Protein AF-0000000075321799 (afdb_homodimer)

Secondary structure (DSSP, 8-state):
-HHHHHTT--EEEE---GGGHHHHHHHHH-TT-EEEE-SSHHHHHHHHHHHHHHHTS-EEEEE-STHHHHTTHHHHHHHHHTT--EEEEEEE--GGG--TTS--S-SSTT---HHHHHGGGSSEEEE---GGGHHHHHHHHHHHHHSSS---EEEEEEHHHHH----GGG-----PPP-PPPP--HHHHHHHHHHHHH-SSEEEEE-THHHHTT-HHHHHHHHHHH---EEE-GGGGGGS-TTSTTB----SSB--HHHHHHHHH-SEEEEES----HHHHTT-GGGSSTTSEEEEEES-HHHHHT--S--SEEEES-HHHHHHHHHHHHHHSPPPP-HHHHHHHHHHHHHS-SS-GGGG--TTSB-HHHHHHHHHHHSPTT-EE---SSSHHHHHHHHH--PPTT-EE---TTT--TT-HHHHHHHHHHHTTS--EEEEEETTGGGGGGGGHHHHHHHT--EEEEEEESSS-HHHHHHHHHHTS--SSSSGGGT-----HHHHHHHHT-EEEEE-SSTTHHHHHHHHHHSSS-EEEEEEB-TT----SB---EE-TTS-EE---TTSPBSPPPHHHHHHHHGGGT--/-HHHHHTT--EEEE---GGGHHHHHHHHH-TT-EEEE-SSHHHHHHHHHHHHHHHTS-EEEEE-STHHHHTTHHHHHHHHHTT--EEEEEEE--GGG--TTS--S-SSTT---HHHHHGGGSSEEEE---GGGHHHHHHHHHHHHHSSS---EEEEEEHHHHH----GGG-----PPP-PPPP--HHHHHHHHHHHHH-SSEEEEE-THHHHTT-HHHHHHHHHHH---EEE-GGGGGGS-TTSTTB----SSB--HHHHHHHHH-SEEEEES----HHHHTT-GGGSSTT-EEEEEES-HHHHHT--S--SEEEES-HHHHHHHHHHHHHHSPPPP-HHHHHHHHHHHHHS-SS-GGGG--TTSB-HHHHHHHHHHHSPTT-EE----SSHHHHHHHHH--PPTT-EE---TTT--TT-HHHHHHHHHHHTTS--EEEEEETTGGGGGGGGHHHHHHHT--EEEEEEESSS-HHHHHHHHHHTS--SSSSGGGT-----HHHHHHHHT-EEEEE-SSTTHHHHHHHHHHSSS-EEEEEEB-TT----SB--PEE-TTS-EE---TTSPBSPPPHHHHHHHHGGGT--

Nearest PDB structures (foldseek):
  1upc-assembly1_C  TM=8.150E-01  e=7.920E-36  Streptomyces clavuligerus
  2q5q-assembly1_A  TM=8.159E-01  e=5.453E-30  Azospirillum brasilense
  2q5o-assembly1_A  TM=8.125E-01  e=1.160E-28  Azospirillum brasilense
  2q5q-assembly1_B  TM=8.112E-01  e=3.897E-28  Azospirillum brasilense
  2q5o-assembly1_B  TM=7.919E-01  e=2.602E-28  Azospirillum brasilense

Organism: Pseudomonas syringae (NCBI:txid317)

pLDDT: mean 95.61, std 4.95, range [52.5, 98.94]

Sequence (1176 aa):
MNRLAELGIKQVFFLPGGGAMHLNDALGRHPDLEPILCLHEQACGVAAESAGKLSGGPSACMTTCGPGATNAVTATLGAWLDSTPVFFISGQVKTADLKAGTGLRMLGVQEADIVSIVSSITKRAVTLTDPEAVAEVFDELEYAAFNGRRGPVWLDVPLDVQAAQIDPQTLRRAKLPAPLSAPDVSEAVTRTLELLKTAKRPGIIAGSGIRMAGAIDAFNTLVETAGVPVMPTWLAMDVIEDEHPLYGGRPGSIAPRWANFTLQNCDLLIVLGSRLDMALTAYNHAHFAPHAKKVVVDIDAAEIAKLQMPIEIAVVADVKPFIEALVAGIAANPLPKYSAWLAQIADWRQRYPLLQPEHADDSQGVSMYHFSDRVSELLNEGDVIAPGSSGFASELFLLNLRLKKGQRCFHNRGTGSMGFGIPSAVGACLASGRKQTICVEGDGGLQMNVQEFATLAANNLPIKCFVINNQGYASIRTSQNAHFKLLVGADSTSGLQLPDLEKLAAAYGVDFARIDSHQGLDEKLQDVLQRSGPVICEVVVQIEEARVPRVMTRINEQGKPETGALEDLYPFLSRDEFHMQMSVSERDMNRLAELGIKQVFFLPGGGAMHLNDALGRHPDLEPILCLHEQACGVAAESAGKLSGGPSACMTTCGPGATNAVTATLGAWLDSTPVFFISGQVKTADLKAGTGLRMLGVQEADIVSIVSSITKRAVTLTDPEAVAEVFDELEYAAFNGRRGPVWLDVPLDVQAAQIDPQTLRRAKLPAPLSAPDVSEAVTRTLELLKTAKRPGIIAGSGIRMAGAIDAFNTLVETAGVPVMPTWLAMDVIEDEHPLYGGRPGSIAPRWANFTLQNCDLLIVLGSRLDMALTAYNHAHFAPHAKKVVVDIDAAEIAKLQMPIEIAVVADVKPFIEALVAGIAANPLPKYSAWLAQIADWRQRYPLLQPEHADDSQGVSMYHFSDRVSELLNEGDVIAPGSSGFASELFLLNLRLKKGQRCFHNRGTGSMGFGIPSAVGACLASGRKQTICVEGDGGLQMNVQEFATLAANNLPIKCFVINNQGYASIRTSQNAHFKLLVGADSTSGLQLPDLEKLAAAYGVDFARIDSHQGLDEKLQDVLQRSGPVICEVVVQIEEARVPRVMTRINEQGKPETGALEDLYPFLSRDEFHMQMSVSERD

Solvent-accessible surface area (backbone atoms only — not comparable to full-atom values): 57884 Å² total; per-residue (Å²): 105,68,66,51,38,73,69,67,28,46,55,36,22,26,37,71,37,78,34,18,46,54,55,44,51,50,43,64,66,38,88,66,39,42,76,41,55,41,64,41,39,34,41,12,25,32,12,17,38,28,23,10,62,68,70,40,39,57,24,24,24,39,27,9,26,21,38,39,41,39,40,21,44,38,26,39,42,35,20,34,56,64,38,32,30,28,42,37,35,27,17,22,42,36,72,90,31,52,35,82,90,60,74,46,84,56,59,23,81,23,48,54,72,56,44,69,38,44,44,89,42,31,63,42,52,42,71,50,81,52,64,61,38,51,52,18,53,48,48,50,41,54,48,38,18,62,48,76,66,31,11,15,23,38,44,30,34,17,40,57,39,58,67,50,86,79,59,84,89,72,44,44,69,56,89,67,78,73,80,72,75,75,70,85,48,63,67,62,41,53,52,50,52,56,50,57,59,72,43,69,31,50,32,30,39,36,18,45,38,33,45,58,54,70,19,54,68,47,45,53,51,31,46,70,68,53,60,47,30,36,26,31,37,76,61,19,44,44,80,55,28,61,81,44,87,44,49,37,42,43,50,25,30,64,25,46,62,35,15,16,45,47,51,46,41,16,43,27,36,36,37,39,22,51,71,71,50,47,59,50,39,56,79,33,49,66,66,50,34,67,59,28,50,26,35,41,28,26,55,47,59,43,51,59,67,66,53,59,50,86,64,74,41,79,41,69,30,65,42,37,66,50,42,46,50,43,40,53,50,36,73,76,51,70,58,64,83,42,61,71,42,52,48,51,50,52,48,34,45,68,74,44,53,76,80,49,80,72,40,72,54,34,91,64,18,26,30,51,52,44,52,21,41,53,51,35,68,70,54,58,66,52,34,36,36,23,44,18,16,53,48,55,50,30,52,44,32,58,70,43,48,49,50,45,60,70,23,44,39,43,62,60,72,44,34,39,35,61,29,39,11,63,28,23,28,54,18,32,19,56,64,62,73,56,41,56,20,37,21,34,25,27,56,48,30,40,43,55,44,49,54,43,48,21,39,37,40,60,65,50,37,38,35,40,32,38,31,33,38,38,69,38,37,47,55,51,40,53,49,27,52,74,75,64,70,51,72,57,48,24,22,66,91,30,62,36,52,78,58,44,62,64,42,38,29,53,15,33,64,33,45,68,49,77,43,61,43,65,78,62,39,69,59,54,49,50,53,61,70,67,47,78,34,31,34,43,29,40,33,35,30,34,57,78,70,78,83,69,36,18,51,39,70,41,67,44,98,82,66,50,80,35,82,49,39,63,72,53,32,30,82,70,66,57,68,69,59,46,49,60,66,58,38,64,50,66,73,106,106,69,66,51,39,72,69,65,27,48,55,36,22,26,36,71,34,77,33,18,49,55,56,44,51,51,43,65,64,38,88,66,40,43,74,41,55,40,65,40,38,35,43,13,26,31,12,17,38,28,22,11,63,71,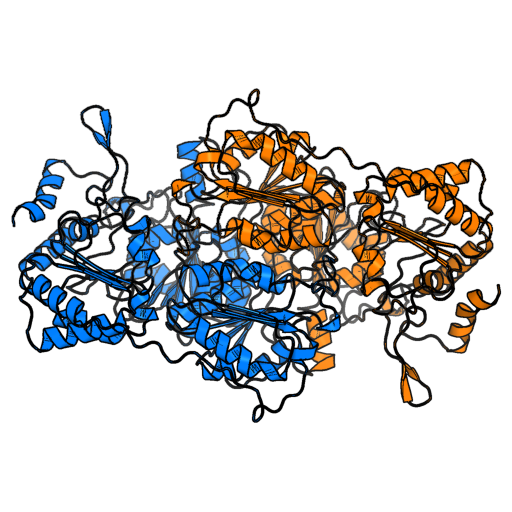69,41,41,58,23,24,24,39,27,9,26,22,37,37,40,38,41,22,44,39,25,39,43,34,20,34,55,63,39,30,28,26,41,36,36,27,18,22,44,35,72,91,31,52,34,82,89,60,75,46,85,55,57,23,81,23,47,53,71,55,44,69,38,42,43,90,41,32,63,41,53,43,72,50,81,52,62,60,39,50,52,18,53,47,47,48,40,55,48,38,20,61,49,75,66,32,10,14,24,37,44,31,34,16,40,58,38,57,67,51,87,78,58,85,89,72,46,43,70,56,88,70,77,72,80,72,74,74,68,85,49,61,68,61,42,54,53,48,52,53,50,57,59,70,43,68,31,50,35,31,39,36,18,47,39,34,44,60,53,70,18,54,68,48,45,53,50,30,47,69,67,52,62,47,30,38,26,30,37,75,59,20,43,44,80,56,28,59,82,44,88,45,49,36,43,44,48,25,31,65,25,45,62,36,14,18,45,49,50,46,41,16,43,27,38,37,36,38,21,52,71,70,51,46,59,51,39,57,78,32,48,67,66,50,34,67,59,29,49,26,35,41,28,27,53,47,59,43,52,59,67,67,53,60,48,84,63,73,41,78,41,70,30,66,42,37,68,50,42,46,49,42,41,54,50,35,73,76,50,71,58,64,84,43,60,72,43,51,50,51,51,52,50,34,46,70,73,44,53,74,81,49,78,72,41,73,54,34,91,64,18,26,30,52,52,44,51,21,41,52,51,35,67,69,55,57,66,52,34,36,37,24,42,19,17,55,49,54,46,28,51,44,32,57,69,42,46,48,47,45,60,71,23,44,40,42,62,60,73,44,35,39,36,61,30,39,13,64,29,21,27,52,18,32,19,56,65,62,72,58,40,55,19,37,21,34,24,27,54,48,31,41,43,54,43,50,54,43,47,21,40,35,40,61,64,51,37,39,34,42,32,38,31,35,37,38,70,37,38,48,54,48,40,53,50,27,54,73,75,64,70,50,73,55,46,22,22,66,92,28,60,37,51,78,58,43,61,65,41,37,30,55,14,34,63,35,45,68,48,77,42,62,43,65,77,61,38,68,61,54,50,51,53,60,71,68,46,79,34,31,34,42,30,41,32,37,30,35,56,79,69,79,83,67,35,18,51,40,70,40,66,44,99,82,66,48,81,35,82,49,39,63,73,52,31,30,82,71,65,57,67,68,58,47,50,58,66,58,38,64,50,65,72,107

Structure (mmCIF, N/CA/C/O backbone):
data_AF-0000000075321799-model_v1
#
loop_
_entity.id
_entity.type
_entity.pdbx_description
1 polymer 'Thiamine pyrophosphate-binding protein'
#
loop_
_atom_site.group_PDB
_atom_site.id
_atom_site.type_symbol
_atom_site.label_atom_id
_atom_site.label_alt_id
_atom_site.label_comp_id
_atom_site.label_asym_id
_atom_site.label_entity_id
_atom_site.label_seq_id
_atom_site.pdbx_PDB_ins_code
_atom_site.Cartn_x
_atom_site.Cartn_y
_atom_site.Cartn_z
_atom_site.occupancy
_atom_site.B_iso_or_equiv
_atom_site.auth_seq_id
_atom_site.auth_comp_id
_atom_site.auth_asym_id
_atom_site.auth_atom_id
_atom_site.pdbx_PDB_model_num
ATOM 1 N N . MET A 1 1 ? -24.109 -1.245 -6.691 1 97.75 1 MET A N 1
ATOM 2 C CA . MET A 1 1 ? -24.141 -2.453 -5.871 1 97.75 1 MET A CA 1
ATOM 3 C C . MET A 1 1 ? -25.031 -3.516 -6.5 1 97.75 1 MET A C 1
ATOM 5 O O . MET A 1 1 ? -24.672 -4.695 -6.535 1 97.75 1 MET A O 1
ATOM 9 N N . ASN A 1 2 ? -26.156 -3.104 -7 1 97.44 2 ASN A N 1
ATOM 10 C CA . ASN A 1 2 ? -27.031 -4.043 -7.695 1 97.44 2 ASN A CA 1
ATOM 11 C C . ASN A 1 2 ? -26.312 -4.73 -8.852 1 97.44 2 ASN A C 1
ATOM 13 O O . ASN A 1 2 ? -26.438 -5.941 -9.039 1 97.44 2 ASN A O 1
ATOM 17 N N . ARG A 1 3 ? -25.609 -3.953 -9.594 1 97.44 3 ARG A N 1
ATOM 18 C CA . ARG A 1 3 ? -24.906 -4.5 -10.75 1 97.44 3 ARG A CA 1
ATOM 19 C C . ARG A 1 3 ? -23.828 -5.492 -10.32 1 97.44 3 ARG A C 1
ATOM 21 O O . ARG A 1 3 ? -23.609 -6.504 -10.992 1 97.44 3 ARG A O 1
ATOM 28 N N . LEU A 1 4 ? -23.062 -5.227 -9.258 1 98.56 4 LEU A N 1
ATOM 29 C CA . LEU A 1 4 ? -22.094 -6.176 -8.734 1 98.56 4 LEU A CA 1
ATOM 30 C C . LEU A 1 4 ? -22.766 -7.492 -8.352 1 98.56 4 LEU A C 1
ATOM 32 O O . LEU A 1 4 ? -22.25 -8.57 -8.68 1 98.56 4 LEU A O 1
ATOM 36 N N . ALA A 1 5 ? -23.891 -7.359 -7.652 1 98.44 5 ALA A N 1
ATOM 37 C CA . ALA A 1 5 ? -24.641 -8.555 -7.25 1 98.44 5 ALA A CA 1
ATOM 38 C C . ALA A 1 5 ? -25.109 -9.344 -8.469 1 98.44 5 ALA A C 1
ATOM 40 O O . ALA A 1 5 ? -25.062 -10.57 -8.469 1 98.44 5 ALA A O 1
ATOM 41 N N . GLU A 1 6 ? -25.562 -8.656 -9.492 1 97.75 6 GLU A N 1
ATOM 42 C CA . GLU A 1 6 ? -26.062 -9.289 -10.711 1 97.75 6 GLU A CA 1
ATOM 43 C C . GLU A 1 6 ? -24.938 -10.047 -11.43 1 97.75 6 GLU A C 1
ATOM 45 O O . GLU A 1 6 ? -25.203 -11.008 -12.148 1 97.75 6 GLU A O 1
ATOM 50 N N . LEU A 1 7 ? -23.688 -9.656 -11.234 1 97.75 7 LEU A N 1
ATOM 51 C CA . LEU A 1 7 ? -22.547 -10.336 -11.828 1 97.75 7 LEU A CA 1
ATOM 52 C C . LEU A 1 7 ? -22.234 -11.625 -11.078 1 97.75 7 LEU A C 1
ATOM 54 O O . LEU A 1 7 ? -21.344 -12.383 -11.477 1 97.75 7 LEU A O 1
ATOM 58 N N . GLY A 1 8 ? -22.891 -11.844 -9.969 1 97.19 8 GLY A N 1
ATOM 59 C CA . GLY A 1 8 ? -22.672 -13.047 -9.18 1 97.19 8 GLY A CA 1
ATOM 60 C C . GLY A 1 8 ? -21.703 -12.844 -8.031 1 97.19 8 GLY A C 1
ATOM 61 O O . GLY A 1 8 ? -21.344 -13.797 -7.34 1 97.19 8 GLY A O 1
ATOM 62 N N . ILE A 1 9 ? -21.297 -11.641 -7.836 1 98.25 9 ILE A N 1
ATOM 63 C CA . ILE A 1 9 ? -20.422 -11.328 -6.711 1 98.25 9 ILE A CA 1
ATOM 64 C C . ILE A 1 9 ? -21.219 -11.422 -5.402 1 98.25 9 ILE A C 1
ATOM 66 O O . ILE A 1 9 ? -22.344 -10.93 -5.312 1 98.25 9 ILE A O 1
ATOM 70 N N . LYS A 1 10 ? -20.594 -12.016 -4.414 1 97.81 10 LYS A N 1
ATOM 71 C CA . LYS A 1 10 ? -21.297 -12.211 -3.146 1 97.81 10 LYS A CA 1
ATOM 72 C C . LYS A 1 10 ? -20.641 -11.391 -2.035 1 97.81 10 LYS A C 1
ATOM 74 O O . LYS A 1 10 ? -21.328 -10.938 -1.113 1 97.81 10 LYS A O 1
ATOM 79 N N . GLN A 1 11 ? -19.375 -11.305 -2.102 1 98.5 11 GLN A N 1
ATOM 80 C CA . GLN A 1 11 ? -18.641 -10.539 -1.097 1 98.5 11 GLN A CA 1
ATOM 81 C C . GLN A 1 11 ? -18 -9.305 -1.709 1 98.5 11 GLN A C 1
ATOM 83 O O . GLN A 1 11 ? -17.484 -9.352 -2.826 1 98.5 11 GLN A O 1
ATOM 88 N N . VAL A 1 12 ? -18.078 -8.234 -1.018 1 98.88 12 VAL A N 1
ATOM 89 C CA . VAL A 1 12 ? -17.297 -7.039 -1.335 1 98.88 12 VAL A CA 1
ATOM 90 C C . VAL A 1 12 ? -16.328 -6.738 -0.197 1 98.88 12 VAL A C 1
ATOM 92 O O . VAL A 1 12 ? -16.734 -6.547 0.948 1 98.88 12 VAL A O 1
ATOM 95 N N . PHE A 1 13 ? -15.086 -6.82 -0.457 1 98.94 13 PHE A N 1
ATOM 96 C CA . PHE A 1 13 ? -14.039 -6.52 0.518 1 98.94 13 PHE A CA 1
ATOM 97 C C . PHE A 1 13 ? -13.773 -5.02 0.58 1 98.94 13 PHE A C 1
ATOM 99 O O . PHE A 1 13 ? -13.523 -4.387 -0.447 1 98.94 13 PHE A O 1
ATOM 106 N N . PHE A 1 14 ? -13.828 -4.438 1.803 1 98.81 14 PHE A N 1
ATOM 107 C CA . PHE A 1 14 ? -13.789 -2.98 1.825 1 98.81 14 PHE A CA 1
ATOM 108 C C . PHE A 1 14 ? -13.195 -2.475 3.133 1 98.81 14 PHE A C 1
ATOM 110 O O . PHE A 1 14 ? -13.039 -3.238 4.086 1 98.81 14 PHE A O 1
ATOM 117 N N . LEU A 1 15 ? -12.75 -1.306 3.184 1 98.5 15 LEU A N 1
ATOM 118 C CA . LEU A 1 15 ? -12.461 -0.445 4.328 1 98.5 15 LEU A CA 1
ATOM 119 C C . LEU A 1 15 ? -13.211 0.88 4.207 1 98.5 15 LEU A C 1
ATOM 121 O O . LEU A 1 15 ? -13.062 1.593 3.213 1 98.5 15 LEU A O 1
ATOM 125 N N . PRO A 1 16 ? -14.016 1.197 5.191 1 97.88 16 PRO A N 1
ATOM 126 C CA . PRO A 1 16 ? -14.891 2.365 5.039 1 97.88 16 PRO A CA 1
ATOM 127 C C . PRO A 1 16 ? -14.117 3.684 5.102 1 97.88 16 PRO A C 1
ATOM 129 O O . PRO A 1 16 ? -13 3.729 5.617 1 97.88 16 PRO A O 1
ATOM 132 N N . GLY A 1 17 ? -14.656 4.668 4.582 1 96.19 17 GLY A N 1
ATOM 133 C CA . GLY A 1 17 ? -14.086 6.008 4.629 1 96.19 17 GLY A CA 1
ATOM 134 C C . GLY A 1 17 ? -15.078 7.086 4.227 1 96.19 17 GLY A C 1
ATOM 135 O O . GLY A 1 17 ? -16.094 6.797 3.604 1 96.19 17 GLY A O 1
ATOM 136 N N . GLY A 1 18 ? -14.742 8.305 4.605 1 94.62 18 GLY A N 1
ATOM 137 C CA . GLY A 1 18 ? -15.633 9.43 4.367 1 94.62 18 GLY A CA 1
ATOM 138 C C . GLY A 1 18 ? -15.875 9.695 2.893 1 94.62 18 GLY A C 1
ATOM 139 O O . GLY A 1 18 ? -16.984 10.078 2.496 1 94.62 18 GLY A O 1
ATOM 140 N N . GLY A 1 19 ? -14.852 9.477 2.076 1 96.5 19 GLY A N 1
ATOM 141 C CA . GLY A 1 19 ? -14.977 9.727 0.649 1 96.5 19 GLY A CA 1
ATOM 142 C C . GLY A 1 19 ? -15.875 8.727 -0.057 1 96.5 19 GLY A C 1
ATOM 143 O O . GLY A 1 19 ? -16.266 8.938 -1.205 1 96.5 19 GLY A O 1
ATOM 144 N N . ALA A 1 20 ? -16.234 7.68 0.679 1 98.31 20 ALA A N 1
ATOM 145 C CA . ALA A 1 20 ? -17.078 6.625 0.117 1 98.31 20 ALA A CA 1
ATOM 146 C C . ALA A 1 20 ? -18.328 6.41 0.967 1 98.31 20 ALA A C 1
ATOM 148 O O . ALA A 1 20 ? -18.891 5.309 0.989 1 98.31 20 ALA A O 1
ATOM 149 N N . MET A 1 21 ? -18.766 7.402 1.714 1 98.06 21 MET A N 1
ATOM 150 C CA . MET A 1 21 ? -19.781 7.207 2.758 1 98.06 21 MET A CA 1
ATOM 151 C C . MET A 1 21 ? -21.078 6.66 2.17 1 98.06 21 MET A C 1
ATOM 153 O O . MET A 1 21 ? -21.688 5.762 2.742 1 98.06 21 MET A O 1
ATOM 157 N N . HIS A 1 22 ? -21.531 7.137 0.975 1 98.44 22 HIS A N 1
ATOM 158 C CA . HIS A 1 22 ? -22.766 6.633 0.381 1 98.44 22 HIS A CA 1
ATOM 159 C C . HIS A 1 22 ? -22.578 5.227 -0.176 1 98.44 22 HIS A C 1
ATOM 161 O O . HIS A 1 22 ? -23.5 4.41 -0.157 1 98.44 22 HIS A O 1
ATOM 167 N N . LEU A 1 23 ? -21.391 4.949 -0.73 1 98.69 23 LEU A N 1
ATOM 168 C CA . LEU A 1 23 ? -21.062 3.611 -1.207 1 98.69 23 LEU A CA 1
ATOM 169 C C . LEU A 1 23 ? -21.062 2.607 -0.059 1 98.69 23 LEU A C 1
ATOM 171 O O . LEU A 1 23 ? -21.594 1.504 -0.196 1 98.69 23 LEU A O 1
ATOM 175 N N . ASN A 1 24 ? -20.438 3.02 1.073 1 98.69 24 ASN A N 1
ATOM 176 C CA . ASN A 1 24 ? -20.438 2.162 2.254 1 98.69 24 ASN A CA 1
ATOM 177 C C . ASN A 1 24 ? -21.859 1.826 2.703 1 98.69 24 ASN A C 1
ATOM 179 O O . ASN A 1 24 ? -22.172 0.669 2.994 1 98.69 24 ASN A O 1
ATOM 183 N N . ASP A 1 25 ? -22.656 2.861 2.756 1 98.56 25 ASP A N 1
ATOM 184 C CA . ASP A 1 25 ? -24.031 2.672 3.191 1 98.56 25 ASP A CA 1
ATOM 185 C C . ASP A 1 25 ? -24.781 1.735 2.246 1 98.56 25 ASP A C 1
ATOM 187 O O . ASP A 1 25 ? -25.5 0.838 2.693 1 98.56 25 ASP A O 1
ATOM 191 N N . ALA A 1 26 ? -24.594 1.988 0.92 1 98.38 26 ALA A N 1
ATOM 192 C CA . ALA A 1 26 ? -25.234 1.153 -0.089 1 98.38 26 ALA A CA 1
ATOM 193 C C . ALA A 1 26 ? -24.812 -0.305 0.05 1 98.38 26 ALA A C 1
ATOM 195 O O . ALA A 1 26 ? -25.641 -1.213 -0.065 1 98.38 26 ALA A O 1
ATOM 196 N N . LEU A 1 27 ? -23.578 -0.561 0.271 1 98.62 27 LEU A N 1
ATOM 197 C CA . LEU A 1 27 ? -23.062 -1.912 0.454 1 98.62 27 LEU A CA 1
ATOM 198 C C . LEU A 1 27 ? -23.672 -2.568 1.685 1 98.62 27 LEU A C 1
ATOM 200 O O . LEU A 1 27 ? -24.094 -3.725 1.629 1 98.62 27 LEU A O 1
ATOM 204 N N . GLY A 1 28 ? -23.719 -1.838 2.795 1 98.25 28 GLY A N 1
ATOM 205 C CA . GLY A 1 28 ? -24.25 -2.369 4.039 1 98.25 28 GLY A CA 1
ATOM 206 C C . GLY A 1 28 ? -25.719 -2.73 3.953 1 98.25 28 GLY A C 1
ATOM 207 O O . GLY A 1 28 ? -26.188 -3.617 4.668 1 98.25 28 GLY A O 1
ATOM 208 N N . ARG A 1 29 ? -26.438 -2.057 3.055 1 98.06 29 ARG A N 1
ATOM 209 C CA . ARG A 1 29 ? -27.875 -2.236 2.967 1 98.06 29 ARG A CA 1
ATOM 210 C C . ARG A 1 29 ? -28.234 -3.305 1.938 1 98.06 29 ARG A C 1
ATOM 212 O O . ARG A 1 29 ? -29.359 -3.822 1.934 1 98.06 29 ARG A O 1
ATOM 219 N N . HIS A 1 30 ? -27.344 -3.576 1.076 1 98.25 30 HIS A N 1
ATOM 220 C CA . HIS A 1 30 ? -27.688 -4.465 -0.029 1 98.25 30 HIS A CA 1
ATOM 221 C C . HIS A 1 30 ? -27.938 -5.887 0.462 1 98.25 30 HIS A C 1
ATOM 223 O O . HIS A 1 30 ? -27.094 -6.461 1.159 1 98.25 30 HIS A O 1
ATOM 229 N N . PRO A 1 31 ? -28.969 -6.504 0.059 1 97.88 31 PRO A N 1
ATOM 230 C CA . PRO A 1 31 ? -29.344 -7.801 0.628 1 97.88 31 PRO A CA 1
ATOM 231 C C . PRO A 1 31 ? -28.484 -8.945 0.089 1 97.88 31 PRO A C 1
ATOM 233 O O . PRO A 1 31 ? -28.328 -9.977 0.754 1 97.88 31 PRO A O 1
ATOM 236 N N . ASP A 1 32 ? -27.938 -8.805 -1.098 1 98.06 32 ASP A N 1
ATOM 237 C CA . ASP A 1 32 ? -27.266 -9.93 -1.747 1 98.06 32 ASP A CA 1
ATOM 238 C C . ASP A 1 32 ? -25.75 -9.805 -1.654 1 98.06 32 ASP A C 1
ATOM 240 O O . ASP A 1 32 ? -25.016 -10.641 -2.184 1 98.06 32 ASP A O 1
ATOM 244 N N . LEU A 1 33 ? -25.266 -8.734 -1.109 1 98.56 33 LEU A N 1
ATOM 245 C CA . LEU A 1 33 ? -23.828 -8.523 -0.959 1 98.56 33 LEU A CA 1
ATOM 246 C C . LEU A 1 33 ? -23.422 -8.547 0.512 1 98.56 33 LEU A C 1
ATOM 248 O O . LEU A 1 33 ? -24.094 -7.953 1.355 1 98.56 33 LEU A O 1
ATOM 252 N N . GLU A 1 34 ? -22.422 -9.281 0.814 1 98.44 34 GLU A N 1
ATOM 253 C CA . GLU A 1 34 ? -21.844 -9.328 2.154 1 98.44 34 GLU A CA 1
ATOM 254 C C . GLU A 1 34 ? -20.625 -8.422 2.262 1 98.44 34 GLU A C 1
ATOM 256 O O . GLU A 1 34 ? -19.625 -8.641 1.568 1 98.44 34 GLU A O 1
ATOM 261 N N . PRO A 1 35 ? -20.719 -7.391 3.109 1 98.62 35 PRO A N 1
ATOM 262 C CA . PRO A 1 35 ? -19.516 -6.57 3.324 1 98.62 35 PRO A CA 1
ATOM 263 C C . PRO A 1 35 ? -18.469 -7.273 4.18 1 98.62 35 PRO A C 1
ATOM 265 O O . PRO A 1 35 ? -18.781 -7.738 5.281 1 98.62 35 PRO A O 1
ATOM 268 N N . ILE A 1 36 ? -17.25 -7.414 3.709 1 98.81 36 ILE A N 1
ATOM 269 C CA . ILE A 1 36 ? -16.141 -7.992 4.461 1 98.81 36 ILE A CA 1
ATOM 270 C C . ILE A 1 36 ? -15.117 -6.91 4.781 1 98.81 36 ILE A C 1
ATOM 272 O O . ILE A 1 36 ? -14.391 -6.449 3.895 1 98.81 36 ILE A O 1
ATOM 276 N N . LEU A 1 37 ? -15.07 -6.566 6.016 1 98.69 37 LEU A N 1
ATOM 277 C CA . LEU A 1 37 ? -14.164 -5.508 6.457 1 98.69 37 LEU A CA 1
ATOM 278 C C . LEU A 1 37 ? -12.742 -6.039 6.613 1 98.69 37 LEU A C 1
ATOM 280 O O . LEU A 1 37 ? -12.523 -7.051 7.281 1 98.69 37 LEU A O 1
ATOM 284 N N . CYS A 1 38 ? -11.812 -5.445 5.93 1 98.5 38 CYS A N 1
ATOM 285 C CA . CYS A 1 38 ? -10.391 -5.621 6.188 1 98.5 38 CYS A CA 1
ATOM 286 C C . CYS A 1 38 ? -9.805 -4.398 6.879 1 98.5 38 CYS A C 1
ATOM 288 O O . CYS A 1 38 ? -10.477 -3.367 6.996 1 98.5 38 CYS A O 1
ATOM 290 N N . LEU A 1 39 ? -8.602 -4.5 7.336 1 98.38 39 LEU A N 1
ATOM 291 C CA . LEU A 1 39 ? -8.016 -3.404 8.102 1 98.38 39 LEU A CA 1
ATOM 292 C C . LEU A 1 39 ? -6.953 -2.678 7.285 1 98.38 39 LEU A C 1
ATOM 294 O O . LEU A 1 39 ? -6.32 -1.741 7.781 1 98.38 39 LEU A O 1
ATOM 298 N N . HIS A 1 40 ? -6.766 -3.045 6.074 1 98.5 40 HIS A N 1
ATOM 299 C CA . HIS A 1 40 ? -5.949 -2.354 5.082 1 98.5 40 HIS A CA 1
ATOM 300 C C . HIS A 1 40 ? -6.516 -2.535 3.68 1 98.5 40 HIS A C 1
ATOM 302 O O . HIS A 1 40 ? -6.91 -3.643 3.303 1 98.5 40 HIS A O 1
ATOM 308 N N . GLU A 1 41 ? -6.535 -1.54 2.865 1 98.62 41 GLU A N 1
ATOM 309 C CA . GLU A 1 41 ? -7.129 -1.617 1.534 1 98.62 41 GLU A CA 1
ATOM 310 C C . GLU A 1 41 ? -6.328 -2.545 0.625 1 98.62 41 GLU A C 1
ATOM 312 O O . GLU A 1 41 ? -6.887 -3.164 -0.284 1 98.62 41 GLU A O 1
ATOM 317 N N . GLN A 1 42 ? -4.957 -2.684 0.811 1 98.19 42 GLN A N 1
ATOM 318 C CA . GLN A 1 42 ? -4.191 -3.693 0.085 1 98.19 42 GLN A CA 1
ATOM 319 C C . GLN A 1 42 ? -4.77 -5.086 0.305 1 98.19 42 GLN A C 1
ATOM 321 O O . GLN A 1 42 ? -4.891 -5.871 -0.638 1 98.19 42 GLN A O 1
ATOM 326 N N . ALA A 1 43 ? -5.125 -5.406 1.602 1 98.5 43 ALA A N 1
ATOM 327 C CA . ALA A 1 43 ? -5.727 -6.695 1.935 1 98.5 43 ALA A CA 1
ATOM 328 C C . ALA A 1 43 ? -7.082 -6.859 1.257 1 98.5 43 ALA A C 1
ATOM 330 O O . ALA A 1 43 ? -7.434 -7.957 0.812 1 98.5 43 ALA A O 1
ATOM 331 N N . CYS A 1 44 ? -7.848 -5.75 1.138 1 98.81 44 CYS A N 1
ATOM 332 C CA . CYS A 1 44 ? -9.125 -5.797 0.434 1 98.81 44 CYS A CA 1
ATOM 333 C C . CYS A 1 44 ? -8.938 -6.246 -1.01 1 98.81 44 CYS A C 1
ATOM 335 O O . CYS A 1 44 ? -9.641 -7.141 -1.481 1 98.81 44 CYS A O 1
ATOM 337 N N . GLY A 1 45 ? -7.992 -5.586 -1.663 1 98.62 45 GLY A N 1
ATOM 338 C CA . GLY A 1 45 ? -7.742 -5.906 -3.059 1 98.62 45 GLY A CA 1
ATOM 339 C C . GLY A 1 45 ? -7.242 -7.324 -3.264 1 98.62 45 GLY A C 1
ATOM 340 O O . GLY A 1 45 ? -7.676 -8.016 -4.188 1 98.62 45 GLY A O 1
ATOM 341 N N . VAL A 1 46 ? -6.332 -7.797 -2.402 1 98 46 VAL A N 1
ATOM 342 C CA . VAL A 1 46 ? -5.773 -9.141 -2.506 1 98 46 VAL A CA 1
ATOM 343 C C . VAL A 1 46 ? -6.867 -10.172 -2.264 1 98 46 VAL A C 1
ATOM 345 O O . VAL A 1 46 ? -6.941 -11.188 -2.965 1 98 46 VAL A O 1
ATOM 348 N N . ALA A 1 47 ? -7.715 -9.898 -1.25 1 98.62 47 ALA A N 1
ATOM 349 C CA . ALA A 1 47 ? -8.828 -10.805 -0.985 1 98.62 47 ALA A CA 1
ATOM 350 C C . ALA A 1 47 ? -9.758 -10.898 -2.193 1 98.62 47 ALA A C 1
ATOM 352 O O . ALA A 1 47 ? -10.188 -11.992 -2.57 1 98.62 47 ALA A O 1
ATOM 353 N N . ALA A 1 48 ? -10.031 -9.781 -2.801 1 98.75 48 ALA A N 1
ATOM 354 C CA . ALA A 1 48 ? -10.875 -9.766 -3.99 1 98.75 48 ALA A CA 1
ATOM 355 C C . ALA A 1 48 ? -10.234 -10.555 -5.129 1 98.75 48 ALA A C 1
ATOM 357 O O . ALA A 1 48 ? -10.906 -11.336 -5.805 1 98.75 48 ALA A O 1
ATOM 358 N N . GLU A 1 49 ? -8.961 -10.328 -5.352 1 97 49 GLU A N 1
ATOM 359 C CA . GLU A 1 49 ? -8.242 -11.07 -6.387 1 97 49 GLU A CA 1
ATOM 360 C C . GLU A 1 49 ? -8.367 -12.578 -6.164 1 97 49 GLU A C 1
ATOM 362 O O . GLU A 1 49 ? -8.648 -13.328 -7.102 1 97 49 GLU A O 1
ATOM 367 N N . SER A 1 50 ? -8.148 -12.969 -4.93 1 97.06 50 SER A N 1
ATOM 368 C CA . SER A 1 50 ? -8.172 -14.391 -4.602 1 97.06 50 SER A CA 1
ATOM 369 C C . SER A 1 50 ? -9.578 -14.969 -4.738 1 97.06 50 SER A C 1
ATOM 371 O O . SER A 1 50 ? -9.75 -16.109 -5.164 1 97.06 50 SER A O 1
ATOM 373 N N . ALA A 1 51 ? -10.57 -14.195 -4.348 1 97.81 51 ALA A N 1
ATOM 374 C CA . ALA A 1 51 ? -11.953 -14.625 -4.555 1 97.81 51 ALA A CA 1
ATOM 375 C C . ALA A 1 51 ? -12.242 -14.852 -6.039 1 97.81 51 ALA A C 1
ATOM 377 O O . ALA A 1 51 ? -12.875 -15.852 -6.406 1 97.81 51 ALA A O 1
ATOM 378 N N . GLY A 1 52 ? -11.781 -13.945 -6.836 1 96.38 52 GLY A N 1
ATOM 379 C CA . GLY A 1 52 ? -11.93 -14.094 -8.273 1 96.38 52 GLY A CA 1
ATOM 380 C C . GLY A 1 52 ? -11.211 -15.305 -8.836 1 96.38 52 GLY A C 1
ATOM 381 O O . GLY A 1 52 ? -11.758 -16.031 -9.672 1 96.38 52 GLY A O 1
ATOM 382 N N . LYS A 1 53 ? -10.008 -15.578 -8.406 1 94.94 53 LYS A N 1
ATOM 383 C CA . LYS A 1 53 ? -9.234 -16.719 -8.867 1 94.94 53 LYS A CA 1
ATOM 384 C C . LYS A 1 53 ? -9.914 -18.031 -8.492 1 94.94 53 LYS A C 1
ATOM 386 O O . LYS A 1 53 ? -9.898 -19 -9.266 1 94.94 53 LYS A O 1
ATOM 391 N N . LEU A 1 54 ? -10.43 -18.016 -7.242 1 95.06 54 LEU A N 1
ATOM 392 C CA . LEU A 1 54 ? -11.094 -19.234 -6.789 1 95.06 54 LEU A CA 1
ATOM 393 C C . LEU A 1 54 ? -12.289 -19.562 -7.68 1 95.06 54 LEU A C 1
ATOM 395 O O . LEU A 1 54 ? -12.445 -20.703 -8.125 1 95.06 54 LEU A O 1
ATOM 399 N N . SER A 1 55 ? -13.055 -18.531 -8.016 1 90.69 55 SER A N 1
ATOM 400 C CA . SER A 1 55 ? -14.312 -18.75 -8.734 1 90.69 55 SER A CA 1
ATOM 401 C C . SER A 1 55 ? -14.094 -18.75 -10.242 1 90.69 55 SER A C 1
ATOM 403 O O . SER A 1 55 ? -14.914 -19.297 -10.992 1 90.69 55 SER A O 1
ATOM 405 N N . GLY A 1 56 ? -13.023 -18.156 -10.68 1 89.81 56 GLY A N 1
ATOM 406 C CA . GLY A 1 56 ? -12.844 -17.891 -12.102 1 89.81 56 GLY A CA 1
ATOM 407 C C . GLY A 1 56 ? -13.719 -16.766 -12.617 1 89.81 56 GLY A C 1
ATOM 408 O O . GLY A 1 56 ? -13.969 -16.656 -13.82 1 89.81 56 GLY A O 1
ATOM 409 N N . GLY A 1 57 ? -14.273 -16.016 -11.75 1 93.75 57 GLY A N 1
ATOM 410 C CA . GLY A 1 57 ? -15.203 -14.961 -12.109 1 93.75 57 GLY A CA 1
ATOM 411 C C . GLY A 1 57 ? -14.844 -13.617 -11.5 1 93.75 57 GLY A C 1
ATOM 412 O O . GLY A 1 57 ? -13.719 -13.422 -11.039 1 93.75 57 GLY A O 1
ATOM 413 N N . PRO A 1 58 ? -15.805 -12.734 -11.594 1 97.81 58 PRO A N 1
ATOM 414 C CA . PRO A 1 58 ? -15.562 -11.375 -11.102 1 97.81 58 PRO A CA 1
ATOM 415 C C . PRO A 1 58 ? -15.57 -11.289 -9.578 1 97.81 58 PRO A C 1
ATOM 417 O O . PRO A 1 58 ? -16.156 -12.148 -8.906 1 97.81 58 PRO A O 1
ATOM 420 N N . SER A 1 59 ? -14.914 -10.406 -9.023 1 98.69 59 SER A N 1
ATOM 421 C CA . SER A 1 59 ? -14.891 -10.031 -7.613 1 98.69 59 SER A CA 1
ATOM 422 C C . SER A 1 59 ? -14.82 -8.516 -7.441 1 98.69 59 SER A C 1
ATOM 424 O O . SER A 1 59 ? -14.766 -7.777 -8.43 1 98.69 59 SER A O 1
ATOM 426 N N . ALA A 1 60 ? -14.906 -8.023 -6.176 1 98.88 60 ALA A N 1
ATOM 427 C CA . ALA A 1 60 ? -14.984 -6.574 -6.004 1 98.88 60 ALA A CA 1
ATOM 428 C C . ALA A 1 60 ? -14.25 -6.129 -4.746 1 98.88 60 ALA A C 1
ATOM 430 O O . ALA A 1 60 ? -14.234 -6.844 -3.742 1 98.88 60 ALA A O 1
ATOM 431 N N . CYS A 1 61 ? -13.641 -5.012 -4.855 1 98.88 61 CYS A N 1
ATOM 432 C CA . CYS A 1 61 ? -12.953 -4.285 -3.795 1 98.88 61 CYS A CA 1
ATOM 433 C C . CYS A 1 61 ? -13.414 -2.834 -3.742 1 98.88 61 CYS A C 1
ATOM 435 O O . CYS A 1 61 ? -13.523 -2.176 -4.777 1 98.88 61 CYS A O 1
ATOM 437 N N . MET A 1 62 ? -13.742 -2.361 -2.557 1 98.88 62 MET A N 1
ATOM 438 C CA . MET A 1 62 ? -14.227 -0.991 -2.42 1 98.88 62 MET A CA 1
ATOM 439 C C . MET A 1 62 ? -13.391 -0.214 -1.412 1 98.88 62 MET A C 1
ATOM 441 O O . MET A 1 62 ? -13.102 -0.711 -0.322 1 98.88 62 MET A O 1
ATOM 445 N N . THR A 1 63 ? -12.969 0.951 -1.786 1 98.56 63 THR A N 1
ATOM 446 C CA . THR A 1 63 ? -12.141 1.797 -0.933 1 98.56 63 THR A CA 1
ATOM 447 C C . THR A 1 63 ? -12.68 3.225 -0.9 1 98.56 63 THR A C 1
ATOM 449 O O . THR A 1 63 ? -13.5 3.605 -1.742 1 98.56 63 THR A O 1
ATOM 452 N N . THR A 1 64 ? -12.266 4.008 0.103 1 97.69 64 THR A N 1
ATOM 453 C CA . THR A 1 64 ? -12.484 5.449 0.093 1 97.69 64 THR A CA 1
ATOM 454 C C . THR A 1 64 ? -11.516 6.137 -0.865 1 97.69 64 THR A C 1
ATOM 456 O O . THR A 1 64 ? -10.844 5.477 -1.655 1 97.69 64 THR A O 1
ATOM 459 N N . CYS A 1 65 ? -11.516 7.465 -0.921 1 96.44 65 CYS A N 1
ATOM 460 C CA . CYS A 1 65 ? -10.695 8.242 -1.847 1 96.44 65 CYS A CA 1
ATOM 461 C C . CYS A 1 65 ? -9.273 8.398 -1.316 1 96.44 65 CYS A C 1
ATOM 463 O O . CYS A 1 65 ? -8.984 8.008 -0.183 1 96.44 65 CYS A O 1
ATOM 465 N N . GLY A 1 66 ? -8.406 8.945 -2.174 1 96.62 66 GLY A N 1
ATOM 466 C CA . GLY A 1 66 ? -7.066 9.32 -1.761 1 96.62 66 GLY A CA 1
ATOM 467 C C . GLY A 1 66 ? -6.215 8.141 -1.342 1 96.62 66 GLY A C 1
ATOM 468 O O . GLY A 1 66 ? -5.977 7.23 -2.135 1 96.62 66 GLY A O 1
ATOM 469 N N . PRO A 1 67 ? -5.805 8.164 -0.043 1 96.5 67 PRO A N 1
ATOM 470 C CA . PRO A 1 67 ? -4.93 7.09 0.428 1 96.5 67 PRO A CA 1
ATOM 471 C C . PRO A 1 67 ? -5.605 5.719 0.394 1 96.5 67 PRO A C 1
ATOM 473 O O . PRO A 1 67 ? -4.941 4.707 0.163 1 96.5 67 PRO A O 1
ATOM 476 N N . GLY A 1 68 ? -6.918 5.684 0.658 1 97.62 68 GLY A N 1
ATOM 477 C CA . GLY A 1 68 ? -7.605 4.406 0.548 1 97.62 68 GLY A CA 1
ATOM 478 C C . GLY A 1 68 ? -7.473 3.775 -0.824 1 97.62 68 GLY A C 1
ATOM 479 O O . GLY A 1 68 ? -7.184 2.582 -0.938 1 97.62 68 GLY A O 1
ATOM 480 N N . ALA A 1 69 ? -7.684 4.59 -1.836 1 98.62 69 ALA A N 1
ATOM 481 C CA . ALA A 1 69 ? -7.582 4.098 -3.207 1 98.62 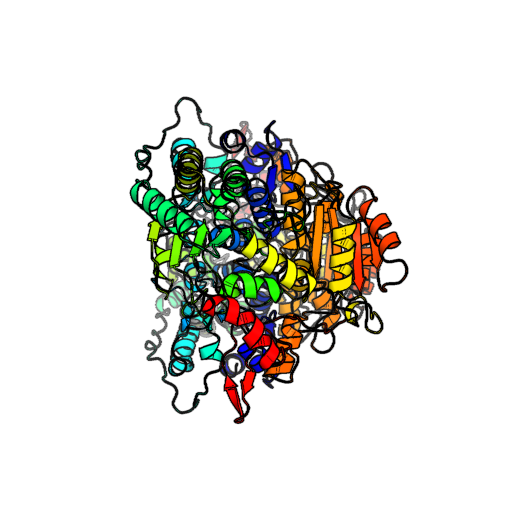69 ALA A CA 1
ATOM 482 C C . ALA A 1 69 ? -6.148 3.705 -3.545 1 98.62 69 ALA A C 1
ATOM 484 O O . ALA A 1 69 ? -5.906 2.629 -4.098 1 98.62 69 ALA A O 1
ATOM 485 N N . THR A 1 70 ? -5.203 4.531 -3.205 1 98.62 70 THR A N 1
ATOM 486 C CA . THR A 1 70 ? -3.822 4.285 -3.6 1 98.62 70 THR A CA 1
ATOM 487 C C . THR A 1 70 ? -3.252 3.086 -2.848 1 98.62 70 THR A C 1
ATOM 489 O O . THR A 1 70 ? -2.33 2.426 -3.328 1 98.62 70 THR A O 1
ATOM 492 N N . ASN A 1 71 ? -3.771 2.762 -1.685 1 98.5 71 ASN A N 1
ATOM 493 C CA . ASN A 1 71 ? -3.348 1.58 -0.941 1 98.5 71 ASN A CA 1
ATOM 494 C C . ASN A 1 71 ? -3.715 0.294 -1.676 1 98.5 71 ASN A C 1
ATOM 496 O O . ASN A 1 71 ? -3.193 -0.776 -1.361 1 98.5 71 ASN A O 1
ATOM 500 N N . ALA A 1 72 ? -4.605 0.378 -2.635 1 98.62 72 ALA A N 1
ATOM 501 C CA . ALA A 1 72 ? -5.051 -0.813 -3.354 1 98.62 72 ALA A CA 1
ATOM 502 C C . ALA A 1 72 ? -4.262 -1.003 -4.645 1 98.62 72 ALA A C 1
ATOM 504 O O . ALA A 1 72 ? -4.508 -1.947 -5.398 1 98.62 72 ALA A O 1
ATOM 505 N N . VAL A 1 73 ? -3.273 -0.19 -4.926 1 98.81 73 VAL A N 1
ATOM 506 C CA . VAL A 1 73 ? -2.574 -0.173 -6.207 1 98.81 73 VAL A CA 1
ATOM 507 C C . VAL A 1 73 ? -1.803 -1.478 -6.391 1 98.81 73 VAL A C 1
ATOM 509 O O . VAL A 1 73 ? -1.774 -2.039 -7.488 1 98.81 73 VAL A O 1
ATOM 512 N N . THR A 1 74 ? -1.153 -1.985 -5.34 1 98.44 74 THR A N 1
ATOM 513 C CA . THR A 1 74 ? -0.404 -3.232 -5.441 1 98.44 74 THR A CA 1
ATOM 514 C C . THR A 1 74 ? -1.33 -4.395 -5.793 1 98.44 74 THR A C 1
ATOM 516 O O . THR A 1 74 ? -0.991 -5.234 -6.629 1 98.44 74 THR A O 1
ATOM 519 N N . ALA A 1 75 ? -2.502 -4.43 -5.145 1 97.94 75 ALA A N 1
ATOM 520 C CA . ALA A 1 75 ? -3.477 -5.473 -5.453 1 97.94 75 ALA A CA 1
ATOM 521 C C . ALA A 1 75 ? -3.994 -5.332 -6.883 1 97.94 75 ALA A C 1
ATOM 523 O O . ALA A 1 75 ? -4.266 -6.332 -7.551 1 97.94 75 ALA A O 1
ATOM 524 N N . THR A 1 76 ? -4.164 -4.074 -7.34 1 98.69 76 THR A N 1
ATOM 525 C CA . THR A 1 76 ? -4.578 -3.842 -8.719 1 98.69 76 THR A CA 1
ATOM 526 C C . THR A 1 76 ? -3.547 -4.398 -9.695 1 98.69 76 THR A C 1
ATOM 528 O O . THR A 1 76 ? -3.902 -5.047 -10.68 1 98.69 76 THR A O 1
ATOM 531 N N . LEU A 1 77 ? -2.279 -4.16 -9.383 1 98.38 77 LEU A N 1
ATOM 532 C CA . LEU A 1 77 ? -1.208 -4.723 -10.195 1 98.38 77 LEU A CA 1
ATOM 533 C C . LEU A 1 77 ? -1.29 -6.246 -10.234 1 98.38 77 LEU A C 1
ATOM 535 O O . LEU A 1 77 ? -1.114 -6.855 -11.289 1 98.38 77 LEU A O 1
ATOM 539 N N . GLY A 1 78 ? -1.516 -6.867 -9.102 1 96.31 78 GLY A N 1
ATOM 540 C CA . GLY A 1 78 ? -1.649 -8.312 -9.055 1 96.31 78 GLY A CA 1
ATOM 541 C C . GLY A 1 78 ? -2.762 -8.844 -9.945 1 96.31 78 GLY A C 1
ATOM 542 O O . GLY A 1 78 ? -2.557 -9.781 -10.711 1 96.31 78 GLY A O 1
ATOM 543 N N . ALA A 1 79 ? -3.924 -8.211 -9.836 1 97.19 79 ALA A N 1
ATOM 544 C CA . ALA A 1 79 ? -5.066 -8.602 -10.656 1 97.19 79 ALA A CA 1
ATOM 545 C C . ALA A 1 79 ? -4.762 -8.422 -12.141 1 97.19 79 ALA A C 1
ATOM 547 O O . ALA A 1 79 ? -5.199 -9.219 -12.977 1 97.19 79 ALA A O 1
ATOM 548 N N . TRP A 1 80 ? -4.031 -7.355 -12.469 1 97.31 80 TRP A N 1
ATOM 549 C CA . TRP A 1 80 ? -3.652 -7.055 -13.852 1 97.31 80 TRP A CA 1
ATOM 550 C C . TRP A 1 80 ? -2.709 -8.125 -14.398 1 97.31 80 TRP A C 1
ATOM 552 O O . TRP A 1 80 ? -2.939 -8.672 -15.477 1 97.31 80 TRP A O 1
ATOM 562 N N . LEU A 1 81 ? -1.713 -8.484 -13.633 1 95.69 81 LEU A N 1
ATOM 563 C CA . LEU A 1 81 ? -0.679 -9.398 -14.094 1 95.69 81 LEU A CA 1
ATOM 564 C C . LEU A 1 81 ? -1.229 -10.82 -14.227 1 95.69 81 LEU A C 1
ATOM 566 O O . LEU A 1 81 ? -0.812 -11.57 -15.109 1 95.69 81 LEU A O 1
ATOM 570 N N . ASP A 1 82 ? -2.197 -11.172 -13.414 1 94 82 ASP A N 1
ATOM 571 C CA . ASP A 1 82 ? -2.74 -12.523 -13.461 1 94 82 ASP A CA 1
ATOM 572 C C . ASP A 1 82 ? -4.094 -12.547 -14.164 1 94 82 ASP A C 1
ATOM 574 O O . ASP A 1 82 ? -4.809 -13.555 -14.117 1 94 82 ASP A O 1
ATOM 578 N N . SER A 1 83 ? -4.496 -11.453 -14.773 1 95.25 83 SER A N 1
ATOM 579 C CA . SER A 1 83 ? -5.668 -11.367 -15.633 1 95.25 83 SER A CA 1
ATOM 580 C C . SER A 1 83 ? -6.945 -11.703 -14.867 1 95.25 83 SER A C 1
ATOM 582 O O . SER A 1 83 ? -7.777 -12.469 -15.352 1 95.25 83 SER A O 1
ATOM 584 N N . THR A 1 84 ? -7.09 -11.203 -13.648 1 96.12 84 THR A N 1
ATOM 585 C CA . THR A 1 84 ? -8.273 -11.438 -12.82 1 96.12 84 THR A CA 1
ATOM 586 C C . THR A 1 84 ? -9.227 -10.25 -12.898 1 96.12 84 THR A C 1
ATOM 588 O O . THR A 1 84 ? -8.82 -9.102 -12.672 1 96.12 84 THR A O 1
ATOM 591 N N . PRO A 1 85 ? -10.453 -10.461 -13.234 1 98.12 85 PRO A N 1
ATOM 592 C CA . PRO A 1 85 ? -11.406 -9.359 -13.383 1 98.12 85 PRO A CA 1
ATOM 593 C C . PRO A 1 85 ? -11.93 -8.852 -12.039 1 98.12 85 PRO A C 1
ATOM 595 O O . PRO A 1 85 ? -13.078 -9.117 -11.68 1 98.12 85 PRO A O 1
ATOM 598 N N . VAL A 1 86 ? -11.273 -8.07 -11.406 1 98.81 86 VAL A N 1
ATOM 599 C CA . VAL A 1 86 ? -11.672 -7.441 -10.156 1 98.81 86 VAL A CA 1
ATOM 600 C C . VAL A 1 86 ? -12.25 -6.055 -10.43 1 98.81 86 VAL A C 1
ATOM 602 O O . VAL A 1 86 ? -11.656 -5.262 -11.164 1 98.81 86 VAL A O 1
ATOM 605 N N . PHE A 1 87 ? -13.406 -5.793 -9.898 1 98.94 87 PHE A N 1
ATOM 606 C CA . PHE A 1 87 ? -14 -4.465 -9.945 1 98.94 87 PHE A CA 1
ATOM 607 C C . PHE A 1 87 ? -13.578 -3.639 -8.742 1 98.94 87 PHE A C 1
ATOM 609 O O . PHE A 1 87 ? -14.094 -3.834 -7.637 1 98.94 87 PHE A O 1
ATOM 616 N N . PHE A 1 88 ? -12.648 -2.75 -8.969 1 98.94 88 PHE A N 1
ATOM 617 C CA . PHE A 1 88 ? -12.273 -1.784 -7.945 1 98.94 88 PHE A CA 1
ATOM 618 C C . PHE A 1 88 ? -13.203 -0.575 -7.973 1 98.94 88 PHE A C 1
ATOM 620 O O . PHE A 1 88 ? -13.367 0.063 -9.016 1 98.94 88 PHE A O 1
ATOM 627 N N . ILE A 1 89 ? -13.773 -0.285 -6.82 1 98.94 89 ILE A N 1
ATOM 628 C CA . ILE A 1 89 ? -14.656 0.867 -6.664 1 98.94 89 ILE A CA 1
ATOM 629 C C . ILE A 1 89 ? -14.117 1.79 -5.578 1 98.94 89 ILE A C 1
ATOM 631 O O . ILE A 1 89 ? -13.883 1.358 -4.445 1 98.94 89 ILE A O 1
ATOM 635 N N . SER A 1 90 ? -13.875 3.014 -5.906 1 98.81 90 SER A N 1
ATOM 636 C CA . SER A 1 90 ? -13.383 3.957 -4.906 1 98.81 90 SER A CA 1
ATOM 637 C C . SER A 1 90 ? -14.297 5.172 -4.793 1 98.81 90 SER A C 1
ATOM 639 O O . SER A 1 90 ? -15.047 5.477 -5.723 1 98.81 90 SER A O 1
ATOM 641 N N . GLY A 1 91 ? -14.266 5.812 -3.613 1 98.56 91 GLY A N 1
ATOM 642 C CA . GLY A 1 91 ? -14.82 7.148 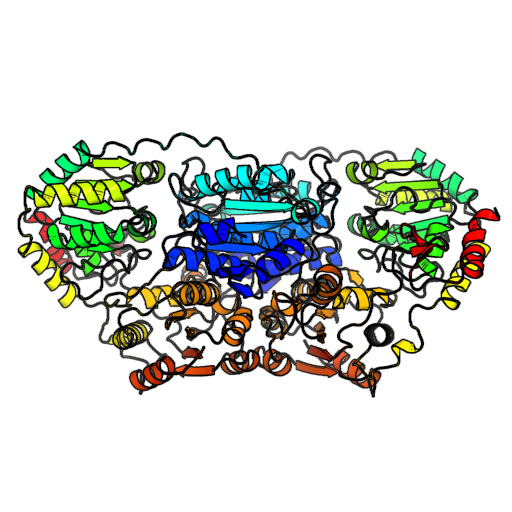-3.484 1 98.56 91 GLY A CA 1
ATOM 643 C C . GLY A 1 91 ? -13.922 8.227 -4.055 1 98.56 91 GLY A C 1
ATOM 644 O O . GLY A 1 91 ? -12.805 7.941 -4.496 1 98.56 91 GLY A O 1
ATOM 645 N N . GLN A 1 92 ? -14.414 9.414 -4.066 1 98.12 92 GLN A N 1
ATOM 646 C CA . GLN A 1 92 ? -13.711 10.602 -4.523 1 98.12 92 GLN A CA 1
ATOM 647 C C . GLN A 1 92 ? -14.32 11.867 -3.934 1 98.12 92 GLN A C 1
ATOM 649 O O . GLN A 1 92 ? -15.445 11.844 -3.416 1 98.12 92 GLN A O 1
ATOM 654 N N . VAL A 1 93 ? -13.586 12.938 -3.916 1 96.44 93 VAL A N 1
ATOM 655 C CA . VAL A 1 93 ? -14.125 14.227 -3.48 1 96.44 93 VAL A CA 1
ATOM 656 C C . VAL A 1 93 ? -15.258 14.656 -4.41 1 96.44 93 VAL A C 1
ATOM 658 O O . VAL A 1 93 ? -15.398 14.125 -5.512 1 96.44 93 VAL A O 1
ATOM 661 N N . LYS A 1 94 ? -16.047 15.609 -3.961 1 96.38 94 LYS A N 1
ATOM 662 C CA . LYS A 1 94 ? -17.125 16.141 -4.793 1 96.38 94 LYS A CA 1
ATOM 663 C C . LYS A 1 94 ? -16.594 16.641 -6.133 1 96.38 94 LYS A C 1
ATOM 665 O O . LYS A 1 94 ? -15.453 17.109 -6.219 1 96.38 94 LYS A O 1
ATOM 670 N N . THR A 1 95 ? -17.438 16.562 -7.121 1 96.62 95 THR A N 1
ATOM 671 C CA . THR A 1 95 ? -17.047 16.984 -8.461 1 96.62 95 THR A CA 1
ATOM 672 C C . THR A 1 95 ? -16.531 18.422 -8.461 1 96.62 95 THR A C 1
ATOM 674 O O . THR A 1 95 ? -15.578 18.734 -9.172 1 96.62 95 THR A O 1
ATOM 677 N N . ALA A 1 96 ? -17.094 19.297 -7.637 1 93.44 96 ALA A N 1
ATOM 678 C CA . ALA A 1 96 ? -16.719 20.703 -7.562 1 93.44 96 ALA A CA 1
ATOM 679 C C . ALA A 1 96 ? -15.344 20.859 -6.914 1 93.44 96 ALA A C 1
ATOM 681 O O . ALA A 1 96 ? -14.695 21.906 -7.066 1 93.44 96 ALA A O 1
ATOM 682 N N . ASP A 1 97 ? -14.875 19.828 -6.227 1 93.69 97 ASP A N 1
ATOM 683 C CA . ASP A 1 97 ? -13.625 19.906 -5.48 1 93.69 97 ASP A CA 1
ATOM 684 C C . ASP A 1 97 ? -12.508 19.156 -6.211 1 93.69 97 ASP A C 1
ATOM 686 O O . ASP A 1 97 ? -11.398 19.031 -5.695 1 93.69 97 ASP A O 1
ATOM 690 N N . LEU A 1 98 ? -12.773 18.641 -7.363 1 95.12 98 LEU A N 1
ATOM 691 C CA . LEU A 1 98 ? -11.742 18 -8.156 1 95.12 98 LEU A CA 1
ATOM 692 C C . LEU A 1 98 ? -10.742 19.031 -8.695 1 95.12 98 LEU A C 1
ATOM 694 O O . LEU A 1 98 ? -11.141 20.109 -9.125 1 95.12 98 LEU A O 1
ATOM 698 N N . LYS A 1 99 ? -9.469 18.734 -8.648 1 92.12 99 LYS A N 1
ATOM 699 C CA . LYS A 1 99 ? -8.453 19.625 -9.195 1 92.12 99 LYS A CA 1
ATOM 700 C C . LYS A 1 99 ? -8.602 19.781 -10.703 1 92.12 99 LYS A C 1
ATOM 702 O O . LYS A 1 99 ? -8.297 20.844 -11.258 1 92.12 99 LYS A O 1
ATOM 707 N N . ALA A 1 100 ? -9.031 18.625 -11.352 1 84.31 100 ALA A N 1
ATOM 708 C CA . ALA A 1 100 ? -9.266 18.641 -12.797 1 84.31 100 ALA A CA 1
ATOM 709 C C . ALA A 1 100 ? -8.07 19.234 -13.539 1 84.31 100 ALA A C 1
ATOM 711 O O . ALA A 1 100 ? -6.93 18.828 -13.305 1 84.31 100 ALA A O 1
ATOM 712 N N . GLY A 1 101 ? -8.117 20.125 -14.383 1 85.38 101 GLY A N 1
ATOM 713 C CA . GLY A 1 101 ? -7.062 20.703 -15.195 1 85.38 101 GLY A CA 1
ATOM 714 C C . GLY A 1 101 ? -6.578 22.047 -14.672 1 85.38 101 GLY A C 1
ATOM 715 O O . GLY A 1 101 ? -6.07 22.875 -15.438 1 85.38 101 GLY A O 1
ATOM 716 N N . THR A 1 102 ? -6.664 22.266 -13.305 1 89.69 102 THR A N 1
ATOM 717 C CA . THR A 1 102 ? -6.355 23.578 -12.727 1 89.69 102 THR A CA 1
ATOM 718 C C . THR A 1 102 ? -4.852 23.719 -12.5 1 89.69 102 THR A C 1
ATOM 720 O O . THR A 1 102 ? -4.363 24.828 -12.25 1 89.69 102 THR A O 1
ATOM 723 N N . GLY A 1 103 ? -4.125 22.609 -12.57 1 91.94 103 GLY A N 1
ATOM 724 C CA . GLY A 1 103 ? -2.701 22.641 -12.281 1 91.94 103 GLY A CA 1
ATOM 725 C C . GLY A 1 103 ? -2.385 22.453 -10.812 1 91.94 103 GLY A C 1
ATOM 726 O O . GLY A 1 103 ? -1.218 22.328 -10.43 1 91.94 103 GLY A O 1
ATOM 727 N N . LEU A 1 104 ? -3.426 22.375 -9.969 1 94.19 104 LEU A N 1
ATOM 728 C CA . LEU A 1 104 ? -3.242 22.141 -8.539 1 94.19 104 LEU A CA 1
ATOM 729 C C . LEU A 1 104 ? -2.818 20.703 -8.273 1 94.19 104 LEU A C 1
ATOM 731 O O . LEU A 1 104 ? -3.135 19.812 -9.062 1 94.19 104 LEU A O 1
ATOM 735 N N . ARG A 1 105 ? -2.098 20.516 -7.27 1 91.81 105 ARG A N 1
ATOM 736 C CA . ARG A 1 105 ? -1.808 19.156 -6.824 1 91.81 105 ARG A CA 1
ATOM 737 C C . ARG A 1 105 ? -3.047 18.5 -6.223 1 91.81 105 ARG A C 1
ATOM 739 O O . ARG A 1 105 ? -3.203 17.281 -6.285 1 91.81 105 ARG A O 1
ATOM 746 N N . MET A 1 106 ? -3.859 19.281 -5.633 1 92.69 106 MET A N 1
ATOM 747 C CA . MET A 1 106 ? -5.141 18.875 -5.066 1 92.69 106 MET A CA 1
ATOM 748 C C . MET A 1 106 ? -6.027 20.078 -4.785 1 92.69 106 MET A C 1
ATOM 750 O O . MET A 1 106 ? -5.523 21.172 -4.539 1 92.69 106 MET A O 1
ATOM 754 N N . LEU A 1 107 ? -7.281 19.875 -4.879 1 93.06 107 LEU A N 1
ATOM 755 C CA . LEU A 1 107 ? -8.242 20.875 -4.422 1 93.06 107 LEU A CA 1
ATOM 756 C C . LEU A 1 107 ? -9.039 20.359 -3.229 1 93.06 107 LEU A C 1
ATOM 758 O O . LEU A 1 107 ? -9.07 21 -2.176 1 93.06 107 LEU A O 1
ATOM 762 N N . GLY A 1 108 ? -9.602 19.156 -3.463 1 91.19 108 GLY A N 1
ATOM 763 C CA . GLY A 1 108 ? -10.352 18.547 -2.377 1 91.19 108 GLY A CA 1
ATOM 764 C C . GLY A 1 108 ? -9.469 17.797 -1.395 1 91.19 108 GLY A C 1
ATOM 765 O O . GLY A 1 108 ? -8.414 17.281 -1.77 1 91.19 108 GLY A O 1
ATOM 766 N N . VAL A 1 109 ? -9.953 17.703 -0.158 1 86.06 109 VAL A N 1
ATOM 767 C CA . VAL A 1 109 ? -9.219 17 0.887 1 86.06 109 VAL A CA 1
ATOM 768 C C . VAL A 1 109 ? -9.086 15.523 0.518 1 86.06 109 VAL A C 1
ATOM 770 O O . VAL A 1 109 ? -10.07 14.883 0.128 1 86.06 109 VAL A O 1
ATOM 773 N N . GLN A 1 110 ? -7.895 14.914 0.567 1 89.5 110 GLN A N 1
ATOM 774 C CA . GLN A 1 110 ? -7.578 13.516 0.297 1 89.5 110 GLN A CA 1
ATOM 775 C C . GLN A 1 110 ? -7.836 13.172 -1.166 1 89.5 110 GLN A C 1
ATOM 777 O O . GLN A 1 110 ? -8.055 12 -1.501 1 89.5 110 GLN A O 1
ATOM 782 N N . GLU A 1 111 ? -7.895 14.234 -2.014 1 94.25 111 GLU A N 1
ATOM 783 C CA . GLU A 1 111 ? -8.07 13.984 -3.441 1 94.25 111 GLU A CA 1
ATOM 784 C C . GLU A 1 111 ? -6.863 13.258 -4.027 1 94.25 111 GLU A C 1
ATOM 786 O O . GLU A 1 111 ? -5.719 13.578 -3.689 1 94.25 111 GLU A O 1
ATOM 791 N N . ALA A 1 112 ? -7.09 12.25 -4.785 1 96.31 112 ALA A N 1
ATOM 792 C CA . ALA A 1 112 ? -6.09 11.586 -5.625 1 96.31 112 ALA A CA 1
ATOM 793 C C . ALA A 1 112 ? -6.66 11.266 -7.004 1 96.31 112 ALA A C 1
ATOM 795 O O . ALA A 1 112 ? -7.77 10.734 -7.117 1 96.31 112 ALA A O 1
ATOM 796 N N . ASP A 1 113 ? -5.945 11.656 -8.031 1 97.25 113 ASP A N 1
ATOM 797 C CA . ASP A 1 113 ? -6.316 11.242 -9.383 1 97.25 113 ASP A CA 1
ATOM 798 C C . ASP A 1 113 ? -5.977 9.766 -9.609 1 97.25 113 ASP A C 1
ATOM 800 O O . ASP A 1 113 ? -5.043 9.445 -10.352 1 97.25 113 ASP A O 1
ATOM 804 N N . ILE A 1 114 ? -6.828 8.922 -9.055 1 98.56 114 ILE A N 1
ATOM 805 C CA . ILE A 1 114 ? -6.539 7.496 -9.023 1 98.56 114 ILE A CA 1
ATOM 806 C C . ILE A 1 114 ? -6.559 6.934 -10.445 1 98.56 114 ILE A C 1
ATOM 808 O O . ILE A 1 114 ? -5.809 6.008 -10.758 1 98.56 114 ILE A O 1
ATOM 812 N N . VAL A 1 115 ? -7.359 7.477 -11.32 1 98.38 115 VAL A N 1
ATOM 813 C CA . VAL A 1 115 ? -7.484 6.984 -12.688 1 98.38 115 VAL A CA 1
ATOM 814 C C . VAL A 1 115 ? -6.141 7.094 -13.398 1 98.38 115 VAL A C 1
ATOM 816 O O . VAL A 1 115 ? -5.676 6.133 -14.016 1 98.38 115 VAL A O 1
ATOM 819 N N . SER A 1 116 ? -5.508 8.258 -13.273 1 97.81 116 SER A N 1
ATOM 820 C CA . SER A 1 116 ? -4.191 8.438 -13.875 1 97.81 116 SER A CA 1
ATOM 821 C C . SER A 1 116 ? -3.182 7.449 -13.305 1 97.81 116 SER A C 1
ATOM 823 O O . SER A 1 116 ? -2.309 6.961 -14.023 1 97.81 116 SER A O 1
ATOM 825 N N . ILE A 1 117 ? -3.287 7.129 -12.07 1 98.62 117 ILE A N 1
ATOM 826 C CA . ILE A 1 117 ? -2.326 6.285 -11.367 1 98.62 117 ILE A CA 1
ATOM 827 C C . ILE A 1 117 ? -2.49 4.832 -11.812 1 98.62 117 ILE A C 1
ATOM 829 O O . ILE A 1 117 ? -1.502 4.121 -12.008 1 98.62 117 ILE A O 1
ATOM 833 N N . VAL A 1 118 ? -3.746 4.391 -12.078 1 98.75 118 VAL A N 1
ATOM 834 C CA . VAL A 1 118 ? -3.955 2.957 -12.242 1 98.75 118 VAL A CA 1
ATOM 835 C C . VAL A 1 118 ? -4.223 2.637 -13.711 1 98.75 118 VAL A C 1
ATOM 837 O O . VAL A 1 118 ? -4.438 1.478 -14.07 1 98.75 118 VAL A O 1
ATOM 840 N N . SER A 1 119 ? -4.188 3.605 -14.594 1 98.31 119 SER A N 1
ATOM 841 C CA . SER A 1 119 ? -4.598 3.406 -15.977 1 98.31 119 SER A CA 1
ATOM 842 C C . SER A 1 119 ? -3.723 2.367 -16.672 1 98.31 119 SER A C 1
ATOM 844 O O . SER A 1 119 ? -4.199 1.612 -17.516 1 98.31 119 SER A O 1
ATOM 846 N N . SER A 1 120 ? -2.467 2.27 -16.359 1 97.25 120 SER A N 1
ATOM 847 C CA . SER A 1 120 ? -1.543 1.361 -17.031 1 97.25 120 SER A CA 1
ATOM 848 C C . SER A 1 120 ? -1.684 -0.062 -16.5 1 97.25 120 SER A C 1
ATOM 850 O O . SER A 1 120 ? -1.129 -1.001 -17.078 1 97.25 120 SER A O 1
ATOM 852 N N . ILE A 1 121 ? -2.469 -0.268 -15.469 1 98.25 121 ILE A N 1
ATOM 853 C CA . ILE A 1 121 ? -2.576 -1.598 -14.875 1 98.25 121 ILE A CA 1
ATOM 854 C C . ILE A 1 121 ? -4.047 -1.97 -14.711 1 98.25 121 ILE A C 1
ATOM 856 O O . ILE A 1 1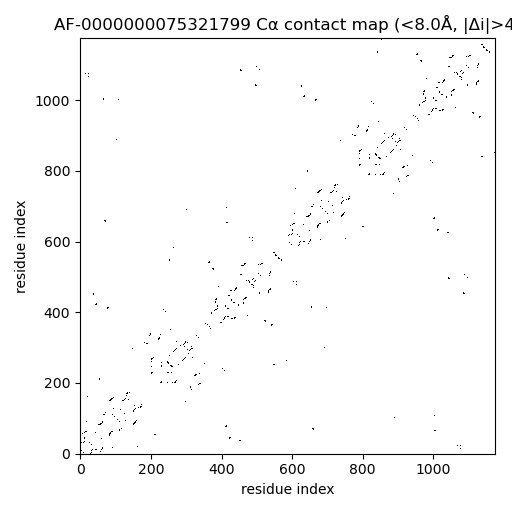21 ? -4.406 -2.719 -13.797 1 98.25 121 ILE A O 1
ATOM 860 N N . THR A 1 122 ? -4.938 -1.376 -15.422 1 98.62 122 THR A N 1
ATOM 861 C CA . THR A 1 122 ? -6.352 -1.728 -15.531 1 98.62 122 THR A CA 1
ATOM 862 C C . THR A 1 122 ? -6.77 -1.835 -17 1 98.62 122 THR A C 1
ATOM 864 O O . THR A 1 122 ? -6.129 -1.253 -17.875 1 98.62 122 THR A O 1
ATOM 867 N N . LYS A 1 123 ? -7.844 -2.66 -17.219 1 98.19 123 LYS A N 1
ATOM 868 C CA . LYS A 1 123 ? -8.461 -2.688 -18.547 1 98.19 123 LYS A CA 1
ATOM 869 C C . LYS A 1 123 ? -9.133 -1.357 -18.875 1 98.19 123 LYS A C 1
ATOM 871 O O . LYS A 1 123 ? -9.18 -0.946 -20.031 1 98.19 123 LYS A O 1
ATOM 876 N N . ARG A 1 124 ? -9.641 -0.755 -17.859 1 98.5 124 ARG A N 1
ATOM 877 C CA . ARG A 1 124 ? -10.305 0.542 -17.938 1 98.5 124 ARG A CA 1
ATOM 878 C C . ARG A 1 124 ? -10.469 1.16 -16.562 1 98.5 124 ARG A C 1
ATOM 880 O O . ARG A 1 124 ? -10.75 0.454 -15.586 1 98.5 124 ARG A O 1
ATOM 887 N N . ALA A 1 125 ? -10.227 2.402 -16.406 1 98.81 125 ALA A N 1
ATOM 888 C CA . ALA A 1 125 ? -10.438 3.188 -15.195 1 98.81 125 ALA A CA 1
ATOM 889 C C . ALA A 1 125 ? -11.148 4.5 -15.508 1 98.81 125 ALA A C 1
ATOM 891 O O . ALA A 1 125 ? -10.797 5.195 -16.469 1 98.81 125 ALA A O 1
ATOM 892 N N . VAL A 1 126 ? -12.188 4.82 -14.695 1 98.62 126 VAL A N 1
ATOM 893 C CA . VAL A 1 126 ? -13 5.984 -15.023 1 98.62 126 VAL A CA 1
ATOM 894 C C . VAL A 1 126 ? -13.461 6.672 -13.742 1 98.62 126 VAL A C 1
ATOM 896 O O . VAL A 1 126 ? -13.852 6.004 -12.781 1 98.62 126 VAL A O 1
ATOM 899 N N . THR A 1 127 ? -13.352 7.969 -13.719 1 98.56 127 THR A N 1
ATOM 900 C CA . THR A 1 127 ? -14.062 8.758 -12.719 1 98.56 127 THR A CA 1
ATOM 901 C C . THR A 1 127 ? -15.461 9.125 -13.211 1 98.56 127 THR A C 1
ATOM 903 O O . THR A 1 127 ? -15.602 9.812 -14.219 1 98.56 127 THR A O 1
ATOM 906 N N . LEU A 1 128 ? -16.469 8.711 -12.516 1 98.5 128 LEU A N 1
ATOM 907 C CA . LEU A 1 128 ? -17.859 8.953 -12.898 1 98.5 128 LEU A CA 1
ATOM 908 C C . LEU A 1 128 ? -18.312 10.336 -12.438 1 98.5 128 LEU A C 1
ATOM 910 O O . LEU A 1 128 ? -18.562 10.555 -11.242 1 98.5 128 LEU A O 1
ATOM 914 N N . THR A 1 129 ? -18.5 11.273 -13.344 1 97.25 129 THR A N 1
ATOM 915 C CA . THR A 1 129 ? -18.844 12.625 -12.938 1 97.25 129 THR A CA 1
ATOM 916 C C . THR A 1 129 ? -20.312 12.914 -13.242 1 97.25 129 THR A C 1
ATOM 918 O O . THR A 1 129 ? -20.891 13.891 -12.734 1 97.25 129 THR A O 1
ATOM 921 N N . ASP A 1 130 ? -21.016 12.148 -14.086 1 97.75 130 ASP A N 1
ATOM 922 C CA . ASP A 1 130 ? -22.438 12.25 -14.414 1 97.75 130 ASP A CA 1
ATOM 923 C C . ASP A 1 130 ? -23.219 11.07 -13.844 1 97.75 130 ASP A C 1
ATOM 925 O O . ASP A 1 130 ? -23.094 9.945 -14.32 1 97.75 130 ASP A O 1
ATOM 929 N N . PRO A 1 131 ? -24.078 11.336 -12.828 1 97.69 131 PRO A N 1
ATOM 930 C CA . PRO A 1 131 ? -24.828 10.242 -12.211 1 97.69 131 PRO A CA 1
ATOM 931 C C . PRO A 1 131 ? -25.672 9.461 -13.219 1 97.69 131 PRO A C 1
ATOM 933 O O . PRO A 1 131 ? -25.859 8.25 -13.078 1 97.69 131 PRO A O 1
ATOM 936 N N . GLU A 1 132 ? -26.125 10.094 -14.281 1 97.31 132 GLU A N 1
ATOM 937 C CA . GLU A 1 132 ? -26.984 9.445 -15.266 1 97.31 132 GLU A CA 1
ATOM 938 C C . GLU A 1 132 ? -26.188 8.516 -16.172 1 97.31 132 GLU A C 1
ATOM 940 O O . GLU A 1 132 ? -26.766 7.695 -16.891 1 97.31 132 GLU A O 1
ATOM 945 N N . ALA A 1 133 ? -24.891 8.555 -16.062 1 98.12 133 ALA A N 1
ATOM 946 C CA . ALA A 1 133 ? -24.031 7.723 -16.891 1 98.12 133 ALA A CA 1
ATOM 947 C C . ALA A 1 133 ? -23.609 6.453 -16.156 1 98.12 133 ALA A C 1
ATOM 949 O O . ALA A 1 133 ? -22.875 5.629 -16.703 1 98.12 133 ALA A O 1
ATOM 950 N N . VAL A 1 134 ? -24.047 6.23 -14.969 1 98.19 134 VAL A N 1
ATOM 951 C CA . VAL A 1 134 ? -23.547 5.152 -14.117 1 98.19 134 VAL A CA 1
ATOM 952 C C . VAL A 1 134 ? -23.734 3.811 -14.82 1 98.19 134 VAL A C 1
ATOM 954 O O . VAL A 1 134 ? -22.844 2.961 -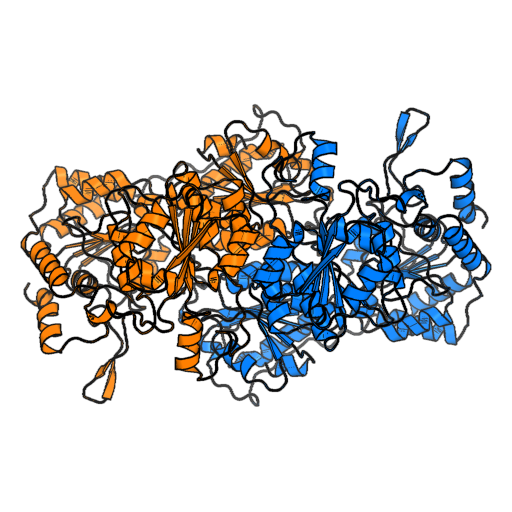14.805 1 98.19 134 VAL A O 1
ATOM 957 N N . ALA A 1 135 ? -24.938 3.564 -15.414 1 98.06 135 ALA A N 1
ATOM 958 C CA . ALA A 1 135 ? -25.172 2.303 -16.109 1 98.06 135 ALA A CA 1
ATOM 959 C C . ALA A 1 135 ? -24.312 2.197 -17.359 1 98.06 135 ALA A C 1
ATOM 961 O O . ALA A 1 135 ? -23.781 1.127 -17.672 1 98.06 135 ALA A O 1
ATOM 962 N N . GLU A 1 136 ? -24.203 3.301 -18.094 1 98.25 136 GLU A N 1
ATOM 963 C CA . GLU A 1 136 ? -23.391 3.369 -19.297 1 98.25 136 GLU A CA 1
ATOM 964 C C . GLU A 1 136 ? -21.938 3.027 -18.984 1 98.25 136 GLU A C 1
ATOM 966 O O . GLU A 1 136 ? -21.328 2.18 -19.656 1 98.25 136 GLU A O 1
ATOM 971 N N . VAL A 1 137 ? -21.406 3.654 -17.984 1 98.44 137 VAL A N 1
ATOM 972 C CA . VAL A 1 137 ? -20 3.467 -17.594 1 98.44 137 VAL A CA 1
ATOM 973 C C . VAL A 1 137 ? -19.812 2.047 -17.062 1 98.44 137 VAL A C 1
ATOM 975 O O . VAL A 1 137 ? -18.812 1.397 -17.391 1 98.44 137 VAL A O 1
ATOM 978 N N . PHE A 1 138 ? -20.703 1.562 -16.281 1 98.44 138 PHE A N 1
ATOM 979 C CA . PHE A 1 138 ? -20.562 0.217 -15.742 1 98.44 138 PHE A CA 1
ATOM 980 C C . PHE A 1 138 ? -20.625 -0.824 -16.859 1 98.44 138 PHE A C 1
ATOM 982 O O . PHE A 1 138 ? -19.906 -1.83 -16.812 1 98.44 138 PHE A O 1
ATOM 989 N N . ASP A 1 139 ? -21.562 -0.62 -17.859 1 98 139 ASP A N 1
ATOM 990 C CA . ASP A 1 139 ? -21.594 -1.491 -19.031 1 98 139 ASP A CA 1
ATOM 991 C C . ASP A 1 139 ? -20.203 -1.583 -19.672 1 98 139 ASP A C 1
ATOM 993 O O . ASP A 1 139 ? -19.75 -2.674 -20.031 1 98 139 ASP A O 1
ATOM 997 N N . GLU A 1 140 ? -19.562 -0.471 -19.812 1 98.19 140 GLU A N 1
ATOM 998 C CA . GLU A 1 140 ? -18.25 -0.403 -20.438 1 98.19 140 GLU A CA 1
ATOM 999 C C . GLU A 1 140 ? -17.203 -1.112 -19.578 1 98.19 140 GLU A C 1
ATOM 1001 O O . GLU A 1 140 ? -16.328 -1.803 -20.109 1 98.19 140 GLU A O 1
ATOM 1006 N N . LEU A 1 141 ? -17.25 -0.892 -18.297 1 98.56 141 LEU A N 1
ATOM 1007 C CA . LEU A 1 141 ? -16.312 -1.541 -17.391 1 98.56 141 LEU A CA 1
ATOM 1008 C C . LEU A 1 141 ? -16.484 -3.057 -17.422 1 98.56 141 LEU A C 1
ATOM 1010 O O . LEU A 1 141 ? -15.5 -3.797 -17.438 1 98.56 141 LEU A O 1
ATOM 1014 N N . GLU A 1 142 ? -17.734 -3.473 -17.359 1 97.88 142 GLU A N 1
ATOM 1015 C CA . GLU A 1 142 ? -18.016 -4.902 -17.453 1 97.88 142 GLU A CA 1
ATOM 1016 C C . GLU A 1 142 ? -17.484 -5.504 -18.734 1 97.88 142 GLU A C 1
ATOM 1018 O O . GLU A 1 142 ? -16.828 -6.551 -18.719 1 97.88 142 GLU A O 1
ATOM 1023 N N . TYR A 1 143 ? -17.75 -4.848 -19.812 1 96.75 143 TYR A N 1
ATOM 1024 C CA . TYR A 1 143 ? -17.234 -5.301 -21.109 1 96.75 143 TYR A CA 1
ATOM 1025 C C . TYR A 1 143 ? -15.719 -5.391 -21.094 1 96.75 143 TYR A C 1
ATOM 1027 O O . TYR A 1 143 ? -15.141 -6.398 -21.516 1 96.75 143 TYR A O 1
ATOM 1035 N N . ALA A 1 144 ? -15.078 -4.359 -20.625 1 97.38 144 ALA A N 1
ATOM 1036 C CA . ALA A 1 144 ? -13.617 -4.312 -20.578 1 97.38 144 ALA A CA 1
ATOM 1037 C C . ALA A 1 144 ? -13.055 -5.438 -19.719 1 97.38 144 ALA A C 1
ATOM 1039 O O . ALA A 1 144 ? -12.078 -6.086 -20.094 1 97.38 144 ALA A O 1
ATOM 1040 N N . ALA A 1 145 ? -13.656 -5.684 -18.594 1 97.81 145 ALA A N 1
ATOM 1041 C CA . ALA A 1 145 ? -13.164 -6.66 -17.641 1 97.81 145 ALA A CA 1
ATOM 1042 C C . ALA A 1 145 ? -13.164 -8.07 -18.234 1 97.81 145 ALA A C 1
ATOM 1044 O O . ALA A 1 145 ? -12.297 -8.883 -17.906 1 97.81 145 ALA A O 1
ATOM 1045 N N . PHE A 1 146 ? -14.094 -8.352 -19.141 1 94.69 146 PHE A N 1
ATOM 1046 C CA . PHE A 1 146 ? -14.336 -9.742 -19.516 1 94.69 146 PHE A CA 1
ATOM 1047 C C . PHE A 1 146 ? -13.906 -9.992 -20.953 1 94.69 146 PHE A C 1
ATOM 1049 O O . PHE A 1 146 ? -13.727 -11.141 -21.375 1 94.69 146 PHE A O 1
ATOM 1056 N N . ASN A 1 147 ? -13.797 -8.938 -21.766 1 93.06 147 ASN A N 1
ATOM 1057 C CA . ASN A 1 147 ? -13.477 -9.125 -23.172 1 93.06 147 ASN A CA 1
ATOM 1058 C C . ASN A 1 147 ? -11.977 -9.188 -23.406 1 93.06 147 ASN A C 1
ATOM 1060 O O . ASN A 1 147 ? -11.219 -8.398 -22.828 1 93.06 147 ASN A O 1
ATOM 1064 N N . GLY A 1 148 ? -11.547 -10.141 -24.297 1 91.81 148 GLY A N 1
ATOM 1065 C CA . GLY A 1 148 ? -10.117 -10.391 -24.438 1 91.81 148 GLY A CA 1
ATOM 1066 C C . GLY A 1 148 ? -9.484 -10.953 -23.188 1 91.81 148 GLY A C 1
ATOM 1067 O O . GLY A 1 148 ? -10.109 -11.727 -22.453 1 91.81 148 GLY A O 1
ATOM 1068 N N . ARG A 1 149 ? -8.234 -10.672 -23.078 1 93.31 149 ARG A N 1
ATOM 1069 C CA . ARG A 1 149 ? -7.617 -11.031 -21.797 1 93.31 149 ARG A CA 1
ATOM 1070 C C . ARG A 1 149 ? -8.32 -10.328 -20.641 1 93.31 149 ARG A C 1
ATOM 1072 O O . ARG A 1 149 ? -8.422 -9.102 -20.625 1 93.31 149 ARG A O 1
ATOM 1079 N N . ARG A 1 150 ? -8.836 -11.062 -19.781 1 95.88 150 ARG A N 1
ATOM 1080 C CA . ARG A 1 150 ? -9.555 -10.477 -18.656 1 95.88 150 ARG A CA 1
ATOM 1081 C C . ARG A 1 150 ? -8.617 -9.656 -17.781 1 95.88 150 ARG A C 1
ATOM 1083 O O . ARG A 1 150 ? -7.398 -9.75 -17.891 1 95.88 150 ARG A O 1
ATOM 1090 N N . GLY A 1 151 ? -9.188 -8.781 -16.953 1 97.31 151 GLY A N 1
ATOM 1091 C CA . GLY A 1 151 ? -8.375 -7.961 -16.062 1 97.31 151 GLY A CA 1
ATOM 1092 C C . GLY A 1 151 ? -9.203 -7.035 -15.188 1 97.31 151 GLY A C 1
ATOM 1093 O O . GLY A 1 151 ? -10.43 -7.016 -15.281 1 97.31 151 GLY A O 1
ATOM 1094 N N . PRO A 1 152 ? -8.555 -6.332 -14.359 1 98.75 152 PRO A N 1
ATOM 1095 C CA . PRO A 1 152 ? -9.25 -5.441 -13.43 1 98.75 152 PRO A CA 1
ATOM 1096 C C . PRO A 1 152 ? -9.75 -4.16 -14.094 1 98.75 152 PRO A C 1
ATOM 1098 O O . PRO A 1 152 ? -9.18 -3.727 -15.102 1 98.75 152 PRO A O 1
ATOM 1101 N N . VAL A 1 153 ? -10.781 -3.609 -13.539 1 98.94 153 VAL A N 1
ATOM 1102 C CA . VAL A 1 153 ? -11.32 -2.307 -13.922 1 98.94 153 VAL A CA 1
ATOM 1103 C C . VAL A 1 153 ? -11.508 -1.44 -12.68 1 98.94 153 VAL A C 1
ATOM 1105 O O . VAL A 1 153 ? -11.516 -1.949 -11.555 1 98.94 153 VAL A O 1
ATOM 1108 N N . TRP A 1 154 ? -11.617 -0.101 -12.938 1 98.94 154 TRP A N 1
ATOM 1109 C CA . TRP A 1 154 ? -11.711 0.82 -11.805 1 98.94 154 TRP A CA 1
ATOM 1110 C C . TRP A 1 154 ? -12.82 1.842 -12.031 1 98.94 154 TRP A C 1
ATOM 1112 O O . TRP A 1 154 ? -12.875 2.488 -13.078 1 98.94 154 TRP A O 1
ATOM 1122 N N . LEU A 1 155 ? -13.719 1.901 -11.094 1 98.94 155 LEU A N 1
ATOM 1123 C CA . LEU A 1 155 ? -14.758 2.928 -11.062 1 98.94 155 LEU A CA 1
ATOM 1124 C C . LEU A 1 155 ? -14.562 3.869 -9.883 1 98.94 155 LEU A C 1
ATOM 1126 O O . LEU A 1 155 ? -14.695 3.457 -8.727 1 98.94 155 LEU A O 1
ATOM 1130 N N . ASP A 1 156 ? -14.227 5.094 -10.164 1 98.81 156 ASP A N 1
ATOM 1131 C CA . ASP A 1 156 ? -14.023 6.156 -9.188 1 98.81 156 ASP A CA 1
ATOM 1132 C C . ASP A 1 156 ? -15.234 7.086 -9.125 1 98.81 156 ASP A C 1
ATOM 1134 O O . ASP A 1 156 ? -15.617 7.676 -10.141 1 98.81 156 ASP A O 1
ATOM 1138 N N . VAL A 1 157 ? -15.844 7.246 -7.887 1 98.81 157 VAL A N 1
ATOM 1139 C CA . VAL A 1 157 ? -17.156 7.879 -7.84 1 98.81 157 VAL A CA 1
ATOM 1140 C C . VAL A 1 157 ? -17.125 9.055 -6.863 1 98.81 157 VAL A C 1
ATOM 1142 O O . VAL A 1 157 ? -17.125 8.859 -5.648 1 98.81 157 VAL A O 1
ATOM 1145 N N . PRO A 1 158 ? -17.234 10.312 -7.293 1 98.62 158 PRO A N 1
ATOM 1146 C CA . PRO A 1 158 ? -17.297 11.492 -6.426 1 98.62 158 PRO A CA 1
ATOM 1147 C C . PRO A 1 158 ? -18.5 11.453 -5.473 1 98.62 158 PRO A C 1
ATOM 1149 O O . PRO A 1 158 ? -19.547 10.906 -5.812 1 98.62 158 PRO A O 1
ATOM 1152 N N . LEU A 1 159 ? -18.344 12.141 -4.387 1 98.12 159 LEU A N 1
ATOM 1153 C CA . LEU A 1 159 ? -19.297 12.094 -3.279 1 98.12 159 LEU A CA 1
ATOM 1154 C C . LEU A 1 159 ? -20.688 12.562 -3.732 1 98.12 159 LEU A C 1
ATOM 1156 O O . LEU A 1 159 ? -21.688 11.961 -3.359 1 98.12 159 LEU A O 1
ATOM 1160 N N . ASP A 1 160 ? -20.75 13.609 -4.496 1 97.88 160 ASP A N 1
ATOM 1161 C CA . ASP A 1 160 ? -22.016 14.156 -4.941 1 97.88 160 ASP A CA 1
ATOM 1162 C C . ASP A 1 160 ? -22.703 13.219 -5.941 1 97.88 160 ASP A C 1
ATOM 1164 O O . ASP A 1 160 ? -23.922 13.164 -6.008 1 97.88 160 ASP A O 1
ATOM 1168 N N . VAL A 1 161 ? -21.891 12.477 -6.688 1 98.56 161 VAL A N 1
ATOM 1169 C CA . VAL A 1 161 ? -22.438 11.492 -7.625 1 98.56 161 VAL A CA 1
ATOM 1170 C C . VAL A 1 161 ? -22.953 10.281 -6.859 1 98.56 161 VAL A C 1
ATOM 1172 O O . VAL A 1 161 ? -24 9.727 -7.195 1 98.56 161 VAL A O 1
ATOM 1175 N N . GLN A 1 162 ? -22.281 9.828 -5.824 1 98.38 162 GLN A N 1
ATOM 1176 C CA . GLN A 1 162 ? -22.734 8.75 -4.957 1 98.38 162 GLN A CA 1
ATOM 1177 C C . GLN A 1 162 ? -24.141 9.047 -4.41 1 98.38 162 GLN A C 1
ATOM 1179 O O . GLN A 1 1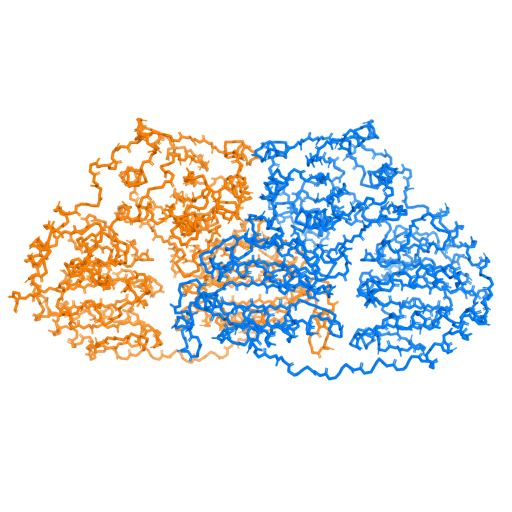62 ? -24.969 8.148 -4.328 1 98.38 162 GLN A O 1
ATOM 1184 N N . ALA A 1 163 ? -24.344 10.336 -4.004 1 97.88 163 ALA A N 1
ATOM 1185 C CA . ALA A 1 163 ? -25.531 10.758 -3.271 1 97.88 163 ALA A CA 1
ATOM 1186 C C . ALA A 1 163 ? -26.688 11.047 -4.223 1 97.88 163 ALA A C 1
ATOM 1188 O O . ALA A 1 163 ? -27.844 11.148 -3.799 1 97.88 163 ALA A O 1
ATOM 1189 N N . ALA A 1 164 ? -26.406 11.141 -5.5 1 97.81 164 ALA A N 1
ATOM 1190 C CA . ALA A 1 164 ? -27.406 11.578 -6.473 1 97.81 164 ALA A CA 1
ATOM 1191 C C . ALA A 1 164 ? -28.547 10.57 -6.586 1 97.81 164 ALA A C 1
ATOM 1193 O O . ALA A 1 164 ? -28.328 9.359 -6.539 1 97.81 164 ALA A O 1
ATOM 1194 N N . GLN A 1 165 ? -29.703 11.133 -6.688 1 96.56 165 GLN A N 1
ATOM 1195 C CA . GLN A 1 165 ? -30.859 10.297 -6.984 1 96.56 165 GLN A CA 1
ATOM 1196 C C . GLN A 1 165 ? -30.984 10.039 -8.484 1 96.56 165 GLN A C 1
ATOM 1198 O O . GLN A 1 165 ? -30.812 10.953 -9.289 1 96.56 165 GLN A O 1
ATOM 1203 N N . ILE A 1 166 ? -31.125 8.805 -8.797 1 96.19 166 ILE A N 1
ATOM 1204 C CA . ILE A 1 166 ? -31.297 8.438 -10.203 1 96.19 166 ILE A CA 1
ATOM 1205 C C . ILE A 1 166 ? -32.5 7.504 -10.359 1 96.19 166 ILE A C 1
ATOM 1207 O O . ILE A 1 166 ? -32.969 6.938 -9.383 1 96.19 166 ILE A O 1
ATOM 1211 N N . ASP A 1 167 ? -33.094 7.438 -11.531 1 96.44 167 ASP A N 1
ATOM 1212 C CA . ASP A 1 167 ? -34.125 6.449 -11.922 1 96.44 167 ASP A CA 1
ATOM 1213 C C . ASP A 1 167 ? -33.469 5.32 -12.734 1 96.44 167 ASP A C 1
ATOM 1215 O O . ASP A 1 167 ? -33.125 5.512 -13.898 1 96.44 167 ASP A O 1
ATOM 1219 N N . PRO A 1 168 ? -33.312 4.141 -12.102 1 94.19 168 PRO A N 1
ATOM 1220 C CA . PRO A 1 168 ? -32.625 3.033 -12.781 1 94.19 168 PRO A CA 1
ATOM 1221 C C . PRO A 1 168 ? -33.25 2.709 -14.141 1 94.19 168 PRO A C 1
ATOM 1223 O O . PRO A 1 168 ? -32.562 2.195 -15.031 1 94.19 168 PRO A O 1
ATOM 1226 N N . GLN A 1 169 ? -34.5 3.049 -14.359 1 94.88 169 GLN A N 1
ATOM 1227 C CA . GLN A 1 169 ? -35.219 2.682 -15.578 1 94.88 169 GLN A CA 1
ATOM 1228 C C . GLN A 1 169 ? -34.844 3.605 -16.734 1 94.88 169 GLN A C 1
ATOM 1230 O O . GLN A 1 169 ? -35.062 3.268 -17.906 1 94.88 169 GLN A O 1
ATOM 1235 N N . THR A 1 170 ? -34.281 4.73 -16.422 1 96.19 170 THR A N 1
ATOM 1236 C CA . THR A 1 170 ? -34.062 5.719 -17.469 1 96.19 170 THR A CA 1
ATOM 1237 C C . THR A 1 170 ? -32.562 5.957 -17.672 1 96.19 170 THR A C 1
ATOM 1239 O O . THR A 1 170 ? -32.156 6.883 -18.391 1 96.19 170 THR A O 1
ATOM 1242 N N . LEU A 1 171 ? -31.75 5.117 -17.047 1 97 171 LEU A N 1
ATOM 1243 C CA . LEU A 1 171 ? -30.312 5.312 -17.141 1 97 171 LEU A CA 1
ATOM 1244 C C . LEU A 1 171 ? -29.828 5.039 -18.562 1 97 171 LEU A C 1
ATOM 1246 O O . LEU A 1 171 ? -30.297 4.117 -19.219 1 97 171 LEU A O 1
ATOM 1250 N N . ARG A 1 172 ? -28.828 5.875 -19.016 1 96.62 172 ARG A N 1
ATOM 1251 C CA . ARG A 1 172 ? -28.156 5.641 -20.297 1 96.62 172 ARG A CA 1
ATOM 1252 C C . ARG A 1 172 ? -27.422 4.305 -20.281 1 96.62 172 ARG A C 1
ATOM 1254 O O . ARG A 1 172 ? -26.922 3.869 -19.25 1 96.62 172 ARG A O 1
ATOM 1261 N N . ARG A 1 173 ? -27.406 3.668 -21.391 1 96.75 173 ARG A N 1
ATOM 1262 C CA . ARG A 1 173 ? -26.688 2.41 -21.578 1 96.75 173 ARG A CA 1
ATOM 1263 C C . ARG A 1 173 ? -25.594 2.559 -22.625 1 96.75 173 ARG A C 1
ATOM 1265 O O . ARG A 1 173 ? -25.719 3.371 -23.547 1 96.75 173 ARG A O 1
ATOM 1272 N N . ALA A 1 174 ? -24.516 1.792 -22.453 1 96.25 174 ALA A N 1
ATOM 1273 C CA . ALA A 1 174 ? -23.406 1.861 -23.406 1 96.25 174 ALA A CA 1
ATOM 1274 C C . ALA A 1 174 ? -23.75 1.136 -24.703 1 96.25 174 ALA A C 1
ATOM 1276 O O . ALA A 1 174 ? -24.469 0.135 -24.688 1 96.25 174 ALA A O 1
ATOM 1277 N N . LYS A 1 175 ? -23.234 1.807 -25.812 1 93.88 175 LYS A N 1
ATOM 1278 C CA . LYS A 1 175 ? -23.188 1.063 -27.062 1 93.88 175 LYS A CA 1
ATOM 1279 C C . LYS A 1 175 ? -21.938 0.205 -27.141 1 93.88 175 LYS A C 1
ATOM 1281 O O . LYS A 1 175 ? -20.859 0.705 -27.469 1 93.88 175 LYS A O 1
ATOM 1286 N N . LEU A 1 176 ? -22.031 -1.042 -26.812 1 91.88 176 LEU A N 1
ATOM 1287 C CA . LEU A 1 176 ? -20.891 -1.941 -26.766 1 91.88 176 LEU A CA 1
ATOM 1288 C C . LEU A 1 176 ? -20.594 -2.535 -28.141 1 91.88 176 LEU A C 1
ATOM 1290 O O . LEU A 1 176 ? -21.516 -2.721 -28.938 1 91.88 176 LEU A O 1
ATOM 1294 N N . PRO A 1 177 ? -19.328 -2.727 -28.406 1 86.75 177 PRO A N 1
ATOM 1295 C CA . PRO A 1 177 ? -19.016 -3.393 -29.672 1 86.75 177 PRO A CA 1
ATOM 1296 C C . PRO A 1 177 ? -19.719 -4.746 -29.828 1 86.75 177 PRO A C 1
ATOM 1298 O O . PRO A 1 177 ? -20 -5.402 -28.812 1 86.75 177 PRO A O 1
ATOM 1301 N N . ALA A 1 178 ? -20.078 -4.973 -31.047 1 78.44 178 ALA A N 1
ATOM 1302 C CA . ALA A 1 178 ? -20.609 -6.305 -31.312 1 78.44 178 ALA A CA 1
ATOM 1303 C C . ALA A 1 178 ? -19.609 -7.391 -30.922 1 78.44 178 ALA A C 1
ATOM 1305 O O . ALA A 1 178 ? -18.406 -7.203 -31.047 1 78.44 178 ALA A O 1
ATOM 1306 N N . PRO A 1 179 ? -20.188 -8.359 -30.141 1 73.31 179 PRO A N 1
ATOM 1307 C CA . PRO A 1 179 ? -19.25 -9.445 -29.797 1 73.31 179 PRO A CA 1
ATOM 1308 C C . PRO A 1 179 ? -18.391 -9.875 -30.969 1 73.31 179 PRO A C 1
ATOM 1310 O O . PRO A 1 179 ? -18.875 -9.992 -32.094 1 73.31 179 PRO A O 1
ATOM 1313 N N . LEU A 1 180 ? -17.141 -9.711 -30.75 1 66.94 180 LEU A N 1
ATOM 1314 C CA . LEU A 1 180 ? -16.25 -10.188 -31.797 1 66.94 180 LEU A CA 1
ATOM 1315 C C . LEU A 1 180 ? -16.453 -11.672 -32.062 1 66.94 180 LEU A C 1
ATOM 1317 O O . LEU A 1 180 ? -16.672 -12.445 -31.109 1 66.94 180 LEU A O 1
ATOM 1321 N N . SER A 1 181 ? -16.688 -11.977 -33.312 1 68.5 181 SER A N 1
ATOM 1322 C CA . SER A 1 181 ? -16.75 -13.391 -33.656 1 68.5 181 SER A CA 1
ATOM 1323 C C . SER A 1 181 ? -15.516 -14.141 -33.156 1 68.5 181 SER A C 1
ATOM 1325 O O . SER A 1 181 ? -14.398 -13.641 -33.312 1 68.5 181 SER A O 1
ATOM 1327 N N . ALA A 1 182 ? -15.82 -15.211 -32.406 1 77.69 182 ALA A N 1
ATOM 1328 C CA . ALA A 1 182 ? -14.695 -16.047 -32 1 77.69 182 ALA A CA 1
ATOM 1329 C C . ALA A 1 182 ? -13.852 -16.453 -33.219 1 77.69 182 ALA A C 1
ATOM 1331 O O . ALA A 1 182 ? -14.398 -16.734 -34.281 1 77.69 182 ALA A O 1
ATOM 1332 N N . PRO A 1 183 ? -12.586 -16.281 -33.125 1 86.94 183 PRO A N 1
ATOM 1333 C CA . PRO A 1 183 ? -11.742 -16.734 -34.25 1 86.94 183 PRO A CA 1
ATOM 1334 C C . PRO A 1 183 ? -12.023 -18.172 -34.656 1 86.94 183 PRO A C 1
ATOM 1336 O O . PRO A 1 183 ? -12.383 -19 -33.781 1 86.94 183 PRO A O 1
ATOM 1339 N N . ASP A 1 184 ? -11.984 -18.375 -35.906 1 92 184 ASP A N 1
ATOM 1340 C CA . ASP A 1 184 ? -12.133 -19.75 -36.406 1 92 184 ASP A CA 1
ATOM 1341 C C . ASP A 1 184 ? -10.906 -20.578 -36.094 1 92 184 ASP A C 1
ATOM 1343 O O . ASP A 1 184 ? -9.812 -20.312 -36.594 1 92 184 ASP A O 1
ATOM 1347 N N . VAL A 1 185 ? -11.109 -21.594 -35.25 1 96.56 185 VAL A N 1
ATOM 1348 C CA . VAL A 1 185 ? -9.984 -22.422 -34.812 1 96.56 185 VAL A CA 1
ATOM 1349 C C . VAL A 1 185 ? -10.023 -23.766 -35.531 1 96.56 185 VAL A C 1
ATOM 1351 O O . VAL A 1 185 ? -9.227 -24.656 -35.219 1 96.56 185 VAL A O 1
ATOM 1354 N N . SER A 1 186 ? -10.891 -23.969 -36.531 1 96.69 186 SER A N 1
ATOM 1355 C CA . SER A 1 186 ? -11.148 -25.266 -37.156 1 96.69 186 SER A CA 1
ATOM 1356 C C . SER A 1 186 ? -9.883 -25.844 -37.781 1 96.69 186 SER A C 1
ATOM 1358 O O . SER A 1 186 ? -9.57 -27.016 -37.625 1 96.69 186 SER A O 1
ATOM 1360 N N . GLU A 1 187 ? -9.219 -25.031 -38.531 1 97.75 187 GLU A N 1
ATOM 1361 C CA . GLU A 1 187 ? -8 -25.5 -39.188 1 97.75 187 GLU A CA 1
ATOM 1362 C C . GLU A 1 187 ? -6.941 -25.891 -38.188 1 97.75 187 GLU A C 1
ATOM 1364 O O . GLU A 1 187 ? -6.289 -26.938 -38.344 1 97.75 187 GLU A O 1
ATOM 1369 N N . ALA A 1 188 ? -6.746 -25.047 -37.219 1 98.38 188 ALA A N 1
ATOM 1370 C CA . ALA A 1 188 ? -5.77 -25.328 -36.156 1 98.38 188 ALA A CA 1
ATOM 1371 C C . ALA A 1 188 ? -6.117 -26.625 -35.438 1 98.38 188 ALA A C 1
ATOM 1373 O O . ALA A 1 188 ? -5.227 -27.422 -35.094 1 98.38 188 ALA A O 1
ATOM 1374 N N . VAL A 1 189 ? -7.391 -26.844 -35.219 1 98.44 189 VAL A N 1
ATOM 1375 C CA . VAL A 1 189 ? -7.859 -28.047 -34.531 1 98.44 189 VAL A CA 1
ATOM 1376 C C . VAL A 1 189 ? -7.586 -29.281 -35.406 1 98.44 189 VAL A C 1
ATOM 1378 O O . VAL A 1 189 ? -7.078 -30.281 -34.906 1 98.44 189 VAL A O 1
ATOM 1381 N N . THR A 1 190 ? -7.895 -29.188 -36.656 1 98.31 190 THR A N 1
ATOM 1382 C CA . THR A 1 190 ? -7.668 -30.312 -37.562 1 98.31 190 THR A CA 1
ATOM 1383 C C . THR A 1 190 ? -6.188 -30.688 -37.625 1 98.31 190 THR A C 1
ATOM 1385 O O . THR A 1 190 ? -5.836 -31.859 -37.5 1 98.31 190 THR A O 1
ATOM 1388 N N . ARG A 1 191 ? -5.41 -29.719 -37.719 1 98.62 191 ARG A N 1
ATOM 1389 C CA . ARG A 1 191 ? -3.969 -29.953 -37.75 1 98.62 191 ARG A CA 1
ATOM 1390 C C . ARG A 1 191 ? -3.465 -30.531 -36.438 1 98.62 191 ARG A C 1
ATOM 1392 O O . ARG A 1 191 ? -2.596 -31.406 -36.438 1 98.62 191 ARG A O 1
ATOM 1399 N N . THR A 1 192 ? -3.971 -30.047 -35.375 1 98.75 192 THR A N 1
ATOM 1400 C CA . THR A 1 192 ? -3.576 -30.547 -34.062 1 98.75 192 THR A CA 1
ATOM 1401 C C . THR A 1 192 ? -3.969 -32 -33.906 1 98.75 192 THR A C 1
ATOM 1403 O O . THR A 1 192 ? -3.197 -32.812 -33.375 1 98.75 192 THR A O 1
ATOM 1406 N N . LEU A 1 193 ? -5.156 -32.344 -34.406 1 98.5 193 LEU A N 1
ATOM 1407 C CA . LEU A 1 193 ? -5.617 -33.719 -34.344 1 98.5 193 LEU A CA 1
ATOM 1408 C C . LEU A 1 193 ? -4.715 -34.625 -35.156 1 98.5 193 LEU A C 1
ATOM 1410 O O . LEU A 1 193 ? -4.422 -35.75 -34.75 1 98.5 193 LEU A O 1
ATOM 1414 N N . GLU A 1 194 ? -4.27 -34.156 -36.25 1 98.44 194 GLU A N 1
ATOM 1415 C CA . GLU A 1 194 ? -3.34 -34.938 -37.094 1 98.44 194 GLU A CA 1
ATOM 1416 C C . GLU A 1 194 ? -2.018 -35.156 -36.344 1 98.44 194 GLU A C 1
ATOM 1418 O O . GLU A 1 194 ? -1.47 -36.25 -36.406 1 98.44 194 GLU A O 1
ATOM 1423 N N . LEU A 1 195 ? -1.586 -34.156 -35.719 1 98.5 195 LEU A N 1
ATOM 1424 C CA . LEU A 1 195 ? -0.349 -34.281 -34.969 1 98.5 195 LEU A CA 1
ATOM 1425 C C . LEU A 1 195 ? -0.512 -35.281 -33.812 1 98.5 195 LEU A C 1
ATOM 1427 O O . LEU A 1 195 ? 0.394 -36.062 -33.531 1 98.5 195 LEU A O 1
ATOM 1431 N N . LEU A 1 196 ? -1.621 -35.219 -33.156 1 98.44 196 LEU A N 1
ATOM 1432 C CA . LEU A 1 196 ? -1.891 -36.125 -32.031 1 98.44 196 LEU A CA 1
ATOM 1433 C C . LEU A 1 196 ? -1.938 -37.594 -32.5 1 98.44 196 LEU A C 1
ATOM 1435 O O . LEU A 1 196 ? -1.515 -38.469 -31.781 1 98.44 196 LEU A O 1
ATOM 1439 N N . LYS A 1 197 ? -2.369 -37.781 -33.688 1 97.62 197 LYS A N 1
ATOM 1440 C CA . LYS A 1 197 ? -2.5 -39.156 -34.219 1 97.62 197 LYS A CA 1
ATOM 1441 C C . LYS A 1 197 ? -1.133 -39.75 -34.5 1 97.62 197 LYS A C 1
ATOM 1443 O O . LYS A 1 197 ? -0.964 -40.969 -34.406 1 97.62 197 LYS A O 1
ATOM 1448 N N . THR A 1 198 ? -0.211 -38.969 -34.781 1 96.62 198 THR A N 1
ATOM 1449 C CA . THR A 1 198 ? 1.092 -39.469 -35.188 1 96.62 198 THR A CA 1
ATOM 1450 C C . THR A 1 198 ? 2.105 -39.344 -34.062 1 96.62 198 THR A C 1
ATOM 1452 O O . THR A 1 198 ? 3.176 -39.969 -34.125 1 96.62 198 THR A O 1
ATOM 1455 N N . ALA A 1 199 ? 1.749 -38.656 -33.031 1 97.44 199 ALA A N 1
ATOM 1456 C CA . ALA A 1 199 ? 2.664 -38.438 -31.922 1 97.44 199 ALA A CA 1
ATOM 1457 C C . ALA A 1 199 ? 2.869 -39.719 -31.125 1 97.44 199 ALA A C 1
ATOM 1459 O O . ALA A 1 199 ? 1.948 -40.531 -30.984 1 97.44 199 ALA A O 1
ATOM 1460 N N . LYS A 1 200 ? 4.047 -39.906 -30.531 1 97.19 200 LYS A N 1
ATOM 1461 C CA . LYS A 1 200 ? 4.359 -41.031 -29.641 1 97.19 200 LYS A CA 1
ATOM 1462 C C . LYS A 1 200 ? 4.43 -40.562 -28.188 1 97.19 200 LYS A C 1
ATOM 1464 O O . LYS A 1 200 ? 4.172 -41.344 -27.281 1 97.19 200 LYS A O 1
ATOM 1469 N N . ARG A 1 201 ? 4.809 -39.344 -28 1 98.19 201 ARG A N 1
ATOM 1470 C CA . ARG A 1 201 ? 5.027 -38.812 -26.656 1 98.19 201 ARG A CA 1
ATOM 1471 C C . ARG A 1 201 ? 4.398 -37.438 -26.531 1 98.19 201 ARG A C 1
ATOM 1473 O O . ARG A 1 201 ? 5.102 -36.438 -26.281 1 98.19 201 ARG A O 1
ATOM 1480 N N . PRO A 1 202 ? 3.092 -37.281 -26.656 1 98.5 202 PRO A N 1
ATOM 1481 C CA . PRO A 1 202 ? 2.441 -36 -26.547 1 98.5 202 PRO A CA 1
ATOM 1482 C C . PRO A 1 202 ? 2.336 -35.5 -25.109 1 98.5 202 PRO A C 1
ATOM 1484 O O . PRO A 1 202 ? 2.445 -36.281 -24.172 1 98.5 202 PRO A O 1
ATOM 1487 N N . GLY A 1 203 ? 2.215 -34.25 -24.875 1 98.56 203 GLY A N 1
ATOM 1488 C CA . GLY A 1 203 ? 1.985 -33.594 -23.594 1 98.56 203 GLY A CA 1
ATOM 1489 C C . GLY A 1 203 ? 1.177 -32.312 -23.703 1 98.56 203 GLY A C 1
ATOM 1490 O O . GLY A 1 203 ? 1.193 -31.656 -24.734 1 98.56 203 GLY A O 1
ATOM 1491 N N . ILE A 1 204 ? 0.46 -31.953 -22.656 1 98.81 204 ILE A N 1
ATOM 1492 C CA . ILE A 1 204 ? -0.311 -30.719 -22.562 1 98.81 204 ILE A CA 1
ATOM 1493 C C . ILE A 1 204 ? 0.203 -29.875 -21.391 1 98.81 204 ILE A C 1
ATOM 1495 O O . ILE A 1 204 ? 0.282 -30.359 -20.266 1 98.81 204 ILE A O 1
ATOM 1499 N N . ILE A 1 205 ? 0.62 -28.672 -21.625 1 98.69 205 ILE A N 1
ATOM 1500 C CA . ILE A 1 205 ? 0.768 -27.672 -20.562 1 98.69 205 ILE A CA 1
ATOM 1501 C C . ILE A 1 205 ? -0.568 -26.984 -20.328 1 98.69 205 ILE A C 1
ATOM 1503 O O . ILE A 1 205 ? -1.124 -26.359 -21.234 1 98.69 205 ILE A O 1
ATOM 1507 N N . ALA A 1 206 ? -1.086 -27.109 -19.156 1 98.56 206 ALA A N 1
ATOM 1508 C CA . ALA A 1 206 ? -2.363 -26.516 -18.797 1 98.56 206 ALA A CA 1
ATOM 1509 C C . ALA A 1 206 ? -2.152 -25.234 -17.984 1 98.56 206 ALA A C 1
ATOM 1511 O O . ALA A 1 206 ? -1.546 -25.266 -16.906 1 98.56 206 ALA A O 1
ATOM 1512 N N . GLY A 1 207 ? -2.66 -24.109 -18.516 1 97.12 207 GLY A N 1
ATOM 1513 C CA . GLY A 1 207 ? -2.508 -22.828 -17.844 1 97.12 207 GLY A CA 1
ATOM 1514 C C . GLY A 1 207 ? -3.781 -22.359 -17.172 1 97.12 207 GLY A C 1
ATOM 1515 O O . GLY A 1 207 ? -4.828 -23 -17.281 1 97.12 207 GLY A O 1
ATOM 1516 N N . SER A 1 208 ? -3.645 -21.219 -16.469 1 94.69 208 SER A N 1
ATOM 1517 C CA . SER A 1 208 ? -4.758 -20.656 -15.719 1 94.69 208 SER A CA 1
ATOM 1518 C C . SER A 1 208 ? -5.832 -20.109 -16.641 1 94.69 208 SER A C 1
ATOM 1520 O O . SER A 1 208 ? -6.973 -19.906 -16.219 1 94.69 208 SER A O 1
ATOM 1522 N N . GLY A 1 209 ? -5.441 -19.922 -17.891 1 95.69 209 GLY A N 1
ATOM 1523 C CA . GLY A 1 209 ? -6.418 -19.469 -18.875 1 95.69 209 GLY A CA 1
ATOM 1524 C C . GLY A 1 209 ? -7.586 -20.422 -19.047 1 95.69 209 GLY A C 1
ATOM 1525 O O . GLY A 1 209 ? -8.672 -20 -19.453 1 95.69 209 GLY A O 1
ATOM 1526 N N . ILE A 1 210 ? -7.359 -21.688 -18.766 1 97.31 210 ILE A N 1
ATOM 1527 C CA . ILE A 1 210 ? -8.406 -22.688 -18.922 1 97.31 210 ILE A CA 1
ATOM 1528 C C . ILE A 1 210 ? -9.57 -22.375 -17.984 1 97.31 210 ILE A C 1
ATOM 1530 O O . ILE A 1 210 ? -10.727 -22.359 -18.406 1 97.31 210 ILE A O 1
ATOM 1534 N N . ARG A 1 211 ? -9.211 -22.078 -16.766 1 95.12 211 ARG A N 1
ATOM 1535 C CA . ARG A 1 211 ? -10.258 -21.734 -15.805 1 95.12 211 ARG A CA 1
ATOM 1536 C C . ARG A 1 211 ? -10.859 -20.375 -16.109 1 95.12 211 ARG A C 1
ATOM 1538 O O . ARG A 1 211 ? -12.07 -20.172 -15.984 1 95.12 211 ARG A O 1
ATOM 1545 N N . MET A 1 212 ? -10.047 -19.438 -16.422 1 93.12 212 MET A N 1
ATOM 1546 C CA . MET A 1 212 ? -10.516 -18.078 -16.703 1 93.12 212 MET A CA 1
ATOM 1547 C C . MET A 1 212 ? -11.477 -18.062 -17.875 1 93.12 212 MET A C 1
ATOM 1549 O O . MET A 1 212 ? -12.398 -17.25 -17.938 1 93.12 212 MET A O 1
ATOM 1553 N N . ALA A 1 213 ? -11.305 -19.016 -18.75 1 94.62 213 ALA A N 1
ATOM 1554 C CA . ALA A 1 213 ? -12.148 -19.125 -19.938 1 94.62 213 ALA A CA 1
ATOM 1555 C C . ALA A 1 213 ? -13.422 -19.906 -19.625 1 94.62 213 ALA A C 1
ATOM 1557 O O . ALA A 1 213 ? -14.297 -20.047 -20.484 1 94.62 213 ALA A O 1
ATOM 1558 N N . GLY A 1 214 ? -13.586 -20.375 -18.375 1 94.44 214 GLY A N 1
ATOM 1559 C CA . GLY A 1 214 ? -14.719 -21.234 -18.047 1 94.44 214 GLY A CA 1
ATOM 1560 C C . GLY A 1 214 ? -14.672 -22.578 -18.75 1 94.44 214 GLY A C 1
ATOM 1561 O O . GLY A 1 214 ? -15.711 -23.125 -19.125 1 94.44 214 GLY A O 1
ATOM 1562 N N . ALA A 1 215 ? -13.484 -23.109 -18.953 1 96.94 215 ALA A N 1
ATOM 1563 C CA . ALA A 1 215 ? -13.328 -24.281 -19.812 1 96.94 215 ALA A CA 1
ATOM 1564 C C . ALA A 1 215 ? -12.961 -25.516 -19 1 96.94 215 ALA A C 1
ATOM 1566 O O . ALA A 1 215 ? -12.547 -26.531 -19.562 1 96.94 215 ALA A O 1
ATOM 1567 N N . ILE A 1 216 ? -13.133 -25.5 -17.672 1 96.94 216 ILE A N 1
ATOM 1568 C CA . ILE A 1 216 ? -12.672 -26.594 -16.812 1 96.94 216 ILE A CA 1
ATOM 1569 C C . ILE A 1 216 ? -13.383 -27.891 -17.203 1 96.94 216 ILE A C 1
ATOM 1571 O O . ILE A 1 216 ? -12.75 -28.938 -17.328 1 96.94 216 ILE A O 1
ATOM 1575 N N . ASP A 1 217 ? -14.688 -27.859 -17.406 1 97.5 217 ASP A N 1
ATOM 1576 C CA . ASP A 1 217 ? -15.445 -29.047 -17.766 1 97.5 217 ASP A CA 1
ATOM 1577 C C . ASP A 1 217 ? -14.984 -29.609 -19.109 1 97.5 217 ASP A C 1
ATOM 1579 O O . ASP A 1 217 ? -14.773 -30.812 -19.25 1 97.5 217 ASP A O 1
ATOM 1583 N N . ALA A 1 218 ? -14.883 -28.734 -20.062 1 98.31 218 ALA A N 1
ATOM 1584 C CA . ALA A 1 218 ? -14.414 -29.156 -21.375 1 98.31 218 ALA A CA 1
ATOM 1585 C C . ALA A 1 218 ? -13 -29.734 -21.297 1 98.31 218 ALA A C 1
ATOM 1587 O O . ALA A 1 218 ? -12.68 -30.703 -21.984 1 98.31 218 ALA A O 1
ATOM 1588 N N . PHE A 1 219 ? -12.188 -29.172 -20.516 1 98.44 219 PHE A N 1
ATOM 1589 C CA . PHE A 1 219 ? -10.812 -29.641 -20.344 1 98.44 219 PHE A CA 1
ATOM 1590 C C . PHE A 1 219 ? -10.781 -31.016 -19.719 1 98.44 219 PHE A C 1
ATOM 1592 O O . PHE A 1 219 ? -10.008 -31.875 -20.125 1 98.44 219 PHE A O 1
ATOM 1599 N N . ASN A 1 220 ? -11.617 -31.172 -18.656 1 98 220 ASN A N 1
ATOM 1600 C CA . ASN A 1 220 ? -11.711 -32.5 -18.047 1 98 220 ASN A CA 1
ATOM 1601 C C . ASN A 1 220 ? -12.102 -33.562 -19.062 1 98 220 ASN A C 1
ATOM 1603 O O . ASN A 1 220 ? -11.555 -34.656 -19.047 1 98 220 ASN A O 1
ATOM 1607 N N . THR A 1 221 ? -13 -33.219 -19.922 1 98.31 221 THR A N 1
ATOM 1608 C CA . THR A 1 221 ? -13.406 -34.156 -20.969 1 98.31 221 THR A CA 1
ATOM 1609 C C . THR A 1 221 ? -12.242 -34.406 -21.922 1 98.31 221 THR A C 1
ATOM 1611 O O . THR A 1 221 ? -12.031 -35.562 -22.344 1 98.31 221 THR A O 1
ATOM 1614 N N . LEU A 1 222 ? -11.523 -33.375 -22.25 1 98.5 222 LEU A N 1
ATOM 1615 C CA . LEU A 1 222 ? -10.352 -33.5 -23.109 1 98.5 222 LEU A CA 1
ATOM 1616 C C . LEU A 1 222 ? -9.344 -34.469 -22.5 1 98.5 222 LEU A C 1
ATOM 1618 O O . LEU A 1 222 ? -8.828 -35.344 -23.172 1 98.5 222 LEU A O 1
ATOM 1622 N N . VAL A 1 223 ? -9.016 -34.281 -21.25 1 97.19 223 VAL A N 1
ATOM 1623 C CA . VAL A 1 223 ? -8.047 -35.094 -20.547 1 97.19 223 VAL A CA 1
ATOM 1624 C C . VAL A 1 223 ? -8.469 -36.562 -20.594 1 97.19 223 VAL A C 1
ATOM 1626 O O . VAL A 1 223 ? -7.668 -37.438 -20.938 1 97.19 223 VAL A O 1
ATOM 1629 N N . GLU A 1 224 ? -9.656 -36.781 -20.359 1 94.56 224 GLU A N 1
ATOM 1630 C CA . GLU A 1 224 ? -10.172 -38.156 -20.281 1 94.56 224 GLU A CA 1
ATOM 1631 C C . GLU A 1 224 ? -10.188 -38.812 -21.656 1 94.56 224 GLU A C 1
ATOM 1633 O O . GLU A 1 224 ? -9.938 -40.031 -21.781 1 94.56 224 GLU A O 1
ATOM 1638 N N . THR A 1 225 ? -10.477 -38.094 -22.703 1 96.88 225 THR A N 1
ATOM 1639 C CA . THR A 1 225 ? -10.688 -38.688 -24.031 1 96.88 225 THR A CA 1
ATOM 1640 C C . THR A 1 225 ? -9.375 -38.719 -24.812 1 96.88 225 THR A C 1
ATOM 1642 O O . THR A 1 225 ? -9.164 -39.625 -25.625 1 96.88 225 THR A O 1
ATOM 1645 N N . ALA A 1 226 ? -8.523 -37.812 -24.578 1 97.56 226 ALA A N 1
ATOM 1646 C CA . ALA A 1 226 ? -7.289 -37.719 -25.359 1 97.56 226 ALA A CA 1
ATOM 1647 C C . ALA A 1 226 ? -6.238 -38.688 -24.812 1 97.56 226 ALA A C 1
ATOM 1649 O O . ALA A 1 226 ? -5.402 -39.188 -25.562 1 97.56 226 ALA A O 1
ATOM 1650 N N . GLY A 1 227 ? -6.242 -38.844 -23.469 1 97.06 227 GLY A N 1
ATOM 1651 C CA . GLY A 1 227 ? -5.25 -39.719 -22.844 1 97.06 227 GLY A CA 1
ATOM 1652 C C . GLY A 1 227 ? -3.846 -39.125 -22.891 1 97.06 227 GLY A C 1
ATOM 1653 O O . GLY A 1 227 ? -2.863 -39.875 -22.828 1 97.06 227 GLY A O 1
ATOM 1654 N N . VAL A 1 228 ? -3.701 -37.875 -23.094 1 98.38 228 VAL A N 1
ATOM 1655 C CA . VAL A 1 228 ? -2.428 -37.188 -23.188 1 98.38 228 VAL A CA 1
ATOM 1656 C C . VAL A 1 228 ? -2.004 -36.688 -21.797 1 98.38 228 VAL A C 1
ATOM 1658 O O . VAL A 1 228 ? -2.818 -36.156 -21.047 1 98.38 228 VAL A O 1
ATOM 1661 N N . PRO A 1 229 ? -0.704 -36.906 -21.359 1 98.5 229 PRO A N 1
ATOM 1662 C CA . PRO A 1 229 ? -0.245 -36.406 -20.062 1 98.5 229 PRO A CA 1
ATOM 1663 C C . PRO A 1 229 ? -0.427 -34.906 -19.938 1 98.5 229 PRO A C 1
ATOM 1665 O O . PRO A 1 229 ? -0.195 -34.156 -20.891 1 98.5 229 PRO A O 1
ATOM 1668 N N . VAL A 1 230 ? -0.816 -34.469 -18.719 1 98.75 230 VAL A N 1
ATOM 1669 C CA . VAL A 1 230 ? -1.085 -33.062 -18.422 1 98.75 230 VAL A CA 1
ATOM 1670 C C . VAL A 1 230 ? -0.029 -32.531 -17.469 1 98.75 230 VAL A C 1
ATOM 1672 O O . VAL A 1 230 ? 0.214 -33.125 -16.406 1 98.75 230 VAL A O 1
ATOM 1675 N N . MET A 1 231 ? 0.61 -31.469 -17.828 1 98.69 231 MET A N 1
ATOM 1676 C CA . MET A 1 231 ? 1.572 -30.734 -17.016 1 98.69 231 MET A CA 1
ATOM 1677 C C . MET A 1 231 ? 1.045 -29.344 -16.672 1 98.69 231 MET A C 1
ATOM 1679 O O . MET A 1 231 ? 1.284 -28.391 -17.422 1 98.69 231 MET A O 1
ATOM 1683 N N . PRO A 1 232 ? 0.414 -29.172 -15.516 1 97.81 232 PRO A N 1
ATOM 1684 C CA . PRO A 1 232 ? -0.159 -27.875 -15.172 1 97.81 232 PRO A CA 1
ATOM 1685 C C . PRO A 1 232 ? 0.898 -26.859 -14.734 1 97.81 232 PRO A C 1
ATOM 1687 O O . PRO A 1 232 ? 1.931 -27.234 -14.18 1 97.81 232 PRO A O 1
ATOM 1690 N N . THR A 1 233 ? 0.654 -25.578 -15.047 1 95.69 233 THR A N 1
ATOM 1691 C CA . THR A 1 233 ? 1.462 -24.516 -14.453 1 95.69 233 THR A CA 1
ATOM 1692 C C . THR A 1 233 ? 1.173 -24.391 -12.969 1 95.69 233 THR A C 1
ATOM 1694 O O . THR A 1 233 ? 0.215 -24.969 -12.461 1 95.69 233 THR A O 1
ATOM 1697 N N . TRP A 1 234 ? 1.945 -23.594 -12.266 1 90.94 234 TRP A N 1
ATOM 1698 C CA . TRP A 1 234 ? 1.739 -23.391 -10.836 1 90.94 234 TRP A CA 1
ATOM 1699 C C . TRP A 1 234 ? 0.406 -22.703 -10.57 1 90.94 234 TRP A C 1
ATOM 1701 O O . TRP A 1 234 ? -0.248 -22.969 -9.555 1 90.94 234 TRP A O 1
ATOM 1711 N N . LEU A 1 235 ? -0.024 -21.828 -11.469 1 91.56 235 LEU A N 1
ATOM 1712 C CA . LEU A 1 235 ? -1.269 -21.094 -11.266 1 91.56 235 LEU A CA 1
ATOM 1713 C C . LEU A 1 235 ? -2.475 -21.969 -11.617 1 91.56 235 LEU A C 1
ATOM 1715 O O . LEU A 1 235 ? -3.609 -21.609 -11.289 1 91.56 235 LEU A O 1
ATOM 1719 N N . ALA A 1 236 ? -2.225 -23.125 -12.25 1 94.88 236 ALA A N 1
ATOM 1720 C CA . ALA A 1 236 ? -3.295 -24.031 -12.648 1 94.88 236 ALA A CA 1
ATOM 1721 C C . ALA A 1 236 ? -3.061 -25.438 -12.086 1 94.88 236 ALA A C 1
ATOM 1723 O O . ALA A 1 236 ? -3.547 -26.422 -12.641 1 94.88 236 ALA A O 1
ATOM 1724 N N . MET A 1 237 ? -2.324 -25.469 -11 1 95.19 237 MET A N 1
ATOM 1725 C CA . MET A 1 237 ? -1.879 -26.766 -10.508 1 95.19 237 MET A CA 1
ATOM 1726 C C . MET A 1 237 ? -3.066 -27.625 -10.078 1 95.19 237 MET A C 1
ATOM 1728 O O . MET A 1 237 ? -2.959 -28.844 -10 1 95.19 237 MET A O 1
ATOM 1732 N N . ASP A 1 238 ? -4.23 -26.938 -9.891 1 95.94 238 ASP A N 1
ATOM 1733 C CA . ASP A 1 238 ? -5.379 -27.656 -9.336 1 95.94 238 ASP A CA 1
ATOM 1734 C C . ASP A 1 238 ? -6.281 -28.203 -10.438 1 95.94 238 ASP A C 1
ATOM 1736 O O . ASP A 1 238 ? -7.363 -28.719 -10.164 1 95.94 238 ASP A O 1
ATOM 1740 N N . VAL A 1 239 ? -5.863 -28.156 -11.758 1 96.69 239 VAL A N 1
ATOM 1741 C CA . VAL A 1 239 ? -6.711 -28.625 -12.844 1 96.69 239 VAL A CA 1
ATOM 1742 C C . VAL A 1 239 ? -6.648 -30.156 -12.938 1 96.69 239 VAL A C 1
ATOM 1744 O O . VAL A 1 239 ? -7.477 -30.781 -13.594 1 96.69 239 VAL A O 1
ATOM 1747 N N . ILE A 1 240 ? -5.633 -30.75 -12.32 1 97.62 240 ILE A N 1
ATOM 1748 C CA . ILE A 1 240 ? -5.48 -32.188 -12.297 1 97.62 240 ILE A CA 1
ATOM 1749 C C . ILE A 1 240 ? -4.836 -32.625 -10.984 1 97.62 240 ILE A C 1
ATOM 1751 O O . ILE A 1 240 ? -3.91 -31.984 -10.492 1 97.62 240 ILE A O 1
ATOM 1755 N N . GLU A 1 241 ? -5.348 -33.656 -10.312 1 97.56 241 GLU A N 1
ATOM 1756 C CA . GLU A 1 241 ? -4.793 -34.125 -9.047 1 97.56 241 GLU A CA 1
ATOM 1757 C C . GLU A 1 241 ? -3.527 -34.969 -9.273 1 97.56 241 GLU A C 1
ATOM 1759 O O . GLU A 1 241 ? -3.334 -35.531 -10.352 1 97.56 241 GLU A O 1
ATOM 1764 N N . ASP A 1 242 ? -2.736 -35.062 -8.273 1 96.75 242 ASP A N 1
ATOM 1765 C CA . ASP A 1 242 ? -1.402 -35.656 -8.367 1 96.75 242 ASP A CA 1
ATOM 1766 C C . ASP A 1 242 ? -1.479 -37.156 -8.648 1 96.75 242 ASP A C 1
ATOM 1768 O O . ASP A 1 242 ? -0.607 -37.719 -9.32 1 96.75 242 ASP A O 1
ATOM 1772 N N . GLU A 1 243 ? -2.5 -37.781 -8.203 1 96.12 243 GLU A N 1
ATOM 1773 C CA . GLU A 1 243 ? -2.586 -39.25 -8.344 1 96.12 243 GLU A CA 1
ATOM 1774 C C . GLU A 1 243 ? -3.254 -39.625 -9.656 1 96.12 243 GLU A C 1
ATOM 1776 O O . GLU A 1 243 ? -3.354 -40.812 -9.984 1 96.12 243 GLU A O 1
ATOM 1781 N N . HIS A 1 244 ? -3.74 -38.688 -10.406 1 97.31 244 HIS A N 1
ATOM 1782 C CA . HIS A 1 244 ? -4.324 -39 -11.711 1 97.31 244 HIS A CA 1
ATOM 1783 C C . HIS A 1 244 ? -3.309 -39.688 -12.617 1 97.31 244 HIS A C 1
ATOM 1785 O O . HIS A 1 244 ? -2.145 -39.281 -12.672 1 97.31 244 HIS A O 1
ATOM 1791 N N . PRO A 1 245 ? -3.717 -40.625 -13.344 1 96.69 245 PRO A N 1
ATOM 1792 C CA . PRO A 1 245 ? -2.777 -41.375 -14.195 1 96.69 245 PRO A CA 1
ATOM 1793 C C . PRO A 1 245 ? -2.164 -40.5 -15.289 1 96.69 245 PRO A C 1
ATOM 1795 O O . PRO A 1 245 ? -1.074 -40.812 -15.781 1 96.69 245 PRO A O 1
ATOM 1798 N N . LEU A 1 246 ? -2.82 -39.469 -15.664 1 98.25 246 LEU A N 1
ATOM 1799 C CA . LEU A 1 246 ? -2.348 -38.625 -16.75 1 98.25 246 LEU A CA 1
ATOM 1800 C C . LEU A 1 246 ? -1.578 -37.438 -16.203 1 98.25 246 LEU A C 1
ATOM 1802 O O . LEU A 1 246 ? -1.167 -36.562 -16.969 1 98.25 246 LEU A O 1
ATOM 1806 N N . TYR A 1 247 ? -1.37 -37.406 -14.945 1 98.19 247 TYR A N 1
ATOM 1807 C CA . TYR A 1 247 ? -0.59 -36.312 -14.359 1 98.19 247 TYR A CA 1
ATOM 1808 C C . TYR A 1 247 ? 0.875 -36.438 -14.766 1 98.19 247 TYR A C 1
ATOM 1810 O O . TYR A 1 247 ? 1.567 -37.375 -14.383 1 98.19 247 TYR A O 1
ATOM 1818 N N . GLY A 1 248 ? 1.364 -35.406 -15.531 1 97.94 248 GLY A N 1
ATOM 1819 C CA . GLY A 1 248 ? 2.721 -35.406 -16.047 1 97.94 248 GLY A CA 1
ATOM 1820 C C . GLY A 1 248 ? 3.686 -34.562 -15.234 1 97.94 248 GLY A C 1
ATOM 1821 O O . GLY A 1 248 ? 4.828 -34.344 -15.641 1 97.94 248 GLY A O 1
ATOM 1822 N N . GLY A 1 249 ? 3.246 -34.062 -14.055 1 97.56 249 GLY A N 1
ATOM 1823 C CA . GLY A 1 249 ? 4.098 -33.25 -13.195 1 97.56 249 GLY A CA 1
ATOM 1824 C C . GLY A 1 249 ? 4.039 -31.781 -13.523 1 97.56 249 GLY A C 1
ATOM 1825 O O . GLY A 1 249 ? 3.389 -31.375 -14.492 1 97.56 249 GLY A O 1
ATOM 1826 N N . ARG A 1 250 ? 4.711 -30.938 -12.727 1 97 250 ARG A N 1
ATOM 1827 C CA . ARG A 1 250 ? 4.824 -29.484 -12.922 1 97 250 ARG A CA 1
ATOM 1828 C C . ARG A 1 250 ? 6.254 -29.094 -13.273 1 97 250 ARG A C 1
ATOM 1830 O O . ARG A 1 250 ? 7.086 -28.891 -12.391 1 97 250 ARG A O 1
ATOM 1837 N N . PRO A 1 251 ? 6.496 -28.906 -14.539 1 97.56 251 PRO A N 1
ATOM 1838 C CA . PRO A 1 251 ? 7.867 -28.578 -14.945 1 97.56 251 PRO A CA 1
ATOM 1839 C C . PRO A 1 251 ? 8.234 -27.125 -14.633 1 97.56 251 PRO A C 1
ATOM 1841 O O . PRO A 1 251 ? 7.363 -26.312 -14.32 1 97.56 251 PRO A O 1
ATOM 1844 N N . GLY A 1 252 ? 9.516 -26.844 -14.672 1 95.88 252 GLY A N 1
ATOM 1845 C CA . GLY A 1 252 ? 9.992 -25.5 -14.453 1 95.88 252 GLY A CA 1
ATOM 1846 C C . GLY A 1 252 ? 11.438 -25.438 -13.969 1 95.88 252 GLY A C 1
ATOM 1847 O O . GLY A 1 252 ? 12.133 -26.453 -13.984 1 95.88 252 GLY A O 1
ATOM 1848 N N . SER A 1 253 ? 11.852 -24.25 -13.586 1 94.94 253 SER A N 1
ATOM 1849 C CA . SER A 1 253 ? 13.219 -24.031 -13.125 1 94.94 253 SER A CA 1
ATOM 1850 C C . SER A 1 253 ? 13.445 -24.672 -11.758 1 94.94 253 SER A C 1
ATOM 1852 O O . SER A 1 253 ? 14.578 -25 -11.406 1 94.94 253 SER A O 1
ATOM 1854 N N . ILE A 1 254 ? 12.469 -24.719 -10.961 1 94.69 254 ILE A N 1
ATOM 1855 C CA . ILE A 1 254 ? 12.383 -25.516 -9.734 1 94.69 254 ILE A CA 1
ATOM 1856 C C . ILE A 1 254 ? 11.234 -26.516 -9.852 1 94.69 254 ILE A C 1
ATOM 1858 O O . ILE A 1 254 ? 10.07 -26.125 -9.945 1 94.69 254 ILE A O 1
ATOM 1862 N N . ALA A 1 255 ? 11.609 -27.766 -9.945 1 96.69 255 ALA A N 1
ATOM 1863 C CA . ALA A 1 255 ? 10.594 -28.766 -10.281 1 96.69 255 ALA A CA 1
ATOM 1864 C C . ALA A 1 255 ? 11.086 -30.172 -9.969 1 96.69 255 ALA A C 1
ATOM 1866 O O . ALA A 1 255 ? 12.289 -30.406 -9.844 1 96.69 255 ALA A O 1
ATOM 1867 N N . PRO A 1 256 ? 10.109 -31.094 -9.812 1 96.38 256 PRO A N 1
ATOM 1868 C CA . PRO A 1 256 ? 10.547 -32.5 -9.836 1 96.38 256 PRO A CA 1
ATOM 1869 C C . PRO A 1 256 ? 11.266 -32.875 -11.125 1 96.38 256 PRO A C 1
ATOM 1871 O O . PRO A 1 256 ? 10.82 -32.5 -12.219 1 96.38 256 PRO A O 1
ATOM 1874 N N . ARG A 1 257 ? 12.281 -33.625 -10.984 1 97 257 ARG A N 1
ATOM 1875 C CA . ARG A 1 257 ? 13.109 -34 -12.117 1 97 257 ARG A CA 1
ATOM 1876 C C . ARG A 1 257 ? 12.273 -34.688 -13.195 1 97 257 ARG A C 1
ATOM 1878 O O . ARG A 1 257 ? 12.43 -34.438 -14.383 1 97 257 ARG A O 1
ATOM 1885 N N . TRP A 1 258 ? 11.461 -35.594 -12.75 1 97.44 258 TRP A N 1
ATOM 1886 C CA . TRP A 1 258 ? 10.695 -36.406 -13.672 1 97.44 258 TRP A CA 1
ATOM 1887 C C . TRP A 1 258 ? 9.727 -35.562 -14.484 1 97.44 258 TRP A C 1
ATOM 1889 O O . TRP A 1 258 ? 9.406 -35.906 -15.625 1 97.44 258 TRP A O 1
ATOM 1899 N N . ALA A 1 259 ? 9.188 -34.5 -13.914 1 98.19 259 ALA A N 1
ATOM 1900 C CA . ALA A 1 259 ? 8.312 -33.594 -14.656 1 98.19 259 ALA A CA 1
ATOM 1901 C C . ALA A 1 259 ? 9.055 -32.938 -15.82 1 98.19 259 ALA A C 1
ATOM 1903 O O . ALA A 1 259 ? 8.508 -32.781 -16.906 1 98.19 259 ALA A O 1
ATOM 1904 N N . ASN A 1 260 ? 10.281 -32.531 -15.531 1 98.19 260 ASN A N 1
ATOM 1905 C CA . ASN A 1 260 ? 11.078 -31.922 -16.594 1 98.19 260 ASN A CA 1
ATOM 1906 C C . ASN A 1 260 ? 11.477 -32.969 -17.641 1 98.19 260 ASN A C 1
ATOM 1908 O O . ASN A 1 260 ? 11.594 -32.656 -18.828 1 98.19 260 ASN A O 1
ATOM 1912 N N . PHE A 1 261 ? 11.711 -34.219 -17.25 1 98.19 261 PHE A N 1
ATOM 1913 C CA . PHE A 1 261 ? 11.945 -35.281 -18.234 1 98.19 261 PHE A CA 1
ATOM 1914 C C . PHE A 1 261 ? 10.734 -35.438 -19.141 1 98.19 261 PHE A C 1
ATOM 1916 O O . PHE A 1 261 ? 10.891 -35.594 -20.359 1 98.19 261 PHE A O 1
ATOM 1923 N N . THR A 1 262 ? 9.57 -35.375 -18.562 1 98.31 262 THR A N 1
ATOM 1924 C CA . THR A 1 262 ? 8.344 -35.469 -19.344 1 98.31 262 THR A CA 1
ATOM 1925 C C . THR A 1 262 ? 8.281 -34.375 -20.391 1 98.31 262 THR A C 1
ATOM 1927 O O . THR A 1 262 ? 8.062 -34.625 -21.562 1 98.31 262 THR A O 1
ATOM 1930 N N . LEU A 1 263 ? 8.516 -33.156 -19.984 1 98.44 263 LEU A N 1
ATOM 1931 C CA . LEU A 1 263 ? 8.438 -31.984 -20.859 1 98.44 263 LEU A CA 1
ATOM 1932 C C . LEU A 1 263 ? 9.508 -32.062 -21.953 1 98.44 263 LEU A C 1
ATOM 1934 O O . LEU A 1 263 ? 9.211 -31.859 -23.125 1 98.44 263 LEU A O 1
ATOM 1938 N N . GLN A 1 264 ? 10.695 -32.375 -21.562 1 97.69 264 GLN A N 1
ATOM 1939 C CA . GLN A 1 264 ? 11.844 -32.219 -22.453 1 97.69 264 GLN A CA 1
ATOM 1940 C C . GLN A 1 264 ? 11.945 -33.406 -23.422 1 97.69 264 GLN A C 1
ATOM 1942 O O . GLN A 1 264 ? 12.656 -33.312 -24.438 1 97.69 264 GLN A O 1
ATOM 1947 N N . ASN A 1 265 ? 11.242 -34.5 -23.172 1 97.69 265 ASN A N 1
ATOM 1948 C CA . ASN A 1 265 ? 11.289 -35.656 -24.062 1 97.69 265 ASN A CA 1
ATOM 1949 C C . ASN A 1 265 ? 10.047 -35.719 -24.938 1 97.69 265 ASN A C 1
ATOM 1951 O O . ASN A 1 265 ? 9.961 -36.594 -25.828 1 97.69 265 ASN A O 1
ATOM 1955 N N . CYS A 1 266 ? 9.078 -34.938 -24.781 1 97.38 266 CYS A N 1
ATOM 1956 C CA . CYS A 1 266 ? 7.855 -35.031 -25.578 1 97.38 266 CYS A CA 1
ATOM 1957 C C . CYS A 1 266 ? 8.125 -34.719 -27.047 1 97.38 266 CYS A C 1
ATOM 1959 O O . CYS A 1 266 ? 9.07 -34 -27.359 1 97.38 266 CYS A O 1
ATOM 1961 N N . ASP A 1 267 ? 7.273 -35.25 -27.953 1 98.19 267 ASP A N 1
ATOM 1962 C CA . ASP A 1 267 ? 7.43 -35 -29.391 1 98.19 267 ASP A CA 1
ATOM 1963 C C . ASP A 1 267 ? 6.309 -34.125 -29.922 1 98.19 267 ASP A C 1
ATOM 1965 O O . ASP A 1 267 ? 6.371 -33.625 -31.047 1 98.19 267 ASP A O 1
ATOM 1969 N N . LEU A 1 268 ? 5.32 -33.875 -29.156 1 98.56 268 LEU A N 1
ATOM 1970 C CA . LEU A 1 268 ? 4.25 -32.906 -29.391 1 98.56 268 LEU A CA 1
ATOM 1971 C C . LEU A 1 268 ? 3.852 -32.219 -28.094 1 98.56 268 LEU A C 1
ATOM 1973 O O . LEU A 1 268 ? 3.604 -32.875 -27.078 1 98.56 268 LEU A O 1
ATOM 1977 N N . LEU A 1 269 ? 3.904 -30.922 -28.047 1 98.75 269 LEU A N 1
ATOM 1978 C CA . LEU A 1 269 ? 3.504 -30.141 -26.875 1 98.75 269 LEU A CA 1
ATOM 1979 C C . LEU A 1 269 ? 2.355 -29.203 -27.219 1 98.75 269 LEU A C 1
ATOM 1981 O O . LEU A 1 269 ? 2.471 -28.375 -28.125 1 98.75 269 LEU A O 1
ATOM 1985 N N . ILE A 1 270 ? 1.241 -29.312 -26.562 1 98.88 270 ILE A N 1
ATOM 1986 C CA . ILE A 1 270 ? 0.094 -28.438 -26.703 1 98.88 270 ILE A CA 1
ATOM 1987 C C . ILE A 1 270 ? -0.01 -27.531 -25.469 1 98.88 270 ILE A C 1
ATOM 1989 O O . ILE A 1 270 ? -0.204 -28.016 -24.359 1 98.88 270 ILE A O 1
ATOM 1993 N N . VAL A 1 271 ? 0.172 -26.25 -25.625 1 98.81 271 VAL A N 1
ATOM 1994 C CA . VAL A 1 271 ? 0.097 -25.266 -24.562 1 98.81 271 VAL A CA 1
ATOM 1995 C C . VAL A 1 271 ? -1.27 -24.578 -24.578 1 98.81 271 VAL A C 1
ATOM 1997 O O . VAL A 1 271 ? -1.629 -23.922 -25.562 1 98.81 271 VAL A O 1
ATOM 2000 N N . LEU A 1 272 ? -2.016 -24.766 -23.5 1 98.69 272 LEU A N 1
ATOM 2001 C CA . LEU A 1 272 ? -3.369 -24.234 -23.438 1 98.69 272 LEU A CA 1
ATOM 2002 C C . LEU A 1 272 ? -3.469 -23.156 -22.359 1 98.69 272 LEU A C 1
ATOM 2004 O O . LEU A 1 272 ? -3.521 -23.469 -21.156 1 98.69 272 LEU A O 1
ATOM 2008 N N . GLY A 1 273 ? -3.57 -21.891 -22.766 1 97.62 273 GLY A N 1
ATOM 2009 C CA . GLY A 1 273 ? -3.871 -20.781 -21.859 1 97.62 273 GLY A CA 1
ATOM 2010 C C . GLY A 1 273 ? -2.758 -20.5 -20.859 1 97.62 273 GLY A C 1
ATOM 2011 O O . GLY A 1 273 ? -3.02 -20.219 -19.703 1 97.62 273 GLY A O 1
ATOM 2012 N N . SER A 1 274 ? -1.51 -20.656 -21.25 1 96.62 274 SER A N 1
ATOM 2013 C CA . SER A 1 274 ? -0.347 -20.375 -20.406 1 96.62 274 SER A CA 1
ATOM 2014 C C . SER A 1 274 ? 0.588 -19.375 -21.078 1 96.62 274 SER A C 1
ATOM 2016 O O . SER A 1 274 ? 0.888 -19.484 -22.266 1 96.62 274 SER A O 1
ATOM 2018 N N . ARG A 1 275 ? 1.062 -18.438 -20.281 1 92.81 275 ARG A N 1
ATOM 2019 C CA . ARG A 1 275 ? 1.974 -17.453 -2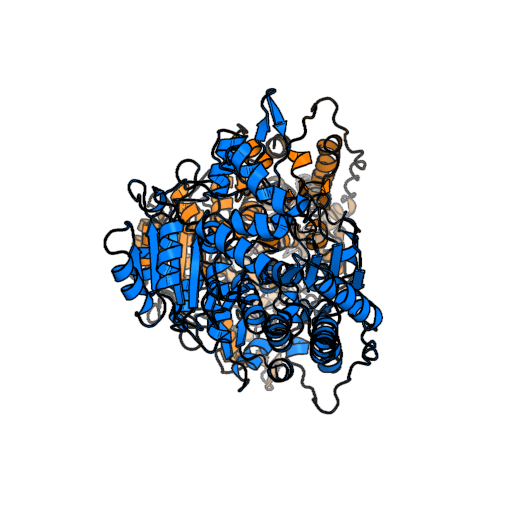0.844 1 92.81 275 ARG A CA 1
ATOM 2020 C C . ARG A 1 275 ? 3.393 -18 -20.938 1 92.81 275 ARG A C 1
ATOM 2022 O O . ARG A 1 275 ? 4.25 -17.406 -21.594 1 92.81 275 ARG A O 1
ATOM 2029 N N . LEU A 1 276 ? 3.662 -19.234 -20.391 1 94.88 276 LEU A N 1
ATOM 2030 C CA . LEU A 1 276 ? 5.004 -19.797 -20.375 1 94.88 276 LEU A CA 1
ATOM 2031 C C . LEU A 1 276 ? 6.012 -18.797 -19.812 1 94.88 276 LEU A C 1
ATOM 2033 O O . LEU A 1 276 ? 6.938 -18.391 -20.516 1 94.88 276 LEU A O 1
ATOM 2037 N N . ASP A 1 277 ? 5.84 -18.5 -18.531 1 89.75 277 ASP A N 1
ATOM 2038 C CA . ASP A 1 277 ? 6.664 -17.469 -17.906 1 89.75 277 ASP A CA 1
ATOM 2039 C C . ASP A 1 277 ? 8.102 -17.953 -17.734 1 89.75 277 ASP A C 1
ATOM 2041 O O . ASP A 1 277 ? 8.414 -19.109 -18.016 1 89.75 277 ASP A O 1
ATOM 2045 N N . MET A 1 278 ? 8.914 -17.141 -17.25 1 88 278 MET A N 1
ATOM 2046 C CA . MET A 1 278 ? 10.352 -17.391 -17.172 1 88 278 MET A CA 1
ATOM 2047 C C . MET A 1 278 ? 10.656 -18.484 -16.156 1 88 278 MET A C 1
ATOM 2049 O O . MET A 1 278 ? 11.609 -19.25 -16.344 1 88 278 MET A O 1
ATOM 2053 N N . ALA A 1 279 ? 9.867 -18.578 -15.18 1 87.56 279 ALA A N 1
ATOM 2054 C CA . ALA A 1 279 ? 10.062 -19.641 -14.203 1 87.56 279 ALA A CA 1
ATOM 2055 C C . ALA A 1 279 ? 9.844 -21.016 -14.836 1 87.56 279 ALA A C 1
ATOM 2057 O O . ALA A 1 279 ? 10.508 -21.984 -14.469 1 87.56 279 ALA A O 1
ATOM 2058 N N . LEU A 1 280 ? 8.906 -21.062 -15.742 1 92.88 280 LEU A N 1
ATOM 2059 C CA . LEU A 1 280 ? 8.586 -22.312 -16.422 1 92.88 280 LEU A CA 1
ATOM 2060 C C . LEU A 1 280 ? 9.617 -22.625 -17.5 1 92.88 280 LEU A C 1
ATOM 2062 O O . LEU A 1 280 ? 10.031 -23.781 -17.641 1 92.88 280 LEU A O 1
ATOM 2066 N N . THR A 1 281 ? 10.117 -21.641 -18.219 1 93.44 281 THR A N 1
ATOM 2067 C CA . THR A 1 281 ? 11.008 -21.859 -19.344 1 93.44 281 THR A CA 1
ATOM 2068 C C . THR A 1 281 ? 12.469 -21.797 -18.906 1 93.44 281 THR A C 1
ATOM 2070 O O . THR A 1 281 ? 13.367 -22.078 -19.703 1 93.44 281 THR A O 1
ATOM 2073 N N . ALA A 1 282 ? 12.711 -21.344 -17.672 1 90.38 282 ALA A N 1
ATOM 2074 C CA . ALA A 1 282 ? 14.062 -21.125 -17.156 1 90.38 282 ALA A CA 1
ATOM 2075 C C . ALA A 1 282 ? 14.82 -20.109 -18 1 90.38 282 ALA A C 1
ATOM 2077 O O . ALA A 1 282 ? 16 -20.281 -18.281 1 90.38 282 ALA A O 1
ATOM 2078 N N . TYR A 1 283 ? 14.117 -19.109 -18.469 1 85.19 283 TYR A N 1
ATOM 2079 C CA . TYR A 1 283 ? 14.68 -18 -19.25 1 85.19 283 TYR A CA 1
ATOM 2080 C C . TYR A 1 283 ? 15.305 -18.5 -20.531 1 85.19 283 TYR A C 1
ATOM 2082 O O . TYR A 1 283 ? 16.281 -17.922 -21.031 1 85.19 283 TYR A O 1
ATOM 2090 N N . ASN A 1 284 ? 14.82 -19.656 -21.031 1 90.5 284 ASN A N 1
ATOM 2091 C CA . ASN A 1 284 ? 15.398 -20.266 -22.219 1 90.5 284 ASN A CA 1
ATOM 2092 C C . ASN A 1 284 ? 14.32 -20.859 -23.125 1 90.5 284 ASN A C 1
ATOM 2094 O O . ASN A 1 284 ? 14.172 -22.078 -23.203 1 90.5 284 ASN A O 1
ATOM 2098 N N . HIS A 1 285 ? 13.727 -19.984 -23.906 1 90.44 285 HIS A N 1
ATOM 2099 C CA . HIS A 1 285 ? 12.68 -20.422 -24.812 1 90.44 285 HIS A CA 1
ATOM 2100 C C . HIS A 1 285 ? 13.219 -21.391 -25.859 1 90.44 285 HIS A C 1
ATOM 2102 O O . HIS A 1 285 ? 12.539 -22.359 -26.234 1 90.44 285 HIS A O 1
ATOM 2108 N N . ALA A 1 286 ? 14.406 -21.188 -26.25 1 91.06 286 ALA A N 1
ATOM 2109 C CA . ALA A 1 286 ? 15 -21.922 -27.359 1 91.06 286 ALA A CA 1
ATOM 2110 C C . ALA A 1 286 ? 15.133 -23.406 -27.016 1 91.06 286 ALA A C 1
ATOM 2112 O O . ALA A 1 286 ? 15.062 -24.266 -27.891 1 91.06 286 ALA A O 1
ATOM 2113 N N . HIS A 1 287 ? 15.258 -23.672 -25.781 1 92.88 287 HIS A N 1
ATOM 2114 C CA . HIS A 1 287 ? 15.477 -25.062 -25.375 1 92.88 287 HIS A CA 1
ATOM 2115 C C . HIS A 1 287 ? 14.266 -25.609 -24.625 1 92.88 287 HIS A C 1
ATOM 2117 O O . HIS A 1 287 ? 14.367 -26.625 -23.938 1 92.88 287 HIS A O 1
ATOM 2123 N N . PHE A 1 288 ? 13.195 -24.922 -24.766 1 96.44 288 PHE A N 1
ATOM 2124 C CA . PHE A 1 288 ? 11.953 -25.375 -24.141 1 96.44 288 PHE A CA 1
ATOM 2125 C C . PHE A 1 288 ? 11.289 -26.453 -24.984 1 96.44 288 PHE A C 1
ATOM 2127 O O . PHE A 1 288 ? 10.836 -26.188 -26.109 1 96.44 288 PHE A O 1
ATOM 2134 N N . ALA A 1 289 ? 11.227 -27.703 -24.469 1 96.88 289 ALA A N 1
ATOM 2135 C CA . ALA A 1 289 ? 10.703 -28.859 -25.188 1 96.88 289 ALA A CA 1
ATOM 2136 C C . ALA A 1 289 ? 11.312 -28.953 -26.578 1 96.88 289 ALA A C 1
ATOM 2138 O O . ALA A 1 289 ? 10.594 -28.922 -27.594 1 96.88 289 ALA A O 1
ATOM 2139 N N . PRO A 1 290 ? 12.602 -29.203 -26.656 1 94.75 290 PRO A N 1
ATOM 2140 C CA . PRO A 1 290 ? 13.336 -29.031 -27.906 1 94.75 290 PRO A CA 1
ATOM 2141 C C . PRO A 1 290 ? 12.953 -30.078 -28.969 1 94.75 290 PRO A C 1
ATOM 2143 O O . PRO A 1 290 ? 13.164 -29.844 -30.156 1 94.75 290 PRO A O 1
ATOM 2146 N N . HIS A 1 291 ? 12.336 -31.172 -28.625 1 95.31 291 HIS A N 1
ATOM 2147 C CA . HIS A 1 291 ? 12.039 -32.219 -29.578 1 95.31 291 HIS A CA 1
ATOM 2148 C C . HIS A 1 291 ? 10.578 -32.188 -30 1 95.31 291 HIS A C 1
ATOM 2150 O O . HIS A 1 291 ? 10.141 -33 -30.828 1 95.31 291 HIS A O 1
ATOM 2156 N N . ALA A 1 292 ? 9.859 -31.266 -29.516 1 97.62 292 ALA A N 1
ATOM 2157 C CA . ALA A 1 292 ? 8.414 -31.297 -29.719 1 97.62 292 ALA A CA 1
ATOM 2158 C C . ALA A 1 292 ? 8 -30.312 -30.828 1 97.62 292 ALA A C 1
ATOM 2160 O O . ALA A 1 292 ? 8.555 -29.219 -30.938 1 97.62 292 ALA A O 1
ATOM 2161 N N . LYS A 1 293 ? 7.098 -30.734 -31.672 1 98.19 293 LYS A N 1
ATOM 2162 C CA . LYS A 1 293 ? 6.242 -29.766 -32.344 1 98.19 293 LYS A CA 1
ATOM 2163 C C . LYS A 1 293 ? 5.309 -29.078 -31.344 1 98.19 293 LYS A C 1
ATOM 2165 O O . LYS A 1 293 ? 4.77 -29.719 -30.453 1 98.19 293 LYS A O 1
ATOM 2170 N N . LYS A 1 294 ? 5.145 -27.781 -31.469 1 98.5 294 LYS A N 1
ATOM 2171 C CA . LYS A 1 294 ? 4.422 -27.062 -30.422 1 98.5 294 LYS A CA 1
ATOM 2172 C C . LYS A 1 294 ? 3.156 -26.422 -30.984 1 98.5 294 LYS A C 1
ATOM 2174 O O . LYS A 1 294 ? 3.188 -25.797 -32.062 1 98.5 294 LYS A O 1
ATOM 2179 N N . VAL A 1 295 ? 2.041 -26.609 -30.328 1 98.81 295 VAL A N 1
ATOM 2180 C CA . VAL A 1 295 ? 0.771 -25.922 -30.531 1 98.81 295 VAL A CA 1
ATOM 2181 C C . VAL A 1 295 ? 0.515 -24.984 -29.344 1 98.81 295 VAL A C 1
ATOM 2183 O O . VAL A 1 295 ? 0.45 -25.422 -28.203 1 98.81 295 VAL A O 1
ATOM 2186 N N . VAL A 1 296 ? 0.412 -23.672 -29.625 1 98.75 296 VAL A N 1
ATOM 2187 C CA . VAL A 1 296 ? 0.245 -22.703 -28.547 1 98.75 296 VAL A CA 1
ATOM 2188 C C . VAL A 1 296 ? -1.063 -21.938 -28.734 1 98.75 296 VAL A C 1
ATOM 2190 O O . VAL A 1 296 ? -1.281 -21.312 -29.781 1 98.75 296 VAL A O 1
ATOM 2193 N N . VAL A 1 297 ? -1.935 -22.031 -27.766 1 98.56 297 VAL A N 1
ATOM 2194 C CA . VAL A 1 297 ? -3.211 -21.328 -27.781 1 98.56 297 VAL A CA 1
ATOM 2195 C C . VAL A 1 297 ? -3.24 -20.297 -26.641 1 98.56 297 VAL A C 1
ATOM 2197 O O . VAL A 1 297 ? -3.205 -20.672 -25.469 1 98.56 297 VAL A O 1
ATOM 2200 N N . ASP A 1 298 ? -3.299 -19.094 -26.953 1 97.62 298 ASP A N 1
ATOM 2201 C CA . ASP A 1 298 ? -3.373 -18.016 -25.984 1 97.62 298 ASP A CA 1
ATOM 2202 C C . ASP A 1 298 ? -4.227 -16.859 -26.516 1 97.62 298 ASP A C 1
ATOM 2204 O O . ASP A 1 298 ? -4.184 -16.547 -27.703 1 97.62 298 ASP A O 1
ATOM 2208 N N . ILE A 1 299 ? -4.949 -16.297 -25.656 1 96.31 299 ILE A N 1
ATOM 2209 C CA . ILE A 1 299 ? -5.863 -15.234 -26.047 1 96.31 299 ILE A CA 1
ATOM 2210 C C . ILE A 1 299 ? -5.074 -13.961 -26.344 1 96.31 299 ILE A C 1
ATOM 2212 O O . ILE A 1 299 ? -5.562 -13.078 -27.047 1 96.31 299 ILE A O 1
ATOM 2216 N N . ASP A 1 300 ? -3.889 -13.805 -25.812 1 95.75 300 ASP A N 1
ATOM 2217 C CA . ASP A 1 300 ? -3.031 -12.633 -25.953 1 95.75 300 ASP A CA 1
ATOM 2218 C C . ASP A 1 300 ? -1.952 -12.867 -27.016 1 95.75 300 ASP A C 1
ATOM 2220 O O . ASP A 1 300 ? -1.008 -13.625 -26.781 1 95.75 300 ASP A O 1
ATOM 2224 N N . ALA A 1 301 ? -2.021 -12.133 -28.078 1 96.19 301 ALA A N 1
ATOM 2225 C CA . ALA A 1 301 ? -1.086 -12.297 -29.188 1 96.19 301 ALA A CA 1
ATOM 2226 C C . ALA A 1 301 ? 0.342 -11.984 -28.766 1 96.19 301 ALA A C 1
ATOM 2228 O O . ALA A 1 301 ? 1.295 -12.594 -29.25 1 96.19 301 ALA A O 1
ATOM 2229 N N . ALA A 1 302 ? 0.473 -11.062 -27.828 1 96.19 302 ALA A N 1
ATOM 2230 C CA . ALA A 1 302 ? 1.799 -10.656 -27.375 1 96.19 302 ALA A CA 1
ATOM 2231 C C . ALA A 1 302 ? 2.494 -11.805 -26.641 1 96.19 302 ALA A C 1
ATOM 2233 O O . ALA A 1 302 ? 3.717 -11.945 -26.703 1 96.19 302 ALA A O 1
ATOM 2234 N N . GLU A 1 303 ? 1.738 -12.609 -25.984 1 96.44 303 GLU A N 1
ATOM 2235 C CA . GLU A 1 303 ? 2.301 -13.742 -25.25 1 96.44 303 GLU A CA 1
ATOM 2236 C C . GLU A 1 303 ? 2.846 -14.805 -26.188 1 96.44 303 GLU A C 1
ATOM 2238 O O . GLU A 1 303 ? 3.822 -15.484 -25.875 1 96.44 303 GLU A O 1
ATOM 2243 N N . ILE A 1 304 ? 2.225 -14.984 -27.297 1 97 304 ILE A N 1
ATOM 2244 C CA . ILE A 1 304 ? 2.723 -15.914 -28.312 1 97 304 ILE A CA 1
ATOM 2245 C C . ILE A 1 304 ? 3.941 -15.32 -29.016 1 97 304 ILE A C 1
ATOM 2247 O O . ILE A 1 304 ? 4.938 -16.016 -29.234 1 97 304 ILE A O 1
ATOM 2251 N N . ALA A 1 305 ? 3.863 -14.016 -29.297 1 95.88 305 ALA A N 1
ATOM 2252 C CA . ALA A 1 305 ? 4.922 -13.328 -30.031 1 95.88 305 ALA A CA 1
ATOM 2253 C C . ALA A 1 305 ? 6.227 -13.32 -29.234 1 95.88 305 ALA A C 1
ATOM 2255 O O . ALA A 1 305 ? 7.312 -13.328 -29.812 1 95.88 305 ALA A O 1
ATOM 2256 N N . LYS A 1 306 ? 6.133 -13.367 -27.984 1 95.06 306 LYS A N 1
ATOM 2257 C CA . LYS A 1 306 ? 7.305 -13.289 -27.125 1 95.06 306 LYS A CA 1
ATOM 2258 C C . LYS A 1 306 ? 8.125 -14.57 -27.188 1 95.06 306 LYS A C 1
ATOM 2260 O O . LYS A 1 306 ? 9.312 -14.57 -26.844 1 95.06 306 LYS A O 1
ATOM 2265 N N . LEU A 1 307 ? 7.512 -15.633 -27.594 1 95.25 307 LEU A N 1
ATOM 2266 C CA . LEU A 1 307 ? 8.156 -16.938 -27.547 1 95.25 307 LEU A CA 1
ATOM 2267 C C . LEU A 1 307 ? 9.219 -17.062 -28.625 1 95.25 307 LEU A C 1
ATOM 2269 O O . LEU A 1 307 ? 8.922 -16.922 -29.812 1 95.25 307 LEU A O 1
ATOM 2273 N N . GLN A 1 308 ? 10.453 -17.234 -28.219 1 93.19 308 GLN A N 1
ATOM 2274 C CA . GLN A 1 308 ? 11.586 -17.375 -29.109 1 93.19 308 GLN A CA 1
ATOM 2275 C C . GLN A 1 308 ? 11.867 -18.844 -29.406 1 93.19 308 GLN A C 1
ATOM 2277 O O . GLN A 1 308 ? 12.969 -19.344 -29.156 1 93.19 308 GLN A O 1
ATOM 2282 N N . MET A 1 309 ? 10.938 -19.547 -29.906 1 95.38 309 MET A N 1
ATOM 2283 C CA . MET A 1 309 ? 11.023 -20.953 -30.266 1 95.38 309 MET A CA 1
ATOM 2284 C C . MET A 1 309 ? 10.117 -21.266 -31.453 1 95.38 309 MET A C 1
ATOM 2286 O O . MET A 1 309 ? 9.164 -20.531 -31.734 1 95.38 309 MET A O 1
ATOM 2290 N N . PRO A 1 310 ? 10.445 -22.281 -32.219 1 95.81 310 PRO A N 1
ATOM 2291 C CA . PRO A 1 310 ? 9.539 -22.672 -33.312 1 95.81 310 PRO A CA 1
ATOM 2292 C C . PRO A 1 310 ? 8.172 -23.125 -32.812 1 95.81 310 PRO A C 1
ATOM 2294 O O . PRO A 1 310 ? 8.094 -23.922 -31.859 1 95.81 310 PRO A O 1
ATOM 2297 N N . ILE A 1 311 ? 7.141 -22.609 -33.375 1 98.06 311 ILE A N 1
ATOM 2298 C CA . ILE A 1 311 ? 5.762 -22.984 -33.094 1 98.06 311 ILE A CA 1
ATOM 2299 C C . ILE A 1 311 ? 5.094 -23.547 -34.344 1 98.06 311 ILE A C 1
ATOM 2301 O O . ILE A 1 311 ? 5.02 -22.875 -35.375 1 98.06 311 ILE A O 1
ATOM 2305 N N . GLU A 1 312 ? 4.648 -24.75 -34.219 1 98.44 312 GLU A N 1
ATOM 2306 C CA . GLU A 1 312 ? 4.016 -25.422 -35.375 1 98.44 312 GLU A CA 1
ATOM 2307 C C . GLU A 1 312 ? 2.639 -24.828 -35.656 1 98.44 312 GLU A C 1
ATOM 2309 O O . GLU A 1 312 ? 2.275 -24.625 -36.812 1 98.44 312 GLU A O 1
ATOM 2314 N N . ILE A 1 313 ? 1.831 -24.656 -34.656 1 98.62 313 ILE A N 1
ATOM 2315 C CA . ILE A 1 313 ? 0.493 -24.078 -34.75 1 98.62 313 ILE A CA 1
ATOM 2316 C C . ILE A 1 313 ? 0.314 -23.016 -33.656 1 98.62 313 ILE A C 1
ATOM 2318 O O . ILE A 1 313 ? 0.389 -23.312 -32.469 1 98.62 313 ILE A O 1
ATOM 2322 N N . ALA A 1 314 ? 0.169 -21.766 -34.031 1 98.12 314 ALA A N 1
ATOM 2323 C CA . ALA A 1 314 ? -0.147 -20.656 -33.125 1 98.12 314 ALA A CA 1
ATOM 2324 C C . ALA A 1 314 ? -1.61 -20.25 -33.25 1 98.12 314 ALA A C 1
ATOM 2326 O O . ALA A 1 314 ? -2.098 -20 -34.375 1 98.12 314 ALA A O 1
ATOM 2327 N N . VAL A 1 315 ? -2.312 -20.234 -32.188 1 98.12 315 VAL A N 1
ATOM 2328 C CA . VAL A 1 315 ? -3.729 -19.891 -32.188 1 98.12 315 VAL A CA 1
ATOM 2329 C C . VAL A 1 315 ? -3.965 -18.719 -31.219 1 98.12 315 VAL A C 1
ATOM 2331 O O . VAL A 1 315 ? -3.873 -18.891 -30 1 98.12 315 VAL A O 1
ATOM 2334 N N . VAL A 1 316 ? -4.227 -17.516 -31.719 1 96.56 316 VAL A N 1
ATOM 2335 C CA . VAL A 1 316 ? -4.621 -16.375 -30.875 1 96.56 316 VAL A CA 1
ATOM 2336 C C . VAL A 1 316 ? -6.129 -16.406 -30.656 1 96.56 316 VAL A C 1
ATOM 2338 O O . VAL A 1 316 ? -6.895 -15.867 -31.453 1 96.56 316 VAL A O 1
ATOM 2341 N N . ALA A 1 317 ? -6.574 -16.984 -29.547 1 96.12 317 ALA A N 1
ATOM 2342 C CA . ALA A 1 317 ? -7.996 -17.141 -29.234 1 96.12 317 ALA A CA 1
ATOM 2343 C C . ALA A 1 317 ? -8.195 -17.547 -27.781 1 96.12 317 ALA A C 1
ATOM 2345 O O . ALA A 1 317 ? -7.246 -17.906 -27.094 1 96.12 317 ALA A O 1
ATOM 2346 N N . ASP A 1 318 ? -9.383 -17.375 -27.375 1 95.56 318 ASP A N 1
ATOM 2347 C CA . ASP A 1 318 ? -9.773 -18.031 -26.125 1 95.56 318 ASP A CA 1
ATOM 2348 C C . ASP A 1 318 ? -9.594 -19.531 -26.203 1 95.56 318 ASP A C 1
ATOM 2350 O O . ASP A 1 318 ? -9.875 -20.141 -27.25 1 95.56 318 ASP A O 1
ATOM 2354 N N . VAL A 1 319 ? -9.18 -20.172 -25.156 1 97.25 319 VAL A N 1
ATOM 2355 C CA . VAL A 1 319 ? -8.805 -21.578 -25.203 1 97.25 319 VAL A CA 1
ATOM 2356 C C . VAL A 1 319 ? -10.055 -22.453 -25.234 1 97.25 319 VAL A C 1
ATOM 2358 O O . VAL A 1 319 ? -10.016 -23.594 -25.688 1 97.25 319 VAL A O 1
ATOM 2361 N N . LYS A 1 320 ? -11.203 -21.953 -24.719 1 96.75 320 LYS A N 1
ATOM 2362 C CA . LYS A 1 320 ? -12.398 -22.781 -24.547 1 96.75 320 LYS A CA 1
ATOM 2363 C C . LYS A 1 320 ? -12.898 -23.312 -25.891 1 96.75 320 LYS A C 1
ATOM 2365 O O . LYS A 1 320 ? -13.062 -24.531 -26.047 1 96.75 320 LYS A O 1
ATOM 2370 N N . PRO A 1 321 ? -13.094 -22.438 -26.922 1 96.81 321 PRO A N 1
ATOM 2371 C CA . PRO A 1 321 ? -13.555 -22.984 -28.203 1 96.81 321 PRO A CA 1
ATOM 2372 C C . PRO A 1 321 ? -12.578 -24 -28.781 1 96.81 321 PRO A C 1
ATOM 2374 O O . PRO A 1 321 ? -13 -24.969 -29.438 1 96.81 321 PRO A O 1
ATOM 2377 N N . PHE A 1 322 ? -11.328 -23.766 -28.625 1 98.25 322 PHE A N 1
ATOM 2378 C CA . PHE A 1 322 ? -10.32 -24.688 -29.141 1 98.25 322 PHE A CA 1
ATOM 2379 C C . PHE A 1 322 ? -10.422 -26.031 -28.453 1 98.25 322 PHE A C 1
ATOM 2381 O O . PHE A 1 322 ? -10.414 -27.078 -29.109 1 98.25 322 PHE A O 1
ATOM 2388 N N . ILE A 1 323 ? -10.523 -26.047 -27.094 1 98.62 323 ILE A N 1
ATOM 2389 C CA . ILE A 1 323 ? -10.625 -27.266 -26.312 1 98.62 323 ILE A CA 1
ATOM 2390 C C . ILE A 1 323 ? -11.891 -28.031 -26.703 1 98.62 323 ILE A C 1
ATOM 2392 O O . ILE A 1 323 ? -11.852 -29.25 -26.906 1 98.62 323 ILE A O 1
ATOM 2396 N N . GLU A 1 324 ? -12.961 -27.328 -26.812 1 98.19 324 GLU A N 1
ATOM 2397 C CA . GLU A 1 324 ? -14.234 -27.938 -27.156 1 98.19 324 GLU A CA 1
ATOM 2398 C C . GLU A 1 324 ? -14.18 -28.594 -28.547 1 98.19 324 GLU A C 1
ATOM 2400 O O . GLU A 1 324 ? -14.688 -29.688 -28.734 1 98.19 324 GLU A O 1
ATOM 2405 N N . ALA A 1 325 ? -13.555 -27.891 -29.453 1 98.12 325 ALA A N 1
ATOM 2406 C CA . ALA A 1 325 ? -13.414 -28.422 -30.812 1 98.12 325 ALA A CA 1
ATOM 2407 C C . ALA A 1 325 ? -12.516 -29.656 -30.828 1 98.12 325 ALA A C 1
ATOM 2409 O O . ALA A 1 325 ? -12.758 -30.594 -31.578 1 98.12 325 ALA A O 1
ATOM 2410 N N . LEU A 1 326 ? -11.461 -29.656 -30.094 1 98.25 326 LEU A N 1
ATOM 2411 C CA . LEU A 1 326 ? -10.594 -30.828 -29.984 1 98.25 326 LEU A CA 1
ATOM 2412 C C . LEU A 1 326 ? -11.367 -32.031 -29.469 1 98.25 326 LEU A C 1
ATOM 2414 O O . LEU A 1 326 ? -11.203 -33.156 -29.969 1 98.25 326 LEU A O 1
ATOM 2418 N N . VAL A 1 327 ? -12.156 -31.812 -28.391 1 98.38 327 VAL A N 1
ATOM 2419 C CA . VAL A 1 327 ? -12.953 -32.875 -27.781 1 98.38 327 VAL A CA 1
ATOM 2420 C C . VAL A 1 327 ? -13.883 -33.469 -28.828 1 98.38 327 VAL A C 1
ATOM 2422 O O . VAL A 1 327 ? -13.992 -34.719 -28.953 1 98.38 327 VAL A O 1
ATOM 2425 N N . ALA A 1 328 ? -14.508 -32.594 -29.594 1 98.06 328 ALA A N 1
ATOM 2426 C CA . ALA A 1 328 ? -15.422 -33.062 -30.641 1 98.06 328 ALA A CA 1
ATOM 2427 C C . ALA A 1 328 ? -14.672 -33.875 -31.703 1 98.06 328 ALA A C 1
ATOM 2429 O O . ALA A 1 328 ? -15.172 -34.875 -32.188 1 98.06 328 ALA A O 1
ATOM 2430 N N . GLY A 1 329 ? -13.57 -33.406 -32.094 1 98.12 329 GLY A N 1
ATOM 2431 C CA . GLY A 1 329 ? -12.758 -34.094 -33.094 1 98.12 329 GLY A CA 1
ATOM 2432 C C . GLY A 1 329 ? -12.297 -35.469 -32.625 1 98.12 329 GLY A C 1
ATOM 2433 O O . GLY A 1 329 ? -12.281 -36.406 -33.406 1 98.12 329 GLY A O 1
ATOM 2434 N N . ILE A 1 330 ? -11.898 -35.562 -31.406 1 98.12 330 ILE A N 1
ATOM 2435 C CA . ILE A 1 330 ? -11.438 -36.812 -30.844 1 98.12 330 ILE A CA 1
ATOM 2436 C C . ILE A 1 330 ? -12.602 -37.812 -30.766 1 98.12 330 ILE A C 1
ATOM 2438 O O . ILE A 1 330 ? -12.422 -39 -30.984 1 98.12 330 ILE A O 1
ATOM 2442 N N . ALA A 1 331 ? -13.75 -37.281 -30.375 1 97.25 331 ALA A N 1
ATOM 2443 C CA . ALA A 1 331 ? -14.938 -38.125 -30.328 1 97.25 331 ALA A CA 1
ATOM 2444 C C . ALA A 1 331 ? -15.242 -38.719 -31.703 1 97.25 331 ALA A C 1
ATOM 2446 O O . ALA A 1 331 ? -15.68 -39.875 -31.797 1 97.25 331 ALA A O 1
ATOM 2447 N N . ALA A 1 332 ? -14.992 -37.969 -32.719 1 97.31 332 ALA A N 1
ATOM 2448 C CA . ALA A 1 332 ? -15.258 -38.406 -34.062 1 97.31 332 ALA A CA 1
ATOM 2449 C C . ALA A 1 332 ? -14.195 -39.406 -34.531 1 97.31 332 ALA A C 1
ATOM 2451 O O . ALA A 1 332 ? -14.5 -40.344 -35.25 1 97.31 332 ALA A O 1
ATOM 2452 N N . ASN A 1 333 ? -12.992 -39.156 -34.219 1 96.44 333 ASN A N 1
ATOM 2453 C CA . ASN A 1 333 ? -11.852 -40 -34.562 1 96.44 333 ASN A CA 1
ATOM 2454 C C . ASN A 1 333 ? -10.922 -40.219 -33.375 1 96.44 333 ASN A C 1
ATOM 2456 O O . ASN A 1 333 ? -9.938 -39.5 -33.219 1 96.44 333 ASN A O 1
ATOM 2460 N N . PRO A 1 334 ? -11.141 -41.25 -32.656 1 95.81 334 PRO A N 1
ATOM 2461 C CA . PRO A 1 334 ? -10.375 -41.5 -31.438 1 95.81 334 PRO A CA 1
ATOM 2462 C C . PRO A 1 334 ? -8.867 -41.531 -31.688 1 95.81 334 PRO A C 1
ATOM 2464 O O . PRO A 1 334 ? -8.422 -41.969 -32.75 1 95.81 334 PRO A O 1
ATOM 2467 N N . LEU A 1 335 ? -8.172 -41.125 -30.719 1 97.19 335 LEU A N 1
ATOM 2468 C CA . LEU A 1 335 ? -6.715 -41.094 -30.781 1 97.19 335 LEU A CA 1
ATOM 2469 C C . LEU A 1 335 ? -6.117 -42.438 -30.406 1 97.19 335 LEU A C 1
ATOM 2471 O O . LEU A 1 335 ? -6.785 -43.281 -29.797 1 97.19 335 LEU A O 1
ATOM 2475 N N . PRO A 1 336 ? -4.871 -42.656 -30.812 1 95.81 336 PRO A N 1
ATOM 2476 C CA . PRO A 1 336 ? -4.188 -43.844 -30.312 1 95.81 336 PRO A CA 1
ATOM 2477 C C . PRO A 1 336 ? -3.924 -43.812 -28.812 1 95.81 336 PRO A C 1
ATOM 2479 O O . PRO A 1 336 ? -3.979 -42.719 -28.203 1 95.81 336 PRO A O 1
ATOM 2482 N N . LYS A 1 337 ? -3.635 -45 -28.297 1 96 337 LYS A N 1
ATOM 2483 C CA . LYS A 1 337 ? -3.223 -45.062 -26.906 1 96 337 LYS A CA 1
ATOM 2484 C C . LYS A 1 337 ? -1.744 -44.719 -26.75 1 96 337 LYS A C 1
ATOM 2486 O O . LYS A 1 337 ? -0.925 -45.062 -27.594 1 96 337 LYS A O 1
ATOM 2491 N N . TYR A 1 338 ? -1.498 -44 -25.734 1 97.44 338 TYR A N 1
ATOM 2492 C CA . TYR A 1 338 ? -0.117 -43.594 -25.484 1 97.44 338 TYR A CA 1
ATOM 2493 C C . TYR A 1 338 ? 0.472 -44.375 -24.312 1 97.44 338 TYR A C 1
ATOM 2495 O O . TYR A 1 338 ? 1.22 -43.812 -23.5 1 97.44 338 TYR A O 1
ATOM 2503 N N . SER A 1 339 ? 0.21 -45.562 -24.188 1 96.94 339 SER A N 1
ATOM 2504 C CA . SER A 1 339 ? 0.49 -46.406 -23.016 1 96.94 339 SER A CA 1
ATOM 2505 C C . SER A 1 339 ? 1.986 -46.469 -22.719 1 96.94 339 SER A C 1
ATOM 2507 O O . SER A 1 339 ? 2.4 -46.406 -21.562 1 96.94 339 SER A O 1
ATOM 2509 N N . ALA A 1 340 ? 2.799 -46.656 -23.75 1 96.75 340 ALA A N 1
ATOM 2510 C CA . ALA A 1 340 ? 4.242 -46.719 -23.547 1 96.75 340 ALA A CA 1
ATOM 2511 C C . ALA A 1 340 ? 4.781 -45.406 -22.953 1 96.75 340 ALA A C 1
ATOM 2513 O O . ALA A 1 340 ? 5.672 -45.438 -22.094 1 96.75 340 ALA A O 1
ATOM 2514 N N . TRP A 1 341 ? 4.289 -44.406 -23.453 1 97.5 341 TRP A N 1
ATOM 2515 C CA . TRP A 1 341 ? 4.691 -43.062 -22.969 1 97.5 341 TRP A CA 1
ATOM 2516 C C . TRP A 1 341 ? 4.262 -42.875 -21.531 1 97.5 341 TRP A C 1
ATOM 2518 O O . TRP A 1 341 ? 5.059 -42.438 -20.688 1 97.5 341 TRP A O 1
ATOM 2528 N N . LEU A 1 342 ? 3.061 -43.219 -21.156 1 97.88 342 LEU A N 1
ATOM 2529 C CA . LEU A 1 342 ? 2.539 -43.094 -19.797 1 97.88 342 LEU A CA 1
ATOM 2530 C C . LEU A 1 342 ? 3.328 -43.969 -18.828 1 97.88 342 LEU A C 1
ATOM 2532 O O . LEU A 1 342 ? 3.58 -43.594 -17.688 1 97.88 342 LEU A O 1
ATOM 2536 N N . ALA A 1 343 ? 3.682 -45.094 -19.312 1 97.75 343 ALA A N 1
ATOM 2537 C CA . ALA A 1 343 ? 4.48 -46 -18.5 1 97.75 343 ALA A CA 1
ATOM 2538 C C . ALA A 1 343 ? 5.855 -45.406 -18.203 1 97.75 343 ALA A C 1
ATOM 2540 O O . ALA A 1 343 ? 6.379 -45.562 -17.094 1 97.75 343 ALA A O 1
ATOM 2541 N N . GLN A 1 344 ? 6.441 -44.812 -19.203 1 97.56 344 GLN A N 1
ATOM 2542 C CA . GLN A 1 344 ? 7.738 -44.188 -19.031 1 97.56 344 GLN A CA 1
ATOM 2543 C C . GLN A 1 344 ? 7.66 -43.062 -17.984 1 97.56 344 GLN A C 1
ATOM 2545 O O . GLN A 1 344 ? 8.539 -42.938 -17.125 1 97.56 344 GLN A O 1
ATOM 2550 N N . ILE A 1 345 ? 6.648 -42.25 -18.062 1 98.12 345 ILE A N 1
ATOM 2551 C CA . ILE A 1 345 ? 6.453 -41.188 -17.109 1 98.12 345 ILE A CA 1
ATOM 2552 C C . ILE A 1 345 ? 6.266 -41.75 -15.703 1 98.12 345 ILE A C 1
ATOM 2554 O O . ILE A 1 345 ? 6.84 -41.219 -14.734 1 98.12 345 ILE A O 1
ATOM 2558 N N . ALA A 1 346 ? 5.488 -42.75 -15.578 1 97.69 346 ALA A N 1
ATOM 2559 C CA . ALA A 1 346 ? 5.277 -43.375 -14.289 1 97.69 346 ALA A CA 1
ATOM 2560 C C . ALA A 1 346 ? 6.594 -43.938 -13.719 1 97.69 346 ALA A C 1
ATOM 2562 O O . ALA A 1 346 ? 6.828 -43.844 -12.516 1 97.69 346 ALA A O 1
ATOM 2563 N N . ASP A 1 347 ? 7.379 -44.5 -14.586 1 97.5 347 ASP A N 1
ATOM 2564 C CA . ASP A 1 347 ? 8.68 -45 -14.18 1 97.5 347 ASP A CA 1
ATOM 2565 C C . ASP A 1 347 ? 9.57 -43.875 -13.641 1 97.5 347 ASP A C 1
ATOM 2567 O O . ASP A 1 347 ? 10.219 -44.031 -12.609 1 97.5 347 ASP A O 1
ATOM 2571 N N . TRP A 1 348 ? 9.617 -42.781 -14.336 1 98 348 TRP A N 1
ATOM 2572 C CA . TRP A 1 348 ? 10.398 -41.656 -13.883 1 98 348 TRP A CA 1
ATOM 2573 C C . TRP A 1 348 ? 9.906 -41.156 -12.523 1 98 348 TRP A C 1
ATOM 2575 O O . TRP A 1 348 ? 10.711 -40.812 -11.648 1 98 348 TRP A O 1
ATOM 2585 N N . ARG A 1 349 ? 8.641 -41.062 -12.398 1 97 349 ARG A N 1
ATOM 2586 C CA . ARG A 1 349 ? 8.047 -40.625 -11.148 1 97 349 ARG A CA 1
ATOM 2587 C C . ARG A 1 349 ? 8.477 -41.5 -9.984 1 97 349 ARG A C 1
ATOM 2589 O O . ARG A 1 349 ? 8.766 -41 -8.891 1 97 349 ARG A O 1
ATOM 2596 N N . GLN A 1 350 ? 8.469 -42.75 -10.156 1 96.38 350 GLN A N 1
ATOM 2597 C CA . GLN A 1 350 ? 8.875 -43.688 -9.133 1 96.38 350 GLN A CA 1
ATOM 2598 C C . GLN A 1 350 ? 10.375 -43.594 -8.859 1 96.38 350 GLN A C 1
ATOM 2600 O O . GLN A 1 350 ? 10.805 -43.656 -7.703 1 96.38 350 GLN A O 1
ATOM 2605 N N . ARG A 1 351 ? 11.148 -43.438 -9.883 1 96.56 351 ARG A N 1
ATOM 2606 C CA . ARG A 1 351 ? 12.602 -43.438 -9.789 1 96.56 351 ARG A CA 1
ATOM 2607 C C . ARG A 1 351 ? 13.125 -42.156 -9.133 1 96.56 351 ARG A C 1
ATOM 2609 O O . ARG A 1 351 ? 14.117 -42.219 -8.406 1 96.56 351 ARG A O 1
ATOM 2616 N N . TYR A 1 352 ? 12.469 -41.094 -9.43 1 96.62 352 TYR A N 1
ATOM 2617 C CA . TYR A 1 352 ? 12.984 -39.812 -8.977 1 96.62 352 TYR A CA 1
ATOM 2618 C C . TYR A 1 352 ? 11.953 -39.094 -8.109 1 96.62 352 TYR A C 1
ATOM 2620 O O . TYR A 1 352 ? 11.531 -37.969 -8.438 1 96.62 352 TYR A O 1
ATOM 2628 N N . PRO A 1 353 ? 11.664 -39.625 -6.961 1 94.31 353 PRO A N 1
ATOM 2629 C CA . PRO A 1 353 ? 10.719 -38.938 -6.086 1 94.31 353 PRO A CA 1
ATOM 2630 C C . PRO A 1 353 ? 11.273 -37.625 -5.539 1 94.31 353 PRO A C 1
ATOM 2632 O O . PRO A 1 353 ? 12.484 -37.5 -5.328 1 94.31 353 PRO A O 1
ATOM 2635 N N . LEU A 1 354 ? 10.383 -36.688 -5.41 1 94.06 354 LEU A N 1
ATOM 2636 C CA . LEU A 1 354 ? 10.805 -35.406 -4.852 1 94.06 354 LEU A CA 1
ATOM 2637 C C . LEU A 1 354 ? 11.188 -35.531 -3.385 1 94.06 354 LEU A C 1
ATOM 2639 O O . LEU A 1 354 ? 12.18 -34.969 -2.939 1 94.06 354 LEU A O 1
ATOM 2643 N N . LEU A 1 355 ? 10.352 -36.188 -2.582 1 93.38 355 LEU A N 1
ATOM 2644 C CA . LEU A 1 355 ? 10.648 -36.438 -1.176 1 93.38 355 LEU A CA 1
ATOM 2645 C C . LEU A 1 355 ? 11.789 -37.438 -1.03 1 93.38 355 LEU A C 1
ATOM 2647 O O . LEU A 1 355 ? 11.664 -38.594 -1.47 1 93.38 355 LEU A O 1
ATOM 2651 N N . GLN A 1 356 ? 12.883 -37 -0.525 1 93.19 356 GLN A N 1
ATOM 2652 C CA . GLN A 1 356 ? 14.062 -37.844 -0.325 1 93.19 356 GLN A CA 1
ATOM 2653 C C . GLN A 1 356 ? 14.211 -38.25 1.141 1 93.19 356 GLN A C 1
ATOM 2655 O O . GLN A 1 356 ? 13.664 -37.594 2.027 1 93.19 356 GLN A O 1
ATOM 2660 N N . PRO A 1 357 ? 14.953 -39.281 1.408 1 92.25 357 PRO A N 1
ATOM 2661 C CA . PRO A 1 357 ? 15.133 -39.75 2.789 1 92.25 357 PRO A CA 1
ATOM 2662 C C . PRO A 1 357 ? 15.75 -38.688 3.686 1 92.25 357 PRO A C 1
ATOM 2664 O O . PRO A 1 357 ? 15.445 -38.625 4.879 1 92.25 357 PRO A O 1
ATOM 2667 N N . GLU A 1 358 ? 16.547 -37.844 3.084 1 92 358 GLU A N 1
ATOM 2668 C CA . GLU A 1 358 ? 17.234 -36.812 3.861 1 92 358 GLU A CA 1
ATOM 2669 C C . GLU A 1 358 ? 16.234 -35.812 4.445 1 92 358 GLU A C 1
ATOM 2671 O O . GLU A 1 358 ? 16.516 -35.156 5.457 1 92 358 GLU A O 1
ATOM 2676 N N . HIS A 1 359 ? 15.125 -35.688 3.867 1 94.44 359 HIS A N 1
ATOM 2677 C CA . HIS A 1 359 ? 14.125 -34.719 4.32 1 94.44 359 HIS A CA 1
ATOM 2678 C C . HIS A 1 359 ? 13.461 -35.188 5.613 1 94.44 359 HIS A C 1
ATOM 2680 O O . HIS A 1 359 ? 12.75 -34.438 6.262 1 94.44 359 HIS A O 1
ATOM 2686 N N . ALA A 1 360 ? 13.719 -36.375 6.043 1 93.38 360 ALA A N 1
ATOM 2687 C CA . ALA A 1 360 ? 13.188 -36.906 7.305 1 93.38 360 ALA A CA 1
ATOM 2688 C C . ALA A 1 360 ? 14.008 -36.375 8.492 1 93.38 360 ALA A C 1
ATOM 2690 O O . ALA A 1 360 ? 13.562 -36.469 9.633 1 93.38 360 ALA A O 1
ATOM 2691 N N . ASP A 1 361 ? 15.18 -35.844 8.211 1 93.44 361 ASP A N 1
ATOM 2692 C CA . ASP A 1 361 ? 16.031 -35.281 9.25 1 93.44 361 ASP A CA 1
ATOM 2693 C C . ASP A 1 361 ? 15.5 -33.938 9.734 1 93.44 361 ASP A C 1
ATOM 2695 O O . ASP A 1 361 ? 15.391 -33 8.953 1 93.44 361 ASP A O 1
ATOM 2699 N N . ASP A 1 362 ? 15.18 -33.812 10.938 1 94.5 362 ASP A N 1
ATOM 2700 C CA . ASP A 1 362 ? 14.664 -32.562 11.492 1 94.5 362 ASP A CA 1
ATOM 2701 C C . ASP A 1 362 ? 15.625 -31.984 12.516 1 94.5 362 ASP A C 1
ATOM 2703 O O . ASP A 1 362 ? 15.219 -31.25 13.414 1 94.5 362 ASP A O 1
ATOM 2707 N N . SER A 1 363 ? 16.922 -32.406 12.516 1 94.31 363 SER A N 1
ATOM 2708 C CA . SER A 1 363 ? 17.938 -31.953 13.477 1 94.31 363 SER A CA 1
ATOM 2709 C C . SER A 1 363 ? 18.094 -30.438 13.43 1 94.31 363 SER A C 1
ATOM 2711 O O . SER A 1 363 ? 18.484 -29.812 14.43 1 94.31 363 SER A O 1
ATOM 2713 N N . GLN A 1 364 ? 17.812 -29.828 12.344 1 93.25 364 GLN A N 1
ATOM 2714 C CA . GLN A 1 364 ? 17.953 -28.375 12.195 1 93.25 364 GLN A CA 1
ATOM 2715 C C . GLN A 1 364 ? 16.594 -27.703 12.109 1 93.25 364 GLN A C 1
ATOM 2717 O O . GLN A 1 364 ? 16.5 -26.531 11.703 1 93.25 364 GLN A O 1
ATOM 2722 N N . GLY A 1 365 ? 15.508 -28.406 12.438 1 95.94 365 GLY A N 1
ATOM 2723 C CA . GLY A 1 365 ? 14.141 -27.938 12.297 1 95.94 365 GLY A CA 1
ATOM 2724 C C . GLY A 1 365 ? 13.305 -28.781 11.359 1 95.94 365 GLY A C 1
ATOM 2725 O O . GLY A 1 365 ? 13.828 -29.672 10.68 1 95.94 365 GLY A O 1
ATOM 2726 N N . VAL A 1 366 ? 12.086 -28.484 11.281 1 98 366 VAL A N 1
ATOM 2727 C CA . VAL A 1 366 ? 11.156 -29.234 10.438 1 98 366 VAL A CA 1
ATOM 2728 C C . VAL A 1 366 ? 11.523 -29.016 8.969 1 98 366 VAL A C 1
ATOM 2730 O O . VAL A 1 366 ? 11.727 -27.891 8.523 1 98 366 VAL A O 1
ATOM 2733 N N . SER A 1 367 ? 11.695 -30.094 8.203 1 97.88 367 SER A N 1
ATOM 2734 C CA . SER A 1 367 ? 11.891 -29.984 6.762 1 97.88 367 SER A CA 1
ATOM 2735 C C . SER A 1 367 ? 10.609 -29.547 6.059 1 97.88 367 SER A C 1
ATOM 2737 O O . SER A 1 367 ? 9.547 -30.125 6.273 1 97.88 367 SER A O 1
ATOM 2739 N N . MET A 1 368 ? 10.703 -28.578 5.25 1 96.81 368 MET A N 1
ATOM 2740 C CA . MET A 1 368 ? 9.547 -28.094 4.512 1 96.81 368 MET A CA 1
ATOM 2741 C C . MET A 1 368 ? 9.008 -29.172 3.574 1 96.81 368 MET A C 1
ATOM 2743 O O . MET A 1 368 ? 7.801 -29.25 3.342 1 96.81 368 MET A O 1
ATOM 2747 N N . TYR A 1 369 ? 9.906 -29.953 2.969 1 96.94 369 TYR A N 1
ATOM 2748 C CA . TYR A 1 369 ? 9.492 -31.047 2.088 1 96.94 369 TYR A CA 1
ATOM 2749 C C . TYR A 1 369 ? 8.656 -32.062 2.846 1 96.94 369 TYR A C 1
ATOM 2751 O O . TYR A 1 369 ? 7.578 -32.469 2.385 1 96.94 369 TYR A O 1
ATOM 2759 N N . HIS A 1 370 ? 9.164 -32.406 4.031 1 97.31 370 HIS A N 1
ATOM 2760 C CA . HIS A 1 370 ? 8.445 -33.344 4.875 1 97.31 370 HIS A CA 1
ATOM 2761 C C . HIS A 1 370 ? 7.113 -32.75 5.34 1 97.31 370 HIS A C 1
ATOM 2763 O O . HIS A 1 370 ? 6.09 -33.438 5.309 1 97.31 370 HIS A O 1
ATOM 2769 N N . PHE A 1 371 ? 7.109 -31.594 5.816 1 97.38 371 PHE A N 1
ATOM 2770 C CA . PHE A 1 371 ? 5.91 -30.891 6.266 1 97.38 371 PHE A CA 1
ATOM 2771 C C . PHE A 1 371 ? 4.852 -30.875 5.172 1 97.38 371 PHE A C 1
ATOM 2773 O O . PHE A 1 371 ? 3.699 -31.234 5.41 1 97.38 371 PHE A O 1
ATOM 2780 N N . SER A 1 372 ? 5.238 -30.406 3.92 1 97.12 372 SER A N 1
ATOM 2781 C CA . SER A 1 372 ? 4.32 -30.312 2.789 1 97.12 372 SER A CA 1
ATOM 2782 C C . SER A 1 372 ? 3.729 -31.688 2.453 1 97.12 372 SER A C 1
ATOM 2784 O O . SER A 1 372 ? 2.537 -31.797 2.15 1 97.12 372 SER A O 1
ATOM 2786 N N . ASP A 1 373 ? 4.566 -32.688 2.477 1 97.06 373 ASP A N 1
ATOM 2787 C CA . ASP A 1 373 ? 4.117 -34.031 2.191 1 97.06 373 ASP A CA 1
ATOM 2788 C C . ASP A 1 373 ? 3.049 -34.469 3.186 1 97.06 373 ASP A C 1
ATOM 2790 O O . ASP A 1 373 ? 2.018 -35.031 2.793 1 97.06 373 ASP A O 1
ATOM 2794 N N . ARG A 1 374 ? 3.273 -34.219 4.469 1 97.5 374 ARG A N 1
ATOM 2795 C CA . ARG A 1 374 ? 2.344 -34.656 5.508 1 97.5 374 ARG A CA 1
ATOM 2796 C C . ARG A 1 374 ? 1.045 -33.875 5.445 1 97.5 374 ARG A C 1
ATOM 2798 O O . ARG A 1 374 ? -0.041 -34.438 5.609 1 97.5 374 ARG A O 1
ATOM 2805 N N . VAL A 1 375 ? 1.147 -32.562 5.227 1 97.62 375 VAL A N 1
ATOM 2806 C CA . VAL A 1 375 ? -0.046 -31.75 5.059 1 97.62 375 VAL A CA 1
ATOM 2807 C C . VAL A 1 375 ? -0.875 -32.281 3.891 1 97.62 375 VAL A C 1
ATOM 2809 O O . VAL A 1 375 ? -2.098 -32.406 3.996 1 97.62 375 VAL A O 1
ATOM 2812 N N . SER A 1 376 ? -0.223 -32.594 2.721 1 97.12 376 SER A N 1
ATOM 2813 C CA . SER A 1 376 ? -0.903 -33.125 1.536 1 97.12 376 SER A CA 1
ATOM 2814 C C . SER A 1 376 ? -1.696 -34.375 1.859 1 97.12 376 SER A C 1
ATOM 2816 O O . SER A 1 376 ? -2.826 -34.531 1.395 1 97.12 376 SER A O 1
ATOM 2818 N N . GLU A 1 377 ? -1.054 -35.188 2.627 1 97.06 377 GLU A N 1
ATOM 2819 C CA . GLU A 1 377 ? -1.661 -36.469 2.971 1 97.06 377 GLU A CA 1
ATOM 2820 C C . GLU A 1 377 ? -2.906 -36.25 3.832 1 97.06 377 GLU A C 1
ATOM 2822 O O . GLU A 1 377 ? -3.887 -37 3.688 1 97.06 377 GLU A O 1
ATOM 2827 N N . LEU A 1 378 ? -2.869 -35.312 4.652 1 98 378 LEU A N 1
ATOM 2828 C CA . LEU A 1 378 ? -3.893 -35.188 5.684 1 98 378 LEU A CA 1
ATOM 2829 C C . LEU A 1 378 ? -5.047 -34.312 5.195 1 98 378 LEU A C 1
ATOM 2831 O O . LEU A 1 378 ? -6.145 -34.375 5.754 1 98 378 LEU A O 1
ATOM 2835 N N . LEU A 1 379 ? -4.859 -33.5 4.219 1 97.25 379 LEU A N 1
ATOM 2836 C CA . LEU A 1 379 ? -5.922 -32.656 3.689 1 97.25 379 LEU A CA 1
ATOM 2837 C C . LEU A 1 379 ? -6.965 -33.5 2.949 1 97.25 379 LEU A C 1
ATOM 2839 O O . LEU A 1 379 ? -6.672 -34.594 2.488 1 97.25 379 LEU A O 1
ATOM 2843 N N . ASN A 1 380 ? -8.109 -32.906 2.84 1 95.12 380 ASN A N 1
ATOM 2844 C CA . ASN A 1 380 ? -9.219 -33.625 2.215 1 95.12 380 ASN A CA 1
ATOM 2845 C C . ASN A 1 380 ? -9.445 -33.156 0.778 1 95.12 380 ASN A C 1
ATOM 2847 O O . ASN A 1 380 ? -8.984 -32.094 0.389 1 95.12 380 ASN A O 1
ATOM 2851 N N . GLU A 1 381 ? -10.109 -34.031 0.036 1 95.31 381 GLU A N 1
ATOM 2852 C CA . GLU A 1 381 ? -10.625 -33.594 -1.262 1 95.31 381 GLU A CA 1
ATOM 2853 C C . GLU A 1 381 ? -11.484 -32.344 -1.131 1 95.31 381 GLU A C 1
ATOM 2855 O O . GLU A 1 381 ? -12.227 -32.188 -0.155 1 95.31 381 GLU A O 1
ATOM 2860 N N . GLY A 1 382 ? -11.297 -31.453 -1.983 1 93.75 382 GLY A N 1
ATOM 2861 C CA . GLY A 1 382 ? -12.148 -30.266 -2.037 1 93.75 382 GLY A CA 1
ATOM 2862 C C . GLY A 1 382 ? -11.641 -29.125 -1.178 1 93.75 382 GLY A C 1
ATOM 2863 O O . GLY A 1 382 ? -12.133 -28 -1.277 1 93.75 382 GLY A O 1
ATOM 2864 N N . ASP A 1 383 ? -10.648 -29.359 -0.341 1 95.5 383 ASP A N 1
ATOM 2865 C CA . ASP A 1 383 ? -10.094 -28.297 0.479 1 95.5 383 ASP A CA 1
ATOM 2866 C C . ASP A 1 383 ? -9.516 -27.188 -0.39 1 95.5 383 ASP A C 1
ATOM 2868 O O . ASP A 1 383 ? -9.133 -27.422 -1.54 1 95.5 383 ASP A O 1
ATOM 2872 N N . VAL A 1 384 ? -9.57 -25.969 0.15 1 97.56 384 VAL A N 1
ATOM 2873 C CA . VAL A 1 384 ? -8.977 -24.812 -0.521 1 97.56 384 VAL A CA 1
ATOM 2874 C C . VAL A 1 384 ? -7.582 -24.547 0.039 1 97.56 384 VAL A C 1
ATOM 2876 O O . VAL A 1 384 ? -7.387 -24.531 1.258 1 97.56 384 VAL A O 1
ATOM 2879 N N . ILE A 1 385 ? -6.664 -24.516 -0.837 1 97 385 ILE A N 1
ATOM 2880 C CA . ILE A 1 385 ? -5.285 -24.203 -0.469 1 97 385 ILE A CA 1
ATOM 2881 C C . ILE A 1 385 ? -4.863 -22.875 -1.102 1 97 385 ILE A C 1
ATOM 2883 O O . ILE A 1 385 ? -4.707 -22.781 -2.322 1 97 385 ILE A O 1
ATOM 2887 N N . ALA A 1 386 ? -4.758 -21.844 -0.317 1 91.31 386 ALA A N 1
ATOM 2888 C CA . ALA A 1 386 ? -4.324 -20.516 -0.746 1 91.31 386 ALA A CA 1
ATOM 2889 C C . ALA A 1 386 ? -2.965 -20.172 -0.151 1 91.31 386 ALA A C 1
ATOM 2891 O O . ALA A 1 386 ? -2.883 -19.453 0.853 1 91.31 386 ALA A O 1
ATOM 2892 N N . PRO A 1 387 ? -2.043 -20.641 -0.858 1 80 387 PRO A N 1
ATOM 2893 C CA . PRO A 1 387 ? -0.742 -20.5 -0.203 1 80 387 PRO A CA 1
ATOM 2894 C C . PRO A 1 387 ? -0.29 -19.047 -0.118 1 80 387 PRO A C 1
ATOM 2896 O O . PRO A 1 387 ? -0.954 -18.156 -0.658 1 80 387 PRO A O 1
ATOM 2899 N N . GLY A 1 388 ? 0.753 -18.734 0.44 1 76.19 388 GLY A N 1
ATOM 2900 C CA . GLY A 1 388 ? 1.272 -17.484 0.966 1 76.19 388 GLY A CA 1
ATOM 2901 C C . GLY A 1 388 ? 2.037 -16.672 -0.064 1 76.19 388 GLY A C 1
ATOM 2902 O O . GLY A 1 388 ? 1.743 -16.75 -1.26 1 76.19 388 GLY A O 1
ATOM 2903 N N . SER A 1 389 ? 2.746 -15.805 0.332 1 77.19 389 SER A N 1
ATOM 2904 C CA . SER A 1 389 ? 3.516 -14.773 -0.354 1 77.19 389 SER A CA 1
ATOM 2905 C C . SER A 1 389 ? 4.742 -15.367 -1.041 1 77.19 389 SER A C 1
ATOM 2907 O O . SER A 1 389 ? 4.988 -16.562 -0.956 1 77.19 389 SER A O 1
ATOM 2909 N N . SER A 1 390 ? 5.402 -14.641 -1.782 1 78.25 390 SER A N 1
ATOM 2910 C CA . SER A 1 390 ? 6.688 -14.992 -2.375 1 78.25 390 SER A CA 1
ATOM 2911 C C . SER A 1 390 ? 7.699 -15.391 -1.307 1 78.25 390 SER A C 1
ATOM 2913 O O . SER A 1 390 ? 7.496 -15.125 -0.121 1 78.25 390 SER A O 1
ATOM 2915 N N . GLY A 1 391 ? 8.609 -16.234 -1.722 1 86 391 GLY A N 1
ATOM 2916 C CA . GLY A 1 391 ? 9.695 -16.625 -0.838 1 86 391 GLY A CA 1
ATOM 2917 C C . GLY A 1 391 ? 9.797 -18.125 -0.652 1 86 391 GLY A C 1
ATOM 2918 O O . GLY A 1 391 ? 9.016 -18.891 -1.225 1 86 391 GLY A O 1
ATOM 2919 N N . PHE A 1 392 ? 10.688 -18.484 0.189 1 89.12 392 PHE A N 1
ATOM 2920 C CA . PHE A 1 392 ? 11.023 -19.891 0.376 1 89.12 392 PHE A CA 1
ATOM 2921 C C . PHE A 1 392 ? 9.844 -20.656 0.966 1 89.12 392 PHE A C 1
ATOM 2923 O O . PHE A 1 392 ? 9.578 -21.781 0.576 1 89.12 392 PHE A O 1
ATOM 2930 N N . ALA A 1 393 ? 9.102 -19.969 1.783 1 91.19 393 ALA A N 1
ATOM 2931 C CA . ALA A 1 393 ? 8 -20.656 2.471 1 91.19 393 ALA A CA 1
ATOM 2932 C C . ALA A 1 393 ? 6.988 -21.203 1.473 1 91.19 393 ALA A C 1
ATOM 2934 O O . ALA A 1 393 ? 6.68 -22.391 1.488 1 91.19 393 ALA A O 1
ATOM 2935 N N . SER A 1 394 ? 6.57 -20.391 0.588 1 91.38 394 SER A N 1
ATOM 2936 C CA . SER A 1 394 ? 5.555 -20.797 -0.377 1 91.38 394 SER A CA 1
ATOM 2937 C C . SER A 1 394 ? 6.148 -21.688 -1.464 1 91.38 394 SER A C 1
ATOM 2939 O O . SER A 1 394 ? 5.508 -22.641 -1.908 1 91.38 394 SER A O 1
ATOM 2941 N N . GLU A 1 395 ? 7.344 -21.422 -1.895 1 92 395 GLU A N 1
ATOM 2942 C CA . GLU A 1 395 ? 7.957 -22.156 -2.998 1 92 395 GLU A CA 1
ATOM 2943 C C . GLU A 1 395 ? 8.234 -23.594 -2.609 1 92 395 GLU A C 1
ATOM 2945 O O . GLU A 1 395 ? 7.934 -24.516 -3.375 1 92 395 GLU A O 1
ATOM 2950 N N . LEU A 1 396 ? 8.773 -23.766 -1.409 1 94.5 396 LEU A N 1
ATOM 2951 C CA . LEU A 1 396 ? 9.086 -25.125 -0.964 1 94.5 396 LEU A CA 1
ATOM 2952 C C . LEU A 1 396 ? 7.805 -25.906 -0.68 1 94.5 396 LEU A C 1
ATOM 2954 O O . LEU A 1 396 ? 7.723 -27.094 -0.973 1 94.5 396 LEU A O 1
ATOM 2958 N N . PHE A 1 397 ? 6.832 -25.234 -0.082 1 96 397 PHE A N 1
ATOM 2959 C CA . PHE A 1 397 ? 5.551 -25.891 0.188 1 96 397 PHE A CA 1
ATOM 2960 C C . PHE A 1 397 ? 4.906 -26.375 -1.104 1 96 397 PHE A C 1
ATOM 2962 O O . PHE A 1 397 ? 4.488 -27.531 -1.199 1 96 397 PHE A O 1
ATOM 2969 N N . LEU A 1 398 ? 4.895 -25.484 -2.16 1 94.62 398 LEU A N 1
ATOM 2970 C CA . LEU A 1 398 ? 4.227 -25.781 -3.42 1 94.62 398 LEU A CA 1
ATOM 2971 C C . LEU A 1 398 ? 5 -26.844 -4.203 1 94.62 398 LEU A C 1
ATOM 2973 O O . LEU A 1 398 ? 4.402 -27.641 -4.926 1 94.62 398 LEU A O 1
ATOM 2977 N N . LEU A 1 399 ? 6.277 -26.828 -4.059 1 94.81 399 LEU A N 1
ATOM 2978 C CA . LEU A 1 399 ? 7.113 -27.781 -4.789 1 94.81 399 LEU A CA 1
ATOM 2979 C C . LEU A 1 399 ? 6.727 -29.219 -4.453 1 94.81 399 LEU A C 1
ATOM 2981 O O . LEU A 1 399 ? 6.602 -30.062 -5.348 1 94.81 399 LEU A O 1
ATOM 2985 N N . ASN A 1 400 ? 6.473 -29.453 -3.158 1 94.31 400 ASN A N 1
ATOM 2986 C CA . ASN A 1 400 ? 6.211 -30.828 -2.762 1 94.31 400 ASN A CA 1
ATOM 2987 C C . ASN A 1 400 ? 4.738 -31.047 -2.434 1 94.31 400 ASN A C 1
ATOM 2989 O O . ASN A 1 400 ? 4.359 -32.125 -1.943 1 94.31 400 ASN A O 1
ATOM 2993 N N . LEU A 1 401 ? 3.912 -30.109 -2.635 1 96.19 401 LEU A N 1
ATOM 2994 C CA . LEU A 1 401 ? 2.48 -30.234 -2.395 1 96.19 401 LEU A CA 1
ATOM 2995 C C . LEU A 1 401 ? 1.851 -31.219 -3.369 1 96.19 401 LEU A C 1
ATOM 2997 O O . LEU A 1 401 ? 2.105 -31.156 -4.574 1 96.19 401 LEU A O 1
ATOM 3001 N N . ARG A 1 402 ? 1.104 -32.188 -2.873 1 96.62 402 ARG A N 1
ATOM 3002 C CA . ARG A 1 402 ? 0.309 -33.094 -3.67 1 96.62 402 ARG A CA 1
ATOM 3003 C C . ARG A 1 402 ? -1.179 -32.781 -3.559 1 96.62 402 ARG A C 1
ATOM 3005 O O . ARG A 1 402 ? -1.724 -32.719 -2.455 1 96.62 402 ARG A O 1
ATOM 3012 N N . LEU A 1 403 ? -1.77 -32.562 -4.664 1 97.44 403 LEU A N 1
ATOM 3013 C CA . LEU A 1 403 ? -3.174 -32.156 -4.672 1 97.44 403 LEU A CA 1
ATOM 3014 C C . LEU A 1 403 ? -4.082 -33.375 -4.859 1 97.44 403 LEU A C 1
ATOM 3016 O O . LEU A 1 403 ? -3.754 -34.312 -5.617 1 97.44 403 LEU A O 1
ATOM 3020 N N . LYS A 1 404 ? -5.172 -33.375 -4.168 1 97.44 404 LYS A N 1
ATOM 3021 C CA . LYS A 1 404 ? -6.234 -34.344 -4.305 1 97.44 404 LYS A CA 1
ATOM 3022 C C . LYS A 1 404 ? -7.371 -33.812 -5.176 1 97.44 404 LYS A C 1
ATOM 3024 O O . LYS A 1 404 ? -7.391 -32.656 -5.523 1 97.44 404 LYS A O 1
ATOM 3029 N N . LYS A 1 405 ? -8.203 -34.75 -5.527 1 95.38 405 LYS A N 1
ATOM 3030 C CA . LYS A 1 405 ? -9.328 -34.406 -6.402 1 95.38 405 LYS A CA 1
ATOM 3031 C C . LYS A 1 405 ? -10.188 -33.281 -5.797 1 95.38 405 LYS A C 1
ATOM 3033 O O . LYS A 1 405 ? -10.516 -33.344 -4.609 1 95.38 405 LYS A O 1
ATOM 3038 N N . GLY A 1 406 ? -10.461 -32.312 -6.609 1 94.25 406 GLY A N 1
ATOM 3039 C CA . GLY A 1 406 ? -11.406 -31.297 -6.207 1 94.25 406 GLY A CA 1
ATOM 3040 C C . GLY A 1 406 ? -10.766 -30.188 -5.391 1 94.25 406 GLY A C 1
ATOM 3041 O O . GLY A 1 406 ? -11.391 -29.141 -5.152 1 94.25 406 GLY A O 1
ATOM 3042 N N . GLN A 1 407 ? -9.531 -30.344 -4.922 1 96.75 407 GLN A N 1
ATOM 3043 C CA . GLN A 1 407 ? -8.852 -29.281 -4.207 1 96.75 407 GLN A CA 1
ATOM 3044 C C . GLN A 1 407 ? -8.555 -28.109 -5.137 1 96.75 407 GLN A C 1
ATOM 3046 O O . GLN A 1 407 ? -8.328 -28.297 -6.336 1 96.75 407 GLN A O 1
ATOM 3051 N N . ARG A 1 408 ? -8.688 -26.906 -4.582 1 96.31 408 ARG A N 1
ATOM 3052 C CA . ARG A 1 408 ? -8.289 -25.688 -5.285 1 96.31 408 ARG A CA 1
ATOM 3053 C C . ARG A 1 408 ? -6.969 -25.156 -4.738 1 96.31 408 ARG A C 1
ATOM 3055 O O . ARG A 1 408 ? -6.75 -25.141 -3.527 1 96.31 408 ARG A O 1
ATOM 3062 N N . CYS A 1 409 ? -6.062 -24.812 -5.594 1 96.12 409 CYS A N 1
ATOM 3063 C CA . CYS A 1 409 ? -4.785 -24.219 -5.199 1 96.12 409 CYS A CA 1
ATOM 3064 C C . CYS A 1 409 ? -4.297 -23.219 -6.238 1 96.12 409 CYS A C 1
ATOM 3066 O O . CYS A 1 409 ? -4.211 -23.547 -7.426 1 96.12 409 CYS A O 1
ATOM 3068 N N . PHE A 1 410 ? -4.074 -22 -5.797 1 90.25 410 PHE A N 1
ATOM 3069 C CA . PHE A 1 410 ? -3.549 -20.938 -6.645 1 90.25 410 PHE A CA 1
ATOM 3070 C C . PHE A 1 410 ? -2.762 -19.922 -5.82 1 90.25 410 PHE A C 1
ATOM 3072 O O . PHE A 1 410 ? -2.809 -19.953 -4.59 1 90.25 410 PHE A O 1
ATOM 3079 N N . HIS A 1 411 ? -2.002 -19.156 -6.43 1 88.88 411 HIS A N 1
ATOM 3080 C CA . HIS A 1 411 ? -1.257 -18.078 -5.785 1 88.88 411 HIS A CA 1
ATOM 3081 C C . HIS A 1 411 ? -1.088 -16.891 -6.723 1 88.88 411 HIS A C 1
ATOM 3083 O O . HIS A 1 411 ? -1.797 -16.781 -7.727 1 88.88 411 HIS A O 1
ATOM 3089 N N . ASN A 1 412 ? -0.387 -15.906 -6.254 1 87.06 412 ASN A N 1
ATOM 3090 C CA . ASN A 1 412 ? -0.127 -14.719 -7.062 1 87.06 412 ASN A CA 1
ATOM 3091 C C . ASN A 1 412 ? 1.267 -14.758 -7.684 1 87.06 412 ASN A C 1
ATOM 3093 O O . ASN A 1 412 ? 2.217 -14.211 -7.121 1 87.06 412 ASN A O 1
ATOM 3097 N N . ARG A 1 413 ? 1.351 -15.242 -8.82 1 83.38 413 ARG A N 1
ATOM 3098 C CA . ARG A 1 413 ? 2.645 -15.5 -9.438 1 83.38 413 ARG A CA 1
ATOM 3099 C C . ARG A 1 413 ? 3.199 -14.242 -10.102 1 83.38 413 ARG A C 1
ATOM 3101 O O . ARG A 1 413 ? 4.41 -14.031 -10.117 1 83.38 413 ARG A O 1
ATOM 3108 N N . GLY A 1 414 ? 2.375 -13.516 -10.688 1 86 414 GLY A N 1
ATOM 3109 C CA . GLY A 1 414 ? 2.844 -12.352 -11.422 1 86 414 GLY A CA 1
ATOM 3110 C C . GLY A 1 414 ? 3.498 -11.312 -10.539 1 86 414 GLY A C 1
ATOM 3111 O O . GLY A 1 414 ? 4.668 -10.977 -10.727 1 86 414 GLY A O 1
ATOM 3112 N N . THR A 1 415 ? 2.793 -10.922 -9.578 1 90.38 415 THR A N 1
ATOM 3113 C CA . THR A 1 415 ? 3.301 -9.883 -8.688 1 90.38 415 THR A CA 1
ATOM 3114 C C . THR A 1 415 ? 4.207 -10.484 -7.617 1 90.38 415 THR A C 1
ATOM 3116 O O . THR A 1 415 ? 5.215 -9.883 -7.242 1 90.38 415 THR A O 1
ATOM 3119 N N . GLY A 1 416 ? 3.848 -11.711 -7.148 1 91.5 416 GLY A N 1
ATOM 3120 C CA . GLY A 1 416 ? 4.641 -12.336 -6.102 1 91.5 416 GLY A CA 1
ATOM 3121 C C . GLY A 1 416 ? 4.852 -11.445 -4.895 1 91.5 416 GLY A C 1
ATOM 3122 O O . GLY A 1 416 ? 5.969 -11.328 -4.383 1 91.5 416 GLY A O 1
ATOM 3123 N N . SER A 1 417 ? 3.857 -10.805 -4.441 1 91.94 417 SER A N 1
ATOM 3124 C CA . SER A 1 417 ? 3.951 -9.82 -3.369 1 91.94 417 SER A CA 1
ATOM 3125 C C . SER A 1 417 ? 4.008 -10.492 -2.002 1 91.94 417 SER A C 1
ATOM 3127 O O . SER A 1 417 ? 3.285 -11.461 -1.748 1 91.94 417 SER A O 1
ATOM 3129 N N . MET A 1 418 ? 4.918 -10.023 -1.13 1 93.69 418 MET A N 1
ATOM 3130 C CA . MET A 1 418 ? 4.766 -10.359 0.282 1 93.69 418 MET A CA 1
ATOM 3131 C C . MET A 1 418 ? 3.451 -9.82 0.834 1 93.69 418 MET A C 1
ATOM 3133 O O . MET A 1 418 ? 2.965 -8.781 0.385 1 93.69 418 MET A O 1
ATOM 3137 N N . GLY A 1 419 ? 2.914 -10.5 1.778 1 93.44 419 GLY A N 1
ATOM 3138 C CA . GLY A 1 419 ? 1.687 -10.031 2.406 1 93.44 419 GLY A CA 1
ATOM 3139 C C . GLY A 1 419 ? 0.435 -10.539 1.715 1 93.44 419 GLY A C 1
ATOM 3140 O O . GLY A 1 419 ? -0.682 -10.211 2.121 1 93.44 419 GLY A O 1
ATOM 3141 N N . PHE A 1 420 ? 0.569 -11.391 0.743 1 94.62 420 PHE A N 1
ATOM 3142 C CA . PHE A 1 420 ? -0.531 -11.953 -0.029 1 94.62 420 PHE A CA 1
ATOM 3143 C C . PHE A 1 420 ? -1.264 -13.016 0.773 1 94.62 420 PHE A C 1
ATOM 3145 O O . PHE A 1 420 ? -2.475 -13.195 0.619 1 94.62 420 PHE A O 1
ATOM 3152 N N . GLY A 1 421 ? -0.666 -13.75 1.653 1 95.62 421 GLY A N 1
ATOM 3153 C CA . GLY A 1 421 ? -1.121 -15 2.234 1 95.62 421 GLY A CA 1
ATOM 3154 C C . GLY A 1 421 ? -2.447 -14.875 2.961 1 95.62 421 GLY A C 1
ATOM 3155 O O . GLY A 1 421 ? -3.457 -15.43 2.521 1 95.62 421 GLY A O 1
ATOM 3156 N N . ILE A 1 422 ? -2.533 -14.062 3.977 1 97.19 422 ILE A N 1
ATOM 3157 C CA . ILE A 1 422 ? -3.701 -14.008 4.848 1 97.19 422 ILE A CA 1
ATOM 3158 C C . ILE A 1 422 ? -4.887 -13.414 4.09 1 97.19 422 ILE A C 1
ATOM 3160 O O . ILE A 1 422 ? -5.965 -14.016 4.043 1 97.19 422 ILE A O 1
ATOM 3164 N N . PRO A 1 423 ? -4.715 -12.281 3.391 1 98 423 PRO A N 1
ATOM 3165 C CA . PRO A 1 423 ? -5.859 -11.758 2.648 1 98 423 PRO A CA 1
ATOM 3166 C C . PRO A 1 423 ? -6.34 -12.703 1.552 1 98 423 PRO A C 1
ATOM 3168 O O . PRO A 1 423 ? -7.543 -12.812 1.306 1 98 423 PRO A O 1
ATOM 3171 N N . SER A 1 424 ? -5.379 -13.352 0.891 1 97.38 424 SER A N 1
ATOM 3172 C CA . SER A 1 424 ? -5.742 -14.336 -0.13 1 97.38 424 SER A CA 1
ATOM 3173 C C . SER A 1 424 ? -6.59 -15.453 0.456 1 97.38 424 SER A C 1
ATOM 3175 O O . SER A 1 424 ? -7.605 -15.844 -0.125 1 97.38 424 SER A O 1
ATOM 3177 N N . ALA A 1 425 ? -6.176 -15.992 1.604 1 98.06 425 ALA A N 1
ATOM 3178 C CA . ALA A 1 425 ? -6.926 -17.062 2.268 1 98.06 425 ALA A CA 1
ATOM 3179 C C . ALA A 1 425 ? -8.328 -16.594 2.646 1 98.06 425 ALA A C 1
ATOM 3181 O O . ALA A 1 425 ? -9.289 -17.344 2.535 1 98.06 425 ALA A O 1
ATOM 3182 N N . VAL A 1 426 ? -8.477 -15.328 3.078 1 98.56 426 VAL A N 1
ATOM 3183 C CA . VAL A 1 426 ? -9.773 -14.758 3.438 1 98.56 426 VAL A CA 1
ATOM 3184 C C . VAL A 1 426 ? -10.688 -14.75 2.215 1 98.56 426 VAL A C 1
ATOM 3186 O O . VAL A 1 426 ? -11.812 -15.25 2.268 1 98.56 426 VAL A O 1
ATOM 3189 N N . GLY A 1 427 ? -10.18 -14.195 1.112 1 98.38 427 GLY A N 1
ATOM 3190 C CA . GLY A 1 427 ? -10.969 -14.133 -0.107 1 98.38 427 GLY A CA 1
ATOM 3191 C C . GLY A 1 427 ? -11.367 -15.5 -0.624 1 98.38 427 GLY A C 1
ATOM 3192 O O . GLY A 1 427 ? -12.531 -15.719 -0.984 1 98.38 427 GLY A O 1
ATOM 3193 N N . ALA A 1 428 ? -10.414 -16.438 -0.63 1 98 428 ALA A N 1
ATOM 3194 C CA . ALA A 1 428 ? -10.656 -17.781 -1.132 1 98 428 ALA A CA 1
ATOM 3195 C C . ALA A 1 428 ? -11.664 -18.516 -0.251 1 98 428 ALA A C 1
ATOM 3197 O O . ALA A 1 428 ? -12.562 -19.188 -0.757 1 98 428 ALA A O 1
ATOM 3198 N N . CYS A 1 429 ? -11.5 -18.406 1.079 1 98.44 429 CYS A N 1
ATOM 3199 C CA . CYS A 1 429 ? -12.383 -19.062 2.031 1 98.44 429 CYS A CA 1
ATOM 3200 C C . CYS A 1 429 ? -13.828 -18.594 1.848 1 98.44 429 CYS A C 1
ATOM 3202 O O . CYS A 1 429 ? -14.742 -19.422 1.753 1 98.44 429 CYS A O 1
ATOM 3204 N N . LEU A 1 430 ? -13.984 -17.359 1.738 1 98.38 430 LEU A N 1
ATOM 3205 C CA . LEU A 1 430 ? -15.328 -16.797 1.623 1 98.38 430 LEU A CA 1
ATOM 3206 C C . LEU A 1 430 ? -15.953 -17.156 0.281 1 98.38 430 LEU A C 1
ATOM 3208 O O . LEU A 1 430 ? -17.125 -17.531 0.217 1 98.38 430 LEU A O 1
ATOM 3212 N N . ALA A 1 431 ? -15.172 -17.078 -0.79 1 97.56 431 ALA A N 1
ATOM 3213 C CA . ALA A 1 431 ? -15.672 -17.406 -2.123 1 97.56 431 ALA A CA 1
ATOM 3214 C C . ALA A 1 431 ? -16.031 -18.891 -2.227 1 97.56 431 ALA A C 1
ATOM 3216 O O . ALA A 1 431 ? -16.875 -19.266 -3.041 1 97.56 431 ALA A O 1
ATOM 3217 N N . SER A 1 432 ? -15.445 -19.766 -1.395 1 97.19 432 SER A N 1
ATOM 3218 C CA . SER A 1 432 ? -15.703 -21.188 -1.431 1 97.19 432 SER A CA 1
ATOM 3219 C C . SER A 1 432 ? -16.906 -21.562 -0.568 1 97.19 432 SER A C 1
ATOM 3221 O O . SER A 1 432 ? -17.234 -22.75 -0.428 1 97.19 432 SER A O 1
ATOM 3223 N N . GLY A 1 433 ? -17.562 -20.562 0.052 1 97.06 433 GLY A N 1
ATOM 3224 C CA . GLY A 1 433 ? -18.656 -20.812 0.975 1 97.06 433 GLY A CA 1
ATOM 3225 C C . GLY A 1 433 ? -18.188 -21.172 2.373 1 97.06 433 GLY A C 1
ATOM 3226 O O . GLY A 1 433 ? -18.797 -22 3.051 1 97.06 433 GLY A O 1
ATOM 3227 N N . ARG A 1 434 ? -16.938 -20.688 2.699 1 96.94 434 ARG A N 1
ATOM 3228 C CA . ARG A 1 434 ? -16.344 -20.844 4.027 1 96.94 434 ARG A CA 1
ATOM 3229 C C . ARG A 1 434 ? -15.898 -22.281 4.262 1 96.94 434 ARG A C 1
ATOM 3231 O O . ARG A 1 434 ? -16.125 -22.844 5.34 1 96.94 434 ARG A O 1
ATOM 3238 N N . LYS A 1 435 ? -15.344 -22.875 3.215 1 96.25 435 LYS A N 1
ATOM 3239 C CA . LYS A 1 435 ? -14.68 -24.156 3.363 1 96.25 435 LYS A CA 1
ATOM 3240 C C . LYS A 1 435 ? -13.336 -24 4.074 1 96.25 435 LYS A C 1
ATOM 3242 O O . LYS A 1 435 ? -12.742 -22.922 4.062 1 96.25 435 LYS A O 1
ATOM 3247 N N . GLN A 1 436 ? -12.938 -25.125 4.707 1 96.81 436 GLN A N 1
ATOM 3248 C CA . GLN A 1 436 ? -11.602 -25.094 5.293 1 96.81 436 GLN A CA 1
ATOM 3249 C C . GLN A 1 436 ? -10.555 -24.641 4.273 1 96.81 436 GLN A C 1
ATOM 3251 O O . GLN A 1 436 ? -10.516 -25.156 3.152 1 96.81 436 GLN A O 1
ATOM 3256 N N . THR A 1 437 ? -9.836 -23.688 4.633 1 97.94 437 THR A N 1
ATOM 3257 C CA . THR A 1 437 ? -8.828 -23.094 3.76 1 97.94 437 THR A CA 1
ATOM 3258 C C . THR A 1 437 ? -7.457 -23.094 4.43 1 97.94 437 THR A C 1
ATOM 3260 O O . THR A 1 437 ? -7.328 -22.719 5.598 1 97.94 437 THR A O 1
ATOM 3263 N N . ILE A 1 438 ? -6.449 -23.516 3.705 1 97.69 438 ILE A N 1
ATOM 3264 C CA . ILE A 1 438 ? -5.082 -23.625 4.199 1 97.69 438 ILE A CA 1
ATOM 3265 C C . ILE A 1 438 ? -4.254 -22.453 3.668 1 97.69 438 ILE A C 1
ATOM 3267 O O . ILE A 1 438 ? -4.227 -22.203 2.461 1 97.69 438 ILE A O 1
ATOM 3271 N N . CYS A 1 439 ? -3.678 -21.766 4.547 1 97.19 439 CYS A N 1
ATOM 3272 C CA . CYS A 1 439 ? -2.734 -20.703 4.219 1 97.19 439 CYS A CA 1
ATOM 3273 C C . CYS A 1 439 ? -1.329 -21.047 4.691 1 97.19 439 CYS A C 1
ATOM 3275 O O . CYS A 1 439 ? -1.146 -21.516 5.812 1 97.19 439 CYS A O 1
ATOM 3277 N N . VAL A 1 440 ? -0.325 -20.938 3.863 1 96.88 440 VAL A N 1
ATOM 3278 C CA . VAL A 1 440 ? 1.083 -21.094 4.215 1 96.88 440 VAL A CA 1
ATOM 3279 C C . VAL A 1 440 ? 1.827 -19.781 3.943 1 96.88 440 VAL A C 1
ATOM 3281 O O . VAL A 1 440 ? 1.931 -19.344 2.795 1 96.88 440 VAL A O 1
ATOM 3284 N N . GLU A 1 441 ? 2.283 -19.172 4.945 1 96.25 441 GLU A N 1
ATOM 3285 C CA . GLU A 1 441 ? 2.902 -17.859 4.84 1 96.25 441 GLU A CA 1
ATOM 3286 C C . GLU A 1 441 ? 4.219 -17.797 5.609 1 96.25 441 GLU A C 1
ATOM 3288 O O . GLU A 1 441 ? 4.375 -18.469 6.633 1 96.25 441 GLU A O 1
ATOM 3293 N N . GLY A 1 442 ? 5.207 -17.062 5.059 1 96.5 442 GLY A N 1
ATOM 3294 C CA . GLY A 1 442 ? 6.457 -16.875 5.773 1 96.5 442 GLY A CA 1
ATOM 3295 C C . GLY A 1 442 ? 6.328 -15.922 6.953 1 96.5 442 GLY A C 1
ATOM 3296 O O . GLY A 1 442 ? 5.492 -15.016 6.938 1 96.5 442 GLY A O 1
ATOM 3297 N N . ASP A 1 443 ? 7.277 -16.078 7.922 1 96.75 443 ASP A N 1
ATOM 3298 C CA . ASP A 1 443 ? 7.258 -15.234 9.102 1 96.75 443 ASP A CA 1
ATOM 3299 C C . ASP A 1 443 ? 7.488 -13.766 8.734 1 96.75 443 ASP A C 1
ATOM 3301 O O . ASP A 1 443 ? 6.871 -12.875 9.312 1 96.75 443 ASP A O 1
ATOM 3305 N N . GLY A 1 444 ? 8.336 -13.508 7.746 1 95.69 444 GLY A N 1
ATOM 3306 C CA . GLY A 1 444 ? 8.57 -12.148 7.281 1 95.69 444 GLY A CA 1
ATOM 3307 C C . GLY A 1 444 ? 7.414 -11.586 6.469 1 95.69 444 GLY A C 1
ATOM 3308 O O . GLY A 1 444 ? 6.957 -10.477 6.719 1 95.69 444 GLY A O 1
ATOM 3309 N N . GLY A 1 445 ? 6.934 -12.367 5.477 1 95.5 445 GLY A N 1
ATOM 3310 C CA . GLY A 1 445 ? 5.852 -11.938 4.605 1 95.5 445 GLY A CA 1
ATOM 3311 C C . GLY A 1 445 ? 4.555 -11.688 5.348 1 95.5 445 GLY A C 1
ATOM 3312 O O . GLY A 1 445 ? 3.777 -10.805 4.969 1 95.5 445 GLY A O 1
ATOM 3313 N N . LEU A 1 446 ? 4.359 -12.367 6.434 1 96.38 446 LEU A N 1
ATOM 3314 C CA . LEU A 1 446 ? 3.158 -12.273 7.258 1 96.38 446 LEU A CA 1
ATOM 3315 C C . LEU A 1 446 ? 2.959 -10.852 7.762 1 96.38 446 LEU A C 1
ATOM 3317 O O . LEU A 1 446 ? 1.823 -10.391 7.906 1 96.38 446 LEU A O 1
ATOM 3321 N N . GLN A 1 447 ? 4.039 -10.188 7.969 1 97.12 447 GLN A N 1
ATOM 3322 C CA . GLN A 1 447 ? 3.996 -8.891 8.641 1 97.12 447 GLN A CA 1
ATOM 3323 C C . GLN A 1 447 ? 3.35 -7.836 7.746 1 97.12 447 GLN A C 1
ATOM 3325 O O . GLN A 1 447 ? 2.809 -6.848 8.242 1 97.12 447 GLN A O 1
ATOM 3330 N N . MET A 1 448 ? 3.348 -8.023 6.438 1 96.81 448 MET A N 1
ATOM 3331 C CA . MET A 1 448 ? 2.824 -7.035 5.5 1 96.81 448 MET A CA 1
ATOM 3332 C C . MET A 1 448 ? 1.338 -6.793 5.734 1 96.81 448 MET A C 1
ATOM 3334 O O . MET A 1 448 ? 0.833 -5.699 5.465 1 96.81 448 MET A O 1
ATOM 3338 N N . ASN A 1 449 ? 0.607 -7.805 6.109 1 97.69 449 ASN A N 1
ATOM 3339 C CA . ASN A 1 449 ? -0.824 -7.711 6.379 1 97.69 449 ASN A CA 1
ATOM 3340 C C . ASN A 1 449 ? -1.201 -8.438 7.668 1 97.69 449 ASN A C 1
ATOM 3342 O O . ASN A 1 449 ? -2.244 -9.094 7.734 1 97.69 449 ASN A O 1
ATOM 3346 N N . VAL A 1 450 ? -0.406 -8.305 8.695 1 98.12 450 VAL A N 1
ATOM 3347 C CA . VAL A 1 450 ? -0.562 -9.031 9.953 1 98.12 450 VAL A CA 1
ATOM 3348 C C . VAL A 1 450 ? -1.863 -8.609 10.633 1 98.12 450 VAL A C 1
ATOM 3350 O O . VAL A 1 450 ? -2.498 -9.406 11.32 1 98.12 450 VAL A O 1
ATOM 3353 N N . GLN A 1 451 ? -2.332 -7.426 10.375 1 98.31 451 GLN A N 1
ATOM 3354 C CA . GLN A 1 451 ? -3.529 -6.891 11.016 1 98.31 451 GLN A CA 1
ATOM 3355 C C . GLN A 1 451 ? -4.77 -7.684 10.609 1 98.31 451 GLN A C 1
ATOM 3357 O O . GLN A 1 451 ? -5.809 -7.602 11.273 1 98.31 451 GLN A O 1
ATOM 3362 N N . GLU A 1 452 ? -4.691 -8.461 9.539 1 98.44 452 GLU A N 1
ATOM 3363 C CA . GLU A 1 452 ? -5.852 -9.195 9.055 1 98.44 452 GLU A CA 1
ATOM 3364 C C . GLU A 1 452 ? -6.117 -10.43 9.914 1 98.44 452 GLU A C 1
ATOM 3366 O O . GLU A 1 452 ? -7.109 -11.133 9.711 1 98.44 452 GLU A O 1
ATOM 3371 N N . PHE A 1 453 ? -5.211 -10.727 10.898 1 98.5 453 PHE A N 1
ATOM 3372 C CA . PHE A 1 453 ? -5.621 -11.648 11.945 1 98.5 453 PHE A CA 1
ATOM 3373 C C . PHE A 1 453 ? -6.945 -11.219 12.562 1 98.5 453 PHE A C 1
ATOM 3375 O O . PHE A 1 453 ? -7.758 -12.055 12.953 1 98.5 453 PHE A O 1
ATOM 3382 N N . ALA A 1 454 ? -7.141 -9.898 12.602 1 98.5 454 ALA A N 1
ATOM 3383 C CA . ALA A 1 454 ? -8.406 -9.352 13.094 1 98.5 454 ALA A CA 1
ATOM 3384 C C . ALA A 1 454 ? -9.57 -9.766 12.195 1 98.5 454 ALA A C 1
ATOM 3386 O O . ALA A 1 454 ? -10.664 -10.055 12.688 1 98.5 454 ALA A O 1
ATOM 3387 N N . THR A 1 455 ? -9.359 -9.742 10.867 1 98.38 455 THR A N 1
ATOM 3388 C CA . THR A 1 455 ? -10.398 -10.141 9.914 1 98.38 455 THR A CA 1
ATOM 3389 C C . THR A 1 455 ? -10.75 -11.617 10.102 1 98.38 455 THR A C 1
ATOM 3391 O O . THR A 1 455 ? -11.93 -11.984 10.047 1 98.38 455 THR A O 1
ATOM 3394 N N . LEU A 1 456 ? -9.695 -12.461 10.32 1 98.31 456 LEU A N 1
ATOM 3395 C CA . LEU A 1 456 ? -9.93 -13.875 10.594 1 98.31 456 LEU A CA 1
ATOM 3396 C C . LEU A 1 456 ? -10.82 -14.047 11.82 1 98.31 456 LEU A C 1
ATOM 3398 O O . LEU A 1 456 ? -11.805 -14.797 11.773 1 98.31 456 LEU A O 1
ATOM 3402 N N . ALA A 1 457 ? -10.453 -13.344 12.844 1 98 457 ALA A N 1
ATOM 3403 C CA . ALA A 1 457 ? -11.164 -13.461 14.117 1 98 457 ALA A CA 1
ATOM 3404 C C . ALA A 1 457 ? -12.594 -12.945 14.008 1 98 457 ALA A C 1
ATOM 3406 O O . ALA A 1 457 ? -13.531 -13.594 14.461 1 98 457 ALA A O 1
ATOM 3407 N N . ALA A 1 458 ? -12.773 -11.773 13.383 1 97.94 458 ALA A N 1
ATOM 3408 C CA . ALA A 1 458 ? -14.07 -11.102 13.281 1 97.94 458 ALA A CA 1
ATOM 3409 C C . ALA A 1 458 ? -15.078 -11.984 12.547 1 97.94 458 ALA A C 1
ATOM 3411 O O . ALA A 1 458 ? -16.266 -11.961 12.859 1 97.94 458 ALA A O 1
ATOM 3412 N N . ASN A 1 459 ? -14.578 -12.742 11.578 1 97.94 459 ASN A N 1
ATOM 3413 C CA . ASN A 1 459 ? -15.469 -13.547 10.75 1 97.94 459 ASN A CA 1
ATOM 3414 C C . ASN A 1 459 ? -15.406 -15.023 11.141 1 97.94 459 ASN A C 1
ATOM 3416 O O . ASN A 1 459 ? -16.094 -15.859 10.531 1 97.94 459 ASN A O 1
ATOM 3420 N N . ASN A 1 460 ? -14.609 -15.414 12.141 1 98 460 ASN A N 1
ATOM 3421 C CA . ASN A 1 460 ? -14.414 -16.781 12.602 1 98 460 ASN A CA 1
ATOM 3422 C C . ASN A 1 460 ? -14.211 -17.734 11.43 1 98 460 ASN A C 1
ATOM 3424 O O . ASN A 1 460 ? -14.914 -18.75 11.312 1 98 460 ASN A O 1
ATOM 3428 N N . LEU A 1 461 ? -13.336 -17.391 10.5 1 98.19 461 LEU A N 1
ATOM 3429 C CA . LEU A 1 461 ? -13.133 -18.141 9.273 1 98.19 461 LEU A CA 1
ATOM 3430 C C . LEU A 1 461 ? -12.312 -19.406 9.539 1 98.19 461 LEU A C 1
ATOM 3432 O O . LEU A 1 461 ? -11.32 -19.359 10.266 1 98.19 461 LEU A O 1
ATOM 3436 N N . PRO A 1 462 ? -12.68 -20.531 9 1 98.12 462 PRO A N 1
ATOM 3437 C CA . PRO A 1 462 ? -11.922 -21.766 9.188 1 98.12 462 PRO A CA 1
ATOM 3438 C C . PRO A 1 462 ? -10.641 -21.797 8.359 1 98.12 462 PRO A C 1
ATOM 3440 O O . PRO A 1 462 ? -10.438 -22.734 7.578 1 98.12 462 PRO A O 1
ATOM 3443 N N . ILE A 1 463 ? -9.828 -20.906 8.578 1 98.38 463 ILE A N 1
ATOM 3444 C CA . ILE A 1 463 ? -8.539 -20.781 7.91 1 98.38 463 ILE A CA 1
ATOM 3445 C C . ILE A 1 463 ? -7.426 -21.266 8.836 1 98.38 463 ILE A C 1
ATOM 3447 O O . ILE A 1 463 ? -7.312 -20.812 9.977 1 98.38 463 ILE A O 1
ATOM 3451 N N . LYS A 1 464 ? -6.691 -22.25 8.422 1 98.5 464 LYS A N 1
ATOM 3452 C CA . LYS A 1 464 ? -5.492 -22.734 9.102 1 98.5 464 LYS A CA 1
ATOM 3453 C C . LYS A 1 464 ? -4.234 -22.141 8.484 1 98.5 464 LYS A C 1
ATOM 3455 O O . LYS A 1 464 ? -3.836 -22.531 7.379 1 98.5 464 LYS A O 1
ATOM 3460 N N . CYS A 1 465 ? -3.695 -21.172 9.195 1 98.06 465 CYS A N 1
ATOM 3461 C CA . CYS A 1 465 ? -2.525 -20.469 8.672 1 98.06 465 CYS A CA 1
ATOM 3462 C C . CYS A 1 465 ? -1.24 -21.062 9.258 1 98.06 465 CYS A C 1
ATOM 3464 O O . CYS A 1 465 ? -0.898 -20.797 10.406 1 98.06 465 CYS A O 1
ATOM 3466 N N . PHE A 1 466 ? -0.547 -21.781 8.484 1 98.12 466 PHE A N 1
ATOM 3467 C CA . PHE A 1 466 ? 0.782 -22.266 8.852 1 98.12 466 PHE A CA 1
ATOM 3468 C C . PHE A 1 466 ? 1.837 -21.203 8.562 1 98.12 466 PHE A C 1
ATOM 3470 O O . PHE A 1 466 ? 2.133 -20.906 7.402 1 98.12 466 PHE A O 1
ATOM 3477 N N . VAL A 1 467 ? 2.355 -20.609 9.625 1 98.12 467 VAL A N 1
ATOM 3478 C CA . VAL A 1 467 ? 3.396 -19.594 9.5 1 98.12 467 VAL A CA 1
ATOM 3479 C C . VAL A 1 467 ? 4.77 -20.266 9.555 1 98.12 467 VAL A C 1
ATOM 3481 O O . VAL A 1 467 ? 5.195 -20.734 10.609 1 98.12 467 VAL A O 1
ATOM 3484 N N . ILE A 1 468 ? 5.434 -20.234 8.461 1 97.56 468 ILE A N 1
ATOM 3485 C CA . ILE A 1 468 ? 6.754 -20.844 8.336 1 97.56 468 ILE A CA 1
ATOM 3486 C C . ILE A 1 468 ? 7.809 -19.922 8.938 1 97.56 468 ILE A C 1
ATOM 3488 O O . ILE A 1 468 ? 8.102 -18.859 8.391 1 97.56 468 ILE A O 1
ATOM 3492 N N . ASN A 1 469 ? 8.352 -20.328 10.039 1 97.88 469 ASN A N 1
ATOM 3493 C CA . ASN A 1 469 ? 9.352 -19.547 10.758 1 97.88 469 ASN A CA 1
ATOM 3494 C C . ASN A 1 469 ? 10.773 -19.969 10.391 1 97.88 469 ASN A C 1
ATOM 3496 O O . ASN A 1 469 ? 11.336 -20.875 11.023 1 97.88 469 ASN A O 1
ATOM 3500 N N . ASN A 1 470 ? 11.305 -19.344 9.406 1 96.56 470 ASN A N 1
ATOM 3501 C CA . ASN A 1 470 ? 12.703 -19.562 9.039 1 96.56 470 ASN A CA 1
ATOM 3502 C C . ASN A 1 470 ? 13.57 -18.375 9.453 1 96.56 470 ASN A C 1
ATOM 3504 O O . ASN A 1 470 ? 14.641 -18.156 8.875 1 96.56 470 ASN A O 1
ATOM 3508 N N . GLN A 1 471 ? 13.062 -17.562 10.328 1 96.25 471 GLN A N 1
ATOM 3509 C CA . GLN A 1 471 ? 13.773 -16.516 11.055 1 96.25 471 GLN A CA 1
ATOM 3510 C C . GLN A 1 471 ? 14.172 -15.383 10.125 1 96.25 471 GLN A C 1
ATOM 3512 O O . GLN A 1 471 ? 15.336 -14.961 10.117 1 96.25 471 GLN A O 1
ATOM 3517 N N . GLY A 1 472 ? 13.32 -14.883 9.406 1 96.06 472 GLY A N 1
ATOM 3518 C CA . GLY A 1 472 ? 13.555 -13.703 8.586 1 96.06 472 GLY A CA 1
ATOM 3519 C C . GLY A 1 472 ? 13.227 -13.914 7.121 1 96.06 472 GLY A C 1
ATOM 3520 O O . GLY A 1 472 ? 12.266 -14.617 6.793 1 96.06 472 GLY A O 1
ATOM 3521 N N . TYR A 1 473 ? 13.883 -13.133 6.246 1 96.38 473 TYR A N 1
ATOM 3522 C CA . TYR A 1 473 ? 13.703 -13.227 4.801 1 96.38 473 TYR A CA 1
ATOM 3523 C C . TYR A 1 473 ? 14.703 -14.203 4.191 1 96.38 473 TYR A C 1
ATOM 3525 O O . TYR A 1 473 ? 15.742 -13.797 3.676 1 96.38 473 TYR A O 1
ATOM 3533 N N . ALA A 1 474 ? 14.297 -15.438 4.121 1 95.69 474 ALA A N 1
ATOM 3534 C CA . ALA A 1 474 ? 15.203 -16.531 3.752 1 95.69 474 ALA A CA 1
ATOM 3535 C C . ALA A 1 474 ? 15.719 -16.344 2.328 1 95.69 474 ALA A C 1
ATOM 3537 O O . ALA A 1 474 ? 16.906 -16.578 2.059 1 95.69 474 ALA A O 1
ATOM 3538 N N . SER A 1 475 ? 14.867 -16.016 1.418 1 94 475 SER A N 1
ATOM 3539 C CA . SER A 1 475 ? 15.289 -15.805 0.037 1 94 475 SER A CA 1
ATOM 3540 C C . SER A 1 475 ? 16.297 -14.672 -0.067 1 94 475 SER A C 1
ATOM 3542 O O . SER A 1 475 ? 17.266 -14.766 -0.828 1 94 475 SER A O 1
ATOM 3544 N N . ILE A 1 476 ? 16.109 -13.617 0.679 1 95.94 476 ILE A N 1
ATOM 3545 C CA . ILE A 1 476 ? 17 -12.461 0.68 1 95.94 476 ILE A CA 1
ATOM 3546 C C . ILE A 1 476 ? 18.328 -12.828 1.338 1 95.94 476 ILE A C 1
ATOM 3548 O O . ILE A 1 476 ? 19.391 -12.469 0.834 1 95.94 476 ILE A O 1
ATOM 3552 N N . ARG A 1 477 ? 18.203 -13.484 2.424 1 96.5 477 ARG A N 1
ATOM 3553 C CA . ARG A 1 477 ? 19.391 -13.922 3.131 1 96.5 477 ARG A CA 1
ATOM 3554 C C . ARG A 1 477 ? 20.281 -14.781 2.229 1 96.5 477 ARG A C 1
ATOM 3556 O O . ARG A 1 477 ? 21.484 -14.57 2.156 1 96.5 477 ARG A O 1
ATOM 3563 N N . THR A 1 478 ? 19.656 -15.727 1.542 1 94.38 478 THR A N 1
ATOM 3564 C CA . THR A 1 478 ? 20.375 -16.625 0.641 1 94.38 478 THR A CA 1
ATOM 3565 C C . THR A 1 478 ? 21.047 -15.828 -0.472 1 94.38 478 THR A C 1
ATOM 3567 O O . THR A 1 478 ? 22.234 -16.047 -0.768 1 94.38 478 THR A O 1
ATOM 3570 N N . SER A 1 479 ? 20.328 -14.93 -1.055 1 94.31 479 SER A N 1
ATOM 3571 C CA . SER A 1 479 ? 20.875 -14.125 -2.143 1 94.31 479 SER A CA 1
ATOM 3572 C C . SER A 1 479 ? 22 -13.227 -1.658 1 94.31 479 SER A C 1
ATOM 3574 O O . SER A 1 479 ? 23.047 -13.133 -2.311 1 94.31 479 SER A O 1
ATOM 3576 N N . GLN A 1 480 ? 21.844 -12.547 -0.526 1 96.94 480 GLN A N 1
ATOM 3577 C CA . GLN A 1 480 ? 22.859 -11.641 0.01 1 96.94 480 GLN A CA 1
ATOM 3578 C C . GLN A 1 480 ? 24.125 -12.391 0.399 1 96.94 480 GLN A C 1
ATOM 3580 O O . GLN A 1 480 ? 25.234 -11.914 0.158 1 96.94 480 GLN A O 1
ATOM 3585 N N . ASN A 1 481 ? 23.984 -13.555 0.966 1 95.81 481 ASN A N 1
ATOM 3586 C CA . ASN A 1 481 ? 25.141 -14.375 1.311 1 95.81 481 ASN A CA 1
ATOM 3587 C C . ASN A 1 481 ? 25.875 -14.859 0.064 1 95.81 481 ASN A C 1
ATOM 3589 O O . ASN A 1 481 ? 27.094 -14.898 0.039 1 95.81 481 ASN A O 1
ATOM 3593 N N . ALA A 1 482 ? 25.094 -15.242 -0.936 1 92.88 482 ALA A N 1
ATOM 3594 C CA . ALA A 1 482 ? 25.672 -15.797 -2.158 1 92.88 482 ALA A CA 1
ATOM 3595 C C . ALA A 1 482 ? 26.422 -14.734 -2.939 1 92.88 482 ALA A C 1
ATOM 3597 O O . ALA A 1 482 ? 27.484 -15.008 -3.5 1 92.88 482 ALA A O 1
ATOM 3598 N N . HIS A 1 483 ? 25.922 -13.508 -2.928 1 94.81 483 HIS A N 1
ATOM 3599 C CA . HIS A 1 483 ? 26.438 -12.523 -3.869 1 94.81 483 HIS A CA 1
ATOM 3600 C C . HIS A 1 483 ? 27.312 -11.492 -3.166 1 94.81 483 HIS A C 1
ATOM 3602 O O . HIS A 1 483 ? 28.234 -10.938 -3.775 1 94.81 483 HIS A O 1
ATOM 3608 N N . PHE A 1 484 ? 27.031 -11.211 -1.839 1 96.62 484 PHE A N 1
ATOM 3609 C CA . PHE A 1 484 ? 27.625 -9.992 -1.291 1 96.62 484 PHE A CA 1
ATOM 3610 C C . PHE A 1 484 ? 28.328 -10.281 0.027 1 96.62 484 PHE A C 1
ATOM 3612 O O . PHE A 1 484 ? 29.141 -9.477 0.491 1 96.62 484 PHE A O 1
ATOM 3619 N N . LYS A 1 485 ? 28.031 -11.359 0.729 1 96.88 485 LYS A N 1
ATOM 3620 C CA . LYS A 1 485 ? 28.609 -11.75 2.016 1 96.88 485 LYS A CA 1
ATOM 3621 C C . LYS A 1 485 ? 28.375 -10.672 3.068 1 96.88 485 LYS A C 1
ATOM 3623 O O . LYS A 1 485 ? 29.266 -10.367 3.861 1 96.88 485 LYS A O 1
ATOM 3628 N N . LEU A 1 486 ? 27.359 -9.945 2.947 1 97.5 486 LEU A N 1
ATOM 3629 C CA . LEU A 1 486 ? 26.844 -8.961 3.889 1 97.5 486 LEU A CA 1
ATOM 3630 C C . LEU A 1 486 ? 25.328 -9.031 3.977 1 97.5 486 LEU A C 1
ATOM 3632 O O . LEU A 1 486 ? 24.641 -9 2.953 1 97.5 486 LEU A O 1
ATOM 3636 N N . LEU A 1 487 ? 24.844 -9.227 5.18 1 97.94 487 LEU A N 1
ATOM 3637 C CA . LEU A 1 487 ? 23.406 -9.219 5.379 1 97.94 487 LEU A CA 1
ATOM 3638 C C . LEU A 1 487 ? 22.906 -7.805 5.676 1 97.94 487 LEU A C 1
ATOM 3640 O O . LEU A 1 487 ? 23.484 -7.105 6.512 1 97.94 487 LEU A O 1
ATOM 3644 N N . VAL A 1 488 ? 21.922 -7.379 4.945 1 98.31 488 VAL A N 1
ATOM 3645 C CA . VAL A 1 488 ? 21.281 -6.078 5.117 1 98.31 488 VAL A CA 1
ATOM 3646 C C . VAL A 1 488 ? 19.766 -6.262 5.23 1 98.31 488 VAL A C 1
ATOM 3648 O O . VAL A 1 488 ? 19.078 -6.402 4.219 1 98.31 488 VAL A O 1
ATOM 3651 N N . GLY A 1 489 ? 19.234 -6.289 6.453 1 98.19 489 GLY A N 1
ATOM 3652 C CA . GLY A 1 489 ? 17.812 -6.344 6.703 1 98.19 489 GLY A CA 1
ATOM 3653 C C . GLY A 1 489 ? 17.219 -7.723 6.469 1 98.19 489 GLY A C 1
ATOM 3654 O O . GLY A 1 489 ? 16.016 -7.852 6.195 1 98.19 489 GLY A O 1
ATOM 3655 N N . ALA A 1 490 ? 18.016 -8.781 6.504 1 97.62 490 ALA A N 1
ATOM 3656 C CA . ALA A 1 490 ? 17.531 -10.102 6.105 1 97.62 490 ALA A CA 1
ATOM 3657 C C . ALA A 1 490 ? 17.094 -10.914 7.316 1 97.62 490 ALA A C 1
ATOM 3659 O O . ALA A 1 490 ? 16.281 -11.828 7.203 1 97.62 490 ALA A O 1
ATOM 3660 N N . ASP A 1 491 ? 17.688 -10.625 8.492 1 97.31 491 ASP A N 1
ATOM 3661 C CA . ASP A 1 491 ? 17.375 -11.344 9.719 1 97.31 491 ASP A CA 1
ATOM 3662 C C . ASP A 1 491 ? 17.75 -10.516 10.945 1 97.31 491 ASP A C 1
ATOM 3664 O O . ASP A 1 491 ? 17.984 -9.312 10.844 1 97.31 491 ASP A O 1
ATOM 3668 N N . SER A 1 492 ? 17.734 -11.148 12.148 1 96.31 492 SER A N 1
ATOM 3669 C CA . SER A 1 492 ? 17.938 -10.414 13.391 1 96.31 492 SER A CA 1
ATOM 3670 C C . SER A 1 492 ? 19.344 -9.812 13.461 1 96.31 492 SER A C 1
ATOM 3672 O O . SER A 1 492 ? 19.547 -8.781 14.102 1 96.31 492 SER A O 1
ATOM 3674 N N . THR A 1 493 ? 20.281 -10.352 12.766 1 96.69 493 THR A N 1
ATOM 3675 C CA . THR A 1 493 ? 21.656 -9.867 12.805 1 96.69 493 THR A CA 1
ATOM 3676 C C . THR A 1 493 ? 21.812 -8.641 11.914 1 96.69 493 THR A C 1
ATOM 3678 O O . THR A 1 493 ? 22.828 -7.938 12 1 96.69 493 THR A O 1
ATOM 3681 N N . SER A 1 494 ? 20.859 -8.367 11.109 1 97.31 494 SER A N 1
ATOM 3682 C CA . SER A 1 494 ? 20.969 -7.262 10.164 1 97.31 494 SER A CA 1
ATOM 3683 C C . SER A 1 494 ? 19.781 -6.305 10.305 1 97.31 494 SER A C 1
ATOM 3685 O O . SER A 1 494 ? 19.359 -5.688 9.328 1 97.31 494 SER A O 1
ATOM 3687 N N . GLY A 1 495 ? 19.156 -6.289 11.5 1 95.69 495 GLY A N 1
ATOM 3688 C CA . GLY A 1 495 ? 18.234 -5.219 11.82 1 95.69 495 GLY A CA 1
ATOM 3689 C C . GLY A 1 495 ? 16.781 -5.668 11.836 1 95.69 495 GLY A C 1
ATOM 3690 O O . GLY A 1 495 ? 15.898 -4.918 12.258 1 95.69 495 GLY A O 1
ATOM 3691 N N . LEU A 1 496 ? 16.484 -6.902 11.453 1 97 496 LEU A N 1
ATOM 3692 C CA . LEU A 1 496 ? 15.117 -7.391 11.383 1 97 496 LEU A CA 1
ATOM 3693 C C . LEU A 1 496 ? 14.688 -7.996 12.711 1 97 496 LEU A C 1
ATOM 3695 O O . LEU A 1 496 ? 15.352 -8.891 13.234 1 97 496 LEU A O 1
ATOM 3699 N N . GLN A 1 497 ? 13.617 -7.484 13.258 1 96.62 497 GLN A N 1
ATOM 3700 C CA . GLN A 1 497 ? 12.977 -8.078 14.43 1 96.62 497 GLN A CA 1
ATOM 3701 C C . GLN A 1 497 ? 11.539 -8.477 14.117 1 96.62 497 GLN A C 1
ATOM 3703 O O . GLN A 1 497 ? 10.758 -7.672 13.609 1 96.62 497 GLN A O 1
ATOM 3708 N N . LEU A 1 498 ? 11.242 -9.688 14.367 1 97.69 498 LEU A N 1
ATOM 3709 C CA . LEU A 1 498 ? 9.891 -10.203 14.156 1 97.69 498 LEU A CA 1
ATOM 3710 C C . LEU A 1 498 ? 9.211 -10.492 15.492 1 97.69 498 LEU A C 1
ATOM 3712 O O . LEU A 1 498 ? 9.883 -10.75 16.484 1 97.69 498 LEU A O 1
ATOM 3716 N N . PRO A 1 499 ? 7.93 -10.422 15.516 1 98.12 499 PRO A N 1
ATOM 3717 C CA . PRO A 1 499 ? 7.199 -10.57 16.781 1 98.12 499 PRO A CA 1
ATOM 3718 C C . PRO A 1 499 ? 7.086 -12.031 17.219 1 98.12 499 PRO A C 1
ATOM 3720 O O . PRO A 1 499 ? 7.309 -12.945 16.422 1 98.12 499 PRO A O 1
ATOM 3723 N N . ASP A 1 500 ? 6.785 -12.18 18.531 1 98.38 500 ASP A N 1
ATOM 3724 C CA . ASP A 1 500 ? 6.359 -13.469 19.062 1 98.38 500 ASP A CA 1
ATOM 3725 C C . ASP A 1 500 ? 4.984 -13.859 18.516 1 98.38 500 ASP A C 1
ATOM 3727 O O . ASP A 1 500 ? 3.99 -13.18 18.781 1 98.38 500 ASP A O 1
ATOM 3731 N N . LEU A 1 501 ? 4.918 -14.961 17.828 1 98.38 501 LEU A N 1
ATOM 3732 C CA . LEU A 1 501 ? 3.705 -15.297 17.094 1 98.38 501 LEU A CA 1
ATOM 3733 C C . LEU A 1 501 ? 2.596 -15.734 18.047 1 98.38 501 LEU A C 1
ATOM 3735 O O . LEU A 1 501 ? 1.415 -15.5 17.781 1 98.38 501 LEU A O 1
ATOM 3739 N N . GLU A 1 502 ? 2.973 -16.422 19.094 1 98.69 502 GLU A N 1
ATOM 3740 C CA . GLU A 1 502 ? 1.973 -16.859 20.062 1 98.69 502 GLU A CA 1
ATOM 3741 C C . GLU A 1 502 ? 1.276 -15.664 20.703 1 98.69 502 GLU A C 1
ATOM 3743 O O . GLU A 1 502 ? 0.047 -15.617 20.781 1 98.69 502 GLU A O 1
ATOM 3748 N N . LYS A 1 503 ? 2.078 -14.703 21.188 1 98.69 503 LYS A N 1
ATOM 3749 C CA . LYS A 1 503 ? 1.526 -13.484 21.781 1 98.69 503 LYS A CA 1
ATOM 3750 C C . LYS A 1 503 ? 0.722 -12.688 20.766 1 98.69 503 LYS A C 1
ATOM 3752 O O . LYS A 1 503 ? -0.29 -12.078 21.109 1 98.69 503 LYS A O 1
ATOM 3757 N N . LEU A 1 504 ? 1.231 -12.68 19.578 1 98.62 504 LEU A N 1
ATOM 3758 C CA . LEU A 1 504 ? 0.55 -11.961 18.5 1 98.62 504 LEU A CA 1
ATOM 3759 C C . LEU A 1 504 ? -0.83 -12.555 18.234 1 98.62 504 LEU A C 1
ATOM 3761 O O . LEU A 1 504 ? -1.812 -11.82 18.109 1 98.62 504 LEU A O 1
ATOM 3765 N N . ALA A 1 505 ? -0.884 -13.883 18.047 1 98.69 505 ALA A N 1
ATOM 3766 C CA . ALA A 1 505 ? -2.164 -14.555 17.859 1 98.69 505 ALA A CA 1
ATOM 3767 C C . ALA A 1 505 ? -3.131 -14.242 19 1 98.69 505 ALA A C 1
ATOM 3769 O O . ALA A 1 505 ? -4.309 -13.953 18.75 1 98.69 505 ALA A O 1
ATOM 3770 N N . ALA A 1 506 ? -2.627 -14.266 20.188 1 98.62 506 ALA A N 1
ATOM 3771 C CA . ALA A 1 506 ? -3.445 -13.961 21.359 1 98.62 506 ALA A CA 1
ATOM 3772 C C . ALA A 1 506 ? -3.973 -12.531 21.312 1 98.62 506 ALA A C 1
ATOM 3774 O O . ALA A 1 506 ? -5.117 -12.273 21.688 1 98.62 506 ALA A O 1
ATOM 3775 N N . ALA A 1 507 ? -3.135 -11.625 20.875 1 98.69 507 ALA A N 1
ATOM 3776 C CA . ALA A 1 507 ? -3.527 -10.227 20.797 1 98.69 507 ALA A CA 1
ATOM 3777 C C . ALA A 1 507 ? -4.734 -10.047 19.875 1 98.69 507 ALA A C 1
ATOM 3779 O O . ALA A 1 507 ? -5.594 -9.203 20.125 1 98.69 507 ALA A O 1
ATOM 3780 N N . TYR A 1 508 ? -4.801 -10.82 18.875 1 98.44 508 TYR A N 1
ATOM 3781 C CA . TYR A 1 508 ? -5.867 -10.68 17.891 1 98.44 508 TYR A CA 1
ATOM 3782 C C . TYR A 1 508 ? -7.004 -11.648 18.172 1 98.44 508 TYR A C 1
ATOM 3784 O O . TYR A 1 508 ? -8.023 -11.648 17.484 1 98.44 508 TYR A O 1
ATOM 3792 N N . GLY A 1 509 ? -6.848 -12.516 19.078 1 97.75 509 GLY A N 1
ATOM 3793 C CA . GLY A 1 509 ? -7.91 -13.43 19.469 1 97.75 509 GLY A CA 1
ATOM 3794 C C . GLY A 1 509 ? -8.031 -14.625 18.547 1 97.75 509 GLY A C 1
ATOM 3795 O O . GLY A 1 509 ? -9.141 -15.086 18.266 1 97.75 509 GLY A O 1
ATOM 3796 N N . VAL A 1 510 ? -6.953 -15.094 18.031 1 98.31 510 VAL A N 1
ATOM 3797 C CA . VAL A 1 510 ? -6.926 -16.266 17.156 1 98.31 510 VAL A CA 1
ATOM 3798 C C . VAL A 1 510 ? -6.191 -17.406 17.859 1 98.31 510 VAL A C 1
ATOM 3800 O O . VAL A 1 510 ? -5.227 -17.172 18.594 1 98.31 510 VAL A O 1
ATOM 3803 N N . ASP A 1 511 ? -6.617 -18.656 17.625 1 98.44 511 ASP A N 1
ATOM 3804 C CA . ASP A 1 511 ? -5.969 -19.828 18.219 1 98.44 511 ASP A CA 1
ATOM 3805 C C . ASP A 1 511 ? -4.539 -19.969 17.703 1 98.44 511 ASP A C 1
ATOM 3807 O O . ASP A 1 511 ? -4.234 -19.562 16.578 1 98.44 511 ASP A O 1
ATOM 3811 N N . PHE A 1 512 ? -3.717 -20.578 18.578 1 98.69 512 PHE A N 1
ATOM 3812 C CA . PHE A 1 512 ? -2.305 -20.734 18.25 1 98.69 512 PHE A CA 1
ATOM 3813 C C . PHE A 1 512 ? -1.853 -22.172 18.469 1 98.69 512 PHE A C 1
ATOM 3815 O O . PHE A 1 512 ? -2.34 -22.859 19.359 1 98.69 512 PHE A O 1
ATOM 3822 N N . ALA A 1 513 ? -1.029 -22.688 17.609 1 98.69 513 ALA A N 1
ATOM 3823 C CA . ALA A 1 513 ? -0.325 -23.953 17.734 1 98.69 513 ALA A CA 1
ATOM 3824 C C . ALA A 1 513 ? 1.12 -23.828 17.266 1 98.69 513 ALA A C 1
ATOM 3826 O O . ALA A 1 513 ? 1.48 -22.859 16.594 1 98.69 513 ALA A O 1
ATOM 3827 N N . ARG A 1 514 ? 1.984 -24.781 17.703 1 98.06 514 ARG A N 1
ATOM 3828 C CA . ARG A 1 514 ? 3.389 -24.781 17.297 1 98.06 514 ARG A CA 1
ATOM 3829 C C . ARG A 1 514 ? 3.855 -26.172 16.922 1 98.06 514 ARG A C 1
ATOM 3831 O O . ARG A 1 514 ? 3.514 -27.156 17.578 1 98.06 514 ARG A O 1
ATOM 3838 N N . ILE A 1 515 ? 4.473 -26.25 15.797 1 98.56 515 ILE A N 1
ATOM 3839 C CA . ILE A 1 515 ? 5.176 -27.438 15.328 1 98.56 515 ILE A CA 1
ATOM 3840 C C . ILE A 1 515 ? 6.668 -27.125 15.203 1 98.56 515 ILE A C 1
ATOM 3842 O O . ILE A 1 515 ? 7.066 -26.25 14.43 1 98.56 515 ILE A O 1
ATOM 3846 N N . ASP A 1 516 ? 7.547 -27.844 15.93 1 97.69 516 ASP A N 1
ATOM 3847 C CA . ASP A 1 516 ? 8.961 -27.5 15.922 1 97.69 516 ASP A CA 1
ATOM 3848 C C . ASP A 1 516 ? 9.828 -28.734 15.664 1 97.69 516 ASP A C 1
ATOM 3850 O O . ASP A 1 516 ? 11.055 -28.656 15.727 1 97.69 516 ASP A O 1
ATOM 3854 N N . SER A 1 517 ? 9.172 -29.906 15.43 1 97.5 517 SER A N 1
ATOM 3855 C CA . SER A 1 517 ? 9.875 -31.141 15.109 1 97.5 517 SER A CA 1
ATOM 3856 C C . SER A 1 517 ? 8.969 -32.125 14.352 1 97.5 517 SER A C 1
ATOM 3858 O O . SER A 1 517 ? 7.766 -31.875 14.219 1 97.5 517 SER A O 1
ATOM 3860 N N . HIS A 1 518 ? 9.617 -33.156 13.852 1 97.62 518 HIS A N 1
ATOM 3861 C CA . HIS A 1 518 ? 8.859 -34.188 13.148 1 97.62 518 HIS A CA 1
ATOM 3862 C C . HIS A 1 518 ? 8.109 -35.094 14.125 1 97.62 518 HIS A C 1
ATOM 3864 O O . HIS A 1 518 ? 7.176 -35.812 13.727 1 97.62 518 HIS A O 1
ATOM 3870 N N . GLN A 1 519 ? 8.586 -35.094 15.328 1 97.06 519 GLN A N 1
ATOM 3871 C CA . GLN A 1 519 ? 7.945 -35.938 16.344 1 97.06 519 GLN A CA 1
ATOM 3872 C C . GLN A 1 519 ? 6.469 -35.594 16.484 1 97.06 519 GLN A C 1
ATOM 3874 O O . GLN A 1 519 ? 6.125 -34.438 16.812 1 97.06 519 GLN A O 1
ATOM 3879 N N . GLY A 1 520 ? 5.582 -36.594 16.203 1 97.12 520 GLY A N 1
ATOM 3880 C CA . GLY A 1 520 ? 4.152 -36.375 16.359 1 97.12 520 GLY A CA 1
ATOM 3881 C C . GLY A 1 520 ? 3.578 -35.406 15.328 1 97.12 520 GLY A C 1
ATOM 3882 O O . GLY A 1 520 ? 2.557 -34.781 15.57 1 97.12 520 GLY A O 1
ATOM 3883 N N . LEU A 1 521 ? 4.254 -35.219 14.281 1 97.81 521 LEU A N 1
ATOM 3884 C CA . LEU A 1 521 ? 3.875 -34.25 13.266 1 97.81 521 LEU A CA 1
ATOM 3885 C C . LEU A 1 521 ? 2.451 -34.5 12.781 1 97.81 521 LEU A C 1
ATOM 3887 O O . LEU A 1 521 ? 1.646 -33.562 12.703 1 97.81 521 LEU A O 1
ATOM 3891 N N . ASP A 1 522 ? 2.104 -35.75 12.453 1 98 522 ASP A N 1
ATOM 3892 C CA . ASP A 1 522 ? 0.766 -36.062 11.961 1 98 522 ASP A CA 1
ATOM 3893 C C . ASP A 1 522 ? -0.299 -35.688 12.992 1 98 522 ASP A C 1
ATOM 3895 O O . ASP A 1 522 ? -1.335 -35.125 12.641 1 98 522 ASP A O 1
ATOM 3899 N N . GLU A 1 523 ? -0.049 -36.031 14.211 1 98.25 523 GLU A N 1
ATOM 3900 C CA . GLU A 1 523 ? -0.996 -35.719 15.281 1 98.25 523 GLU A CA 1
ATOM 3901 C C . GLU A 1 523 ? -1.163 -34.219 15.469 1 98.25 523 GLU A C 1
ATOM 3903 O O . GLU A 1 523 ? -2.281 -33.719 15.641 1 98.25 523 GLU A O 1
ATOM 3908 N N . LYS A 1 524 ? -0.089 -33.531 15.5 1 98.25 524 LYS A N 1
ATOM 3909 C CA . LYS A 1 524 ? -0.124 -32.094 15.641 1 98.25 524 LYS A CA 1
ATOM 3910 C C . LYS A 1 524 ? -0.867 -31.438 14.469 1 98.25 524 LYS A C 1
ATOM 3912 O O . LYS A 1 524 ? -1.66 -30.516 14.672 1 98.25 524 LYS A O 1
ATOM 3917 N N . LEU A 1 525 ? -0.603 -31.875 13.312 1 98.62 525 LEU A N 1
ATOM 3918 C CA . LEU A 1 525 ? -1.278 -31.375 12.125 1 98.62 525 LEU A CA 1
ATOM 3919 C C . LEU A 1 525 ? -2.775 -31.641 12.188 1 98.62 525 LEU A C 1
ATOM 3921 O O . LEU A 1 525 ? -3.588 -30.766 11.883 1 98.62 525 LEU A O 1
ATOM 3925 N N . GLN A 1 526 ? -3.143 -32.844 12.484 1 98.31 526 GLN A N 1
ATOM 3926 C CA . GLN A 1 526 ? -4.551 -33.219 12.609 1 98.31 526 GLN A CA 1
ATOM 3927 C C . GLN A 1 526 ? -5.254 -32.344 13.641 1 98.31 526 GLN A C 1
ATOM 3929 O O . GLN A 1 526 ? -6.395 -31.906 13.438 1 98.31 526 GLN A O 1
ATOM 3934 N N . ASP A 1 527 ? -4.57 -32.125 14.719 1 98.44 527 ASP A N 1
ATOM 3935 C CA . ASP A 1 527 ? -5.121 -31.25 15.758 1 98.44 527 ASP A CA 1
ATOM 3936 C C . ASP A 1 527 ? -5.438 -29.875 15.203 1 98.44 527 ASP A C 1
ATOM 3938 O O . ASP A 1 527 ? -6.531 -29.344 15.414 1 98.44 527 ASP A O 1
ATOM 3942 N N . VAL A 1 528 ? -4.508 -29.266 14.5 1 98.62 528 VAL A N 1
ATOM 3943 C CA . VAL A 1 528 ? -4.676 -27.953 13.914 1 98.62 528 VAL A CA 1
ATOM 3944 C C . VAL A 1 528 ? -5.832 -27.969 12.922 1 98.62 528 VAL A C 1
ATOM 3946 O O . VAL A 1 528 ? -6.699 -27.094 12.945 1 98.62 528 VAL A O 1
ATOM 3949 N N . LEU A 1 529 ? -5.875 -28.953 12.062 1 98.19 529 LEU A N 1
ATOM 3950 C CA . LEU A 1 529 ? -6.848 -29.047 10.984 1 98.19 529 LEU A CA 1
ATOM 3951 C C . LEU A 1 529 ? -8.258 -29.266 11.523 1 98.19 529 LEU A C 1
ATOM 3953 O O . LEU A 1 529 ? -9.234 -28.859 10.898 1 98.19 529 LEU A O 1
ATOM 3957 N N . GLN A 1 530 ? -8.406 -29.828 12.695 1 97.38 530 GLN A N 1
ATOM 3958 C CA . GLN A 1 530 ? -9.711 -30.188 13.242 1 97.38 530 GLN A CA 1
ATOM 3959 C C . GLN A 1 530 ? -10.281 -29.062 14.086 1 97.38 530 GLN A C 1
ATOM 3961 O O . GLN A 1 530 ? -11.477 -29.062 14.406 1 97.38 530 GLN A O 1
ATOM 3966 N N . ARG A 1 531 ? -9.477 -28.141 14.406 1 97.06 531 ARG A N 1
ATOM 3967 C CA . ARG A 1 531 ? -9.961 -27.016 15.195 1 97.06 531 ARG A CA 1
ATOM 3968 C C . ARG A 1 531 ? -10.961 -26.172 14.406 1 97.06 531 ARG A C 1
ATOM 3970 O O . ARG A 1 531 ? -10.82 -26.016 13.188 1 97.06 531 ARG A O 1
ATOM 3977 N N . SER A 1 532 ? -11.922 -25.703 15.195 1 95.12 532 SER A N 1
ATOM 3978 C CA . SER A 1 532 ? -12.891 -24.812 14.562 1 95.12 532 SER A CA 1
ATOM 3979 C C . SER A 1 532 ? -12.344 -23.406 14.43 1 95.12 532 SER A C 1
ATOM 3981 O O . SER A 1 532 ? -11.492 -22.984 15.219 1 95.12 532 SER A O 1
ATOM 3983 N N . GLY A 1 533 ? -12.68 -22.672 13.453 1 97.12 533 GLY A N 1
ATOM 3984 C CA . GLY A 1 533 ? -12.273 -21.281 13.289 1 97.12 533 GLY A CA 1
ATOM 3985 C C . GLY A 1 533 ? -10.844 -21.125 12.812 1 97.12 533 GLY A C 1
ATOM 3986 O O . GLY A 1 533 ? -10.234 -22.094 12.344 1 97.12 533 GLY A O 1
ATOM 3987 N N . PRO A 1 534 ? -10.336 -19.922 12.93 1 98.5 534 PRO A N 1
ATOM 3988 C CA . PRO A 1 534 ? -8.969 -19.688 12.453 1 98.5 534 PRO A CA 1
ATOM 3989 C C . PRO A 1 534 ? -7.902 -20.156 13.438 1 98.5 534 PRO A C 1
ATOM 3991 O O . PRO A 1 534 ? -8.094 -20.047 14.648 1 98.5 534 PRO A O 1
ATOM 3994 N N . VAL A 1 535 ? -6.805 -20.625 12.938 1 98.69 535 VAL A N 1
ATOM 3995 C CA . VAL A 1 535 ? -5.652 -21.062 13.719 1 98.69 535 VAL A CA 1
ATOM 3996 C C . VAL A 1 535 ? -4.371 -20.516 13.086 1 98.69 535 VAL A C 1
ATOM 3998 O O . VAL A 1 535 ? -4.223 -20.531 11.859 1 98.69 535 VAL A O 1
ATOM 4001 N N . ILE A 1 536 ? -3.553 -19.938 13.914 1 98.69 536 ILE A N 1
ATOM 4002 C CA . ILE A 1 536 ? -2.178 -19.641 13.531 1 98.69 536 ILE A CA 1
ATOM 4003 C C . ILE A 1 536 ? -1.249 -20.734 14.055 1 98.69 536 ILE A C 1
ATOM 4005 O O . ILE A 1 536 ? -1.124 -20.938 15.266 1 98.69 536 ILE A O 1
ATOM 4009 N N . CYS A 1 537 ? -0.645 -21.453 13.188 1 98.81 537 CYS A N 1
ATOM 4010 C CA . CYS A 1 537 ? 0.281 -22.516 13.555 1 98.81 537 CYS A CA 1
ATOM 4011 C C . CYS A 1 537 ? 1.708 -22.156 13.156 1 98.81 537 CYS A C 1
ATOM 4013 O O . CYS A 1 537 ? 2.033 -22.109 11.969 1 98.81 537 CYS A O 1
ATOM 4015 N N . GLU A 1 538 ? 2.506 -21.906 14.125 1 98.69 538 GLU A N 1
ATOM 4016 C CA . GLU A 1 538 ? 3.92 -21.656 13.867 1 98.69 538 GLU A CA 1
ATOM 4017 C C . GLU A 1 538 ? 4.664 -22.953 13.562 1 98.69 538 GLU A C 1
ATOM 4019 O O . GLU A 1 538 ? 4.633 -23.891 14.359 1 98.69 538 GLU A O 1
ATOM 4024 N N . VAL A 1 539 ? 5.285 -23.016 12.43 1 98.56 539 VAL A N 1
ATOM 4025 C CA . VAL A 1 539 ? 6.129 -24.156 12.055 1 98.56 539 VAL A CA 1
ATOM 4026 C C . VAL A 1 539 ? 7.594 -23.719 12.047 1 98.56 539 VAL A C 1
ATOM 4028 O O . VAL A 1 539 ? 8.023 -22.969 11.18 1 98.56 539 VAL A O 1
ATOM 4031 N N . VAL A 1 540 ? 8.391 -24.219 13.008 1 98.38 540 VAL A N 1
ATOM 4032 C CA . VAL A 1 540 ? 9.812 -23.891 13.094 1 98.38 540 VAL A CA 1
ATOM 4033 C C . VAL A 1 540 ? 10.602 -24.797 12.141 1 98.38 540 VAL A C 1
ATOM 4035 O O . VAL A 1 540 ? 10.828 -25.969 12.43 1 98.38 540 VAL A O 1
ATOM 4038 N N . VAL A 1 541 ? 11.078 -24.203 11.055 1 97.94 541 VAL A N 1
ATOM 4039 C CA . VAL A 1 541 ? 11.672 -25.016 9.992 1 97.94 541 VAL A CA 1
ATOM 4040 C C . VAL A 1 541 ? 13.18 -24.812 9.969 1 97.94 541 VAL A C 1
ATOM 4042 O O . VAL A 1 541 ? 13.719 -24 10.719 1 97.94 541 VAL A O 1
ATOM 4045 N N . GLN A 1 542 ? 13.836 -25.656 9.102 1 95.56 542 GLN A N 1
ATOM 4046 C CA . GLN A 1 542 ? 15.242 -25.422 8.812 1 95.56 542 GLN A CA 1
ATOM 4047 C C . GLN A 1 542 ? 15.453 -24.047 8.203 1 95.56 542 GLN A C 1
ATOM 4049 O O . GLN A 1 542 ? 14.797 -23.688 7.223 1 95.56 542 GLN A O 1
ATOM 4054 N N . ILE A 1 543 ? 16.359 -23.359 8.711 1 93.06 543 ILE A N 1
ATOM 4055 C CA . ILE A 1 543 ? 16.562 -21.953 8.344 1 93.06 543 ILE A CA 1
ATOM 4056 C C . ILE A 1 543 ? 17.047 -21.859 6.898 1 93.06 543 ILE A C 1
ATOM 4058 O O . ILE A 1 543 ? 16.672 -20.938 6.172 1 93.06 543 ILE A O 1
ATOM 4062 N N . GLU A 1 544 ? 17.875 -22.75 6.457 1 89.31 544 GLU A N 1
ATOM 4063 C CA . GLU A 1 544 ? 18.5 -22.703 5.137 1 89.31 544 GLU A CA 1
ATOM 4064 C C . GLU A 1 544 ? 18.219 -23.984 4.344 1 89.31 544 GLU A C 1
ATOM 4066 O O . GLU A 1 544 ? 19.109 -24.531 3.697 1 89.31 544 GLU A O 1
ATOM 4071 N N . GLU A 1 545 ? 17 -24.359 4.273 1 92.31 545 GLU A N 1
ATOM 4072 C CA . GLU A 1 545 ? 16.719 -25.531 3.447 1 92.31 545 GLU A CA 1
ATOM 4073 C C . GLU A 1 545 ? 16.781 -25.172 1.962 1 92.31 545 GLU A C 1
ATOM 4075 O O . GLU A 1 545 ? 16.219 -24.172 1.527 1 92.31 545 GLU A O 1
ATOM 4080 N N . ALA A 1 546 ? 17.453 -25.938 1.162 1 90.06 546 ALA A N 1
ATOM 4081 C CA . ALA A 1 546 ? 17.703 -25.625 -0.244 1 90.06 546 ALA A CA 1
ATOM 4082 C C . ALA A 1 546 ? 16.469 -25.906 -1.096 1 90.06 546 ALA A C 1
ATOM 4084 O O . ALA A 1 546 ? 15.742 -26.875 -0.855 1 90.06 546 ALA A O 1
ATOM 4085 N N . ARG A 1 547 ? 16.297 -25.047 -2.068 1 91.81 547 ARG A N 1
ATOM 4086 C CA . ARG A 1 547 ? 15.297 -25.281 -3.107 1 91.81 547 ARG A CA 1
ATOM 4087 C C . ARG A 1 547 ? 15.836 -26.219 -4.188 1 91.81 547 ARG A C 1
ATOM 4089 O O . ARG A 1 547 ? 16.5 -25.766 -5.125 1 91.81 547 ARG A O 1
ATOM 4096 N N . VAL A 1 548 ? 15.547 -27.422 -4.113 1 93.69 548 VAL A N 1
ATOM 4097 C CA . VAL A 1 548 ? 16 -28.406 -5.086 1 93.69 548 VAL A CA 1
ATOM 4098 C C . VAL A 1 548 ? 14.883 -29.391 -5.398 1 93.69 548 VAL A C 1
ATOM 4100 O O . VAL A 1 548 ? 14.016 -29.641 -4.555 1 93.69 548 VAL A O 1
ATOM 4103 N N . PRO A 1 549 ? 14.805 -29.984 -6.617 1 95.75 549 PRO A N 1
ATOM 4104 C CA . PRO A 1 549 ? 15.75 -29.812 -7.73 1 95.75 549 PRO A CA 1
ATOM 4105 C C . PRO A 1 549 ? 15.547 -28.484 -8.461 1 95.75 549 PRO A C 1
ATOM 4107 O O . PRO A 1 549 ? 14.445 -27.938 -8.461 1 95.75 549 PRO A O 1
ATOM 4110 N N . ARG A 1 550 ? 16.609 -27.953 -9 1 95.12 550 ARG A N 1
ATOM 4111 C CA . ARG A 1 550 ? 16.5 -26.672 -9.68 1 95.12 550 ARG A CA 1
ATOM 4112 C C . ARG A 1 550 ? 17.516 -26.562 -10.812 1 95.12 550 ARG A C 1
ATOM 4114 O O . ARG A 1 550 ? 18.5 -27.297 -10.844 1 95.12 550 ARG A O 1
ATOM 4121 N N . VAL A 1 551 ? 17.234 -25.703 -11.734 1 95.19 551 VAL A N 1
ATOM 4122 C CA . VAL A 1 551 ? 18.188 -25.359 -12.781 1 95.19 551 VAL A CA 1
ATOM 4123 C C . VAL A 1 551 ? 19.391 -24.656 -12.164 1 95.19 551 VAL A C 1
ATOM 4125 O O . VAL A 1 551 ? 19.25 -23.781 -11.305 1 95.19 551 VAL A O 1
ATOM 4128 N N . MET A 1 552 ? 20.5 -25.047 -12.461 1 92.69 552 MET A N 1
ATOM 4129 C CA . MET A 1 552 ? 21.75 -24.484 -11.977 1 92.69 552 MET A CA 1
ATOM 4130 C C . MET A 1 552 ? 22.844 -24.609 -13.039 1 92.69 552 MET A C 1
ATOM 4132 O O . MET A 1 552 ? 22.859 -25.547 -13.828 1 92.69 552 MET A O 1
ATOM 4136 N N . THR A 1 553 ? 23.641 -23.609 -13.047 1 88.94 553 THR A N 1
ATOM 4137 C CA . THR A 1 553 ? 24.797 -23.672 -13.938 1 88.94 553 THR A CA 1
ATOM 4138 C C . THR A 1 553 ? 25.734 -24.812 -13.539 1 88.94 553 THR A C 1
ATOM 4140 O O . THR A 1 553 ? 26.031 -24.984 -12.352 1 88.94 553 THR A O 1
ATOM 4143 N N . ARG A 1 554 ? 26.016 -25.547 -14.469 1 86.81 554 ARG A N 1
ATOM 4144 C CA . ARG A 1 554 ? 26.938 -26.656 -14.242 1 86.81 554 ARG A CA 1
ATOM 4145 C C . ARG A 1 554 ? 28.344 -26.328 -14.75 1 86.81 554 ARG A C 1
ATOM 4147 O O . ARG A 1 554 ? 28.484 -25.688 -15.789 1 86.81 554 ARG A O 1
ATOM 4154 N N . ILE A 1 555 ? 29.375 -26.625 -14 1 84.69 555 ILE A N 1
ATOM 4155 C CA . ILE A 1 555 ? 30.75 -26.547 -14.477 1 84.69 555 ILE A CA 1
ATOM 4156 C C . ILE A 1 555 ? 31.125 -27.844 -15.164 1 84.69 555 ILE A C 1
ATOM 4158 O O . ILE A 1 555 ? 31.125 -28.906 -14.531 1 84.69 555 ILE A O 1
ATOM 4162 N N . ASN A 1 556 ? 31.391 -27.812 -16.406 1 81.56 556 ASN A N 1
ATOM 4163 C CA . ASN A 1 556 ? 31.688 -29.031 -17.141 1 81.56 556 ASN A CA 1
ATOM 4164 C C . ASN A 1 556 ? 33.094 -29.547 -16.828 1 81.56 556 ASN A C 1
ATOM 4166 O O . ASN A 1 556 ? 33.781 -29 -15.977 1 81.56 556 ASN A O 1
ATOM 4170 N N . GLU A 1 557 ? 33.438 -30.719 -17.484 1 79.56 557 GLU A N 1
ATOM 4171 C CA . GLU A 1 557 ? 34.688 -31.406 -17.234 1 79.56 557 GLU A CA 1
ATOM 4172 C C . GLU A 1 557 ? 35.906 -30.516 -17.547 1 79.56 557 GLU A C 1
ATOM 4174 O O . GLU A 1 557 ? 36.969 -30.703 -16.984 1 79.56 557 GLU A O 1
ATOM 4179 N N . GLN A 1 558 ? 35.625 -29.578 -18.328 1 84.75 558 GLN A N 1
ATOM 4180 C CA . GLN A 1 558 ? 36.688 -28.672 -18.75 1 84.75 558 GLN A CA 1
ATOM 4181 C C . GLN A 1 558 ? 36.75 -27.438 -17.859 1 84.75 558 GLN A C 1
ATOM 4183 O O . GLN A 1 558 ? 37.531 -26.516 -18.109 1 84.75 558 GLN A O 1
ATOM 4188 N N . GLY A 1 559 ? 35.906 -27.391 -16.969 1 79.25 559 GLY A N 1
ATOM 4189 C CA . GLY A 1 559 ? 35.906 -26.281 -16.016 1 79.25 559 GLY A CA 1
ATOM 4190 C C . GLY A 1 559 ? 35.094 -25.078 -16.516 1 79.25 559 GLY A C 1
ATOM 4191 O O . GLY A 1 559 ? 35.188 -24 -15.945 1 79.25 559 GLY A O 1
ATOM 4192 N N . LYS A 1 560 ? 34.562 -25.156 -17.688 1 78.94 560 LYS A N 1
ATOM 4193 C CA . LYS A 1 560 ? 33.781 -24.062 -18.266 1 78.94 560 LYS A CA 1
ATOM 4194 C C . LYS A 1 560 ? 32.312 -24.125 -17.828 1 78.94 560 LYS A C 1
ATOM 4196 O O . LYS A 1 560 ? 31.719 -25.188 -17.812 1 78.94 560 LYS A O 1
ATOM 4201 N N . PRO A 1 561 ? 31.641 -22.984 -17.406 1 83.19 561 PRO A N 1
ATOM 4202 C CA . PRO A 1 561 ? 30.234 -22.953 -17 1 83.19 561 PRO A CA 1
ATOM 4203 C C . PRO A 1 561 ? 29.281 -23.25 -18.156 1 83.19 561 PRO A C 1
ATOM 4205 O O . PRO A 1 561 ? 29.5 -22.781 -19.281 1 83.19 561 PRO A O 1
ATOM 4208 N N . GLU A 1 562 ? 28.375 -24.172 -17.844 1 81.88 562 GLU A N 1
ATOM 4209 C CA . GLU A 1 562 ? 27.297 -24.469 -18.781 1 81.88 562 GLU A CA 1
ATOM 4210 C C . GLU A 1 562 ? 25.953 -23.969 -18.25 1 81.88 562 GLU A C 1
ATOM 4212 O O . GLU A 1 562 ? 25.656 -24.125 -17.062 1 81.88 562 GLU A O 1
ATOM 4217 N N . THR A 1 563 ? 25.328 -23.359 -19.203 1 79.88 563 THR A N 1
ATOM 4218 C CA . THR A 1 563 ? 24.016 -22.828 -18.828 1 79.88 563 THR A CA 1
ATOM 4219 C C . THR A 1 563 ? 23.094 -23.938 -18.359 1 79.88 563 THR A C 1
ATOM 4221 O O . THR A 1 563 ? 23.062 -25.031 -18.938 1 79.88 563 THR A O 1
ATOM 4224 N N . GLY A 1 564 ? 22.453 -23.719 -17.344 1 85.06 564 GLY A N 1
ATOM 4225 C CA . GLY A 1 564 ? 21.5 -24.688 -16.797 1 85.06 564 GLY A CA 1
ATOM 4226 C C . GLY A 1 564 ? 20.375 -25.016 -17.766 1 85.06 564 GLY A C 1
ATOM 4227 O O . GLY A 1 564 ? 19.953 -24.156 -18.547 1 85.06 564 GLY A O 1
ATOM 4228 N N . ALA A 1 565 ? 19.922 -26.266 -17.734 1 90.5 565 ALA A N 1
ATOM 4229 C CA . ALA A 1 565 ? 18.844 -26.75 -18.594 1 90.5 565 ALA A CA 1
ATOM 4230 C C . ALA A 1 565 ? 17.734 -27.406 -17.766 1 90.5 565 ALA A C 1
ATOM 4232 O O . ALA A 1 565 ? 18 -27.953 -16.703 1 90.5 565 ALA A O 1
ATOM 4233 N N . LEU A 1 566 ? 16.531 -27.359 -18.312 1 95.62 566 LEU A N 1
ATOM 4234 C CA . LEU A 1 566 ? 15.359 -27.891 -17.625 1 95.62 566 LEU A CA 1
ATOM 4235 C C . LEU A 1 566 ? 15.516 -29.391 -17.391 1 95.62 566 LEU A C 1
ATOM 4237 O O . LEU A 1 566 ? 15.031 -29.922 -16.391 1 95.62 566 LEU A O 1
ATOM 4241 N N . GLU A 1 567 ? 16.188 -30.094 -18.312 1 94.81 567 GLU A N 1
ATOM 4242 C CA . GLU A 1 567 ? 16.312 -31.547 -18.219 1 94.81 567 GLU A CA 1
ATOM 4243 C C . GLU A 1 567 ? 17.453 -31.938 -17.266 1 94.81 567 GLU A C 1
ATOM 4245 O O . GLU A 1 567 ? 17.547 -33.094 -16.859 1 94.81 567 GLU A O 1
ATOM 4250 N N . ASP A 1 568 ? 18.266 -30.984 -16.922 1 94.81 568 ASP A N 1
ATOM 4251 C CA . ASP A 1 568 ? 19.453 -31.297 -16.125 1 94.81 568 ASP A CA 1
ATOM 4252 C C . ASP A 1 568 ? 19.438 -30.531 -14.805 1 94.81 568 ASP A C 1
ATOM 4254 O O . ASP A 1 568 ? 20.344 -29.734 -14.531 1 94.81 568 ASP A O 1
ATOM 4258 N N . LEU A 1 569 ? 18.578 -30.891 -13.945 1 96.44 569 LEU A N 1
ATOM 4259 C CA . LEU A 1 569 ? 18.375 -30.172 -12.688 1 96.44 569 LEU A CA 1
ATOM 4260 C C . LEU A 1 569 ? 19.438 -30.594 -11.656 1 96.44 569 LEU A C 1
ATOM 4262 O O . LEU A 1 569 ? 19.828 -31.75 -11.602 1 96.44 569 LEU A O 1
ATOM 4266 N N . TYR A 1 570 ? 19.844 -29.641 -10.945 1 95.31 570 TYR A N 1
ATOM 4267 C CA . TYR A 1 570 ? 20.656 -29.906 -9.766 1 95.31 570 TYR A CA 1
ATOM 4268 C C . TYR A 1 570 ? 19.797 -30.453 -8.625 1 95.31 570 TYR A C 1
ATOM 4270 O O . TYR A 1 570 ? 18.703 -29.969 -8.383 1 95.31 570 TYR A O 1
ATOM 4278 N N . PRO A 1 571 ? 20.359 -31.359 -7.723 1 94.5 571 PRO A N 1
ATOM 4279 C CA . PRO A 1 571 ? 21.641 -32.031 -7.895 1 94.5 571 PRO A CA 1
ATOM 4280 C C . PRO A 1 571 ? 21.703 -32.875 -9.18 1 94.5 571 PRO A C 1
ATOM 4282 O O . PRO A 1 571 ? 20.75 -33.562 -9.508 1 94.5 571 PRO A O 1
ATOM 4285 N N . PHE A 1 572 ? 22.828 -32.844 -9.781 1 95.31 572 PHE A N 1
ATOM 4286 C CA . PHE A 1 572 ? 22.969 -33.438 -11.109 1 95.31 572 PHE A CA 1
ATOM 4287 C C . PHE A 1 572 ? 23.047 -34.938 -11.039 1 95.31 572 PHE A C 1
ATOM 4289 O O . PHE A 1 572 ? 23.688 -35.5 -10.141 1 95.31 572 PHE A O 1
ATOM 4296 N N . LEU A 1 573 ? 22.406 -35.562 -12.008 1 95.06 573 LEU A N 1
ATOM 4297 C CA . LEU A 1 573 ? 22.578 -37 -12.195 1 95.06 573 LEU A CA 1
ATOM 4298 C C . LEU A 1 573 ? 23.922 -37.312 -12.844 1 95.06 573 LEU A C 1
ATOM 4300 O O . LEU A 1 573 ? 24.531 -36.438 -13.453 1 95.06 573 LEU A O 1
ATOM 4304 N N . SER A 1 574 ? 24.328 -38.625 -12.633 1 94.94 574 SER A N 1
ATOM 4305 C CA . SER A 1 574 ? 25.484 -39.031 -13.438 1 94.94 574 SER A CA 1
ATOM 4306 C C . SER A 1 574 ? 25.203 -38.875 -14.922 1 94.94 574 SER A C 1
ATOM 4308 O O . SER A 1 574 ? 24.062 -38.969 -15.375 1 94.94 574 SER A O 1
ATOM 4310 N N . ARG A 1 575 ? 26.219 -38.531 -15.625 1 92.75 575 ARG A N 1
ATOM 4311 C CA . ARG A 1 575 ? 26.047 -38.281 -17.047 1 92.75 575 ARG A CA 1
ATOM 4312 C C . ARG A 1 575 ? 25.453 -39.5 -17.766 1 92.75 575 ARG A C 1
ATOM 4314 O O . ARG A 1 575 ? 24.625 -39.344 -18.656 1 92.75 575 ARG A O 1
ATOM 4321 N N . ASP A 1 576 ? 25.875 -40.656 -17.359 1 94.69 576 ASP A N 1
ATOM 4322 C CA . ASP A 1 576 ? 25.328 -41.875 -17.953 1 94.69 576 ASP A CA 1
ATOM 4323 C C . ASP A 1 576 ? 23.828 -41.969 -17.703 1 94.69 576 ASP A C 1
ATOM 4325 O O . ASP A 1 576 ? 23.062 -42.25 -18.625 1 94.69 576 ASP A O 1
ATOM 4329 N N . GLU A 1 577 ? 23.469 -41.75 -16.516 1 95.5 577 GLU A N 1
ATOM 4330 C CA . GLU A 1 577 ? 22.047 -41.812 -16.172 1 95.5 577 GLU A CA 1
ATOM 4331 C C . GLU A 1 577 ? 21.25 -40.719 -16.875 1 95.5 577 GLU A C 1
ATOM 4333 O O . GLU A 1 577 ? 20.156 -40.969 -17.375 1 95.5 577 GLU A O 1
ATOM 4338 N N . PHE A 1 578 ? 21.781 -39.562 -16.875 1 94.81 578 PHE A N 1
ATOM 4339 C CA . PHE A 1 578 ? 21.125 -38.438 -17.547 1 94.81 578 PHE A CA 1
ATOM 4340 C C . PHE A 1 578 ? 20.891 -38.75 -19.016 1 94.81 578 PHE A C 1
ATOM 4342 O O . PHE A 1 578 ? 19.766 -38.594 -19.516 1 94.81 578 PHE A O 1
ATOM 4349 N N . HIS A 1 579 ? 21.859 -39.281 -19.703 1 93.94 579 HIS A N 1
ATOM 4350 C CA . HIS A 1 579 ? 21.734 -39.594 -21.125 1 93.94 579 HIS A CA 1
ATOM 4351 C C . HIS A 1 579 ? 20.75 -40.719 -21.375 1 93.94 579 HIS A C 1
ATOM 4353 O O . HIS A 1 579 ? 20.047 -40.719 -22.375 1 93.94 579 HIS A O 1
ATOM 4359 N N . MET A 1 580 ? 20.781 -41.562 -20.484 1 93.88 580 MET A N 1
ATOM 4360 C CA . MET A 1 580 ? 19.844 -42.656 -20.594 1 93.88 580 MET A CA 1
ATOM 4361 C C . MET A 1 580 ? 18.406 -42.156 -20.562 1 93.88 580 MET A C 1
ATOM 4363 O O . MET A 1 580 ? 17.562 -42.625 -21.328 1 93.88 580 MET A O 1
ATOM 4367 N N . GLN A 1 581 ? 18.156 -41.219 -19.719 1 93.62 581 GLN A N 1
ATOM 4368 C CA . GLN A 1 581 ? 16.797 -40.75 -19.562 1 93.62 581 GLN A CA 1
ATOM 4369 C C . GLN A 1 581 ? 16.422 -39.781 -20.703 1 93.62 581 GLN A C 1
ATOM 4371 O O . GLN A 1 581 ? 15.25 -39.656 -21.062 1 93.62 581 GLN A O 1
ATOM 4376 N N . MET A 1 582 ? 17.375 -39.125 -21.328 1 93.06 582 MET A N 1
ATOM 4377 C CA . MET A 1 582 ? 17.109 -38.188 -22.422 1 93.06 582 MET A CA 1
ATOM 4378 C C . MET A 1 582 ? 17.078 -38.938 -23.75 1 93.06 582 MET A C 1
ATOM 4380 O O . MET A 1 582 ? 16.609 -38.375 -24.766 1 93.06 582 MET A O 1
ATOM 4384 N N . SER A 1 583 ? 17.453 -40.125 -23.781 1 84.75 583 SER A N 1
ATOM 4385 C CA . SER A 1 583 ? 17.484 -40.906 -25.016 1 84.75 583 SER A CA 1
ATOM 4386 C C . SER A 1 583 ? 16.078 -41.312 -25.438 1 84.75 583 SER A C 1
ATOM 4388 O O . SER A 1 583 ? 15.875 -41.781 -26.562 1 84.75 583 SER A O 1
ATOM 4390 N N . VAL A 1 584 ? 15.219 -41.156 -24.656 1 82.44 584 VAL A N 1
ATOM 4391 C CA . VAL A 1 584 ? 13.844 -41.469 -24.984 1 82.44 584 VAL A CA 1
ATOM 4392 C C . VAL A 1 584 ? 13.391 -40.688 -26.203 1 82.44 584 VAL A C 1
ATOM 4394 O O . VAL A 1 584 ? 12.68 -41.219 -27.062 1 82.44 584 VAL A O 1
ATOM 4397 N N . SER A 1 585 ? 13.844 -39.531 -26.312 1 80.88 585 SER A N 1
ATOM 4398 C CA . SER A 1 585 ? 13.508 -38.688 -27.469 1 80.88 585 SER A CA 1
ATOM 4399 C C . SER A 1 585 ? 14.281 -39.125 -28.703 1 80.88 585 SER A C 1
ATOM 4401 O O . SER A 1 585 ? 13.883 -38.812 -29.828 1 80.88 585 SER A O 1
ATOM 4403 N N . GLU A 1 586 ? 15.43 -39.719 -28.516 1 70.06 586 GLU A N 1
ATOM 4404 C CA . GLU A 1 586 ? 16.25 -40.156 -29.656 1 70.06 586 GLU A CA 1
ATOM 4405 C C . GLU A 1 586 ? 15.75 -41.469 -30.234 1 70.06 586 GLU A C 1
ATOM 4407 O O . GLU A 1 586 ? 16.078 -41.812 -31.359 1 70.06 586 GLU A O 1
ATOM 4412 N N . ARG A 1 587 ? 15.047 -42.219 -29.484 1 62.75 587 ARG A N 1
ATOM 4413 C CA . ARG A 1 587 ? 14.594 -43.531 -29.891 1 62.75 587 ARG A CA 1
ATOM 4414 C C . ARG A 1 587 ? 13.453 -43.438 -30.906 1 62.75 587 ARG A C 1
ATOM 4416 O O . ARG A 1 587 ? 13.07 -44.438 -31.516 1 62.75 587 ARG A O 1
ATOM 4423 N N . ASP A 1 588 ? 12.93 -42.438 -31.172 1 52.59 588 ASP A N 1
ATOM 4424 C CA . ASP A 1 588 ? 11.898 -42.344 -32.188 1 52.59 588 ASP A CA 1
ATOM 4425 C C . ASP A 1 588 ? 12.516 -42.031 -33.562 1 52.59 588 ASP A C 1
ATOM 4427 O O . ASP A 1 588 ? 13.477 -41.281 -33.656 1 52.59 588 ASP A O 1
ATOM 4431 N N . MET B 1 1 ? 24.125 6.082 -3.879 1 97.75 1 MET B N 1
ATOM 4432 C CA . MET B 1 1 ? 24.188 6.227 -2.428 1 97.75 1 MET B CA 1
ATOM 4433 C C . MET B 1 1 ? 25.078 7.398 -2.033 1 97.75 1 MET B C 1
ATOM 4435 O O . MET B 1 1 ? 24.734 8.172 -1.139 1 97.75 1 MET B O 1
ATOM 4439 N N . ASN B 1 2 ? 26.203 7.539 -2.701 1 97.44 2 ASN B N 1
ATOM 4440 C CA . ASN B 1 2 ? 27.062 8.688 -2.441 1 97.44 2 ASN B CA 1
ATOM 4441 C C . ASN B 1 2 ? 26.328 10.008 -2.639 1 97.44 2 ASN B C 1
ATOM 4443 O O . ASN B 1 2 ? 26.469 10.922 -1.83 1 97.44 2 ASN B O 1
ATOM 4447 N N . ARG B 1 3 ? 25.594 10.078 -3.697 1 97.44 3 ARG B N 1
ATOM 4448 C CA . ARG B 1 3 ? 24.875 11.305 -4 1 97.44 3 ARG B CA 1
ATOM 4449 C C . ARG B 1 3 ? 23.828 11.602 -2.939 1 97.44 3 ARG B C 1
ATOM 4451 O O . ARG B 1 3 ? 23.594 12.758 -2.584 1 97.44 3 ARG B O 1
ATOM 4458 N N . LEU B 1 4 ? 23.078 10.602 -2.445 1 98.56 4 LEU B N 1
ATOM 4459 C CA . LEU B 1 4 ? 22.125 10.797 -1.361 1 98.56 4 LEU B CA 1
ATOM 4460 C C . LEU B 1 4 ? 22.812 11.352 -0.12 1 98.56 4 LEU B C 1
ATOM 4462 O O . LEU B 1 4 ? 22.312 12.281 0.514 1 98.56 4 LEU B O 1
ATOM 4466 N N . ALA B 1 5 ? 23.953 10.734 0.195 1 98.44 5 ALA B N 1
ATOM 4467 C CA . ALA B 1 5 ? 24.719 11.203 1.352 1 98.44 5 ALA B CA 1
ATOM 4468 C C . ALA B 1 5 ? 25.172 12.648 1.167 1 98.44 5 ALA B C 1
ATOM 4470 O O . ALA B 1 5 ? 25.141 13.438 2.113 1 98.44 5 ALA B O 1
ATOM 4471 N N . GLU B 1 6 ? 25.609 13 -0.017 1 97.75 6 GLU B N 1
ATOM 4472 C CA . GLU B 1 6 ? 26.078 14.352 -0.327 1 97.75 6 GLU B CA 1
ATOM 4473 C C . GLU B 1 6 ? 24.953 15.375 -0.175 1 97.75 6 GLU B C 1
ATOM 4475 O O . GLU B 1 6 ? 25.203 16.547 0.092 1 97.75 6 GLU B O 1
ATOM 4480 N N . LEU B 1 7 ? 23.703 14.961 -0.327 1 97.75 7 LEU B N 1
ATOM 4481 C CA . LEU B 1 7 ? 22.547 15.836 -0.155 1 97.75 7 LEU B CA 1
ATOM 4482 C C . LEU B 1 7 ? 22.266 16.078 1.323 1 97.75 7 LEU B C 1
ATOM 4484 O O . LEU B 1 7 ? 21.391 16.859 1.67 1 97.75 7 LEU B O 1
ATOM 4488 N N . GLY B 1 8 ? 22.969 15.375 2.189 1 97.19 8 GLY B N 1
ATOM 4489 C CA . GLY B 1 8 ? 22.781 15.539 3.623 1 97.19 8 GLY B CA 1
ATOM 4490 C C . GLY B 1 8 ? 21.828 14.508 4.223 1 97.19 8 GLY B C 1
ATOM 4491 O O . GLY B 1 8 ? 21.5 14.586 5.402 1 97.19 8 GLY B O 1
ATOM 4492 N N . ILE B 1 9 ? 21.406 13.586 3.436 1 98.25 9 ILE B N 1
ATOM 4493 C CA . ILE B 1 9 ? 20.562 12.508 3.932 1 98.25 9 ILE B CA 1
ATOM 4494 C C . ILE B 1 9 ? 21.375 11.578 4.824 1 98.25 9 ILE B C 1
ATOM 4496 O O . ILE B 1 9 ? 22.5 11.203 4.48 1 98.25 9 ILE B O 1
ATOM 4500 N N . LYS B 1 10 ? 20.781 11.195 5.926 1 97.88 10 LYS B N 1
ATOM 4501 C CA . LYS B 1 10 ? 21.516 10.344 6.867 1 97.88 10 LYS B CA 1
ATOM 4502 C C . LYS B 1 10 ? 20.875 8.961 6.965 1 97.88 10 LYS B C 1
ATOM 4504 O O . LYS B 1 10 ? 21.578 7.969 7.184 1 97.88 10 LYS B O 1
ATOM 4509 N N . GLN B 1 11 ? 19.609 8.945 6.879 1 98.5 11 GLN B N 1
ATOM 4510 C CA . GLN B 1 11 ? 18.891 7.676 6.949 1 98.5 11 GLN B CA 1
ATOM 4511 C C . GLN B 1 11 ? 18.219 7.348 5.621 1 98.5 11 GLN B C 1
ATOM 4513 O O . GLN B 1 11 ? 17.672 8.234 4.961 1 98.5 11 GLN B O 1
ATOM 4518 N N . VAL B 1 12 ? 18.297 6.133 5.242 1 98.88 12 VAL B N 1
ATOM 4519 C CA . VAL B 1 12 ? 17.5 5.609 4.137 1 98.88 12 VAL B CA 1
ATOM 4520 C C . VAL B 1 12 ? 16.562 4.531 4.652 1 98.88 12 VAL B C 1
ATOM 4522 O O . VAL B 1 12 ? 17 3.529 5.227 1 98.88 12 VAL B O 1
ATOM 4525 N N . PHE B 1 13 ? 15.312 4.77 4.574 1 98.94 13 PHE B N 1
ATOM 4526 C CA . PHE B 1 13 ? 14.289 3.816 4.984 1 98.94 13 PHE B CA 1
ATOM 4527 C C . PHE B 1 13 ? 14.016 2.807 3.877 1 98.94 13 PHE B C 1
ATOM 4529 O O . PHE B 1 13 ? 13.742 3.189 2.738 1 98.94 13 PHE B O 1
ATOM 4536 N N . PHE B 1 14 ? 14.086 1.494 4.211 1 98.81 14 PHE B N 1
ATOM 4537 C CA . PHE B 1 14 ? 14.039 0.545 3.105 1 98.81 14 PHE B CA 1
ATOM 4538 C C . PHE B 1 14 ? 13.461 -0.79 3.561 1 98.81 14 PHE B C 1
ATOM 4540 O O . PHE B 1 14 ? 13.328 -1.036 4.762 1 98.81 14 PHE B O 1
ATOM 4547 N N . LEU B 1 15 ? 13.008 -1.576 2.699 1 98.5 15 LEU B N 1
ATOM 4548 C CA . LEU B 1 15 ? 12.734 -3.008 2.775 1 98.5 15 LEU B CA 1
ATOM 4549 C C . LEU B 1 15 ? 13.469 -3.76 1.666 1 98.5 15 LEU B C 1
ATOM 4551 O O . LEU B 1 15 ? 13.297 -3.447 0.485 1 98.5 15 LEU B O 1
ATOM 4555 N N . PRO B 1 16 ? 14.297 -4.715 2.035 1 97.88 16 PRO B N 1
ATOM 4556 C CA . PRO B 1 16 ? 15.148 -5.336 1.021 1 97.88 16 PRO B CA 1
ATOM 4557 C C . PRO B 1 16 ? 14.375 -6.234 0.062 1 97.88 16 PRO B C 1
ATOM 4559 O O . PRO B 1 16 ? 13.266 -6.672 0.382 1 97.88 16 PRO B O 1
ATOM 4562 N N . GLY B 1 17 ? 14.883 -6.461 -1.041 1 96.12 17 GLY B N 1
ATOM 4563 C CA . GLY B 1 17 ? 14.305 -7.359 -2.029 1 96.12 17 GLY B CA 1
ATOM 4564 C C . GLY B 1 17 ? 15.273 -7.73 -3.137 1 96.12 17 GLY B C 1
ATOM 4565 O O . GLY B 1 17 ? 16.281 -7.059 -3.332 1 96.12 17 GLY B O 1
ATOM 4566 N N . GLY B 1 18 ? 14.93 -8.797 -3.824 1 94.62 18 GLY B N 1
ATOM 4567 C CA . GLY B 1 18 ? 15.805 -9.32 -4.863 1 94.62 18 GLY B CA 1
ATOM 4568 C C . GLY B 1 18 ? 16 -8.359 -6.016 1 94.62 18 GLY B C 1
ATOM 4569 O O . GLY B 1 18 ? 17.094 -8.289 -6.59 1 94.62 18 GLY B O 1
ATOM 4570 N N . GLY B 1 19 ? 14.969 -7.598 -6.34 1 96.5 19 GLY B N 1
ATOM 4571 C CA . GLY B 1 19 ? 15.062 -6.656 -7.445 1 96.5 19 GLY B CA 1
ATOM 4572 C C . GLY B 1 19 ? 15.953 -5.465 -7.141 1 96.5 19 GLY B C 1
ATOM 4573 O O . GLY B 1 19 ? 16.328 -4.719 -8.047 1 96.5 19 GLY B O 1
ATOM 4574 N N . ALA B 1 20 ? 16.344 -5.363 -5.879 1 98.25 20 ALA B N 1
ATOM 4575 C CA . ALA B 1 20 ? 17.188 -4.25 -5.445 1 98.25 20 ALA B CA 1
ATOM 4576 C C . ALA B 1 20 ? 18.453 -4.758 -4.766 1 98.25 20 ALA B C 1
ATOM 4578 O O . ALA B 1 20 ? 19.031 -4.07 -3.918 1 98.25 20 ALA B O 1
ATOM 4579 N N . MET B 1 21 ? 18.906 -5.969 -5.066 1 98.06 21 MET B N 1
ATOM 4580 C CA . MET B 1 21 ? 19.938 -6.641 -4.277 1 98.06 21 MET B CA 1
ATOM 4581 C C . MET B 1 21 ? 21.219 -5.824 -4.254 1 98.06 21 MET B C 1
ATOM 4583 O O . MET B 1 21 ? 21.859 -5.684 -3.209 1 98.06 21 MET B O 1
ATOM 4587 N N . HIS B 1 22 ? 21.656 -5.199 -5.391 1 98.44 22 HIS B N 1
ATOM 4588 C CA . HIS B 1 22 ? 22.875 -4.406 -5.402 1 98.44 22 HIS B CA 1
ATOM 4589 C C . HIS B 1 22 ? 22.688 -3.082 -4.672 1 98.44 22 HIS B C 1
ATOM 4591 O O . HIS B 1 22 ? 23.625 -2.564 -4.055 1 98.44 22 HIS B O 1
ATOM 4597 N N . LEU B 1 23 ? 21.5 -2.498 -4.789 1 98.69 23 LEU B N 1
ATOM 4598 C CA . LEU B 1 23 ? 21.172 -1.279 -4.059 1 98.69 23 LEU B CA 1
ATOM 4599 C C . LEU B 1 23 ? 21.203 -1.521 -2.553 1 98.69 23 LEU B C 1
ATOM 4601 O O . LEU B 1 23 ? 21.75 -0.704 -1.803 1 98.69 23 LEU B O 1
ATOM 4605 N N . ASN B 1 24 ? 20.609 -2.658 -2.141 1 98.69 24 ASN B N 1
ATOM 4606 C CA . ASN B 1 24 ? 20.641 -3.018 -0.727 1 98.69 24 ASN B CA 1
ATOM 4607 C C . ASN B 1 24 ? 22.078 -3.133 -0.212 1 98.69 24 ASN B C 1
ATOM 4609 O O . ASN B 1 24 ? 22.406 -2.613 0.857 1 98.69 24 ASN B O 1
ATOM 4613 N N . ASP B 1 25 ? 22.859 -3.822 -0.989 1 98.56 25 ASP B N 1
ATOM 4614 C CA . ASP B 1 25 ? 24.25 -4.02 -0.596 1 98.56 25 ASP B CA 1
ATOM 4615 C C . ASP B 1 25 ? 24.984 -2.686 -0.497 1 98.56 25 ASP B C 1
ATOM 4617 O O . ASP B 1 25 ? 25.734 -2.447 0.461 1 98.56 25 ASP B O 1
ATOM 4621 N N . ALA B 1 26 ? 24.766 -1.821 -1.531 1 98.38 26 ALA B N 1
ATOM 4622 C CA . ALA B 1 26 ? 25.391 -0.504 -1.55 1 98.38 26 ALA B CA 1
ATOM 4623 C C . ALA B 1 26 ? 24.984 0.316 -0.329 1 98.38 26 ALA B C 1
ATOM 4625 O O . ALA B 1 26 ? 25.812 0.994 0.277 1 98.38 26 ALA B O 1
ATOM 4626 N N . LEU B 1 27 ? 23.75 0.289 0.033 1 98.62 27 LEU B N 1
ATOM 4627 C CA . LEU B 1 27 ? 23.25 1.007 1.199 1 98.62 27 LEU B CA 1
ATOM 4628 C C . LEU B 1 27 ? 23.906 0.488 2.477 1 98.62 27 LEU B C 1
ATOM 4630 O O . LEU B 1 27 ? 24.328 1.275 3.322 1 98.62 27 LEU B O 1
ATOM 4634 N N . GLY B 1 28 ? 23.969 -0.833 2.629 1 98.25 28 GLY B N 1
ATOM 4635 C CA . GLY B 1 28 ? 24.531 -1.445 3.822 1 98.25 28 GLY B CA 1
ATOM 4636 C C . GLY B 1 28 ? 26 -1.133 4.012 1 98.25 28 GLY B C 1
ATOM 4637 O O . GLY B 1 28 ? 26.484 -1.109 5.145 1 98.25 28 GLY B O 1
ATOM 4638 N N . ARG B 1 29 ? 26.688 -0.865 2.902 1 98.06 29 ARG B N 1
ATOM 4639 C CA . ARG B 1 29 ? 28.125 -0.667 2.957 1 98.06 29 ARG B CA 1
ATOM 4640 C C . ARG B 1 29 ? 28.469 0.811 3.115 1 98.06 29 ARG B C 1
ATOM 4642 O O . ARG B 1 29 ? 29.594 1.155 3.492 1 98.06 29 ARG B O 1
ATOM 4649 N N . HIS B 1 30 ? 27.562 1.642 2.791 1 98.25 30 HIS B N 1
ATOM 4650 C CA . HIS B 1 30 ? 27.891 3.062 2.762 1 98.25 30 HIS B CA 1
ATOM 4651 C C . HIS B 1 30 ? 28.172 3.594 4.164 1 98.25 30 HIS B C 1
ATOM 4653 O O . HIS B 1 30 ? 27.344 3.418 5.07 1 98.25 30 HIS B O 1
ATOM 4659 N N . PRO B 1 31 ? 29.188 4.309 4.359 1 97.88 31 PRO B N 1
ATOM 4660 C CA . PRO B 1 31 ? 29.594 4.703 5.711 1 97.88 31 PRO B CA 1
ATOM 4661 C C . PRO B 1 31 ? 28.734 5.844 6.266 1 97.88 31 PRO B C 1
ATOM 4663 O O . PRO B 1 31 ? 28.609 5.988 7.484 1 97.88 31 PRO B O 1
ATOM 4666 N N . ASP B 1 32 ? 28.172 6.664 5.41 1 98.12 32 ASP B N 1
ATOM 4667 C CA . ASP B 1 32 ? 27.5 7.875 5.875 1 98.12 32 ASP B CA 1
ATOM 4668 C C . ASP B 1 32 ? 25.984 7.707 5.871 1 98.12 32 ASP B C 1
ATOM 4670 O O . ASP B 1 32 ? 25.25 8.648 6.195 1 98.12 32 ASP B O 1
ATOM 4674 N N . LEU B 1 33 ? 25.5 6.59 5.402 1 98.56 33 LEU B N 1
ATOM 4675 C CA . LEU B 1 33 ? 24.062 6.328 5.371 1 98.56 33 LEU B CA 1
ATOM 4676 C C . LEU B 1 33 ? 23.688 5.211 6.34 1 98.56 33 LEU B C 1
ATOM 4678 O O . LEU B 1 33 ? 24.375 4.188 6.406 1 98.56 33 LEU B O 1
ATOM 4682 N N . GLU B 1 34 ? 22.703 5.438 7.113 1 98.44 34 GLU B N 1
ATOM 4683 C CA . GLU B 1 34 ? 22.156 4.434 8.023 1 98.44 34 GLU B CA 1
ATOM 4684 C C . GLU B 1 34 ? 20.922 3.76 7.418 1 98.44 34 GLU B C 1
ATOM 4686 O O . GLU B 1 34 ? 19.922 4.418 7.16 1 98.44 34 GLU B O 1
ATOM 4691 N N . PRO B 1 35 ? 21.031 2.438 7.16 1 98.62 35 PRO B N 1
ATOM 4692 C CA . PRO B 1 35 ? 19.828 1.736 6.691 1 98.62 35 PRO B CA 1
ATOM 4693 C C . PRO B 1 35 ? 18.812 1.517 7.801 1 98.62 35 PRO B C 1
ATOM 4695 O O . PRO B 1 35 ? 19.141 0.962 8.852 1 98.62 35 PRO B O 1
ATOM 4698 N N . ILE B 1 36 ? 17.578 1.965 7.641 1 98.81 36 ILE B N 1
ATOM 4699 C CA . ILE B 1 36 ? 16.5 1.748 8.586 1 98.81 36 ILE B CA 1
ATOM 4700 C C . ILE B 1 36 ? 15.469 0.798 7.984 1 98.81 36 ILE B C 1
ATOM 4702 O O . ILE B 1 36 ? 14.711 1.181 7.082 1 98.81 36 ILE B O 1
ATOM 4706 N N . LEU B 1 37 ? 15.445 -0.373 8.508 1 98.69 37 LEU B N 1
ATOM 4707 C CA . LEU B 1 37 ? 14.539 -1.396 7.996 1 98.69 37 LEU B CA 1
ATOM 4708 C C . LEU B 1 37 ? 13.125 -1.193 8.539 1 98.69 37 LEU B C 1
ATOM 4710 O O . LEU B 1 37 ? 12.93 -1.056 9.742 1 98.69 37 LEU B O 1
ATOM 4714 N N . CYS B 1 38 ? 12.18 -1.058 7.664 1 98.5 38 CYS B N 1
ATOM 4715 C CA . CYS B 1 38 ? 10.758 -1.159 7.996 1 98.5 38 CYS B CA 1
ATOM 4716 C C . CYS B 1 38 ? 10.18 -2.48 7.508 1 98.5 38 CYS B C 1
ATOM 4718 O O . CYS B 1 38 ? 10.836 -3.223 6.777 1 98.5 38 CYS B O 1
ATOM 4720 N N . LEU B 1 39 ? 8.984 -2.775 7.902 1 98.38 39 LEU B N 1
ATOM 4721 C CA . LEU B 1 39 ? 8.406 -4.07 7.562 1 98.38 39 LEU B CA 1
ATOM 4722 C C . LEU B 1 39 ? 7.316 -3.92 6.504 1 98.38 39 LEU B C 1
ATOM 4724 O O . LEU B 1 39 ? 6.691 -4.906 6.105 1 98.38 39 LEU B O 1
ATOM 4728 N N . HIS B 1 40 ? 7.102 -2.76 6.023 1 98.5 40 HIS B N 1
ATOM 4729 C CA . HIS B 1 40 ? 6.258 -2.447 4.879 1 98.5 40 HIS B CA 1
ATOM 4730 C C . HIS B 1 40 ? 6.797 -1.246 4.105 1 98.5 40 HIS B C 1
ATOM 4732 O O . HIS B 1 40 ? 7.195 -0.246 4.707 1 98.5 40 HIS B O 1
ATOM 4738 N N . GLU B 1 41 ? 6.789 -1.26 2.82 1 98.62 41 GLU B N 1
ATOM 4739 C CA . GLU B 1 41 ? 7.359 -0.183 2.016 1 98.62 41 GLU B CA 1
ATOM 4740 C C . GLU B 1 41 ? 6.551 1.102 2.16 1 98.62 41 GLU B C 1
ATOM 4742 O O . GLU B 1 41 ? 7.094 2.201 2.043 1 98.62 41 GLU B O 1
ATOM 4747 N N . GLN B 1 42 ? 5.184 1.032 2.418 1 98.19 42 GLN B N 1
ATOM 4748 C CA . GLN B 1 42 ? 4.41 2.227 2.748 1 98.19 42 GLN B CA 1
ATOM 4749 C C . GLN B 1 42 ? 5.008 2.955 3.947 1 98.19 42 GLN B C 1
ATOM 4751 O O . GLN B 1 42 ? 5.117 4.184 3.943 1 98.19 42 GLN B O 1
ATOM 4756 N N . ALA B 1 43 ? 5.395 2.168 5.012 1 98.5 43 ALA B N 1
ATOM 4757 C CA . ALA B 1 43 ? 6.012 2.74 6.203 1 98.5 43 ALA B CA 1
ATOM 4758 C C . ALA B 1 43 ? 7.355 3.383 5.871 1 98.5 43 ALA B C 1
ATOM 4760 O O . ALA B 1 43 ? 7.703 4.43 6.422 1 98.5 43 ALA B O 1
ATOM 4761 N N . CYS B 1 44 ? 8.102 2.781 4.926 1 98.81 44 CYS B N 1
ATOM 4762 C CA . CYS B 1 44 ? 9.367 3.363 4.48 1 98.81 44 CYS B CA 1
ATOM 4763 C C . CYS B 1 44 ? 9.148 4.758 3.908 1 98.81 44 CYS B C 1
ATOM 4765 O O . CYS B 1 44 ? 9.859 5.699 4.277 1 98.81 44 CYS B O 1
ATOM 4767 N N . GLY B 1 45 ? 8.188 4.824 3.002 1 98.62 45 GLY B N 1
ATOM 4768 C CA . GLY B 1 45 ? 7.906 6.098 2.361 1 98.62 45 GLY B CA 1
ATOM 4769 C C . GLY B 1 45 ? 7.414 7.156 3.328 1 98.62 45 GLY B C 1
ATOM 4770 O O . GLY B 1 45 ? 7.836 8.312 3.258 1 98.62 45 GLY B O 1
ATOM 4771 N N . VAL B 1 46 ? 6.531 6.785 4.258 1 97.94 46 VAL B N 1
ATOM 4772 C CA . VAL B 1 46 ? 5.98 7.719 5.238 1 97.94 46 VAL B CA 1
ATOM 4773 C C . VAL B 1 46 ? 7.09 8.211 6.164 1 97.94 46 VAL B C 1
ATOM 4775 O O . VAL B 1 46 ? 7.152 9.391 6.496 1 97.94 46 VAL B O 1
ATOM 4778 N N . ALA B 1 47 ? 7.953 7.266 6.582 1 98.62 47 ALA B N 1
ATOM 4779 C CA . ALA B 1 47 ? 9.086 7.652 7.422 1 98.62 47 ALA B CA 1
ATOM 4780 C C . ALA B 1 47 ? 9.984 8.648 6.703 1 98.62 47 ALA B C 1
ATOM 4782 O O . ALA B 1 47 ? 10.422 9.648 7.297 1 98.62 47 ALA B O 1
ATOM 4783 N N . ALA B 1 48 ? 10.234 8.406 5.453 1 98.69 48 ALA B N 1
ATOM 4784 C CA . ALA B 1 48 ? 11.055 9.32 4.664 1 98.69 48 ALA B CA 1
ATOM 4785 C C . ALA B 1 48 ? 10.398 10.695 4.555 1 98.69 48 ALA B C 1
ATOM 4787 O O . ALA B 1 48 ? 11.062 11.727 4.707 1 98.69 48 ALA B O 1
ATOM 4788 N N . GLU B 1 49 ? 9.117 10.703 4.27 1 96.94 49 GLU B N 1
ATOM 4789 C CA . GLU B 1 49 ? 8.383 11.969 4.195 1 96.94 49 GLU B CA 1
ATOM 4790 C C . GLU B 1 49 ? 8.523 12.766 5.492 1 96.94 49 GLU B C 1
ATOM 4792 O O . GLU B 1 49 ? 8.789 13.969 5.461 1 96.94 49 GLU B O 1
ATOM 4797 N N . SER B 1 50 ? 8.328 12.062 6.586 1 96.94 50 SER B N 1
ATOM 4798 C CA . SER B 1 50 ? 8.367 12.719 7.891 1 96.94 50 SER B CA 1
ATOM 4799 C C . SER B 1 50 ? 9.781 13.203 8.211 1 96.94 50 SER B C 1
ATOM 4801 O O . SER B 1 50 ? 9.945 14.266 8.82 1 96.94 50 SER B O 1
ATOM 4803 N N . ALA B 1 51 ? 10.773 12.43 7.844 1 97.81 51 ALA B N 1
ATOM 4804 C CA . ALA B 1 51 ? 12.156 12.883 8.016 1 97.81 51 ALA B CA 1
ATOM 4805 C C . ALA B 1 51 ? 12.406 14.172 7.238 1 97.81 51 ALA B C 1
ATOM 4807 O O . ALA B 1 51 ? 13.039 15.094 7.758 1 97.81 51 ALA B O 1
ATOM 4808 N N . GLY B 1 52 ? 11.922 14.195 6.047 1 96.31 52 GLY B N 1
ATOM 4809 C CA . GLY B 1 52 ? 12.047 15.398 5.234 1 96.31 52 GLY B CA 1
ATOM 4810 C C . GLY B 1 52 ? 11.32 16.594 5.828 1 96.31 52 GLY B C 1
ATOM 4811 O O . GLY B 1 52 ? 11.859 17.703 5.832 1 96.31 52 GLY B O 1
ATOM 4812 N N . LYS B 1 53 ? 10.133 16.422 6.332 1 94.81 53 LYS B N 1
ATOM 4813 C CA . LYS B 1 53 ? 9.359 17.5 6.941 1 94.81 53 LYS B CA 1
ATOM 4814 C C . LYS B 1 53 ? 10.062 18.047 8.18 1 94.81 53 LYS B C 1
ATOM 4816 O O . LYS B 1 53 ? 10.039 19.266 8.422 1 94.81 53 LYS B O 1
ATOM 4821 N N . LEU B 1 54 ? 10.594 17.094 8.953 1 95 54 LEU B N 1
ATOM 4822 C CA . LEU B 1 54 ? 11.289 17.516 10.164 1 95 54 LEU B CA 1
ATOM 4823 C C . LEU B 1 54 ? 12.469 18.422 9.828 1 95 54 LEU B C 1
ATOM 4825 O O . LEU B 1 54 ? 12.625 19.5 10.422 1 95 54 LEU B O 1
ATOM 4829 N N . SER B 1 55 ? 13.219 18.031 8.805 1 90.94 55 SER B N 1
ATOM 4830 C CA . SER B 1 55 ? 14.461 18.734 8.5 1 90.94 55 SER B CA 1
ATOM 4831 C C . SER B 1 55 ? 14.227 19.891 7.543 1 90.94 55 SER B C 1
ATOM 4833 O O . SER B 1 55 ? 15.031 20.828 7.473 1 90.94 55 SER B O 1
ATOM 4835 N N . GLY B 1 56 ? 13.133 19.844 6.816 1 89.75 56 GLY B N 1
ATOM 4836 C CA . GLY B 1 56 ? 12.93 20.766 5.719 1 89.75 56 GLY B CA 1
ATOM 4837 C C . GLY B 1 56 ? 13.781 20.453 4.504 1 89.75 56 GLY B C 1
ATOM 4838 O O . GLY B 1 56 ? 14.023 21.328 3.664 1 89.75 56 GLY B O 1
ATOM 4839 N N . GLY B 1 57 ? 14.344 19.312 4.465 1 93.69 57 GLY B N 1
ATOM 4840 C CA . GLY B 1 57 ? 15.258 18.922 3.404 1 93.69 57 GLY B CA 1
ATOM 4841 C C . GLY B 1 57 ? 14.898 17.594 2.771 1 93.69 57 GLY B C 1
ATOM 4842 O O . GLY B 1 57 ? 13.789 17.094 2.957 1 93.69 57 GLY B O 1
ATOM 4843 N N . PRO B 1 58 ? 15.852 17.109 2 1 97.81 58 PRO B N 1
ATOM 4844 C CA . PRO B 1 58 ? 15.602 15.867 1.273 1 97.81 58 PRO B CA 1
ATOM 4845 C C . PRO B 1 58 ? 15.641 14.641 2.18 1 97.81 58 PRO B C 1
ATOM 4847 O O . PRO B 1 58 ? 16.25 14.68 3.248 1 97.81 58 PRO B O 1
ATOM 4850 N N . SER B 1 59 ? 14.992 13.648 1.868 1 98.69 59 SER B N 1
ATOM 4851 C CA . SER B 1 59 ? 14.992 12.32 2.482 1 98.69 59 SER B CA 1
ATOM 4852 C C . SER B 1 59 ? 14.914 11.227 1.426 1 98.69 59 SER B C 1
ATOM 4854 O O . SER B 1 59 ? 14.82 11.508 0.23 1 98.69 59 SER B O 1
ATOM 4856 N N . ALA B 1 60 ? 15.023 9.938 1.852 1 98.88 60 ALA B N 1
ATOM 4857 C CA . ALA B 1 60 ? 15.094 8.883 0.845 1 98.88 60 ALA B CA 1
ATOM 4858 C C . ALA B 1 60 ? 14.383 7.617 1.322 1 98.88 60 ALA B C 1
ATOM 4860 O O . ALA B 1 60 ? 14.398 7.301 2.514 1 98.88 60 ALA B O 1
ATOM 4861 N N . CYS B 1 61 ? 13.758 6.98 0.405 1 98.88 61 CYS B N 1
ATOM 4862 C CA . CYS B 1 61 ? 13.086 5.691 0.54 1 98.88 61 CYS B CA 1
ATOM 4863 C C . CYS B 1 61 ? 13.531 4.73 -0.554 1 98.88 61 CYS B C 1
ATOM 4865 O O . CYS B 1 61 ? 13.617 5.105 -1.724 1 98.88 61 CYS B O 1
ATOM 4867 N N . MET B 1 62 ? 13.891 3.518 -0.168 1 98.88 62 MET B N 1
ATOM 4868 C CA . MET B 1 62 ? 14.367 2.541 -1.144 1 98.88 62 MET B CA 1
ATOM 4869 C C . MET B 1 62 ? 13.539 1.26 -1.076 1 98.88 62 MET B C 1
ATOM 4871 O O . MET B 1 62 ? 13.281 0.737 0.01 1 98.88 62 MET B O 1
ATOM 4875 N N . THR B 1 63 ? 13.102 0.792 -2.205 1 98.56 63 THR B N 1
ATOM 4876 C CA . THR B 1 63 ? 12.281 -0.413 -2.289 1 98.56 63 THR B CA 1
ATOM 4877 C C . THR B 1 63 ? 12.805 -1.345 -3.381 1 98.56 63 THR B C 1
ATOM 4879 O O . THR B 1 63 ? 13.602 -0.934 -4.227 1 98.56 63 THR B O 1
ATOM 4882 N N . THR B 1 64 ? 12.406 -2.623 -3.324 1 97.75 64 THR B N 1
ATOM 4883 C CA . THR B 1 64 ? 12.602 -3.533 -4.449 1 97.75 64 THR B CA 1
ATOM 4884 C C . THR B 1 64 ? 11.609 -3.24 -5.566 1 97.75 64 THR B C 1
ATOM 4886 O O . THR B 1 64 ? 10.922 -2.215 -5.543 1 97.75 64 THR B O 1
ATOM 4889 N N . CYS B 1 65 ? 11.586 -4.043 -6.629 1 96.5 65 CYS B N 1
ATOM 4890 C CA . CYS B 1 65 ? 10.734 -3.83 -7.797 1 96.5 65 CYS B CA 1
ATOM 4891 C C . CYS B 1 65 ? 9.328 -4.348 -7.547 1 96.5 65 CYS B C 1
ATOM 4893 O O . CYS B 1 65 ? 9.062 -4.965 -6.512 1 96.5 65 CYS B O 1
ATOM 4895 N N . GLY B 1 66 ? 8.438 -4.05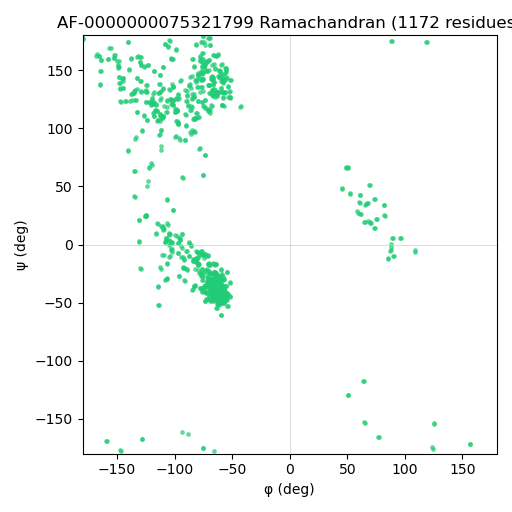5 -8.5 1 96.62 66 GLY B N 1
ATOM 4896 C CA . GLY B 1 66 ? 7.098 -4.629 -8.5 1 96.62 66 GLY B CA 1
ATOM 4897 C C . GLY B 1 66 ? 6.266 -4.211 -7.305 1 96.62 66 GLY B C 1
ATOM 4898 O O . GLY B 1 66 ? 6.023 -3.02 -7.094 1 96.62 66 GLY B O 1
ATOM 4899 N N . PRO B 1 67 ? 5.891 -5.227 -6.48 1 96.56 67 PRO B N 1
ATOM 4900 C CA . PRO B 1 67 ? 5.039 -4.918 -5.332 1 96.56 67 PRO B CA 1
ATOM 4901 C C . PRO B 1 67 ? 5.727 -4.012 -4.312 1 96.56 67 PRO B C 1
ATOM 4903 O O . PRO B 1 67 ? 5.066 -3.199 -3.662 1 96.56 67 PRO B O 1
ATOM 4906 N N . GLY B 1 68 ? 7.047 -4.172 -4.152 1 97.69 68 GLY B N 1
ATOM 4907 C CA . GLY B 1 68 ? 7.746 -3.268 -3.254 1 97.69 68 GLY B CA 1
ATOM 4908 C C . GLY B 1 68 ? 7.59 -1.809 -3.637 1 97.69 68 GLY B C 1
ATOM 4909 O O . GLY B 1 68 ? 7.312 -0.963 -2.785 1 97.69 68 GLY B O 1
ATOM 4910 N N . ALA B 1 69 ? 7.77 -1.547 -4.914 1 98.62 69 ALA B N 1
ATOM 4911 C CA . ALA B 1 69 ? 7.645 -0.178 -5.406 1 98.62 69 ALA B CA 1
ATOM 4912 C C . ALA B 1 69 ? 6.203 0.318 -5.289 1 98.62 69 ALA B C 1
ATOM 4914 O O . ALA B 1 69 ? 5.961 1.429 -4.812 1 98.62 69 ALA B O 1
ATOM 4915 N N . THR B 1 70 ? 5.258 -0.481 -5.691 1 98.62 70 THR B N 1
ATOM 4916 C CA . THR B 1 70 ? 3.869 -0.034 -5.723 1 98.62 70 THR B CA 1
ATOM 4917 C C . THR B 1 70 ? 3.328 0.147 -4.305 1 98.62 70 THR B C 1
ATOM 4919 O O . THR B 1 70 ? 2.4 0.928 -4.086 1 98.62 70 THR B O 1
ATOM 4922 N N . ASN B 1 71 ? 3.881 -0.532 -3.32 1 98.56 71 ASN B N 1
ATOM 4923 C CA . ASN B 1 71 ? 3.488 -0.35 -1.927 1 98.56 71 ASN B CA 1
ATOM 4924 C C . ASN B 1 71 ? 3.857 1.041 -1.418 1 98.56 71 ASN B C 1
ATOM 4926 O O . ASN B 1 71 ? 3.359 1.479 -0.379 1 98.56 71 ASN B O 1
ATOM 4930 N N . ALA B 1 72 ? 4.723 1.737 -2.119 1 98.62 72 ALA B N 1
ATOM 4931 C CA . ALA B 1 72 ? 5.164 3.057 -1.677 1 98.62 72 ALA B CA 1
ATOM 4932 C C . ALA B 1 72 ? 4.352 4.16 -2.342 1 98.62 72 ALA B C 1
ATOM 4934 O O . ALA B 1 72 ? 4.586 5.348 -2.1 1 98.62 72 ALA B O 1
ATOM 4935 N N . VAL B 1 73 ? 3.348 3.848 -3.129 1 98.81 73 VAL B N 1
ATOM 4936 C CA . VAL B 1 73 ? 2.621 4.812 -3.947 1 98.81 73 VAL B CA 1
ATOM 4937 C C . VAL B 1 73 ? 1.858 5.781 -3.049 1 98.81 73 VAL B C 1
ATOM 4939 O O . VAL B 1 73 ? 1.816 6.984 -3.318 1 98.81 73 VAL B O 1
ATOM 4942 N N . THR B 1 74 ? 1.246 5.289 -1.974 1 98.44 74 THR B N 1
ATOM 4943 C CA . THR B 1 74 ? 0.504 6.16 -1.067 1 98.44 74 THR B CA 1
ATOM 4944 C C . THR B 1 74 ? 1.433 7.184 -0.417 1 98.44 74 THR B C 1
ATOM 4946 O O . THR B 1 74 ? 1.08 8.359 -0.293 1 98.44 74 THR B O 1
ATOM 4949 N N . ALA B 1 75 ? 2.613 6.727 0.004 1 97.88 75 ALA B N 1
ATOM 4950 C CA . ALA B 1 75 ? 3.588 7.641 0.588 1 97.88 75 ALA B CA 1
ATOM 4951 C C . ALA B 1 75 ? 4.074 8.656 -0.443 1 97.88 75 ALA B C 1
ATOM 4953 O O . ALA B 1 75 ? 4.34 9.812 -0.108 1 97.88 75 ALA B O 1
ATOM 4954 N N . THR B 1 76 ? 4.219 8.211 -1.702 1 98.69 76 THR B N 1
ATOM 4955 C CA . THR B 1 76 ? 4.602 9.125 -2.771 1 98.69 76 THR B CA 1
ATOM 4956 C C . THR B 1 76 ? 3.551 10.219 -2.945 1 98.69 76 THR B C 1
ATOM 4958 O O . THR B 1 76 ? 3.893 11.398 -3.082 1 98.69 76 THR B O 1
ATOM 4961 N N . LEU B 1 77 ? 2.297 9.812 -2.9 1 98.38 77 LEU B N 1
ATOM 4962 C CA . LEU B 1 77 ? 1.211 10.781 -2.969 1 98.38 77 LEU B CA 1
ATOM 4963 C C . LEU B 1 77 ? 1.306 11.789 -1.821 1 98.38 77 LEU B C 1
ATOM 4965 O O . LEU B 1 77 ? 1.113 12.984 -2.023 1 98.38 77 LEU B O 1
ATOM 4969 N N . GLY B 1 78 ? 1.562 11.312 -0.625 1 96.19 78 GLY B N 1
ATOM 4970 C CA . GLY B 1 78 ? 1.712 12.203 0.516 1 96.19 78 GLY B CA 1
ATOM 4971 C C . GLY B 1 78 ? 2.811 13.234 0.33 1 96.19 78 GLY B C 1
ATOM 4972 O O . GLY B 1 78 ? 2.6 14.422 0.572 1 96.19 78 GLY B O 1
ATOM 4973 N N . ALA B 1 79 ? 3.967 12.766 -0.114 1 97.12 79 ALA B N 1
ATOM 4974 C CA . ALA B 1 79 ? 5.094 13.664 -0.36 1 97.12 79 ALA B CA 1
ATOM 4975 C C . ALA B 1 79 ? 4.754 14.68 -1.442 1 97.12 79 ALA B C 1
ATOM 4977 O O . ALA B 1 79 ? 5.176 15.836 -1.367 1 97.12 79 ALA B O 1
ATOM 4978 N N . TRP B 1 80 ? 4 14.25 -2.451 1 97.25 80 TRP B N 1
ATOM 4979 C CA . TRP B 1 80 ? 3.586 15.117 -3.549 1 97.25 80 TRP B CA 1
ATOM 4980 C C . TRP B 1 80 ? 2.641 16.203 -3.057 1 97.25 80 TRP B C 1
ATOM 4982 O O . TRP B 1 80 ? 2.85 17.391 -3.33 1 97.25 80 TRP B O 1
ATOM 4992 N N . LEU B 1 81 ? 1.674 15.836 -2.275 1 95.56 81 LEU B N 1
ATOM 4993 C CA . LEU B 1 81 ? 0.633 16.766 -1.845 1 95.56 81 LEU B CA 1
ATOM 4994 C C . LEU B 1 81 ? 1.187 17.781 -0.846 1 95.56 81 LEU B C 1
ATOM 4996 O O . LEU B 1 81 ? 0.75 18.938 -0.816 1 95.56 81 LEU B O 1
ATOM 5000 N N . ASP B 1 82 ? 2.188 17.391 -0.078 1 93.81 82 ASP B N 1
ATOM 5001 C CA . ASP B 1 82 ? 2.742 18.297 0.927 1 93.81 82 ASP B CA 1
ATOM 5002 C C . ASP B 1 82 ? 4.082 18.859 0.471 1 93.81 82 ASP B C 1
ATOM 5004 O O . ASP B 1 82 ? 4.809 19.469 1.266 1 93.81 82 ASP B O 1
ATOM 5008 N N . SER B 1 83 ? 4.449 18.641 -0.771 1 95.12 83 SER B N 1
ATOM 5009 C CA . SER B 1 83 ? 5.605 19.266 -1.408 1 95.12 83 SER B CA 1
ATOM 5010 C C . SER B 1 83 ? 6.898 18.906 -0.688 1 95.12 83 SER B C 1
ATOM 5012 O O . SER B 1 83 ? 7.73 19.766 -0.413 1 95.12 83 SER B O 1
ATOM 5014 N N . THR B 1 84 ? 7.074 17.641 -0.302 1 96.06 84 THR B N 1
ATOM 5015 C CA . THR B 1 84 ? 8.273 17.156 0.377 1 96.06 84 THR B CA 1
ATOM 5016 C C . THR B 1 84 ? 9.211 16.469 -0.608 1 96.06 84 THR B C 1
ATOM 5018 O O . THR B 1 84 ? 8.805 15.555 -1.328 1 96.06 84 THR B O 1
ATOM 5021 N N . PRO B 1 85 ? 10.438 16.875 -0.692 1 98.06 85 PRO B N 1
ATOM 5022 C CA . PRO B 1 85 ? 11.375 16.297 -1.651 1 98.06 85 PRO B CA 1
ATOM 5023 C C . PRO B 1 85 ? 11.922 14.945 -1.193 1 98.06 85 PRO B C 1
ATOM 5025 O O . PRO B 1 85 ? 13.078 14.852 -0.771 1 98.06 85 PRO B O 1
ATOM 5028 N N . VAL B 1 86 ? 11.273 13.953 -1.385 1 98.75 86 VAL B N 1
ATOM 5029 C CA . VAL B 1 86 ? 11.688 12.594 -1.075 1 98.75 86 VAL B CA 1
ATOM 5030 C C . VAL B 1 86 ? 12.25 11.93 -2.33 1 98.75 86 VAL B C 1
ATOM 5032 O O . VAL B 1 86 ? 11.633 11.977 -3.396 1 98.75 86 VAL B O 1
ATOM 5035 N N . PHE B 1 87 ? 13.414 11.359 -2.215 1 98.94 87 PHE B N 1
ATOM 5036 C CA . PHE B 1 87 ? 14.008 10.555 -3.275 1 98.94 87 PHE B CA 1
ATOM 5037 C C . PHE B 1 87 ? 13.602 9.094 -3.129 1 98.94 87 PHE B C 1
ATOM 5039 O O . PHE B 1 87 ? 14.133 8.375 -2.281 1 98.94 87 PHE B O 1
ATOM 5046 N N . PHE B 1 88 ? 12.648 8.688 -3.945 1 98.94 88 PHE B N 1
ATOM 5047 C CA . PHE B 1 88 ? 12.281 7.281 -4.023 1 98.94 88 PHE B CA 1
ATOM 5048 C C . PHE B 1 88 ? 13.195 6.539 -4.996 1 98.94 88 PHE B C 1
ATOM 5050 O O . PHE B 1 88 ? 13.32 6.93 -6.156 1 98.94 88 PHE B O 1
ATOM 5057 N N . ILE B 1 89 ? 13.797 5.473 -4.48 1 98.94 89 ILE B N 1
ATOM 5058 C CA . ILE B 1 89 ? 14.672 4.625 -5.289 1 98.94 89 ILE B CA 1
ATOM 5059 C C . ILE B 1 89 ? 14.141 3.193 -5.297 1 98.94 89 ILE B C 1
ATOM 5061 O O . ILE B 1 89 ? 13.945 2.596 -4.234 1 98.94 89 ILE B O 1
ATOM 5065 N N . SER B 1 90 ? 13.875 2.656 -6.445 1 98.81 90 SER B N 1
ATOM 5066 C CA . SER B 1 90 ? 13.398 1.281 -6.52 1 98.81 90 SER B CA 1
ATOM 5067 C C . SER B 1 90 ? 14.297 0.428 -7.406 1 98.81 90 SER B C 1
ATOM 5069 O O . SER B 1 90 ? 15.023 0.954 -8.258 1 98.81 90 SER B O 1
ATOM 5071 N N . GLY B 1 91 ? 14.297 -0.889 -7.133 1 98.62 91 GLY B N 1
ATOM 5072 C CA . GLY B 1 91 ? 14.844 -1.838 -8.094 1 98.62 91 GLY B CA 1
ATOM 5073 C C . GLY B 1 91 ? 13.922 -2.102 -9.266 1 98.62 91 GLY B C 1
ATOM 5074 O O . GLY B 1 91 ? 12.797 -1.595 -9.305 1 98.62 91 GLY B O 1
ATOM 5075 N N . GLN B 1 92 ? 14.406 -2.846 -10.203 1 98.19 92 GLN B N 1
ATOM 5076 C CA . GLN B 1 92 ? 13.68 -3.264 -11.391 1 98.19 92 GLN B CA 1
ATOM 5077 C C . GLN B 1 92 ? 14.289 -4.523 -12 1 98.19 92 GLN B C 1
ATOM 5079 O O . GLN B 1 92 ? 15.422 -4.891 -11.672 1 98.19 92 GLN B O 1
ATOM 5084 N N . VAL B 1 93 ? 13.547 -5.223 -12.789 1 96.5 93 VAL B N 1
ATOM 5085 C CA . VAL B 1 93 ? 14.07 -6.375 -13.516 1 96.5 93 VAL B CA 1
ATOM 5086 C C . VAL B 1 93 ? 15.18 -5.926 -14.469 1 96.5 93 VAL B C 1
ATOM 5088 O O . VAL B 1 93 ? 15.312 -4.734 -14.75 1 96.5 93 VAL B O 1
ATOM 5091 N N . LYS B 1 94 ? 15.961 -6.871 -14.93 1 96.5 94 LYS B N 1
ATOM 5092 C CA . LYS B 1 94 ? 17.016 -6.555 -15.883 1 96.5 94 LYS B CA 1
ATOM 5093 C C . LYS B 1 94 ? 16.453 -5.848 -17.109 1 96.5 94 LYS B C 1
ATOM 5095 O O . LYS B 1 94 ? 15.312 -6.098 -17.516 1 96.5 94 LYS B O 1
ATOM 5100 N N . THR B 1 95 ? 17.281 -5.035 -17.703 1 96.69 95 THR B N 1
ATOM 5101 C CA . THR B 1 95 ? 16.859 -4.27 -18.875 1 96.69 95 THR B CA 1
ATOM 5102 C C . THR B 1 95 ? 16.328 -5.191 -19.969 1 96.69 95 THR B C 1
ATOM 5104 O O . THR B 1 95 ? 15.367 -4.859 -20.656 1 96.69 95 THR B O 1
ATOM 5107 N N . ALA B 1 96 ? 16.906 -6.387 -20.125 1 93.5 96 ALA B N 1
ATOM 5108 C CA . ALA B 1 96 ? 16.516 -7.344 -21.156 1 93.5 96 ALA B CA 1
ATOM 5109 C C . ALA B 1 96 ? 15.156 -7.957 -20.844 1 93.5 96 ALA B C 1
ATOM 5111 O O . ALA B 1 96 ? 14.492 -8.508 -21.734 1 93.5 96 ALA B O 1
ATOM 5112 N N . ASP B 1 97 ? 14.719 -7.828 -19.594 1 93.81 97 ASP B N 1
ATOM 5113 C CA . ASP B 1 97 ? 13.477 -8.461 -19.156 1 93.81 97 ASP B CA 1
ATOM 5114 C C . ASP B 1 97 ? 12.352 -7.438 -19.031 1 93.81 97 ASP B C 1
ATOM 5116 O O . ASP B 1 97 ? 11.25 -7.766 -18.578 1 93.81 97 ASP B O 1
ATOM 5120 N N . LEU B 1 98 ? 12.602 -6.227 -19.375 1 95.25 98 LEU B N 1
ATOM 5121 C CA . LEU B 1 98 ? 11.555 -5.211 -19.359 1 95.25 98 LEU B CA 1
ATOM 5122 C C . LEU B 1 98 ? 10.539 -5.461 -20.469 1 95.25 98 LEU B C 1
ATOM 5124 O O . LEU B 1 98 ? 10.914 -5.809 -21.594 1 95.25 98 LEU B O 1
ATOM 5128 N N . LYS B 1 99 ? 9.266 -5.324 -20.188 1 92.06 99 LYS B N 1
ATOM 5129 C CA . LYS B 1 99 ? 8.227 -5.488 -21.203 1 92.06 99 LYS B CA 1
ATOM 5130 C C . LYS B 1 99 ? 8.344 -4.422 -22.281 1 92.06 99 LYS B C 1
ATOM 5132 O O . LYS B 1 99 ? 8.008 -4.668 -23.453 1 92.06 99 LYS B O 1
ATOM 5137 N N . ALA B 1 100 ? 8.773 -3.172 -21.812 1 84.38 100 ALA B N 1
ATOM 5138 C CA . ALA B 1 100 ? 8.977 -2.074 -22.75 1 84.38 100 ALA B CA 1
ATOM 5139 C C . ALA B 1 100 ? 7.758 -1.895 -23.656 1 84.38 100 ALA B C 1
ATOM 5141 O O . ALA B 1 100 ? 6.625 -1.823 -23.172 1 84.38 100 ALA B O 1
ATOM 5142 N N . GLY B 1 101 ? 7.777 -1.815 -24.875 1 85.44 101 GLY B N 1
ATOM 5143 C CA . GLY B 1 101 ? 6.699 -1.575 -25.828 1 85.44 101 GLY B CA 1
ATOM 5144 C C . GLY B 1 101 ? 6.219 -2.838 -26.516 1 85.44 101 GLY B C 1
ATOM 5145 O O . GLY B 1 101 ? 5.684 -2.781 -27.625 1 85.44 101 GLY B O 1
ATOM 5146 N N . THR B 1 102 ? 6.328 -4.023 -25.812 1 89.81 102 THR B N 1
ATOM 5147 C CA . THR B 1 102 ? 6.02 -5.309 -26.438 1 89.81 102 THR B CA 1
ATOM 5148 C C . THR B 1 102 ? 4.52 -5.586 -26.375 1 89.81 102 THR B C 1
ATOM 5150 O O . THR B 1 102 ? 4.031 -6.496 -27.047 1 89.81 102 THR B O 1
ATOM 5153 N N . GLY B 1 103 ? 3.805 -4.816 -25.547 1 92.06 103 GLY B N 1
ATOM 5154 C CA . GLY B 1 103 ? 2.385 -5.078 -25.359 1 92.06 103 GLY B CA 1
ATOM 5155 C C . GLY B 1 103 ? 2.102 -6.094 -24.266 1 92.06 103 GLY B C 1
ATOM 5156 O O . GLY B 1 103 ? 0.944 -6.32 -23.906 1 92.06 103 GLY B O 1
ATOM 5157 N N . LEU B 1 104 ? 3.164 -6.688 -23.703 1 94.31 104 LEU B N 1
ATOM 5158 C CA . LEU B 1 104 ? 3.016 -7.637 -22.594 1 94.31 104 LEU B CA 1
ATOM 5159 C C . LEU B 1 104 ? 2.615 -6.922 -21.312 1 94.31 104 LEU B C 1
ATOM 5161 O O . LEU B 1 104 ? 2.926 -5.742 -21.141 1 94.31 104 LEU B O 1
ATOM 5165 N N . ARG B 1 105 ? 1.92 -7.57 -20.516 1 91.62 105 ARG B N 1
ATOM 5166 C CA . ARG B 1 105 ? 1.649 -7.051 -19.172 1 91.62 105 ARG B CA 1
ATOM 5167 C C . ARG B 1 105 ? 2.904 -7.094 -18.312 1 91.62 105 ARG B C 1
ATOM 5169 O O . ARG B 1 105 ? 3.064 -6.273 -17.391 1 91.62 105 ARG B O 1
ATOM 5176 N N . MET B 1 106 ? 3.723 -8.031 -18.547 1 92.75 106 MET B N 1
ATOM 5177 C CA . MET B 1 106 ? 5.02 -8.188 -17.906 1 92.75 106 MET B CA 1
ATOM 5178 C C . MET B 1 106 ? 5.898 -9.172 -18.672 1 92.75 106 MET B C 1
ATOM 5180 O O . MET B 1 106 ? 5.387 -10.062 -19.344 1 92.75 106 MET B O 1
ATOM 5184 N N . LEU B 1 107 ? 7.152 -8.961 -18.609 1 93.19 107 LEU B N 1
ATOM 5185 C CA . LEU B 1 107 ? 8.109 -9.938 -19.109 1 93.19 107 LEU B CA 1
ATOM 5186 C C . LEU B 1 107 ? 8.938 -10.523 -17.969 1 93.19 107 LEU B C 1
ATOM 5188 O O . LEU B 1 107 ? 8.992 -11.742 -17.781 1 93.19 107 LEU B O 1
ATOM 5192 N N . GLY B 1 108 ? 9.508 -9.578 -17.203 1 91.38 108 GLY B N 1
ATOM 5193 C CA . GLY B 1 108 ? 10.281 -10.016 -16.047 1 91.38 108 GLY B CA 1
ATOM 5194 C C . GLY B 1 108 ? 9.43 -10.297 -14.828 1 91.38 108 GLY B C 1
ATOM 5195 O O . GLY B 1 108 ? 8.383 -9.68 -14.641 1 91.38 108 GLY B O 1
ATOM 5196 N N . VAL B 1 109 ? 9.93 -11.195 -13.977 1 86.06 109 VAL B N 1
ATOM 5197 C CA . VAL B 1 109 ? 9.219 -11.555 -12.758 1 86.06 109 VAL B CA 1
ATOM 5198 C C . VAL B 1 109 ? 9.109 -10.328 -11.852 1 86.06 109 VAL B C 1
ATOM 5200 O O . VAL B 1 109 ? 10.086 -9.617 -11.625 1 86.06 109 VAL B O 1
ATOM 5203 N N . GLN B 1 110 ? 7.918 -9.992 -11.32 1 89.56 110 GLN B N 1
ATOM 5204 C CA . GLN B 1 110 ? 7.613 -8.891 -10.406 1 89.56 110 GLN B CA 1
ATOM 5205 C C . GLN B 1 110 ? 7.848 -7.539 -11.078 1 89.56 110 GLN B C 1
ATOM 5207 O O . GLN B 1 110 ? 8.086 -6.539 -10.398 1 89.56 110 GLN B O 1
ATOM 5212 N N . GLU B 1 111 ? 7.875 -7.562 -12.438 1 94.38 111 GLU B N 1
ATOM 5213 C CA . GLU B 1 111 ? 8.023 -6.301 -13.156 1 94.38 111 GLU B CA 1
ATOM 5214 C C . GLU B 1 111 ? 6.809 -5.398 -12.945 1 94.38 111 GLU B C 1
ATOM 5216 O O . GLU B 1 111 ? 5.668 -5.875 -12.938 1 94.38 111 GLU B O 1
ATOM 5221 N N . ALA B 1 112 ? 7.031 -4.168 -12.664 1 96.38 112 ALA B N 1
ATOM 5222 C CA . ALA B 1 112 ? 6.023 -3.111 -12.68 1 96.38 112 ALA B CA 1
ATOM 5223 C C . ALA B 1 112 ? 6.566 -1.84 -13.32 1 96.38 112 ALA B C 1
ATOM 5225 O O . ALA B 1 112 ? 7.68 -1.408 -13.016 1 96.38 112 ALA B O 1
ATOM 5226 N N . ASP B 1 113 ? 5.828 -1.304 -14.266 1 97.25 113 ASP B N 1
ATOM 5227 C CA . ASP B 1 113 ? 6.172 0.005 -14.812 1 97.25 113 ASP B CA 1
ATOM 5228 C C . ASP B 1 113 ? 5.844 1.119 -13.82 1 97.25 113 ASP B C 1
ATOM 5230 O O . ASP B 1 113 ? 4.895 1.881 -14.031 1 97.25 113 ASP B O 1
ATOM 5234 N N . ILE B 1 114 ? 6.707 1.238 -12.844 1 98.56 114 ILE B N 1
ATOM 5235 C CA . ILE B 1 114 ? 6.43 2.125 -11.719 1 98.56 114 ILE B CA 1
ATOM 5236 C C . ILE B 1 114 ? 6.426 3.576 -12.188 1 98.56 114 ILE B C 1
ATOM 5238 O O . ILE B 1 114 ? 5.676 4.406 -11.664 1 98.56 114 ILE B O 1
ATOM 5242 N N . VAL B 1 115 ? 7.203 3.908 -13.188 1 98.38 115 VAL B N 1
ATOM 5243 C CA . VAL B 1 115 ? 7.301 5.277 -13.688 1 98.38 115 VAL B CA 1
ATOM 5244 C C . VAL B 1 115 ? 5.938 5.738 -14.195 1 98.38 115 VAL B C 1
ATOM 5246 O O . VAL B 1 115 ? 5.473 6.824 -13.844 1 98.38 115 VAL B O 1
ATOM 5249 N N . SER B 1 116 ? 5.301 4.883 -14.992 1 97.81 116 SER B N 1
ATOM 5250 C CA . SER B 1 116 ? 3.971 5.223 -15.492 1 97.81 116 SER B CA 1
ATOM 5251 C C . SER B 1 116 ? 2.982 5.406 -14.344 1 97.81 116 SER B C 1
ATOM 5253 O O . SER B 1 116 ? 2.102 6.262 -14.406 1 97.81 116 SER B O 1
ATOM 5255 N N . ILE B 1 117 ? 3.121 4.664 -13.305 1 98.69 117 ILE B N 1
ATOM 5256 C CA . ILE B 1 117 ? 2.184 4.652 -12.188 1 98.69 117 ILE B CA 1
ATOM 5257 C C . ILE B 1 117 ? 2.354 5.926 -11.359 1 98.69 117 ILE B C 1
ATOM 5259 O O . ILE B 1 117 ? 1.368 6.52 -10.906 1 98.69 117 ILE B O 1
ATOM 5263 N N . VAL B 1 118 ? 3.607 6.426 -11.219 1 98.75 118 VAL B N 1
ATOM 5264 C CA . VAL B 1 118 ? 3.828 7.473 -10.227 1 98.75 118 VAL B CA 1
ATOM 5265 C C . VAL B 1 118 ? 4.062 8.812 -10.93 1 98.75 118 VAL B C 1
ATOM 5267 O O . VAL B 1 118 ? 4.281 9.828 -10.273 1 98.75 118 VAL B O 1
ATOM 5270 N N . SER B 1 119 ? 3.996 8.867 -12.234 1 98.31 119 SER B N 1
ATOM 5271 C CA . SER B 1 119 ? 4.375 10.062 -12.977 1 98.31 119 SER B CA 1
ATOM 5272 C C . SER B 1 119 ? 3.49 11.25 -12.602 1 98.31 119 SER B C 1
ATOM 5274 O O . SER B 1 119 ? 3.951 12.391 -12.578 1 98.31 119 SER B O 1
ATOM 5276 N N . SER B 1 120 ? 2.246 11.062 -12.297 1 97.19 120 SER B N 1
ATOM 5277 C CA . SER B 1 120 ? 1.313 12.141 -12.008 1 97.19 120 SER B CA 1
ATOM 5278 C C . SER B 1 120 ? 1.482 12.656 -10.578 1 97.19 120 SER B C 1
ATOM 5280 O O . SER B 1 120 ? 0.918 13.688 -10.211 1 97.19 120 SER B O 1
ATOM 5282 N N . ILE B 1 121 ? 2.299 12 -9.781 1 98.25 121 ILE B N 1
ATOM 5283 C CA . ILE B 1 121 ? 2.434 12.391 -8.383 1 98.25 121 ILE B CA 1
ATOM 5284 C C . ILE B 1 121 ? 3.91 12.523 -8.023 1 98.25 121 ILE B C 1
ATOM 5286 O O . ILE B 1 121 ? 4.297 12.312 -6.867 1 98.25 121 ILE B O 1
ATOM 5290 N N . THR B 1 122 ? 4.781 12.703 -8.953 1 98.62 122 THR B N 1
ATOM 5291 C CA . THR B 1 122 ? 6.191 13.023 -8.789 1 98.62 122 THR B CA 1
ATOM 5292 C C . THR B 1 122 ? 6.582 14.227 -9.648 1 98.62 122 THR B C 1
ATOM 5294 O O . THR B 1 122 ? 5.914 14.523 -10.641 1 98.62 122 THR B O 1
ATOM 5297 N N . LYS B 1 123 ? 7.672 14.938 -9.18 1 98.19 123 LYS B N 1
ATOM 5298 C CA . LYS B 1 123 ? 8.258 15.977 -10.023 1 98.19 123 LYS B CA 1
ATOM 5299 C C . LYS B 1 123 ? 8.906 15.383 -11.266 1 98.19 123 LYS B C 1
ATOM 5301 O O . LYS B 1 123 ? 8.938 16.016 -12.32 1 98.19 123 LYS B O 1
ATOM 5306 N N . ARG B 1 124 ? 9.43 14.234 -11.094 1 98.5 124 ARG B N 1
ATOM 5307 C CA . ARG B 1 124 ? 10.078 13.469 -12.156 1 98.5 124 ARG B CA 1
ATOM 5308 C C . ARG B 1 124 ? 10.266 12.008 -11.75 1 98.5 124 ARG B C 1
ATOM 5310 O O . ARG B 1 124 ? 10.57 11.719 -10.594 1 98.5 124 ARG B O 1
ATOM 5317 N N . ALA B 1 125 ? 10.031 11.094 -12.609 1 98.88 125 ALA B N 1
ATOM 5318 C CA . ALA B 1 125 ? 10.258 9.664 -12.445 1 98.88 125 ALA B CA 1
ATOM 5319 C C . ALA B 1 125 ? 10.945 9.07 -13.664 1 98.88 125 ALA B C 1
ATOM 5321 O O . ALA B 1 125 ? 10.57 9.352 -14.805 1 98.88 125 ALA B O 1
ATOM 5322 N N . VAL B 1 126 ? 11.992 8.258 -13.414 1 98.62 126 VAL B N 1
ATOM 5323 C CA . VAL B 1 126 ? 12.789 7.773 -14.531 1 98.62 126 VAL B CA 1
ATOM 5324 C C . VAL B 1 126 ? 13.266 6.352 -14.25 1 98.62 126 VAL B C 1
ATOM 5326 O O . VAL B 1 126 ? 13.68 6.039 -13.133 1 98.62 126 VAL B O 1
ATOM 5329 N N . THR B 1 127 ? 13.141 5.496 -15.227 1 98.56 127 THR B N 1
ATOM 5330 C CA . THR B 1 127 ? 13.859 4.227 -15.211 1 98.56 127 THR B CA 1
ATOM 5331 C C . THR B 1 127 ? 15.242 4.383 -15.844 1 98.56 127 THR B C 1
ATOM 5333 O O . THR B 1 127 ? 15.359 4.723 -17.016 1 98.56 127 THR B O 1
ATOM 5336 N N . LEU B 1 128 ? 16.281 4.137 -15.094 1 98.5 128 LEU B N 1
ATOM 5337 C CA . LEU B 1 128 ? 17.656 4.281 -15.555 1 98.5 128 LEU B CA 1
ATOM 5338 C C . LEU B 1 128 ? 18.094 3.049 -16.344 1 98.5 128 LEU B C 1
ATOM 5340 O O . LEU B 1 128 ? 18.344 1.994 -15.75 1 98.5 128 LEU B O 1
ATOM 5344 N N . THR B 1 129 ? 18.25 3.148 -17.641 1 97.19 129 THR B N 1
ATOM 5345 C CA . THR B 1 129 ? 18.609 1.974 -18.438 1 97.19 129 THR B CA 1
ATOM 5346 C C . THR B 1 129 ? 20.062 2.041 -18.891 1 97.19 129 THR B C 1
ATOM 5348 O O . THR B 1 129 ? 20.625 1.037 -19.328 1 97.19 129 THR B O 1
ATOM 5351 N N . ASP B 1 130 ? 20.75 3.199 -18.844 1 97.75 130 ASP B N 1
ATOM 5352 C CA . ASP B 1 130 ? 22.156 3.398 -19.172 1 97.75 130 ASP B CA 1
ATOM 5353 C C . ASP B 1 130 ? 22.969 3.715 -17.906 1 97.75 130 ASP B C 1
ATOM 5355 O O . ASP B 1 130 ? 22.828 4.797 -17.344 1 97.75 130 ASP B O 1
ATOM 5359 N N . PRO B 1 131 ? 23.844 2.768 -17.484 1 97.69 131 PRO B N 1
ATOM 5360 C CA . PRO B 1 131 ? 24.625 2.998 -16.266 1 97.69 131 PRO B CA 1
ATOM 5361 C C . PRO B 1 131 ? 25.453 4.277 -16.328 1 97.69 131 PRO B C 1
ATOM 5363 O O . PRO B 1 131 ? 25.641 4.941 -15.305 1 97.69 131 PRO B O 1
ATOM 5366 N N . GLU B 1 132 ? 25.875 4.703 -17.5 1 97.31 132 GLU B N 1
ATOM 5367 C CA . GLU B 1 132 ? 26.719 5.879 -17.641 1 97.31 132 GLU B CA 1
ATOM 5368 C C . GLU B 1 132 ? 25.922 7.168 -17.484 1 97.31 132 GLU B C 1
ATOM 5370 O O . GLU B 1 132 ? 26.484 8.25 -17.328 1 97.31 132 GLU B O 1
ATOM 5375 N N . ALA B 1 133 ? 24.625 7.043 -17.422 1 98.06 133 ALA B N 1
ATOM 5376 C CA . ALA B 1 133 ? 23.75 8.211 -17.297 1 98.06 133 ALA B CA 1
ATOM 5377 C C . ALA B 1 133 ? 23.359 8.453 -15.844 1 98.06 133 ALA B C 1
ATOM 5379 O O . ALA B 1 133 ? 22.609 9.391 -15.539 1 98.06 133 ALA B O 1
ATOM 5380 N N . VAL B 1 134 ? 23.812 7.68 -14.922 1 98.19 134 VAL B N 1
ATOM 5381 C CA . VAL B 1 134 ? 23.344 7.711 -13.547 1 98.19 134 VAL B CA 1
ATOM 5382 C C . VAL B 1 134 ? 23.547 9.109 -12.961 1 98.19 134 VAL B C 1
ATOM 5384 O O . VAL B 1 134 ? 22.656 9.633 -12.281 1 98.19 134 VAL B O 1
ATOM 5387 N N . ALA B 1 135 ? 24.719 9.734 -13.18 1 98.06 135 ALA B N 1
ATOM 5388 C CA . ALA B 1 135 ? 24.969 11.078 -12.656 1 98.06 135 ALA B CA 1
ATOM 5389 C C . ALA B 1 135 ? 24.078 12.102 -13.359 1 98.06 135 ALA B C 1
ATOM 5391 O O . ALA B 1 135 ? 23.547 13.023 -12.719 1 98.06 135 ALA B O 1
ATOM 5392 N N . GLU B 1 136 ? 23.953 11.961 -14.672 1 98.25 136 GLU B N 1
ATOM 5393 C CA . GLU B 1 136 ? 23.094 12.836 -15.477 1 98.25 136 GLU B CA 1
ATOM 5394 C C . GLU B 1 136 ? 21.656 12.805 -14.977 1 98.25 136 GLU B C 1
ATOM 5396 O O . GLU B 1 136 ? 21.047 13.852 -14.742 1 98.25 136 GLU B O 1
ATOM 5401 N N . VAL B 1 137 ? 21.141 11.625 -14.82 1 98.44 137 VAL B N 1
ATOM 5402 C CA . VAL B 1 137 ? 19.75 11.43 -14.398 1 98.44 137 VAL B CA 1
ATOM 5403 C C . VAL B 1 137 ? 19.578 11.93 -12.961 1 98.44 137 VAL B C 1
ATOM 5405 O O . VAL B 1 137 ? 18.578 12.586 -12.648 1 98.44 137 VAL B O 1
ATOM 5408 N N . PHE B 1 138 ? 20.5 11.641 -12.102 1 98.44 138 PHE B N 1
ATOM 5409 C CA . PHE B 1 138 ? 20.375 12.086 -10.719 1 98.44 138 PHE B CA 1
ATOM 5410 C C . PHE B 1 138 ? 20.422 13.602 -10.625 1 98.44 138 PHE B C 1
ATOM 5412 O O . PHE B 1 138 ? 19.734 14.203 -9.805 1 98.44 138 PHE B O 1
ATOM 5419 N N . ASP B 1 139 ? 21.359 14.258 -11.453 1 98 139 ASP B N 1
ATOM 5420 C CA . ASP B 1 139 ? 21.359 15.719 -11.523 1 98 139 ASP B CA 1
ATOM 5421 C C . ASP B 1 139 ? 19.969 16.25 -11.836 1 98 139 ASP B C 1
ATOM 5423 O O . ASP B 1 139 ? 19.516 17.219 -11.219 1 98 139 ASP B O 1
ATOM 5427 N N . GLU B 1 140 ? 19.312 15.648 -12.766 1 98.19 140 GLU B N 1
ATOM 5428 C CA . GLU B 1 140 ? 17.984 16.062 -13.188 1 98.19 140 GLU B CA 1
ATOM 5429 C C . GLU B 1 140 ? 16.953 15.852 -12.078 1 98.19 140 GLU B C 1
ATOM 5431 O O . GLU B 1 140 ? 16.078 16.688 -11.867 1 98.19 140 GLU B O 1
ATOM 5436 N N . LEU B 1 141 ? 17.031 14.727 -11.43 1 98.56 141 LEU B N 1
ATOM 5437 C CA . LEU B 1 141 ? 16.125 14.43 -10.328 1 98.56 141 LEU B CA 1
ATOM 5438 C C . LEU B 1 141 ? 16.312 15.422 -9.188 1 98.56 141 LEU B C 1
ATOM 5440 O O . LEU B 1 141 ? 15.328 15.906 -8.609 1 98.56 141 LEU B O 1
ATOM 5444 N N . GLU B 1 142 ? 17.547 15.672 -8.859 1 97.88 142 GLU B N 1
ATOM 5445 C CA . GLU B 1 142 ? 17.859 16.641 -7.82 1 97.88 142 GLU B CA 1
ATOM 5446 C C . GLU B 1 142 ? 17.297 18.016 -8.172 1 97.88 142 GLU B C 1
ATOM 5448 O O . GLU B 1 142 ? 16.656 18.672 -7.34 1 97.88 142 GLU B O 1
ATOM 5453 N N . TYR B 1 143 ? 17.531 18.438 -9.375 1 96.75 143 TYR B N 1
ATOM 5454 C CA . TYR B 1 143 ? 17 19.703 -9.836 1 96.75 143 TYR B CA 1
ATOM 5455 C C . TYR B 1 143 ? 15.477 19.734 -9.727 1 96.75 143 TYR B C 1
ATOM 5457 O O . TYR B 1 143 ? 14.906 20.703 -9.211 1 96.75 143 TYR B O 1
ATOM 5465 N N . ALA B 1 144 ? 14.844 18.703 -10.195 1 97.38 144 ALA B N 1
ATOM 5466 C CA . ALA B 1 144 ? 13.391 18.641 -10.18 1 97.38 144 ALA B CA 1
ATOM 5467 C C . ALA B 1 144 ? 12.852 18.688 -8.75 1 97.38 144 ALA B C 1
ATOM 5469 O O . ALA B 1 144 ? 11.875 19.375 -8.469 1 97.38 144 ALA B O 1
ATOM 5470 N N . ALA B 1 145 ? 13.477 17.984 -7.859 1 97.75 145 ALA B N 1
ATOM 5471 C CA . ALA B 1 145 ? 13.016 17.859 -6.48 1 97.75 145 ALA B CA 1
ATOM 5472 C C . ALA B 1 145 ? 13.016 19.219 -5.777 1 97.75 145 ALA B C 1
ATOM 5474 O O . ALA B 1 145 ? 12.164 19.484 -4.926 1 97.75 145 ALA B O 1
ATOM 5475 N N . PHE B 1 146 ? 13.93 20.109 -6.164 1 94.56 146 PHE B N 1
ATOM 5476 C CA . PHE B 1 146 ? 14.172 21.297 -5.344 1 94.56 146 PHE B CA 1
ATOM 5477 C C . PHE B 1 146 ? 13.727 22.562 -6.062 1 94.56 146 PHE B C 1
ATOM 5479 O O . PHE B 1 146 ? 13.555 23.609 -5.438 1 94.56 146 PHE B O 1
ATOM 5486 N N . ASN B 1 147 ? 13.578 22.5 -7.383 1 93 147 ASN B N 1
ATOM 5487 C CA . ASN B 1 147 ? 13.227 23.703 -8.133 1 93 147 ASN B CA 1
ATOM 5488 C C . ASN B 1 147 ? 11.711 23.906 -8.195 1 93 147 ASN B C 1
ATOM 5490 O O . ASN B 1 147 ? 10.969 22.953 -8.422 1 93 147 ASN B O 1
ATOM 5494 N N . GLY B 1 148 ? 11.281 25.188 -8.008 1 91.69 148 GLY B N 1
ATOM 5495 C CA . GLY B 1 148 ? 9.852 25.453 -7.879 1 91.69 148 GLY B CA 1
ATOM 5496 C C . GLY B 1 148 ? 9.25 24.828 -6.633 1 91.69 148 GLY B C 1
ATOM 5497 O O . GLY B 1 148 ? 9.898 24.766 -5.586 1 91.69 148 GLY B O 1
ATOM 5498 N N . ARG B 1 149 ? 8 24.562 -6.742 1 93.12 149 ARG B N 1
ATOM 5499 C CA . ARG B 1 149 ? 7.422 23.812 -5.641 1 93.12 149 ARG B CA 1
ATOM 5500 C C . ARG B 1 149 ? 8.141 22.469 -5.457 1 93.12 149 ARG B C 1
ATOM 5502 O O . ARG B 1 149 ? 8.227 21.672 -6.391 1 93.12 149 ARG B O 1
ATOM 5509 N N . ARG B 1 150 ? 8.68 22.281 -4.363 1 95.81 150 ARG B N 1
ATOM 5510 C CA . ARG B 1 150 ? 9.422 21.047 -4.109 1 95.81 150 ARG B CA 1
ATOM 5511 C C . ARG B 1 150 ? 8.5 19.844 -4.164 1 95.81 150 ARG B C 1
ATOM 5513 O O . ARG B 1 150 ? 7.277 19.984 -4.137 1 95.81 150 ARG B O 1
ATOM 5520 N N . GLY B 1 151 ? 9.078 18.656 -4.324 1 97.31 151 GLY B N 1
ATOM 5521 C CA . GLY B 1 151 ? 8.281 17.438 -4.375 1 97.31 151 GLY B CA 1
ATOM 5522 C C . GLY B 1 151 ? 9.117 16.172 -4.547 1 97.31 151 GLY B C 1
ATOM 5523 O O . GLY B 1 151 ? 10.344 16.25 -4.652 1 97.31 151 GLY B O 1
ATOM 5524 N N . PRO B 1 152 ? 8.477 15.086 -4.543 1 98.75 152 PRO B N 1
ATOM 5525 C CA . PRO B 1 152 ? 9.18 13.805 -4.645 1 98.75 152 PRO B CA 1
ATOM 5526 C C . PRO B 1 152 ? 9.648 13.508 -6.066 1 98.75 152 PRO B C 1
ATOM 5528 O O . PRO B 1 152 ? 9.062 14 -7.031 1 98.75 152 PRO B O 1
ATOM 5531 N N . VAL B 1 153 ? 10.695 12.742 -6.16 1 98.94 153 VAL B N 1
ATOM 5532 C CA . VAL B 1 153 ? 11.211 12.203 -7.418 1 98.94 153 VAL B CA 1
ATOM 5533 C C . VAL B 1 153 ? 11.414 10.703 -7.293 1 98.94 153 VAL B C 1
ATOM 5535 O O . VAL B 1 153 ? 11.445 10.164 -6.184 1 98.94 153 VAL B O 1
ATOM 5538 N N . TRP B 1 154 ? 11.5 10.031 -8.5 1 98.94 154 TRP B N 1
ATOM 5539 C CA . TRP B 1 154 ? 11.609 8.578 -8.484 1 98.94 154 TRP B CA 1
ATOM 5540 C C . TRP B 1 154 ? 12.703 8.109 -9.438 1 98.94 154 TRP B C 1
ATOM 5542 O O . TRP B 1 154 ? 12.734 8.5 -10.602 1 98.94 154 TRP B O 1
ATOM 5552 N N . LEU B 1 155 ? 13.625 7.355 -8.891 1 98.94 155 LEU B N 1
ATOM 5553 C CA . LEU B 1 155 ? 14.656 6.688 -9.688 1 98.94 155 LEU B CA 1
ATOM 5554 C C . LEU B 1 155 ? 14.477 5.176 -9.648 1 98.94 155 LEU B C 1
ATOM 5556 O O . LEU B 1 155 ? 14.641 4.551 -8.602 1 98.94 155 LEU B O 1
ATOM 5560 N N . ASP B 1 156 ? 14.117 4.602 -10.766 1 98.81 156 ASP B N 1
ATOM 5561 C CA . ASP B 1 156 ? 13.93 3.168 -10.953 1 98.81 156 ASP B CA 1
ATOM 5562 C C . ASP B 1 156 ? 15.133 2.541 -11.656 1 98.81 156 ASP B C 1
ATOM 5564 O O . ASP B 1 156 ? 15.492 2.951 -12.758 1 98.81 156 ASP B O 1
ATOM 5568 N N . VAL B 1 157 ? 15.758 1.487 -11.008 1 98.81 157 VAL B N 1
ATOM 5569 C CA . VAL B 1 157 ? 17.062 1.062 -11.492 1 98.81 157 VAL B CA 1
ATOM 5570 C C . VAL B 1 157 ? 17.062 -0.44 -11.773 1 98.81 157 VAL B C 1
ATOM 5572 O O . VAL B 1 157 ? 17.078 -1.25 -10.844 1 98.81 157 VAL B O 1
ATOM 5575 N N . PRO B 1 158 ? 17.141 -0.916 -13.016 1 98.62 158 PRO B N 1
ATOM 5576 C CA . PRO B 1 158 ? 17.219 -2.336 -13.367 1 98.62 158 PRO B CA 1
ATOM 5577 C C . PRO B 1 158 ? 18.422 -3.031 -12.758 1 98.62 158 PRO B C 1
ATOM 5579 O O . PRO B 1 158 ? 19.469 -2.406 -12.57 1 98.62 158 PRO B O 1
ATOM 5582 N N . LEU B 1 159 ? 18.312 -4.305 -12.586 1 98.12 159 LEU B N 1
ATOM 5583 C CA . LEU B 1 159 ? 19.281 -5.117 -11.867 1 98.12 159 LEU B CA 1
ATOM 5584 C C . LEU B 1 159 ? 20.656 -5.051 -12.547 1 98.12 159 LEU B C 1
ATOM 5586 O O . LEU B 1 159 ? 21.672 -4.945 -11.867 1 98.12 159 LEU B O 1
ATOM 5590 N N . ASP B 1 160 ? 20.672 -5.125 -13.844 1 97.88 160 ASP B N 1
ATOM 5591 C CA . ASP B 1 160 ? 21.938 -5.117 -14.578 1 97.88 160 ASP B CA 1
ATOM 5592 C C . ASP B 1 160 ? 22.609 -3.744 -14.508 1 97.88 160 ASP B C 1
ATOM 5594 O O . ASP B 1 160 ? 23.828 -3.641 -14.531 1 97.88 160 ASP B O 1
ATOM 5598 N N . VAL B 1 161 ? 21.797 -2.705 -14.398 1 98.56 161 VAL B N 1
ATOM 5599 C CA . VAL B 1 161 ? 22.312 -1.351 -14.25 1 98.56 161 VAL B CA 1
ATOM 5600 C C . VAL B 1 161 ? 22.859 -1.16 -12.836 1 98.56 161 VAL B C 1
ATOM 5602 O O . VAL B 1 161 ? 23.906 -0.54 -12.648 1 98.56 161 VAL B O 1
ATOM 5605 N N . GLN B 1 162 ? 22.219 -1.682 -11.812 1 98.38 162 GLN B N 1
ATOM 5606 C CA . GLN B 1 162 ? 22.719 -1.656 -10.445 1 98.38 162 GLN B CA 1
ATOM 5607 C C . GLN B 1 162 ? 24.109 -2.252 -10.352 1 98.38 162 GLN B C 1
ATOM 5609 O O . GLN B 1 162 ? 24.969 -1.735 -9.633 1 98.38 162 GLN B O 1
ATOM 5614 N N . ALA B 1 163 ? 24.312 -3.379 -11.094 1 97.88 163 ALA B N 1
ATOM 5615 C CA . ALA B 1 163 ? 25.516 -4.199 -10.977 1 97.88 163 ALA B CA 1
ATOM 5616 C C . ALA B 1 163 ? 26.641 -3.641 -11.836 1 97.88 163 ALA B C 1
ATOM 5618 O O . ALA B 1 163 ? 27.812 -4.023 -11.672 1 97.88 163 ALA B O 1
ATOM 5619 N N . ALA B 1 164 ? 26.344 -2.721 -12.711 1 97.81 164 ALA B N 1
ATOM 5620 C CA . ALA B 1 164 ? 27.312 -2.238 -13.695 1 97.81 164 ALA B CA 1
ATOM 5621 C C . ALA B 1 164 ? 28.469 -1.505 -13.016 1 97.81 164 ALA B C 1
ATOM 5623 O O . ALA B 1 164 ? 28.266 -0.777 -12.039 1 97.81 164 ALA B O 1
ATOM 5624 N N . GLN B 1 165 ? 29.609 -1.764 -13.547 1 96.56 165 GLN B N 1
ATOM 5625 C CA . GLN B 1 165 ? 30.766 -0.995 -13.117 1 96.56 165 GLN B CA 1
ATOM 5626 C C . GLN B 1 165 ? 30.875 0.321 -13.883 1 96.56 165 GLN B C 1
ATOM 5628 O O . GLN B 1 165 ? 30.688 0.353 -15.102 1 96.56 165 GLN B O 1
ATOM 5633 N N . ILE B 1 166 ? 31.016 1.35 -13.141 1 96.19 166 ILE B N 1
ATOM 5634 C CA . ILE B 1 166 ? 31.156 2.662 -13.766 1 96.19 166 ILE B CA 1
ATOM 5635 C C . ILE B 1 166 ? 32.375 3.391 -13.172 1 96.19 166 ILE B C 1
ATOM 5637 O O . ILE B 1 166 ? 32.875 3 -12.117 1 96.19 166 ILE B O 1
ATOM 5641 N N . ASP B 1 167 ? 32.969 4.348 -13.867 1 96.44 167 ASP B N 1
ATOM 5642 C CA . ASP B 1 167 ? 33.969 5.289 -13.375 1 96.44 167 ASP B CA 1
ATOM 5643 C C . ASP B 1 167 ? 33.312 6.629 -13.008 1 96.44 167 ASP B C 1
ATOM 5645 O O . ASP B 1 167 ? 32.938 7.398 -13.891 1 96.44 167 ASP B O 1
ATOM 5649 N N . PRO B 1 168 ? 33.188 6.898 -11.703 1 94.06 168 PRO B N 1
ATOM 5650 C CA . PRO B 1 168 ? 32.5 8.117 -11.266 1 94.06 168 PRO B CA 1
ATOM 5651 C C . PRO B 1 168 ? 33.094 9.383 -11.898 1 94.06 168 PRO B C 1
ATOM 5653 O O . PRO B 1 168 ? 32.375 10.375 -12.062 1 94.06 168 PRO B O 1
ATOM 5656 N N . GLN B 1 169 ? 34.344 9.359 -12.32 1 94.81 169 GLN B N 1
ATOM 5657 C CA . GLN B 1 169 ? 35.031 10.539 -12.836 1 94.81 169 GLN B CA 1
ATOM 5658 C C . GLN B 1 169 ? 34.625 10.836 -14.273 1 94.81 169 GLN B C 1
ATOM 5660 O O . GLN B 1 169 ? 34.812 11.945 -14.758 1 94.81 169 GLN B O 1
ATOM 5665 N N . THR B 1 170 ? 34.031 9.852 -14.914 1 96.19 170 THR B N 1
ATOM 5666 C CA . THR B 1 170 ? 33.781 10.023 -16.344 1 96.19 170 THR B CA 1
ATOM 5667 C C . THR B 1 170 ? 32.281 10.023 -16.625 1 96.19 170 THR B C 1
ATOM 5669 O O . THR B 1 170 ? 31.859 9.992 -17.781 1 96.19 170 THR B O 1
ATOM 5672 N N . LEU B 1 171 ? 31.5 10.062 -15.555 1 96.94 171 LEU B N 1
ATOM 5673 C CA . LEU B 1 171 ? 30.047 10 -15.734 1 96.94 171 LEU B CA 1
ATOM 5674 C C . LEU B 1 171 ? 29.531 11.258 -16.422 1 96.94 171 LEU B C 1
ATOM 5676 O O . LEU B 1 171 ? 30.016 12.367 -16.141 1 96.94 171 LEU B O 1
ATOM 5680 N N . ARG B 1 172 ? 28.531 11.078 -17.328 1 96.69 172 ARG B N 1
ATOM 5681 C CA . ARG B 1 172 ? 27.828 12.203 -17.953 1 96.69 172 ARG B CA 1
ATOM 5682 C C . ARG B 1 172 ? 27.109 13.047 -16.906 1 96.69 172 ARG B C 1
ATOM 5684 O O . ARG B 1 172 ? 26.625 12.516 -15.906 1 96.69 172 ARG B O 1
ATOM 5691 N N . ARG B 1 173 ? 27.078 14.297 -17.125 1 96.75 173 ARG B N 1
ATOM 5692 C CA . ARG B 1 173 ? 26.375 15.234 -16.25 1 96.75 173 ARG B CA 1
ATOM 5693 C C . ARG B 1 173 ? 25.25 15.938 -17.016 1 96.75 173 ARG B C 1
ATOM 5695 O O . ARG B 1 173 ? 25.344 16.125 -18.234 1 96.75 173 ARG B O 1
ATOM 5702 N N . ALA B 1 174 ? 24.188 16.297 -16.297 1 96.19 174 ALA B N 1
ATOM 5703 C CA . ALA B 1 174 ? 23.062 16.969 -16.922 1 96.19 174 ALA B CA 1
ATOM 5704 C C . ALA B 1 174 ? 23.375 18.438 -17.203 1 96.19 174 ALA B C 1
ATOM 5706 O O . ALA B 1 174 ? 24.109 19.078 -16.438 1 96.19 174 ALA B O 1
ATOM 5707 N N . LYS B 1 175 ? 22.828 18.844 -18.391 1 94 175 LYS B N 1
ATOM 5708 C CA . LYS B 1 175 ? 22.766 20.281 -18.625 1 94 175 LYS B CA 1
ATOM 5709 C C . LYS B 1 175 ? 21.516 20.875 -18 1 94 175 LYS B C 1
ATOM 5711 O O . LYS B 1 175 ? 20.422 20.812 -18.562 1 94 175 LYS B O 1
ATOM 5716 N N . LEU B 1 176 ? 21.641 21.438 -16.844 1 91.81 176 LEU B N 1
ATOM 5717 C CA . LEU B 1 176 ? 20.5 21.969 -16.094 1 91.81 176 LEU B CA 1
ATOM 5718 C C . LEU B 1 176 ? 20.188 23.391 -16.5 1 91.81 176 LEU B C 1
ATOM 5720 O O . LEU B 1 176 ? 21.094 24.141 -16.906 1 91.81 176 LEU B O 1
ATOM 5724 N N . PRO B 1 177 ? 18.922 23.719 -16.516 1 86.5 177 PRO B N 1
ATOM 5725 C CA . PRO B 1 177 ? 18.594 25.109 -16.797 1 86.5 177 PRO B CA 1
ATOM 5726 C C . PRO B 1 177 ? 19.297 26.094 -15.867 1 86.5 177 PRO B C 1
ATOM 5728 O O . PRO B 1 177 ? 19.625 25.734 -14.727 1 86.5 177 PRO B O 1
ATOM 5731 N N . ALA B 1 178 ? 19.641 27.172 -16.469 1 78.38 178 ALA B N 1
ATOM 5732 C CA . ALA B 1 178 ? 20.188 28.234 -15.617 1 78.38 178 ALA B CA 1
ATOM 5733 C C . ALA B 1 178 ? 19.203 28.609 -14.508 1 78.38 178 ALA B C 1
ATOM 5735 O O . ALA B 1 178 ? 17.984 28.594 -14.711 1 78.38 178 ALA B O 1
ATOM 5736 N N . PRO B 1 179 ? 19.781 28.656 -13.289 1 73.38 179 PRO B N 1
ATOM 5737 C CA . PRO B 1 179 ? 18.875 29.062 -12.219 1 73.38 179 PRO B CA 1
ATOM 5738 C C . PRO B 1 179 ? 17.984 30.234 -12.617 1 73.38 179 PRO B C 1
ATOM 5740 O O . PRO B 1 179 ? 18.453 31.188 -13.25 1 73.38 179 PRO B O 1
ATOM 5743 N N . LEU B 1 180 ? 16.75 29.953 -12.594 1 66.44 180 LEU B N 1
ATOM 5744 C CA . LEU B 1 180 ? 15.844 31.062 -12.875 1 66.44 180 LEU B CA 1
ATOM 5745 C C . LEU B 1 180 ? 16.062 32.188 -11.891 1 66.44 180 LEU B C 1
ATOM 5747 O O . LEU B 1 180 ? 16.297 31.969 -10.703 1 66.44 180 LEU B O 1
ATOM 5751 N N . SER B 1 181 ? 16.266 33.344 -12.445 1 68.56 181 SER B N 1
ATOM 5752 C CA . SER B 1 181 ? 16.344 34.5 -11.57 1 68.56 181 SER B CA 1
ATOM 5753 C C . SER B 1 181 ? 15.109 34.594 -10.664 1 68.56 181 SER B C 1
ATOM 5755 O O . SER B 1 181 ? 13.984 34.375 -11.109 1 68.56 181 SER B O 1
ATOM 5757 N N . ALA B 1 182 ? 15.445 34.688 -9.383 1 77.56 182 ALA B N 1
ATOM 5758 C CA . ALA B 1 182 ? 14.328 34.906 -8.461 1 77.56 182 ALA B CA 1
ATOM 5759 C C . ALA B 1 182 ? 13.469 36.094 -8.906 1 77.56 182 ALA B C 1
ATOM 5761 O O . ALA B 1 182 ? 13.992 37.125 -9.367 1 77.56 182 ALA B O 1
ATOM 5762 N N . PRO B 1 183 ? 12.211 35.906 -8.938 1 86.75 183 PRO B N 1
ATOM 5763 C CA . PRO B 1 183 ? 11.344 37.031 -9.281 1 86.75 183 PRO B CA 1
ATOM 5764 C C . PRO B 1 183 ? 11.633 38.281 -8.43 1 86.75 183 PRO B C 1
ATOM 5766 O O . PRO B 1 183 ? 12.016 38.156 -7.266 1 86.75 183 PRO B O 1
ATOM 5769 N N . ASP B 1 184 ? 11.562 39.375 -9.086 1 92 184 ASP B N 1
ATOM 5770 C CA . ASP B 1 184 ? 11.719 40.625 -8.352 1 92 184 ASP B CA 1
ATOM 5771 C C . ASP B 1 184 ? 10.5 40.906 -7.469 1 92 184 ASP B C 1
ATOM 5773 O O . ASP B 1 184 ? 9.398 41.125 -7.973 1 92 184 ASP B O 1
ATOM 5777 N N . VAL B 1 185 ? 10.742 40.906 -6.168 1 96.56 185 VAL B N 1
ATOM 5778 C CA . VAL B 1 185 ? 9.641 41.094 -5.23 1 96.56 185 VAL B CA 1
ATOM 5779 C C . VAL B 1 185 ? 9.672 42.5 -4.648 1 96.56 185 VAL B C 1
ATOM 5781 O O . VAL B 1 185 ? 8.891 42.812 -3.754 1 96.56 185 VAL B O 1
ATOM 5784 N N . SER B 1 186 ? 10.516 43.406 -5.148 1 96.69 186 SER B N 1
ATOM 5785 C CA . SER B 1 186 ? 10.773 44.719 -4.543 1 96.69 186 SER B CA 1
ATOM 5786 C C . SER B 1 186 ? 9.508 45.562 -4.488 1 96.69 186 SER B C 1
ATOM 5788 O O . SER B 1 186 ? 9.203 46.156 -3.461 1 96.69 186 SER B O 1
ATOM 5790 N N . GLU B 1 187 ? 8.82 45.594 -5.578 1 97.75 187 GLU B N 1
ATOM 5791 C CA . GLU B 1 187 ? 7.59 46.406 -5.621 1 97.75 187 GLU B CA 1
ATOM 5792 C C . GLU B 1 187 ? 6.555 45.875 -4.641 1 97.75 187 GLU B C 1
ATOM 5794 O O . GLU B 1 187 ? 5.91 46.625 -3.924 1 97.75 187 GLU B O 1
ATOM 5799 N N . ALA B 1 188 ? 6.375 44.562 -4.66 1 98.38 188 ALA B N 1
ATOM 5800 C CA . ALA B 1 188 ? 5.426 43.938 -3.75 1 98.38 188 ALA B CA 1
ATOM 5801 C C . ALA B 1 188 ? 5.797 44.219 -2.295 1 98.38 188 ALA B C 1
ATOM 5803 O O . ALA B 1 188 ? 4.922 44.438 -1.457 1 98.38 188 ALA B O 1
ATOM 5804 N N . VAL B 1 189 ? 7.074 44.188 -2.025 1 98.44 189 VAL B N 1
ATOM 5805 C CA . VAL B 1 189 ? 7.566 44.438 -0.672 1 98.44 189 VAL B CA 1
ATOM 5806 C C . VAL B 1 189 ? 7.293 45.875 -0.267 1 98.44 189 VAL B C 1
ATOM 5808 O O . VAL B 1 189 ? 6.809 46.156 0.836 1 98.44 189 VAL B O 1
ATOM 5811 N N . THR B 1 190 ? 7.578 46.812 -1.144 1 98.31 190 THR B N 1
ATOM 5812 C CA . THR B 1 190 ? 7.34 48.219 -0.87 1 98.31 190 THR B CA 1
ATOM 5813 C C . THR B 1 190 ? 5.867 48.469 -0.575 1 98.31 190 THR B C 1
ATOM 5815 O O . THR B 1 190 ? 5.531 49.156 0.406 1 98.31 190 THR B O 1
ATOM 5818 N N . ARG B 1 191 ? 5.074 47.938 -1.363 1 98.62 191 ARG B N 1
ATOM 5819 C CA . ARG B 1 191 ? 3.633 48.094 -1.186 1 98.62 191 ARG B CA 1
ATOM 5820 C C . ARG B 1 191 ? 3.164 47.469 0.114 1 98.62 191 ARG B C 1
ATOM 5822 O O . ARG B 1 191 ? 2.305 48 0.809 1 98.62 191 ARG B O 1
ATOM 5829 N N . THR B 1 192 ? 3.693 46.312 0.421 1 98.75 192 THR B N 1
ATOM 5830 C CA . THR B 1 192 ? 3.334 45.625 1.655 1 98.75 192 THR B CA 1
ATOM 5831 C C . THR B 1 192 ? 3.744 46.438 2.873 1 98.75 192 THR B C 1
ATOM 5833 O O . THR B 1 192 ? 2.994 46.531 3.848 1 98.75 192 THR B O 1
ATOM 5836 N N . LEU B 1 193 ? 4.918 47.062 2.779 1 98.5 193 LEU B N 1
ATOM 5837 C CA . LEU B 1 193 ? 5.395 47.906 3.865 1 98.5 193 LEU B CA 1
ATOM 5838 C C . LEU B 1 193 ? 4.48 49.125 4.055 1 98.5 193 LEU B C 1
ATOM 5840 O O . LEU B 1 193 ? 4.211 49.531 5.188 1 98.5 193 LEU B O 1
ATOM 5844 N N . GLU B 1 194 ? 4.008 49.656 3.012 1 98.44 194 GLU B N 1
ATOM 5845 C CA . GLU B 1 194 ? 3.068 50.75 3.086 1 98.44 194 GLU B CA 1
ATOM 5846 C C . GLU B 1 194 ? 1.765 50.344 3.762 1 98.44 194 GLU B C 1
ATOM 5848 O O . GLU B 1 194 ? 1.229 51.062 4.594 1 98.44 194 GLU B O 1
ATOM 5853 N N . LEU B 1 195 ? 1.339 49.219 3.398 1 98.44 195 LEU B N 1
ATOM 5854 C CA . LEU B 1 195 ? 0.12 48.688 4.008 1 98.44 195 LEU B CA 1
ATOM 5855 C C . LEU B 1 195 ? 0.32 48.438 5.496 1 98.44 195 LEU B C 1
ATOM 5857 O O . LEU B 1 195 ? -0.572 48.719 6.301 1 98.44 195 LEU B O 1
ATOM 5861 N N . LEU B 1 196 ? 1.44 47.938 5.863 1 98.44 196 LEU B N 1
ATOM 5862 C CA . LEU B 1 196 ? 1.747 47.656 7.262 1 98.44 196 LEU B CA 1
ATOM 5863 C C . LEU B 1 196 ? 1.799 48.938 8.078 1 98.44 196 LEU B C 1
ATOM 5865 O O . LEU B 1 196 ? 1.404 48.938 9.25 1 98.44 196 LEU B O 1
ATOM 5869 N N . LYS B 1 197 ? 2.209 49.969 7.484 1 97.62 197 LYS B N 1
ATOM 5870 C CA . LYS B 1 197 ? 2.344 51.25 8.18 1 97.62 197 LYS B CA 1
ATOM 5871 C C . LYS B 1 197 ? 0.976 51.844 8.5 1 97.62 197 LYS B C 1
ATOM 5873 O O . LYS B 1 197 ? 0.823 52.562 9.492 1 97.62 197 LYS B O 1
ATOM 5878 N N . THR B 1 198 ? 0.037 51.531 7.73 1 96.56 198 THR B N 1
ATOM 5879 C CA . THR B 1 198 ? -1.27 52.188 7.887 1 96.56 198 THR B CA 1
ATOM 5880 C C . THR B 1 198 ? -2.256 51.219 8.547 1 96.56 198 THR B C 1
ATOM 5882 O O . THR B 1 198 ? -3.318 51.625 9.008 1 96.56 198 THR B O 1
ATOM 5885 N N . ALA B 1 199 ? -1.882 49.969 8.656 1 97.44 199 ALA B N 1
ATOM 5886 C CA . ALA B 1 199 ? -2.773 48.969 9.227 1 97.44 199 ALA B CA 1
ATOM 5887 C C . ALA B 1 199 ? -2.943 49.188 10.727 1 97.44 199 ALA B C 1
ATOM 5889 O O . ALA B 1 199 ? -2.012 49.594 11.406 1 97.44 199 ALA B O 1
ATOM 5890 N N . LYS B 1 200 ? -4.105 48.812 11.273 1 97.12 200 LYS B N 1
ATOM 5891 C CA . LYS B 1 200 ? -4.387 48.844 12.711 1 97.12 200 LYS B CA 1
ATOM 5892 C C . LYS B 1 200 ? -4.438 47.438 13.281 1 97.12 200 LYS B C 1
ATOM 5894 O O . LYS B 1 200 ? -4.152 47.219 14.461 1 97.12 200 LYS B O 1
ATOM 5899 N N . ARG B 1 201 ? -4.832 46.531 12.477 1 98.19 201 ARG B N 1
ATOM 5900 C CA . ARG B 1 201 ? -5.031 45.125 12.914 1 98.19 201 ARG B CA 1
ATOM 5901 C C . ARG B 1 201 ? -4.414 44.156 11.914 1 98.19 201 ARG B C 1
ATOM 5903 O O . ARG B 1 201 ? -5.121 43.344 11.336 1 98.19 201 ARG B O 1
ATOM 5910 N N . PRO B 1 202 ? -3.115 44.188 11.719 1 98.5 202 PRO B N 1
ATOM 5911 C CA . PRO B 1 202 ? -2.475 43.281 10.758 1 98.5 202 PRO B CA 1
ATOM 5912 C C . PRO B 1 202 ? -2.342 41.844 11.305 1 98.5 202 PRO B C 1
ATOM 5914 O O . PRO B 1 202 ? -2.422 41.656 12.516 1 98.5 202 PRO B O 1
ATOM 5917 N N . GLY B 1 203 ? -2.229 40.875 10.477 1 98.56 203 GLY B N 1
ATOM 5918 C CA . GLY B 1 203 ? -1.976 39.5 10.797 1 98.56 203 GLY B CA 1
ATOM 5919 C C . GLY B 1 203 ? -1.185 38.75 9.727 1 98.56 203 GLY B C 1
ATOM 5920 O O . GLY B 1 203 ? -1.234 39.125 8.555 1 98.56 203 GLY B O 1
ATOM 5921 N N . ILE B 1 204 ? -0.448 37.75 10.102 1 98.81 204 ILE B N 1
ATOM 5922 C CA . ILE B 1 204 ? 0.309 36.875 9.195 1 98.81 204 ILE B CA 1
ATOM 5923 C C . ILE B 1 204 ? -0.191 35.438 9.305 1 98.81 204 ILE B C 1
ATOM 5925 O O . ILE B 1 204 ? -0.242 34.875 10.398 1 98.81 204 ILE B O 1
ATOM 5929 N N . ILE B 1 205 ? -0.627 34.844 8.234 1 98.69 205 ILE B N 1
ATOM 5930 C CA . ILE B 1 205 ? -0.764 33.375 8.148 1 98.69 205 ILE B CA 1
ATOM 5931 C C . ILE B 1 205 ? 0.569 32.781 7.734 1 98.69 205 ILE B C 1
ATOM 5933 O O . ILE B 1 205 ? 1.101 33.094 6.664 1 98.69 205 ILE B O 1
ATOM 5937 N N . ALA B 1 206 ? 1.11 31.969 8.562 1 98.56 206 ALA B N 1
ATOM 5938 C CA . ALA B 1 206 ? 2.389 31.312 8.305 1 98.56 206 ALA B CA 1
ATOM 5939 C C . ALA B 1 206 ? 2.184 29.859 7.844 1 98.56 206 ALA B C 1
ATOM 5941 O O . ALA B 1 206 ? 1.608 29.047 8.57 1 98.56 206 ALA B O 1
ATOM 5942 N N . GLY B 1 207 ? 2.664 29.562 6.629 1 97.12 207 GLY B N 1
ATOM 5943 C CA . GLY B 1 207 ? 2.514 28.234 6.07 1 97.12 207 GLY B CA 1
ATOM 5944 C C . GLY B 1 207 ? 3.795 27.422 6.109 1 97.12 207 GLY B C 1
ATOM 5945 O O . GLY B 1 207 ? 4.844 27.922 6.516 1 97.12 207 GLY B O 1
ATOM 5946 N N . SER B 1 208 ? 3.656 26.156 5.688 1 94.69 208 SER B N 1
ATOM 5947 C CA . SER B 1 208 ? 4.777 25.219 5.715 1 94.69 208 SER B CA 1
ATOM 5948 C C . SER B 1 208 ? 5.828 25.594 4.672 1 94.69 208 SER B C 1
ATOM 5950 O O . SER B 1 208 ? 6.977 25.141 4.754 1 94.69 208 SER B O 1
ATOM 5952 N N . GLY B 1 209 ? 5.41 26.438 3.74 1 95.62 209 GLY B N 1
ATOM 5953 C CA . GLY B 1 209 ? 6.355 26.906 2.738 1 95.62 209 GLY B CA 1
ATOM 5954 C C . GLY B 1 209 ? 7.531 27.656 3.334 1 95.62 209 GLY B C 1
ATOM 5955 O O . GLY B 1 209 ? 8.602 27.719 2.73 1 95.62 209 GLY B O 1
ATOM 5956 N N . ILE B 1 210 ? 7.324 28.266 4.5 1 97.31 210 ILE B N 1
ATOM 5957 C CA . ILE B 1 210 ? 8.383 29.031 5.152 1 97.31 210 ILE B CA 1
ATOM 5958 C C . ILE B 1 210 ? 9.555 28.109 5.48 1 97.31 210 ILE B C 1
ATOM 5960 O O . ILE B 1 210 ? 10.703 28.438 5.176 1 97.31 210 ILE B O 1
ATOM 5964 N N . ARG B 1 211 ? 9.219 26.969 6.035 1 95.06 211 ARG B N 1
ATOM 5965 C CA . ARG B 1 211 ? 10.281 26.031 6.359 1 95.06 211 ARG B CA 1
ATOM 5966 C C . ARG B 1 211 ? 10.852 25.391 5.094 1 95.06 211 ARG B C 1
ATOM 5968 O O . ARG B 1 211 ? 12.062 25.172 4.996 1 95.06 211 ARG B O 1
ATOM 5975 N N . MET B 1 212 ? 10.023 25.031 4.184 1 93 212 MET B N 1
ATOM 5976 C CA . MET B 1 212 ? 10.477 24.375 2.953 1 93 212 MET B CA 1
ATOM 5977 C C . MET B 1 212 ? 11.414 25.281 2.17 1 93 212 MET B C 1
ATOM 5979 O O . MET B 1 212 ? 12.32 24.797 1.483 1 93 212 MET B O 1
ATOM 5983 N N . ALA B 1 213 ? 11.234 26.562 2.359 1 94.5 213 ALA B N 1
ATOM 5984 C CA . ALA B 1 213 ? 12.055 27.547 1.667 1 94.5 213 ALA B CA 1
ATOM 5985 C C . ALA B 1 213 ? 13.352 27.812 2.428 1 94.5 213 ALA B C 1
ATOM 5987 O O . ALA B 1 213 ? 14.203 28.578 1.963 1 94.5 213 ALA B O 1
ATOM 5988 N N . GLY B 1 214 ? 13.547 27.172 3.586 1 94.31 214 GLY B N 1
ATOM 5989 C CA . GLY B 1 214 ? 14.695 27.469 4.426 1 94.31 214 GLY B CA 1
ATOM 5990 C C . GLY B 1 214 ? 14.648 28.875 5.012 1 94.31 214 GLY B C 1
ATOM 5991 O O . GLY B 1 214 ? 15.688 29.516 5.172 1 94.31 214 GLY B O 1
ATOM 5992 N N . ALA B 1 215 ? 13.461 29.344 5.332 1 96.94 215 ALA B N 1
ATOM 5993 C CA . ALA B 1 215 ? 13.305 30.75 5.684 1 96.94 215 ALA B CA 1
ATOM 5994 C C . ALA B 1 215 ? 12.977 30.922 7.164 1 96.94 215 ALA B C 1
ATOM 5996 O O . ALA B 1 215 ? 12.562 32 7.598 1 96.94 215 ALA B O 1
ATOM 5997 N N . ILE B 1 216 ? 13.172 29.891 8 1 96.94 216 ILE B N 1
ATOM 5998 C CA . ILE B 1 216 ? 12.75 29.922 9.391 1 96.94 216 ILE B CA 1
ATOM 5999 C C . ILE B 1 216 ? 13.469 31.047 10.133 1 96.94 216 ILE B C 1
ATOM 6001 O O . ILE B 1 216 ? 12.852 31.812 10.875 1 96.94 216 ILE B O 1
ATOM 6005 N N . ASP B 1 217 ? 14.773 31.203 9.938 1 97.5 217 ASP B N 1
ATOM 6006 C CA . ASP B 1 217 ? 15.531 32.25 10.617 1 97.5 217 ASP B CA 1
ATOM 6007 C C . ASP B 1 217 ? 15.055 33.625 10.203 1 97.5 217 ASP B C 1
ATOM 6009 O O . ASP B 1 217 ? 14.852 34.5 11.047 1 97.5 217 ASP B O 1
ATOM 6013 N N . ALA B 1 218 ? 14.914 33.812 8.914 1 98.31 218 ALA B N 1
ATOM 6014 C CA . ALA B 1 218 ? 14.414 35.094 8.414 1 98.31 218 ALA B CA 1
ATOM 6015 C C . ALA B 1 218 ? 13.016 35.375 8.945 1 98.31 218 ALA B C 1
ATOM 6017 O O . ALA B 1 218 ? 12.688 36.531 9.266 1 98.31 218 ALA B O 1
ATOM 6018 N N . PHE B 1 219 ? 12.211 34.406 9.031 1 98.44 219 PHE B N 1
ATOM 6019 C CA . PHE B 1 219 ? 10.852 34.562 9.531 1 98.44 219 PHE B CA 1
ATOM 6020 C C . PHE B 1 219 ? 10.852 34.969 11 1 98.44 219 PHE B C 1
ATOM 6022 O O . PHE B 1 219 ? 10.07 35.812 11.414 1 98.44 219 PHE B O 1
ATOM 6029 N N . ASN B 1 220 ? 11.711 34.25 11.766 1 98.06 220 ASN B N 1
ATOM 6030 C CA . ASN B 1 220 ? 11.828 34.625 13.172 1 98.06 220 ASN B CA 1
ATOM 6031 C C . ASN B 1 220 ? 12.211 36.094 13.336 1 98.06 220 ASN B C 1
ATOM 6033 O O . ASN B 1 220 ? 11.68 36.781 14.203 1 98.06 220 ASN B O 1
ATOM 6037 N N . THR B 1 221 ? 13.086 36.531 12.523 1 98.31 221 THR B N 1
ATOM 6038 C CA . THR B 1 221 ? 13.477 37.938 12.547 1 98.31 221 THR B CA 1
ATOM 6039 C C . THR B 1 221 ? 12.297 38.844 12.172 1 98.31 221 THR B C 1
ATOM 6041 O O . THR B 1 221 ? 12.086 39.906 12.781 1 98.31 221 THR B O 1
ATOM 6044 N N . LEU B 1 222 ? 11.555 38.406 11.172 1 98.44 222 LEU B N 1
ATOM 6045 C CA . LEU B 1 222 ? 10.375 39.156 10.758 1 98.44 222 LEU B CA 1
ATOM 6046 C C . LEU B 1 222 ? 9.383 39.281 11.914 1 98.44 222 LEU B C 1
ATOM 6048 O O . LEU B 1 222 ? 8.867 40.375 12.172 1 98.44 222 LEU B O 1
ATOM 6052 N N . VAL B 1 223 ? 9.086 38.219 12.57 1 97.25 223 VAL B N 1
ATOM 6053 C CA . VAL B 1 223 ? 8.141 38.188 13.68 1 97.25 223 VAL B CA 1
ATOM 6054 C C . VAL B 1 223 ? 8.586 39.156 14.758 1 97.25 223 VAL B C 1
ATOM 6056 O O . VAL B 1 223 ? 7.785 39.969 15.234 1 97.25 223 VAL B O 1
ATOM 6059 N N . GLU B 1 224 ? 9.773 39.125 15.062 1 94.56 224 GLU B N 1
ATOM 6060 C CA . GLU B 1 224 ? 10.312 39.969 16.141 1 94.56 224 GLU B CA 1
ATOM 6061 C C . GLU B 1 224 ? 10.305 41.438 15.781 1 94.56 224 GLU B C 1
ATOM 6063 O O . GLU B 1 224 ? 10.07 42.281 16.625 1 94.56 224 GLU B O 1
ATOM 6068 N N . THR B 1 225 ? 10.562 41.781 14.539 1 96.81 225 THR B N 1
ATOM 6069 C CA . THR B 1 225 ? 10.742 43.156 14.141 1 96.81 225 THR B CA 1
ATOM 6070 C C . THR B 1 225 ? 9.422 43.781 13.703 1 96.81 225 THR B C 1
ATOM 6072 O O . THR B 1 225 ? 9.195 45 13.883 1 96.81 225 THR B O 1
ATOM 6075 N N . ALA B 1 226 ? 8.555 43.031 13.164 1 97.56 226 ALA B N 1
ATOM 6076 C CA . ALA B 1 226 ? 7.309 43.562 12.633 1 97.56 226 ALA B CA 1
ATOM 6077 C C . ALA B 1 226 ? 6.273 43.75 13.742 1 97.56 226 ALA B C 1
ATOM 6079 O O . ALA B 1 226 ? 5.434 44.625 13.664 1 97.56 226 ALA B O 1
ATOM 6080 N N . GLY B 1 227 ? 6.309 42.812 14.734 1 97.06 227 GLY B N 1
ATOM 6081 C CA . GLY B 1 227 ? 5.336 42.875 15.812 1 97.06 227 GLY B CA 1
ATOM 6082 C C . GLY B 1 227 ? 3.928 42.531 15.375 1 97.06 227 GLY B C 1
ATOM 6083 O O . GLY B 1 227 ? 2.955 42.969 16 1 97.06 227 GLY B O 1
ATOM 6084 N N . VAL B 1 228 ? 3.766 41.906 14.289 1 98.38 228 VAL B N 1
ATOM 6085 C CA . VAL B 1 228 ? 2.482 41.5 13.719 1 98.38 228 VAL B CA 1
ATOM 6086 C C . VAL B 1 228 ? 2.082 40.125 14.234 1 98.38 228 VAL B C 1
ATOM 6088 O O . VAL B 1 228 ? 2.906 39.219 14.281 1 98.38 228 VAL B O 1
ATOM 6091 N N . PRO B 1 229 ? 0.796 39.906 14.711 1 98.5 229 PRO B N 1
ATOM 6092 C CA . PRO B 1 229 ? 0.36 38.594 15.156 1 98.5 229 PRO B CA 1
ATOM 6093 C C . PRO B 1 229 ? 0.527 37.531 14.078 1 98.5 229 PRO B C 1
ATOM 6095 O O . PRO B 1 229 ? 0.267 37.781 12.906 1 98.5 229 PRO B O 1
ATOM 6098 N N . VAL B 1 230 ? 0.94 36.312 14.523 1 98.75 230 VAL B N 1
ATOM 6099 C CA . VAL B 1 230 ? 1.199 35.219 13.617 1 98.75 230 VAL B CA 1
ATOM 6100 C C . VAL B 1 230 ? 0.159 34.094 13.836 1 98.75 230 VAL B C 1
ATOM 6102 O O . VAL B 1 230 ? -0.05 33.656 14.969 1 98.75 230 VAL B O 1
ATOM 6105 N N . MET B 1 231 ? -0.507 33.719 12.812 1 98.62 231 MET B N 1
ATOM 6106 C CA . MET B 1 231 ? -1.458 32.594 12.781 1 98.62 231 MET B CA 1
ATOM 6107 C C . MET B 1 231 ? -0.938 31.469 11.914 1 98.62 231 MET B C 1
ATOM 6109 O O . MET B 1 231 ? -1.201 31.422 10.711 1 98.62 231 MET B O 1
ATOM 6113 N N . PRO B 1 232 ? -0.279 30.469 12.508 1 97.81 232 PRO B N 1
ATOM 6114 C CA . PRO B 1 232 ? 0.284 29.375 11.711 1 97.81 232 PRO B CA 1
ATOM 6115 C C . PRO B 1 232 ? -0.777 28.391 11.234 1 97.81 232 PRO B C 1
ATOM 6117 O O . PRO B 1 232 ? -1.794 28.188 11.906 1 97.81 232 PRO B O 1
ATOM 6120 N N . THR B 1 233 ? -0.555 27.812 10.047 1 95.56 233 THR B N 1
ATOM 6121 C CA . THR B 1 233 ? -1.366 26.688 9.617 1 95.56 233 THR B CA 1
ATOM 6122 C C . THR B 1 233 ? -1.05 25.453 10.461 1 95.56 233 THR B C 1
ATOM 6124 O O . THR B 1 233 ? -0.076 25.438 11.219 1 95.56 233 THR B O 1
ATOM 6127 N N . TRP B 1 234 ? -1.816 24.391 10.312 1 90.75 234 TRP B N 1
ATOM 6128 C CA . TRP B 1 234 ? -1.587 23.172 11.062 1 90.75 234 TRP B CA 1
ATOM 6129 C C . TRP B 1 234 ? -0.257 22.531 10.672 1 90.75 234 TRP B C 1
ATOM 6131 O O . TRP B 1 234 ? 0.42 21.922 11.508 1 90.75 234 TRP B O 1
ATOM 6141 N N . LEU B 1 235 ? 0.145 22.672 9.43 1 91.5 235 LEU B N 1
ATOM 6142 C CA . LEU B 1 235 ? 1.382 22.047 8.961 1 91.5 235 LEU B CA 1
ATOM 6143 C C . LEU B 1 235 ? 2.592 22.875 9.375 1 91.5 235 LEU B C 1
ATOM 6145 O O . LEU B 1 235 ? 3.73 22.406 9.297 1 91.5 235 LEU B O 1
ATOM 6149 N N . ALA B 1 236 ? 2.35 24.109 9.875 1 94.81 236 ALA B N 1
ATOM 6150 C CA . ALA B 1 236 ? 3.426 25.016 10.297 1 94.81 236 ALA B CA 1
ATOM 6151 C C . ALA B 1 236 ? 3.225 25.469 11.734 1 94.81 236 ALA B C 1
ATOM 6153 O O . ALA B 1 236 ? 3.723 26.531 12.133 1 94.81 236 ALA B O 1
ATOM 6154 N N . MET B 1 237 ? 2.51 24.641 12.477 1 95.12 237 MET B N 1
ATOM 6155 C CA . MET B 1 237 ? 2.09 25.078 13.797 1 95.12 237 MET B CA 1
ATOM 6156 C C . MET B 1 237 ? 3.295 25.312 14.703 1 95.12 237 MET B C 1
ATOM 6158 O O . MET B 1 237 ? 3.201 26.031 15.703 1 95.12 237 MET B O 1
ATOM 6162 N N . ASP B 1 238 ? 4.457 24.75 14.266 1 95.88 238 ASP B N 1
ATOM 6163 C CA . ASP B 1 238 ? 5.621 24.781 15.141 1 95.88 238 ASP B CA 1
ATOM 6164 C C . ASP B 1 238 ? 6.504 25.984 14.844 1 95.88 238 ASP B C 1
ATOM 6166 O O . ASP B 1 238 ? 7.59 26.125 15.406 1 95.88 238 ASP B O 1
ATOM 6170 N N . VAL B 1 239 ? 6.055 26.969 13.977 1 96.69 239 VAL B N 1
ATOM 6171 C CA . VAL B 1 239 ? 6.887 28.125 13.625 1 96.69 239 VAL B CA 1
ATOM 6172 C C . VAL B 1 239 ? 6.832 29.156 14.742 1 96.69 239 VAL B C 1
ATOM 6174 O O . VAL B 1 239 ? 7.656 30.078 14.789 1 96.69 239 VAL B O 1
ATOM 6177 N N . ILE B 1 240 ? 5.84 29.062 15.625 1 97.62 240 ILE B N 1
ATOM 6178 C CA . ILE B 1 240 ? 5.703 29.969 16.75 1 97.62 240 ILE B CA 1
ATOM 6179 C C . ILE B 1 240 ? 5.094 29.219 17.938 1 97.62 240 ILE B C 1
ATOM 6181 O O . ILE B 1 240 ? 4.168 28.422 17.766 1 97.62 240 ILE B O 1
ATOM 6185 N N . GLU B 1 241 ? 5.633 29.375 19.156 1 97.5 241 GLU B N 1
ATOM 6186 C CA . GLU B 1 241 ? 5.113 28.688 20.344 1 97.5 241 GLU B CA 1
ATOM 6187 C C . GLU B 1 241 ? 3.854 29.375 20.859 1 97.5 241 GLU B C 1
ATOM 6189 O O . GLU B 1 241 ? 3.645 30.578 20.609 1 97.5 241 GLU B O 1
ATOM 6194 N N . ASP B 1 242 ? 3.09 28.656 21.594 1 96.69 242 ASP B N 1
ATOM 6195 C CA . ASP B 1 242 ? 1.762 29.094 22.016 1 96.69 242 ASP B CA 1
ATOM 6196 C C . ASP B 1 242 ? 1.85 30.266 22.984 1 96.69 242 ASP B C 1
ATOM 6198 O O . ASP B 1 242 ? 0.968 31.141 23 1 96.69 242 ASP B O 1
ATOM 6202 N N . GLU B 1 243 ? 2.885 30.359 23.734 1 96 243 GLU B N 1
ATOM 6203 C CA . GLU B 1 243 ? 2.984 31.391 24.766 1 96 243 GLU B CA 1
ATOM 6204 C C . GLU B 1 243 ? 3.629 32.656 24.203 1 96 243 GLU B C 1
ATOM 6206 O O . GLU B 1 243 ? 3.74 33.656 24.906 1 96 243 GLU B O 1
ATOM 6211 N N . HIS B 1 244 ? 4.086 32.625 22.969 1 97.31 244 HIS B N 1
ATOM 6212 C CA . HIS B 1 244 ? 4.641 33.844 22.375 1 97.31 244 HIS B CA 1
ATOM 6213 C C . HIS B 1 244 ? 3.617 34.969 22.344 1 97.31 244 HIS B C 1
ATOM 6215 O O . HIS B 1 244 ? 2.445 34.75 22.031 1 97.31 244 HIS B O 1
ATOM 6221 N N . PRO B 1 245 ? 4.02 36.125 22.594 1 96.69 245 PRO B N 1
ATOM 6222 C CA . PRO B 1 245 ? 3.072 37.25 22.656 1 96.69 245 PRO B CA 1
ATOM 6223 C C . PRO B 1 245 ? 2.424 37.531 21.297 1 96.69 245 PRO B C 1
ATOM 6225 O O . PRO B 1 245 ? 1.329 38.094 21.234 1 96.69 245 PRO B O 1
ATOM 6228 N N . LEU B 1 246 ? 3.061 37.188 20.266 1 98.19 246 LEU B N 1
ATOM 6229 C CA . LEU B 1 246 ? 2.555 37.469 18.938 1 98.19 246 LEU B CA 1
ATOM 6230 C C . LEU B 1 246 ? 1.783 36.281 18.375 1 98.19 246 LEU B C 1
ATOM 6232 O O . LEU B 1 246 ? 1.343 36.281 17.219 1 98.19 246 LEU B O 1
ATOM 6236 N N . TYR B 1 247 ? 1.604 35.281 19.172 1 98.12 247 TYR B N 1
ATOM 6237 C CA . TYR B 1 247 ? 0.824 34.156 18.719 1 98.12 247 TYR B CA 1
ATOM 6238 C C . TYR B 1 247 ? -0.648 34.5 18.578 1 98.12 247 TYR B C 1
ATOM 6240 O O . TYR B 1 247 ? -1.32 34.812 19.562 1 98.12 247 TYR B O 1
ATOM 6248 N N . GLY B 1 248 ? -1.164 34.438 17.312 1 97.88 248 GLY B N 1
ATOM 6249 C CA . GLY B 1 248 ? -2.529 34.812 17.016 1 97.88 248 GLY B CA 1
ATOM 6250 C C . GLY B 1 248 ? -3.49 33.656 16.922 1 97.88 248 GLY B C 1
ATOM 6251 O O . GLY B 1 248 ? -4.645 33.812 16.531 1 97.88 248 GLY B O 1
ATOM 6252 N N . GLY B 1 249 ? -3.035 32.438 17.266 1 97.44 249 GLY B N 1
ATOM 6253 C CA . GLY B 1 249 ? -3.881 31.25 17.219 1 97.44 249 GLY B CA 1
ATOM 6254 C C . GLY B 1 249 ? -3.842 30.562 15.859 1 97.44 249 GLY B C 1
ATOM 6255 O O . GLY B 1 249 ? -3.211 31.047 14.922 1 97.44 249 GLY B O 1
ATOM 6256 N N . ARG B 1 250 ? -4.508 29.391 15.742 1 96.94 250 ARG B N 1
ATOM 6257 C CA . ARG B 1 250 ? -4.641 28.625 14.516 1 96.94 250 ARG B CA 1
ATOM 6258 C C . ARG B 1 250 ? -6.082 28.625 14.016 1 96.94 250 ARG B C 1
ATOM 6260 O O . ARG B 1 250 ? -6.895 27.797 14.438 1 96.94 250 ARG B O 1
ATOM 6267 N N . PRO B 1 251 ? -6.352 29.484 13.07 1 97.5 251 PRO B N 1
ATOM 6268 C CA . PRO B 1 251 ? -7.73 29.578 12.586 1 97.5 251 PRO B CA 1
ATOM 6269 C C . PRO B 1 251 ? -8.109 28.406 11.68 1 97.5 251 PRO B C 1
ATOM 6271 O O . PRO B 1 251 ? -7.238 27.656 11.242 1 97.5 251 PRO B O 1
ATOM 6274 N N . GLY B 1 252 ? -9.398 28.25 11.461 1 95.88 252 GLY B N 1
ATOM 6275 C CA . GLY B 1 252 ? -9.891 27.203 10.57 1 95.88 252 GLY B CA 1
ATOM 6276 C C . GLY B 1 252 ? -11.32 26.797 10.867 1 95.88 252 GLY B C 1
ATOM 6277 O O . GLY B 1 252 ? -12.008 27.453 11.648 1 95.88 252 GLY B O 1
ATOM 6278 N N . SER B 1 253 ? -11.734 25.734 10.203 1 94.88 253 SER B N 1
ATOM 6279 C CA . SER B 1 253 ? -13.094 25.219 10.367 1 94.88 253 SER B CA 1
ATOM 6280 C C . SER B 1 253 ? -13.281 24.578 11.734 1 94.88 253 SER B C 1
ATOM 6282 O O . SER B 1 253 ? -14.406 24.5 12.234 1 94.88 253 SER B O 1
ATOM 6284 N N . ILE B 1 254 ? -12.289 24 12.258 1 94.62 254 ILE B N 1
ATOM 6285 C CA . ILE B 1 254 ? -12.172 23.562 13.641 1 94.62 254 ILE B CA 1
ATOM 6286 C C . ILE B 1 254 ? -11.016 24.297 14.32 1 94.62 254 ILE B C 1
ATOM 6288 O O . ILE B 1 254 ? -9.852 24.125 13.93 1 94.62 254 ILE B O 1
ATOM 6292 N N . ALA B 1 255 ? -11.375 25.172 15.234 1 96.62 255 ALA B N 1
ATOM 6293 C CA . ALA B 1 255 ? -10.352 26.078 15.766 1 96.62 255 ALA B CA 1
ATOM 6294 C C . ALA B 1 255 ? -10.82 26.734 17.062 1 96.62 255 ALA B C 1
ATOM 6296 O O . ALA B 1 255 ? -12.016 26.781 17.344 1 96.62 255 ALA B O 1
ATOM 6297 N N . PRO B 1 256 ? -9.828 27.203 17.844 1 96.25 256 PRO B N 1
ATOM 6298 C CA . PRO B 1 256 ? -10.25 28.109 18.922 1 96.25 256 PRO B CA 1
ATOM 6299 C C . PRO B 1 256 ? -10.992 29.344 18.406 1 96.25 256 PRO B C 1
ATOM 6301 O O . PRO B 1 256 ? -10.57 29.953 17.422 1 96.25 256 PRO B O 1
ATOM 6304 N N . ARG B 1 257 ? -12 29.703 19.094 1 96.94 257 ARG B N 1
ATOM 6305 C CA . ARG B 1 257 ? -12.852 30.812 18.688 1 96.94 257 ARG B CA 1
ATOM 6306 C C . ARG B 1 257 ? -12.031 32.094 18.516 1 96.94 257 ARG B C 1
ATOM 6308 O O . ARG B 1 257 ? -12.219 32.812 17.531 1 96.94 257 ARG B O 1
ATOM 6315 N N . TRP B 1 258 ? -11.203 32.312 19.469 1 97.38 258 TRP B N 1
ATOM 6316 C CA . TRP B 1 258 ? -10.445 33.562 19.484 1 97.38 258 TRP B CA 1
ATOM 6317 C C . TRP B 1 258 ? -9.5 33.656 18.297 1 97.38 258 TRP B C 1
ATOM 6319 O O . TRP B 1 258 ? -9.203 34.75 17.812 1 97.38 258 TRP B O 1
ATOM 6329 N N . ALA B 1 259 ? -8.969 32.531 17.812 1 98.12 259 ALA B N 1
ATOM 6330 C CA . ALA B 1 259 ? -8.117 32.562 16.625 1 98.12 259 ALA B CA 1
ATOM 6331 C C . ALA B 1 259 ? -8.891 33.031 15.406 1 98.12 259 ALA B C 1
ATOM 6333 O O . ALA B 1 259 ? -8.367 33.781 14.578 1 98.12 259 ALA B O 1
ATOM 6334 N N . ASN B 1 260 ? -10.109 32.531 15.305 1 98.19 260 ASN B N 1
ATOM 6335 C CA . ASN B 1 260 ? -10.945 32.938 14.188 1 98.19 260 ASN B CA 1
ATOM 6336 C C . ASN B 1 260 ? -11.352 34.406 14.32 1 98.19 260 ASN B C 1
ATOM 6338 O O . ASN B 1 260 ? -11.5 35.125 13.32 1 98.19 260 ASN B O 1
ATOM 6342 N N . PHE B 1 261 ? -11.562 34.906 15.531 1 98.19 261 PHE B N 1
ATOM 6343 C CA . PHE B 1 261 ? -11.805 36.344 15.727 1 98.19 261 PHE B CA 1
ATOM 6344 C C . PHE B 1 261 ? -10.617 37.156 15.242 1 98.19 261 PHE B C 1
ATOM 6346 O O . PHE B 1 261 ? -10.789 38.188 14.602 1 98.19 261 PHE B O 1
ATOM 6353 N N . THR B 1 262 ? -9.438 36.688 15.539 1 98.31 262 THR B N 1
ATOM 6354 C CA . THR B 1 262 ? -8.227 37.344 15.086 1 98.31 262 THR B CA 1
ATOM 6355 C C . THR B 1 262 ? -8.195 37.438 13.562 1 98.31 262 THR B C 1
ATOM 6357 O O . THR B 1 262 ? -8 38.531 13.016 1 98.31 262 THR B O 1
ATOM 6360 N N . LEU B 1 263 ? -8.445 36.375 12.898 1 98.44 263 LEU B N 1
ATOM 6361 C CA . LEU B 1 263 ? -8.398 36.281 11.438 1 98.44 263 LEU B CA 1
ATOM 6362 C C . LEU B 1 263 ? -9.484 37.156 10.82 1 98.44 263 LEU B C 1
ATOM 6364 O O . LEU B 1 263 ? -9.219 37.938 9.906 1 98.44 263 LEU B O 1
ATOM 6368 N N . GLN B 1 264 ? -10.656 37.062 11.344 1 97.69 264 GLN B N 1
ATOM 6369 C CA . GLN B 1 264 ? -11.828 37.656 10.688 1 97.69 264 GLN B CA 1
ATOM 6370 C C . GLN B 1 264 ? -11.938 39.156 10.969 1 97.69 264 GLN B C 1
ATOM 6372 O O . GLN B 1 264 ? -12.672 39.844 10.273 1 97.69 264 GLN B O 1
ATOM 6377 N N . ASN B 1 265 ? -11.219 39.656 11.953 1 97.75 265 ASN B N 1
ATOM 6378 C CA . ASN B 1 265 ? -11.273 41.062 12.273 1 97.75 265 ASN B CA 1
ATOM 6379 C C . ASN B 1 265 ? -10.039 41.812 11.75 1 97.75 265 ASN B C 1
ATOM 6381 O O . ASN B 1 265 ? -9.969 43.031 11.828 1 97.75 265 ASN B O 1
ATOM 6385 N N . CYS B 1 266 ? -9.086 41.188 11.195 1 97.31 266 CYS B N 1
ATOM 6386 C CA . CYS B 1 266 ? -7.879 41.875 10.742 1 97.31 266 CYS B CA 1
ATOM 6387 C C . CYS B 1 266 ? -8.18 42.812 9.57 1 97.31 266 CYS B C 1
ATOM 6389 O O . CYS B 1 266 ? -9.141 42.562 8.828 1 97.31 266 CYS B O 1
ATOM 6391 N N . ASP B 1 267 ? -7.348 43.875 9.398 1 98.19 267 ASP B N 1
ATOM 6392 C CA . ASP B 1 267 ? -7.535 44.812 8.297 1 98.19 267 ASP B CA 1
ATOM 6393 C C . ASP B 1 267 ? -6.434 44.656 7.25 1 98.19 267 ASP B C 1
ATOM 6395 O O . ASP B 1 267 ? -6.523 45.219 6.156 1 98.19 267 ASP B O 1
ATOM 6399 N N . LEU B 1 268 ? -5.43 43.906 7.527 1 98.56 268 LEU B N 1
ATOM 6400 C CA . LEU B 1 268 ? -4.371 43.5 6.617 1 98.56 268 LEU B CA 1
ATOM 6401 C C . LEU B 1 268 ? -3.957 42.062 6.906 1 98.56 268 LEU B C 1
ATOM 6403 O O . LEU B 1 268 ? -3.686 41.688 8.055 1 98.56 268 LEU B O 1
ATOM 6407 N N . LEU B 1 269 ? -4.02 41.188 5.93 1 98.75 269 LEU B N 1
ATOM 6408 C CA . LEU B 1 269 ? -3.6 39.781 6.07 1 98.75 269 LEU B CA 1
ATOM 6409 C C . LEU B 1 269 ? -2.469 39.469 5.102 1 98.75 269 LEU B C 1
ATOM 6411 O O . LEU B 1 269 ? -2.615 39.625 3.889 1 98.75 269 LEU B O 1
ATOM 6415 N N . ILE B 1 270 ? -1.344 39.031 5.598 1 98.88 270 ILE B N 1
ATOM 6416 C CA . ILE B 1 270 ? -0.208 38.594 4.797 1 98.88 270 ILE B CA 1
ATOM 6417 C C . ILE B 1 270 ? -0.086 37.062 4.883 1 98.88 270 ILE B C 1
ATOM 6419 O O . ILE B 1 270 ? 0.135 36.531 5.965 1 98.88 270 ILE B O 1
ATOM 6423 N N . VAL B 1 271 ? -0.282 36.375 3.803 1 98.81 271 VAL B N 1
ATOM 6424 C CA . VAL B 1 271 ? -0.196 34.938 3.727 1 98.81 271 VAL B CA 1
ATOM 6425 C C . VAL B 1 271 ? 1.162 34.531 3.16 1 98.81 271 VAL B C 1
ATOM 6427 O O . VAL B 1 271 ? 1.492 34.844 2.021 1 98.81 271 VAL B O 1
ATOM 6430 N N . LEU B 1 272 ? 1.934 33.844 3.971 1 98.69 272 LEU B N 1
ATOM 6431 C CA . LEU B 1 272 ? 3.283 33.438 3.578 1 98.69 272 LEU B CA 1
ATOM 6432 C C . LEU B 1 272 ? 3.396 31.938 3.432 1 98.69 272 LEU B C 1
ATOM 6434 O O . LEU B 1 272 ? 3.467 31.219 4.43 1 98.69 272 LEU B O 1
ATOM 6438 N N . GLY B 1 273 ? 3.475 31.438 2.205 1 97.5 273 GLY B N 1
ATOM 6439 C CA . GLY B 1 273 ? 3.783 30.047 1.926 1 97.5 273 GLY B CA 1
ATOM 6440 C C . GLY B 1 273 ? 2.686 29.094 2.359 1 97.5 273 GLY B C 1
ATOM 6441 O O . GLY B 1 273 ? 2.967 28 2.873 1 97.5 273 GLY B O 1
ATOM 6442 N N . SER B 1 274 ? 1.441 29.453 2.248 1 96.56 274 SER B N 1
ATOM 6443 C CA . SER B 1 274 ? 0.292 28.625 2.588 1 96.56 274 SER B CA 1
ATOM 6444 C C . SER B 1 274 ? -0.662 28.5 1.406 1 96.56 274 SER B C 1
ATOM 6446 O O . SER B 1 274 ? -0.978 29.484 0.741 1 96.56 274 SER B O 1
ATOM 6448 N N . ARG B 1 275 ? -1.136 27.281 1.211 1 92.75 275 ARG B N 1
ATOM 6449 C CA . ARG B 1 275 ? -2.07 27.078 0.108 1 92.75 275 ARG B CA 1
ATOM 6450 C C . ARG B 1 275 ? -3.484 27.484 0.506 1 92.75 275 ARG B C 1
ATOM 6452 O O . ARG B 1 275 ? -4.367 27.609 -0.348 1 92.75 275 ARG B O 1
ATOM 6459 N N . LEU B 1 276 ? -3.729 27.844 1.805 1 94.88 276 LEU B N 1
ATOM 6460 C CA . LEU B 1 276 ? -5.062 28.188 2.297 1 94.88 276 LEU B CA 1
ATOM 6461 C C . LEU B 1 276 ? -6.066 27.109 1.907 1 94.88 276 LEU B C 1
ATOM 6463 O O . LEU B 1 276 ? -7.016 27.375 1.166 1 94.88 276 LEU B O 1
ATOM 6467 N N . ASP B 1 277 ? -5.875 25.922 2.492 1 89.56 277 ASP B N 1
ATOM 6468 C CA . ASP B 1 277 ? -6.691 24.781 2.129 1 89.56 277 ASP B CA 1
ATOM 6469 C C . ASP B 1 277 ? -8.125 24.938 2.633 1 89.56 277 ASP B C 1
ATOM 6471 O O . ASP B 1 277 ? -8.43 25.891 3.35 1 89.56 277 ASP B O 1
ATOM 6475 N N . MET B 1 278 ? -8.93 24.031 2.332 1 87.69 278 MET B N 1
ATOM 6476 C CA . MET B 1 278 ? -10.367 24.125 2.602 1 87.69 278 MET B CA 1
ATOM 6477 C C . MET B 1 278 ? -10.641 24.047 4.098 1 87.69 278 MET B C 1
ATOM 6479 O O . MET B 1 278 ? -11.594 24.656 4.59 1 87.69 278 MET B O 1
ATOM 6483 N N . ALA B 1 279 ? -9.836 23.359 4.773 1 87.25 279 ALA B N 1
ATOM 6484 C CA . ALA B 1 279 ? -10.008 23.281 6.223 1 87.25 279 ALA B CA 1
ATOM 6485 C C . ALA B 1 279 ? -9.789 24.641 6.871 1 87.25 279 ALA B C 1
ATOM 6487 O O . ALA B 1 279 ? -10.438 24.984 7.863 1 87.25 279 ALA B O 1
ATOM 6488 N N . LEU B 1 280 ? -8.867 25.391 6.316 1 92.75 280 LEU B N 1
ATOM 6489 C CA . LEU B 1 280 ? -8.555 26.703 6.84 1 92.75 280 LEU B CA 1
ATOM 6490 C C . LEU B 1 280 ? -9.609 27.719 6.414 1 92.75 280 LEU B C 1
ATOM 6492 O O . LEU B 1 280 ? -10.016 28.578 7.211 1 92.75 280 LEU B O 1
ATOM 6496 N N . THR B 1 281 ? -10.133 27.625 5.203 1 93.38 281 THR B N 1
ATOM 6497 C CA . THR B 1 281 ? -11.039 28.641 4.668 1 93.38 281 THR B CA 1
ATOM 6498 C C . THR B 1 281 ? -12.492 28.25 4.922 1 93.38 281 THR B C 1
ATOM 6500 O O . THR B 1 281 ? -13.406 29.031 4.648 1 93.38 281 THR B O 1
ATOM 6503 N N . ALA B 1 282 ? -12.711 27 5.355 1 90.19 282 ALA B N 1
ATOM 6504 C CA . ALA B 1 282 ? -14.055 26.453 5.551 1 90.19 282 ALA B CA 1
ATOM 6505 C C . ALA B 1 282 ? -14.836 26.438 4.242 1 90.19 282 ALA B C 1
ATOM 6507 O O . ALA B 1 282 ? -16.031 26.75 4.219 1 90.19 282 ALA B O 1
ATOM 6508 N N . TYR B 1 283 ? -14.156 26.188 3.146 1 85.12 283 TYR B N 1
ATOM 6509 C CA . TYR B 1 283 ? -14.734 26.062 1.815 1 85.12 283 TYR B CA 1
ATOM 6510 C C . TYR B 1 283 ? -15.398 27.375 1.393 1 85.12 283 TYR B C 1
ATOM 6512 O O . TYR B 1 283 ? -16.375 27.375 0.646 1 85.12 283 TYR B O 1
ATOM 6520 N N . ASN B 1 284 ? -14.914 28.484 1.966 1 90.38 284 ASN B N 1
ATOM 6521 C CA . ASN B 1 284 ? -15.516 29.781 1.697 1 90.38 284 ASN B CA 1
ATOM 6522 C C . ASN B 1 284 ? -14.461 30.875 1.549 1 90.38 284 ASN B C 1
ATOM 6524 O O . ASN B 1 284 ? -14.305 31.719 2.432 1 90.38 284 ASN B O 1
ATOM 6528 N N . HIS B 1 285 ? -13.883 30.922 0.374 1 90.56 285 HIS B N 1
ATOM 6529 C CA . HIS B 1 285 ? -12.852 31.906 0.096 1 90.56 285 HIS B CA 1
ATOM 6530 C C . HIS B 1 285 ? -13.406 33.344 0.195 1 90.56 285 HIS B C 1
ATOM 6532 O O . HIS B 1 285 ? -12.719 34.25 0.677 1 90.56 285 HIS B O 1
ATOM 6538 N N . ALA B 1 286 ? -14.602 33.5 -0.191 1 91.19 286 ALA B N 1
ATOM 6539 C CA . ALA B 1 286 ? -15.211 34.812 -0.302 1 91.19 286 ALA B CA 1
ATOM 6540 C C . ALA B 1 286 ? -15.32 35.5 1.065 1 91.19 286 ALA B C 1
ATOM 6542 O O . ALA B 1 286 ? -15.266 36.719 1.17 1 91.19 286 ALA B O 1
ATOM 6543 N N . HIS B 1 287 ? -15.414 34.719 2.053 1 92.88 287 HIS B N 1
ATOM 6544 C CA . HIS B 1 287 ? -15.609 35.25 3.387 1 92.88 287 HIS B CA 1
ATOM 6545 C C . HIS B 1 287 ? -14.375 35.062 4.262 1 92.88 287 HIS B C 1
ATOM 6547 O O . HIS B 1 287 ? -14.453 35.188 5.484 1 92.88 287 HIS B O 1
ATOM 6553 N N . PHE B 1 288 ? -13.312 34.75 3.617 1 96.38 288 PHE B N 1
ATOM 6554 C CA . PHE B 1 288 ? -12.055 34.562 4.34 1 96.38 288 PHE B CA 1
ATOM 6555 C C . PHE B 1 288 ? -11.398 35.906 4.613 1 96.38 288 PHE B C 1
ATOM 6557 O O . PHE B 1 288 ? -10.969 36.594 3.682 1 96.38 288 PHE B O 1
ATOM 6564 N N . ALA B 1 289 ? -11.305 36.312 5.898 1 96.88 289 ALA B N 1
ATOM 6565 C CA . ALA B 1 289 ? -10.781 37.594 6.312 1 96.88 289 ALA B CA 1
ATOM 6566 C C . ALA B 1 289 ? -11.422 38.719 5.508 1 96.88 289 ALA B C 1
ATOM 6568 O O . ALA B 1 289 ? -10.727 39.5 4.836 1 96.88 289 ALA B O 1
ATOM 6569 N N . PRO B 1 290 ? -12.711 38.938 5.699 1 94.75 290 PRO B N 1
ATOM 6570 C CA . PRO B 1 290 ? -13.477 39.781 4.789 1 94.75 290 PRO B CA 1
ATOM 6571 C C . PRO B 1 290 ? -13.109 41.25 4.906 1 94.75 290 PRO B C 1
ATOM 6573 O O . PRO B 1 290 ? -13.352 42.031 3.977 1 94.75 290 PRO B O 1
ATOM 6576 N N . HIS B 1 291 ? -12.469 41.719 5.938 1 95.38 291 HIS B N 1
ATOM 6577 C CA . HIS B 1 291 ? -12.172 43.125 6.152 1 95.38 291 HIS B CA 1
ATOM 6578 C C . HIS B 1 291 ? -10.719 43.438 5.812 1 95.38 291 HIS B C 1
ATOM 6580 O O . HIS B 1 291 ? -10.297 44.594 5.895 1 95.38 291 HIS B O 1
ATOM 6586 N N . ALA B 1 292 ? -10 42.5 5.391 1 97.69 292 ALA B N 1
ATOM 6587 C CA . ALA B 1 292 ? -8.555 42.656 5.246 1 97.69 292 ALA B CA 1
ATOM 6588 C C . ALA B 1 292 ? -8.18 42.906 3.783 1 97.69 292 ALA B C 1
ATOM 6590 O O . ALA B 1 292 ? -8.75 42.281 2.883 1 97.69 292 ALA B O 1
ATOM 6591 N N . LYS B 1 293 ? -7.285 43.844 3.549 1 98.19 293 LYS B N 1
ATOM 6592 C CA . LYS B 1 293 ? -6.453 43.719 2.352 1 98.19 293 LYS B CA 1
ATOM 6593 C C . LYS B 1 293 ? -5.508 42.531 2.441 1 98.19 293 LYS B C 1
ATOM 6595 O O . LYS B 1 293 ? -4.941 42.25 3.502 1 98.19 293 LYS B O 1
ATOM 6600 N N . LYS B 1 294 ? -5.363 41.812 1.354 1 98.5 294 LYS B N 1
ATOM 6601 C CA . LYS B 1 294 ? -4.625 40.531 1.455 1 98.5 294 LYS B CA 1
ATOM 6602 C C . LYS B 1 294 ? -3.383 40.562 0.571 1 98.5 294 LYS B C 1
ATOM 6604 O O . LYS B 1 294 ? -3.445 40.969 -0.586 1 98.5 294 LYS B O 1
ATOM 6609 N N . VAL B 1 295 ? -2.25 40.219 1.118 1 98.81 295 VAL B N 1
ATOM 6610 C CA . VAL B 1 295 ? -0.992 39.938 0.437 1 98.81 295 VAL B CA 1
ATOM 6611 C C . VAL B 1 295 ? -0.721 38.438 0.457 1 98.81 295 VAL B C 1
ATOM 6613 O O . VAL B 1 295 ? -0.63 37.812 1.527 1 98.81 295 VAL B O 1
ATOM 6616 N N . VAL B 1 296 ? -0.638 37.812 -0.726 1 98.75 296 VAL B N 1
ATOM 6617 C CA . VAL B 1 296 ? -0.458 36.344 -0.791 1 98.75 296 VAL B CA 1
ATOM 6618 C C . VAL B 1 296 ? 0.838 36.031 -1.527 1 98.75 296 VAL B C 1
ATOM 6620 O O . VAL B 1 296 ? 1.027 36.438 -2.676 1 98.75 296 VAL B O 1
ATOM 6623 N N . VAL B 1 297 ? 1.737 35.344 -0.857 1 98.56 297 VAL B N 1
ATOM 6624 C CA . VAL B 1 297 ? 3.006 34.906 -1.433 1 98.56 297 VAL B CA 1
ATOM 6625 C C . VAL B 1 297 ? 3.045 33.406 -1.497 1 98.56 297 VAL B C 1
ATOM 6627 O O . VAL B 1 297 ? 3.039 32.719 -0.463 1 98.56 297 VAL B O 1
ATOM 6630 N N . ASP B 1 298 ? 3.076 32.875 -2.623 1 97.62 298 ASP B N 1
ATOM 6631 C CA . ASP B 1 298 ? 3.158 31.438 -2.85 1 97.62 298 ASP B CA 1
ATOM 6632 C C . ASP B 1 298 ? 3.99 31.109 -4.09 1 97.62 298 ASP B C 1
ATOM 6634 O O . ASP B 1 298 ? 3.918 31.828 -5.09 1 97.62 298 ASP B O 1
ATOM 6638 N N . ILE B 1 299 ? 4.727 30.109 -3.98 1 96.31 299 ILE B N 1
ATOM 6639 C CA . ILE B 1 299 ? 5.621 29.734 -5.07 1 96.31 299 ILE B CA 1
ATOM 6640 C C . ILE B 1 299 ? 4.809 29.156 -6.23 1 96.31 299 ILE B C 1
ATOM 6642 O O . ILE B 1 299 ? 5.273 29.125 -7.371 1 96.31 299 ILE B O 1
ATOM 6646 N N . ASP B 1 300 ? 3.637 28.625 -5.988 1 95.69 300 ASP B N 1
ATOM 6647 C CA . ASP B 1 300 ? 2.766 27.984 -6.965 1 95.69 300 ASP B CA 1
ATOM 6648 C C . ASP B 1 300 ? 1.665 28.938 -7.43 1 95.69 300 ASP B C 1
ATOM 6650 O O . ASP B 1 300 ? 0.736 29.234 -6.676 1 95.69 300 ASP B O 1
ATOM 6654 N N . ALA B 1 301 ? 1.705 29.297 -8.68 1 96.19 301 ALA B N 1
ATOM 6655 C CA . ALA B 1 301 ? 0.747 30.25 -9.25 1 96.19 301 ALA B CA 1
ATOM 6656 C C . ALA B 1 301 ? -0.674 29.688 -9.18 1 96.19 301 ALA B C 1
ATOM 6658 O O . ALA B 1 301 ? -1.632 30.453 -8.992 1 96.19 301 ALA B O 1
ATOM 6659 N N . ALA B 1 302 ? -0.795 28.391 -9.297 1 96.12 302 ALA B N 1
ATOM 6660 C CA . ALA B 1 302 ? -2.115 27.766 -9.281 1 96.12 302 ALA B CA 1
ATOM 6661 C C . ALA B 1 302 ? -2.781 27.922 -7.918 1 96.12 302 ALA B C 1
ATOM 6663 O O . ALA B 1 302 ? -4.004 28.047 -7.828 1 96.12 302 ALA B O 1
ATOM 6664 N N . GLU B 1 303 ? -2.006 27.938 -6.898 1 96.38 303 GLU B N 1
ATOM 6665 C CA . GLU B 1 303 ? -2.541 28.094 -5.547 1 96.38 303 GLU B CA 1
ATOM 6666 C C . GLU B 1 303 ? -3.096 29.484 -5.32 1 96.38 303 GLU B C 1
ATOM 6668 O O . GLU B 1 303 ? -4.062 29.672 -4.574 1 96.38 303 GLU B O 1
ATOM 6673 N N . ILE B 1 304 ? -2.496 30.469 -5.898 1 97 304 ILE B N 1
ATOM 6674 C CA . ILE B 1 304 ? -3.008 31.828 -5.809 1 97 304 ILE B CA 1
ATOM 6675 C C . ILE B 1 304 ? -4.246 31.969 -6.691 1 97 304 ILE B C 1
ATOM 6677 O O . ILE B 1 304 ? -5.242 32.562 -6.277 1 97 304 ILE B O 1
ATOM 6681 N N . ALA B 1 305 ? -4.188 31.359 -7.887 1 95.88 305 ALA B N 1
ATOM 6682 C CA . ALA B 1 305 ? -5.27 31.484 -8.859 1 95.88 305 ALA B CA 1
ATOM 6683 C C . ALA B 1 305 ? -6.551 30.844 -8.328 1 95.88 305 ALA B C 1
ATOM 6685 O O . ALA B 1 305 ? -7.652 31.297 -8.664 1 95.88 305 ALA B O 1
ATOM 6686 N N . LYS B 1 306 ? -6.438 29.922 -7.496 1 95.06 306 LYS B N 1
ATOM 6687 C CA . LYS B 1 306 ? -7.586 29.188 -6.977 1 95.06 306 LYS B CA 1
ATOM 6688 C C . LYS B 1 306 ? -8.398 30.047 -6.008 1 95.06 306 LYS B C 1
ATOM 6690 O O . LYS B 1 306 ? -9.578 29.766 -5.77 1 95.06 306 LYS B O 1
ATOM 6695 N N . LEU B 1 307 ? -7.777 31.031 -5.465 1 95.31 307 LEU B N 1
ATOM 6696 C CA . LEU B 1 307 ? -8.406 31.828 -4.414 1 95.31 307 LEU B CA 1
ATOM 6697 C C . LEU B 1 307 ? -9.5 32.719 -4.988 1 95.31 307 LEU B C 1
ATOM 6699 O O . LEU B 1 307 ? -9.219 33.594 -5.84 1 95.31 307 LEU B O 1
ATOM 6703 N N . GLN B 1 308 ? -10.711 32.5 -4.57 1 93.25 308 GLN B N 1
ATOM 6704 C CA . GLN B 1 308 ? -11.859 33.281 -5.016 1 93.25 308 GLN B CA 1
ATOM 6705 C C . GLN B 1 308 ? -12.141 34.438 -4.066 1 93.25 308 GLN B C 1
ATOM 6707 O O . GLN B 1 308 ? -13.227 34.531 -3.498 1 93.25 308 GLN B O 1
ATOM 6712 N N . MET B 1 309 ? -11.219 35.281 -3.871 1 95.38 309 MET B N 1
ATOM 6713 C CA . MET B 1 309 ? -11.305 36.469 -3.014 1 95.38 309 MET B CA 1
ATOM 6714 C C . MET B 1 309 ? -10.422 37.594 -3.539 1 95.38 309 MET B C 1
ATOM 6716 O O . MET B 1 309 ? -9.477 37.344 -4.297 1 95.38 309 MET B O 1
ATOM 6720 N N . PRO B 1 310 ? -10.75 38.812 -3.238 1 95.88 310 PRO B N 1
ATOM 6721 C CA . PRO B 1 310 ? -9.867 39.906 -3.65 1 95.88 310 PRO B CA 1
ATOM 6722 C C . PRO B 1 310 ? -8.484 39.812 -3.006 1 95.88 310 PRO B C 1
ATOM 6724 O O . PRO B 1 310 ? -8.375 39.594 -1.799 1 95.88 310 PRO B O 1
ATOM 6727 N N . ILE B 1 311 ? -7.461 39.938 -3.793 1 98.06 311 ILE B N 1
ATOM 6728 C CA . ILE B 1 311 ? -6.074 39.969 -3.342 1 98.06 311 ILE B CA 1
ATOM 6729 C C . ILE B 1 311 ? -5.43 41.312 -3.727 1 98.06 311 ILE B C 1
ATOM 6731 O O . ILE B 1 311 ? -5.383 41.656 -4.906 1 98.06 311 ILE B O 1
ATOM 6735 N N . GLU B 1 312 ? -4.961 42 -2.734 1 98.44 312 GLU B N 1
ATOM 6736 C CA . GLU B 1 312 ? -4.344 43.281 -2.957 1 98.44 312 GLU B CA 1
ATOM 6737 C C . GLU B 1 312 ? -2.98 43.156 -3.627 1 98.44 312 GLU B C 1
ATOM 6739 O O . GLU B 1 312 ? -2.646 43.906 -4.535 1 98.44 312 GLU B O 1
ATOM 6744 N N . ILE B 1 313 ? -2.154 42.281 -3.145 1 98.62 313 ILE B N 1
ATOM 6745 C CA . ILE B 1 313 ? -0.826 42 -3.676 1 98.62 313 ILE B CA 1
ATOM 6746 C C . ILE B 1 313 ? -0.637 40.469 -3.809 1 98.62 313 ILE B C 1
ATOM 6748 O O . ILE B 1 313 ? -0.681 39.75 -2.814 1 98.62 313 ILE B O 1
ATOM 6752 N N . ALA B 1 314 ? -0.513 39.969 -5.02 1 98.12 314 ALA B N 1
ATOM 6753 C CA . ALA B 1 314 ? -0.188 38.594 -5.297 1 98.12 314 ALA B CA 1
ATOM 6754 C C . ALA B 1 314 ? 1.269 38.438 -5.727 1 98.12 314 ALA B C 1
ATOM 6756 O O . ALA B 1 314 ? 1.729 39.125 -6.633 1 98.12 314 ALA B O 1
ATOM 6757 N N . VAL B 1 315 ? 1.993 37.594 -5.062 1 98.19 315 VAL B N 1
ATOM 6758 C CA . VAL B 1 315 ? 3.404 37.375 -5.359 1 98.19 315 VAL B CA 1
ATOM 6759 C C . VAL B 1 315 ? 3.652 35.906 -5.648 1 98.19 315 VAL B C 1
ATOM 6761 O O . VAL B 1 315 ? 3.578 35.062 -4.742 1 98.19 315 VAL B O 1
ATOM 6764 N N . VAL B 1 316 ? 3.896 35.531 -6.898 1 96.62 316 VAL B N 1
ATOM 6765 C CA . VAL B 1 316 ? 4.297 34.156 -7.242 1 96.62 316 VAL B CA 1
ATOM 6766 C C . VAL B 1 316 ? 5.812 34.031 -7.113 1 96.62 316 VAL B C 1
ATOM 6768 O O . VAL B 1 316 ? 6.551 34.312 -8.062 1 96.62 316 VAL B O 1
ATOM 6771 N N . ALA B 1 317 ? 6.289 33.531 -5.98 1 96.12 317 ALA B N 1
ATOM 6772 C CA . ALA B 1 317 ? 7.715 33.438 -5.691 1 96.12 317 ALA B CA 1
ATOM 6773 C C . ALA B 1 317 ? 7.957 32.562 -4.461 1 96.12 317 ALA B C 1
ATOM 6775 O O . ALA B 1 317 ? 7.02 32.25 -3.717 1 96.12 317 ALA B O 1
ATOM 6776 N N . ASP B 1 318 ? 9.141 32.156 -4.359 1 95.5 318 ASP B N 1
ATOM 6777 C CA . ASP B 1 318 ? 9.562 31.609 -3.072 1 95.5 318 ASP B CA 1
ATOM 6778 C C . ASP B 1 318 ? 9.398 32.625 -1.957 1 95.5 318 ASP B C 1
ATOM 6780 O O . ASP B 1 318 ? 9.664 33.812 -2.154 1 95.5 318 ASP B O 1
ATOM 6784 N N . VAL B 1 319 ? 9.016 32.219 -0.787 1 97.19 319 VAL B N 1
ATOM 6785 C CA . VAL B 1 319 ? 8.648 33.156 0.277 1 97.19 319 VAL B CA 1
ATOM 6786 C C . VAL B 1 319 ? 9.906 33.75 0.904 1 97.19 319 VAL B C 1
ATOM 6788 O O . VAL B 1 319 ? 9.867 34.812 1.495 1 97.19 319 VAL B O 1
ATOM 6791 N N . LYS B 1 320 ? 11.055 33.031 0.821 1 96.75 320 LYS B N 1
ATOM 6792 C CA . LYS B 1 320 ? 12.266 33.438 1.541 1 96.75 320 LYS B CA 1
ATOM 6793 C C . LYS B 1 320 ? 12.742 34.812 1.093 1 96.75 320 LYS B C 1
ATOM 6795 O O . LYS B 1 320 ? 12.922 35.719 1.918 1 96.75 320 LYS B O 1
ATOM 6800 N N . PRO B 1 321 ? 12.906 35.062 -0.242 1 96.81 321 PRO B N 1
ATOM 6801 C CA . PRO B 1 321 ? 13.344 36.406 -0.642 1 96.81 321 PRO B CA 1
ATOM 6802 C C . PRO B 1 321 ? 12.367 37.5 -0.219 1 96.81 321 PRO B C 1
ATOM 6804 O O . PRO B 1 321 ? 12.781 38.625 0.1 1 96.81 321 PRO B O 1
ATOM 6807 N N . PHE B 1 322 ? 11.117 37.188 -0.282 1 98.25 322 PHE B N 1
ATOM 6808 C CA . PHE B 1 322 ? 10.109 38.156 0.123 1 98.25 322 PHE B CA 1
ATOM 6809 C C . PHE B 1 322 ? 10.234 38.5 1.604 1 98.25 322 PHE B C 1
ATOM 6811 O O . PHE B 1 322 ? 10.227 39.656 1.987 1 98.25 322 PHE B O 1
ATOM 6818 N N . ILE B 1 323 ? 10.375 37.469 2.467 1 98.62 323 ILE B N 1
ATOM 6819 C CA . ILE B 1 323 ? 10.508 37.656 3.908 1 98.62 323 ILE B CA 1
ATOM 6820 C C . ILE B 1 323 ? 11.773 38.438 4.219 1 98.62 323 ILE B C 1
ATOM 6822 O O . ILE B 1 323 ? 11.75 39.375 5.027 1 98.62 323 ILE B O 1
ATOM 6826 N N . GLU B 1 324 ? 12.828 38.094 3.584 1 98.19 324 GLU B N 1
ATOM 6827 C CA . GLU B 1 324 ? 14.102 38.75 3.811 1 98.19 324 GLU B CA 1
ATOM 6828 C C . GLU B 1 324 ? 14.023 40.25 3.426 1 98.19 324 GLU B C 1
ATOM 6830 O O . GLU B 1 324 ? 14.539 41.094 4.137 1 98.19 324 GLU B O 1
ATOM 6835 N N . ALA B 1 325 ? 13.375 40.469 2.322 1 98.06 325 ALA B N 1
ATOM 6836 C CA . ALA B 1 325 ? 13.211 41.875 1.868 1 98.06 325 ALA B CA 1
ATOM 6837 C C . ALA B 1 325 ? 12.328 42.656 2.826 1 98.06 325 ALA B C 1
ATOM 6839 O O . ALA B 1 325 ? 12.562 43.844 3.062 1 98.06 325 ALA B O 1
ATOM 6840 N N . LEU B 1 326 ? 11.289 42.094 3.312 1 98.25 326 LEU B N 1
ATOM 6841 C CA . LEU B 1 326 ? 10.43 42.75 4.297 1 98.25 326 LEU B CA 1
ATOM 6842 C C . LEU B 1 326 ? 11.227 43.125 5.543 1 98.25 326 LEU B C 1
ATOM 6844 O O . LEU B 1 326 ? 11.062 44.219 6.074 1 98.25 326 LEU B O 1
ATOM 6848 N N . VAL B 1 327 ? 12.047 42.156 6.043 1 98.38 327 VAL B N 1
ATOM 6849 C CA . VAL B 1 327 ? 12.867 42.406 7.23 1 98.38 327 VAL B CA 1
ATOM 6850 C C . VAL B 1 327 ? 13.781 43.594 7.004 1 98.38 327 VAL B C 1
ATOM 6852 O O . VAL B 1 327 ? 13.898 44.469 7.871 1 98.38 327 VAL B O 1
ATOM 6855 N N . ALA B 1 328 ? 14.375 43.625 5.84 1 98.06 328 ALA B N 1
ATOM 6856 C CA . ALA B 1 328 ? 15.266 44.719 5.5 1 98.06 328 ALA B CA 1
ATOM 6857 C C . ALA B 1 328 ? 14.508 46.031 5.453 1 98.06 328 ALA B C 1
ATOM 6859 O O . ALA B 1 328 ? 15.008 47.062 5.91 1 98.06 328 ALA B O 1
ATOM 6860 N N . GLY B 1 329 ? 13.383 46.031 4.867 1 98.12 329 GLY B N 1
ATOM 6861 C CA . GLY B 1 329 ? 12.562 47.219 4.789 1 98.12 329 GLY B CA 1
ATOM 6862 C C . GLY B 1 329 ? 12.125 47.75 6.148 1 98.12 329 GLY B C 1
ATOM 6863 O O . GLY B 1 329 ? 12.094 48.969 6.379 1 98.12 329 GLY B O 1
ATOM 6864 N N . ILE B 1 330 ? 11.75 46.875 7.012 1 98.12 330 ILE B N 1
ATOM 6865 C CA . ILE B 1 330 ? 11.32 47.25 8.352 1 98.12 330 ILE B CA 1
ATOM 6866 C C . ILE B 1 330 ? 12.492 47.844 9.141 1 98.12 330 ILE B C 1
ATOM 6868 O O . ILE B 1 330 ? 12.32 48.75 9.922 1 98.12 330 ILE B O 1
ATOM 6872 N N . ALA B 1 331 ? 13.656 47.188 8.953 1 97.25 331 ALA B N 1
ATOM 6873 C CA . ALA B 1 331 ? 14.852 47.719 9.609 1 97.25 331 ALA B CA 1
ATOM 6874 C C . ALA B 1 331 ? 15.133 49.156 9.188 1 97.25 331 ALA B C 1
ATOM 6876 O O . ALA B 1 331 ? 15.578 49.969 9.992 1 97.25 331 ALA B O 1
ATOM 6877 N N . ALA B 1 332 ? 14.859 49.438 7.969 1 97.31 332 ALA B N 1
ATOM 6878 C CA . ALA B 1 332 ? 15.102 50.781 7.43 1 97.31 332 ALA B CA 1
ATOM 6879 C C . ALA B 1 332 ? 14.039 51.75 7.91 1 97.31 332 ALA B C 1
ATOM 6881 O O . ALA B 1 332 ? 14.344 52.938 8.172 1 97.31 332 ALA B O 1
ATOM 6882 N N . ASN B 1 333 ? 12.844 51.344 7.969 1 96.44 333 ASN B N 1
ATOM 6883 C CA . ASN B 1 333 ? 11.711 52.125 8.414 1 96.44 333 ASN B CA 1
ATOM 6884 C C . ASN B 1 333 ? 10.805 51.375 9.367 1 96.44 333 ASN B C 1
ATOM 6886 O O . ASN B 1 333 ? 9.82 50.75 8.953 1 96.44 333 ASN B O 1
ATOM 6890 N N . PRO B 1 334 ? 11.047 51.469 10.609 1 95.75 334 PRO B N 1
ATOM 6891 C CA . PRO B 1 334 ? 10.312 50.688 11.602 1 95.75 334 PRO B CA 1
ATOM 6892 C C . PRO B 1 334 ? 8.797 50.906 11.508 1 95.75 334 PRO B C 1
ATOM 6894 O O . PRO B 1 334 ? 8.336 52 11.188 1 95.75 334 PRO B O 1
ATOM 6897 N N . LEU B 1 335 ? 8.117 49.875 11.828 1 97.19 335 LEU B N 1
ATOM 6898 C CA . LEU B 1 335 ? 6.66 49.875 11.789 1 97.19 335 LEU B CA 1
ATOM 6899 C C . LEU B 1 335 ? 6.082 50.469 13.078 1 97.19 335 LEU B C 1
ATOM 6901 O O . LEU B 1 335 ? 6.777 50.531 14.094 1 97.19 335 LEU B O 1
ATOM 6905 N N . PRO B 1 336 ? 4.836 50.906 13 1 95.81 336 PRO B N 1
ATOM 6906 C CA . PRO B 1 336 ? 4.176 51.281 14.25 1 95.81 336 PRO B CA 1
ATOM 6907 C C . PRO B 1 336 ? 3.943 50.094 15.18 1 95.81 336 PRO B C 1
ATOM 6909 O O . PRO B 1 336 ? 4.008 48.938 14.734 1 95.81 336 PRO B O 1
ATOM 6912 N N . LYS B 1 337 ? 3.672 50.469 16.453 1 96 337 LYS B N 1
ATOM 6913 C CA . LYS B 1 337 ? 3.291 49.406 17.375 1 96 337 LYS B CA 1
ATOM 6914 C C . LYS B 1 337 ? 1.812 49.062 17.25 1 96 337 LYS B C 1
ATOM 6916 O O . LYS B 1 337 ? 0.98 49.938 17 1 96 337 LYS B O 1
ATOM 6921 N N . TYR B 1 338 ? 1.573 47.812 17.359 1 97.38 338 TYR B N 1
ATOM 6922 C CA . TYR B 1 338 ? 0.194 47.344 17.234 1 97.38 338 TYR B CA 1
ATOM 6923 C C . TYR B 1 338 ? -0.36 46.938 18.594 1 97.38 338 TYR B C 1
ATOM 6925 O O . TYR B 1 338 ? -1.097 45.938 18.688 1 97.38 338 TYR B O 1
ATOM 6933 N N . SER B 1 339 ? -0.076 47.594 19.609 1 96.88 339 SER B N 1
ATOM 6934 C CA . SER B 1 339 ? -0.321 47.219 20.984 1 96.88 339 SER B CA 1
ATOM 6935 C C . SER B 1 339 ? -1.81 47.031 21.25 1 96.88 339 SER B C 1
ATOM 6937 O O . SER B 1 339 ? -2.199 46.094 21.953 1 96.88 339 SER B O 1
ATOM 6939 N N . ALA B 1 340 ? -2.639 47.938 20.75 1 96.75 340 ALA B N 1
ATOM 6940 C CA . ALA B 1 340 ? -4.078 47.812 20.969 1 96.75 340 ALA B CA 1
ATOM 6941 C C . ALA B 1 340 ? -4.617 46.5 20.359 1 96.75 340 ALA B C 1
ATOM 6943 O O . ALA B 1 340 ? -5.488 45.875 20.953 1 96.75 340 ALA B O 1
ATOM 6944 N N . TRP B 1 341 ? -4.148 46.25 19.25 1 97.44 341 TRP B N 1
ATOM 6945 C CA . TRP B 1 341 ? -4.555 45.031 18.547 1 97.44 341 TRP B CA 1
ATOM 6946 C C . TRP B 1 341 ? -4.098 43.781 19.297 1 97.44 341 TRP B C 1
ATOM 6948 O O . TRP B 1 341 ? -4.883 42.844 19.5 1 97.44 341 TRP B O 1
ATOM 6958 N N . LEU B 1 342 ? -2.885 43.75 19.766 1 97.88 342 LEU B N 1
ATOM 6959 C CA . LEU B 1 342 ? -2.336 42.625 20.531 1 97.88 342 LEU B CA 1
ATOM 6960 C C . LEU B 1 342 ? -3.092 42.438 21.844 1 97.88 342 LEU B C 1
ATOM 6962 O O . LEU B 1 342 ? -3.322 41.312 22.281 1 97.88 342 LEU B O 1
ATOM 6966 N N . ALA B 1 343 ? -3.449 43.531 22.422 1 97.69 343 ALA B N 1
ATOM 6967 C CA . ALA B 1 343 ? -4.219 43.469 23.656 1 97.69 343 ALA B CA 1
ATOM 6968 C C . ALA B 1 343 ? -5.594 42.844 23.422 1 97.69 343 ALA B C 1
ATOM 6970 O O . ALA B 1 343 ? -6.09 42.094 24.25 1 97.69 343 ALA B O 1
ATOM 6971 N N . GLN B 1 344 ? -6.203 43.219 22.328 1 97.56 344 GLN B N 1
ATOM 6972 C CA . GLN B 1 344 ? -7.504 42.688 21.984 1 97.56 344 GLN B CA 1
ATOM 6973 C C . GLN B 1 344 ? -7.418 41.156 21.781 1 97.56 344 GLN B C 1
ATOM 6975 O O . GLN B 1 344 ? -8.281 40.406 22.266 1 97.56 344 GLN B O 1
ATOM 6980 N N . ILE B 1 345 ? -6.422 40.719 21.109 1 98.12 345 ILE B N 1
ATOM 6981 C CA . ILE B 1 345 ? -6.223 39.281 20.875 1 98.12 345 ILE B CA 1
ATOM 6982 C C . ILE B 1 345 ? -5.996 38.562 22.203 1 98.12 345 ILE B C 1
ATOM 6984 O O . ILE B 1 345 ? -6.555 37.5 22.438 1 98.12 345 ILE B O 1
ATOM 6988 N N . ALA B 1 346 ? -5.199 39.125 23.031 1 97.69 346 ALA B N 1
ATOM 6989 C CA . ALA B 1 346 ? -4.949 38.531 24.344 1 97.69 346 ALA B CA 1
ATOM 6990 C C . ALA B 1 346 ? -6.242 38.438 25.156 1 97.69 346 ALA B C 1
ATOM 6992 O O . ALA B 1 346 ? -6.453 37.469 25.875 1 97.69 346 ALA B O 1
ATOM 6993 N N . ASP B 1 347 ? -7.051 39.469 25.047 1 97.5 347 ASP B N 1
ATOM 6994 C CA . ASP B 1 347 ? -8.336 39.469 25.734 1 97.5 347 ASP B CA 1
ATOM 6995 C C . ASP B 1 347 ? -9.227 38.312 25.234 1 97.5 347 ASP B C 1
ATOM 6997 O O . ASP B 1 347 ? -9.852 37.625 26.031 1 97.5 347 ASP B O 1
ATOM 7001 N N . TRP B 1 348 ? -9.297 38.156 23.953 1 98 348 TRP B N 1
ATOM 7002 C CA . TRP B 1 348 ? -10.086 37.062 23.375 1 98 348 TRP B CA 1
ATOM 7003 C C . TRP B 1 348 ? -9.57 35.719 23.859 1 98 348 TRP B C 1
ATOM 7005 O O . TRP B 1 348 ? -10.352 34.812 24.172 1 98 348 TRP B O 1
ATOM 7015 N N . ARG B 1 349 ? -8.297 35.594 23.844 1 96.94 349 ARG B N 1
ATOM 7016 C CA . ARG B 1 349 ? -7.68 34.312 24.281 1 96.94 349 ARG B CA 1
ATOM 7017 C C . ARG B 1 349 ? -8.07 34 25.719 1 96.94 349 ARG B C 1
ATOM 7019 O O . ARG B 1 349 ? -8.344 32.844 26.031 1 96.94 349 ARG B O 1
ATOM 7026 N N . GLN B 1 350 ? -8.062 34.906 26.547 1 96.38 350 GLN B N 1
ATOM 7027 C CA . GLN B 1 350 ? -8.438 34.719 27.953 1 96.38 350 GLN B CA 1
ATOM 7028 C C . GLN B 1 350 ? -9.93 34.438 28.094 1 96.38 350 GLN B C 1
ATOM 7030 O O . GLN B 1 350 ? -10.328 33.594 28.891 1 96.38 350 GLN B O 1
ATOM 7035 N N . ARG B 1 351 ? -10.719 35.125 27.312 1 96.56 351 ARG B N 1
ATOM 7036 C CA . ARG B 1 351 ? -12.172 35.031 27.422 1 96.56 351 ARG B CA 1
ATOM 7037 C C . ARG B 1 351 ? -12.695 33.719 26.875 1 96.56 351 ARG B C 1
ATOM 7039 O O . ARG B 1 351 ? -13.672 33.156 27.391 1 96.56 351 ARG B O 1
ATOM 7046 N N . TYR B 1 352 ? -12.055 33.25 25.844 1 96.56 352 TYR B N 1
ATOM 7047 C CA . TYR B 1 352 ? -12.57 32.094 25.156 1 96.56 352 TYR B CA 1
ATOM 7048 C C . TYR B 1 352 ? -11.531 30.969 25.125 1 96.56 352 TYR B C 1
ATOM 7050 O O . TYR B 1 352 ? -11.125 30.516 24.047 1 96.56 352 TYR B O 1
ATOM 7058 N N . PRO B 1 353 ? -11.211 30.438 26.281 1 94.19 353 PRO B N 1
ATOM 7059 C CA . PRO B 1 353 ? -10.258 29.328 26.281 1 94.19 353 PRO B CA 1
ATOM 7060 C C . PRO B 1 353 ? -10.82 28.078 25.625 1 94.19 353 PRO B C 1
ATOM 7062 O O . PRO B 1 353 ? -12.023 27.828 25.688 1 94.19 353 PRO B O 1
ATOM 7065 N N . LEU B 1 354 ? -9.938 27.391 24.969 1 93.88 354 LEU B N 1
ATOM 7066 C CA . LEU B 1 354 ? -10.359 26.141 24.328 1 93.88 354 LEU B CA 1
ATOM 7067 C C . LEU B 1 354 ? -10.719 25.094 25.391 1 93.88 354 LEU B C 1
ATOM 7069 O O . LEU B 1 354 ? -11.711 24.375 25.25 1 93.88 354 LEU B O 1
ATOM 7073 N N . LEU B 1 355 ? -9.859 24.891 26.391 1 93.31 355 LEU B N 1
ATOM 7074 C CA . LEU B 1 355 ? -10.133 23.953 27.469 1 93.31 355 LEU B CA 1
ATOM 7075 C C . LEU B 1 355 ? -11.25 24.484 28.375 1 93.31 355 LEU B C 1
ATOM 7077 O O . LEU B 1 355 ? -11.125 25.547 28.969 1 93.31 355 LEU B O 1
ATOM 7081 N N . GLN B 1 356 ? -12.344 23.797 28.375 1 93 356 GLN B N 1
ATOM 7082 C CA . GLN B 1 356 ? -13.508 24.172 29.188 1 93 356 GLN B CA 1
ATOM 7083 C C . GLN B 1 356 ? -13.625 23.281 30.422 1 93 356 GLN B C 1
ATOM 7085 O O . GLN B 1 356 ? -13.07 22.188 30.469 1 93 356 GLN B O 1
ATOM 7090 N N . PRO B 1 357 ? -14.344 23.75 31.422 1 92.12 357 PRO B N 1
ATOM 7091 C CA . PRO B 1 357 ? -14.492 22.969 32.656 1 92.12 357 PRO B CA 1
ATOM 7092 C C . PRO B 1 357 ? -15.102 21.594 32.406 1 92.12 357 PRO B C 1
ATOM 7094 O O . PRO B 1 357 ? -14.773 20.641 33.094 1 92.12 357 PRO B O 1
ATOM 7097 N N . GLU B 1 358 ? -15.922 21.516 31.406 1 91.88 358 GLU B N 1
ATOM 7098 C CA . GLU B 1 358 ? -16.594 20.25 31.109 1 91.88 358 GLU B CA 1
ATOM 7099 C C . GLU B 1 358 ? -15.609 19.172 30.688 1 91.88 358 GLU B C 1
ATOM 7101 O O . GLU B 1 358 ? -15.875 17.984 30.844 1 91.88 358 GLU B O 1
ATOM 7106 N N . HIS B 1 359 ? -14.508 19.562 30.203 1 94.31 359 HIS B N 1
ATOM 7107 C CA . HIS B 1 359 ? -13.5 18.609 29.719 1 94.31 359 HIS B CA 1
ATOM 7108 C C . HIS B 1 359 ? -12.812 17.922 30.891 1 94.31 359 HIS B C 1
ATOM 7110 O O . HIS B 1 359 ? -12.094 16.938 30.688 1 94.31 359 HIS B O 1
ATOM 7116 N N . ALA B 1 360 ? -13.047 18.344 32.094 1 93.19 360 ALA B N 1
ATOM 7117 C CA . ALA B 1 360 ? -12.484 17.688 33.25 1 93.19 360 ALA B CA 1
ATOM 7118 C C . ALA B 1 360 ? -13.281 16.453 33.656 1 93.19 360 ALA B C 1
ATOM 7120 O O . ALA B 1 360 ? -12.805 15.617 34.406 1 93.19 360 ALA B O 1
ATOM 7121 N N . ASP B 1 361 ? -14.461 16.312 33.062 1 93.31 361 ASP B N 1
ATOM 7122 C CA . ASP B 1 361 ? -15.297 15.141 33.312 1 93.31 361 ASP B CA 1
ATOM 7123 C C . ASP B 1 361 ? -14.773 13.914 32.594 1 93.31 361 ASP B C 1
ATOM 7125 O O . ASP B 1 361 ? -14.688 13.914 31.359 1 93.31 361 ASP B O 1
ATOM 7129 N N . ASP B 1 362 ? -14.43 12.922 33.25 1 94.31 362 ASP B N 1
ATOM 7130 C CA . ASP B 1 362 ? -13.914 11.711 32.656 1 94.31 362 ASP B CA 1
ATOM 7131 C C . ASP B 1 362 ? -14.859 10.531 32.875 1 94.31 362 ASP B C 1
ATOM 7133 O O . ASP B 1 362 ? -14.438 9.375 32.875 1 94.31 362 ASP B O 1
ATOM 7137 N N . SER B 1 363 ? -16.141 10.781 33.219 1 94.12 363 SER B N 1
ATOM 7138 C CA . SER B 1 363 ? -17.125 9.742 33.5 1 94.12 363 SER B CA 1
ATOM 7139 C C . SER B 1 363 ? -17.312 8.812 32.312 1 94.12 363 SER B C 1
ATOM 7141 O O . SER B 1 363 ? -17.672 7.645 32.5 1 94.12 363 SER B O 1
ATOM 7143 N N . GLN B 1 364 ? -17.047 9.266 31.156 1 93.12 364 GLN B N 1
ATOM 7144 C CA . GLN B 1 364 ? -17.219 8.453 29.953 1 93.12 364 GLN B CA 1
ATOM 7145 C C . GLN B 1 364 ? -15.867 8.094 29.344 1 93.12 364 GLN B C 1
ATOM 7147 O O . GLN B 1 364 ? -15.805 7.676 28.188 1 93.12 364 GLN B O 1
ATOM 7152 N N . GLY B 1 365 ? -14.773 8.312 30.078 1 95.81 365 GLY B N 1
ATOM 7153 C CA . GLY B 1 365 ? -13.414 8.125 29.594 1 95.81 365 GLY B CA 1
ATOM 7154 C C . GLY B 1 365 ? -12.594 9.398 29.625 1 95.81 365 GLY B C 1
ATOM 7155 O O . GLY B 1 365 ? -13.117 10.477 29.891 1 95.81 365 GLY B O 1
ATOM 7156 N N . VAL B 1 366 ? -11.367 9.289 29.328 1 98 366 VAL B N 1
ATOM 7157 C CA . VAL B 1 366 ? -10.453 10.422 29.328 1 98 366 VAL B CA 1
ATOM 7158 C C . VAL B 1 366 ? -10.852 11.422 28.25 1 98 366 VAL B C 1
ATOM 7160 O O . VAL B 1 366 ? -11.086 11.031 27.094 1 98 366 VAL B O 1
ATOM 7163 N N . SER B 1 367 ? -11.031 12.68 28.594 1 97.81 367 SER B N 1
ATOM 7164 C CA . SER B 1 367 ? -11.258 13.719 27.594 1 97.81 367 SER B CA 1
ATOM 7165 C C . SER B 1 367 ? -10 13.984 26.766 1 97.81 367 SER B C 1
ATOM 7167 O O . SER B 1 367 ? -8.922 14.211 27.328 1 97.81 367 SER B O 1
ATOM 7169 N N . MET B 1 368 ? -10.125 13.992 25.516 1 96.75 368 MET B N 1
ATOM 7170 C CA . MET B 1 368 ? -8.984 14.266 24.641 1 96.75 368 MET B CA 1
ATOM 7171 C C . MET B 1 368 ? -8.461 15.68 24.859 1 96.75 368 MET B C 1
ATOM 7173 O O . MET B 1 368 ? -7.254 15.922 24.75 1 96.75 368 MET B O 1
ATOM 7177 N N . TYR B 1 369 ? -9.367 16.641 25.094 1 96.81 369 TYR B N 1
ATOM 7178 C CA . TYR B 1 369 ? -8.953 18.016 25.359 1 96.81 369 TYR B CA 1
ATOM 7179 C C . TYR B 1 369 ? -8.094 18.094 26.609 1 96.81 369 TYR B C 1
ATOM 7181 O O . TYR B 1 369 ? -7.027 18.719 26.594 1 96.81 369 TYR B O 1
ATOM 7189 N N . HIS B 1 370 ? -8.57 17.391 27.641 1 97.25 370 HIS B N 1
ATOM 7190 C CA . HIS B 1 370 ? -7.82 17.359 28.891 1 97.25 370 HIS B CA 1
ATOM 7191 C C . HIS B 1 370 ? -6.484 16.641 28.719 1 97.25 370 HIS B C 1
ATOM 7193 O O . HIS B 1 370 ? -5.457 17.125 29.203 1 97.25 370 HIS B O 1
ATOM 7199 N N . PHE B 1 371 ? -6.484 15.531 28.109 1 97.31 371 PHE B N 1
ATOM 7200 C CA . PHE B 1 371 ? -5.289 14.742 27.828 1 97.31 371 PHE B CA 1
ATOM 7201 C C . PHE B 1 371 ? -4.25 15.578 27.094 1 97.31 371 PHE B C 1
ATOM 7203 O O . PHE B 1 371 ? -3.088 15.641 27.516 1 97.31 371 PHE B O 1
ATOM 7210 N N . SER B 1 372 ? -4.672 16.234 25.953 1 97.06 372 SER B N 1
ATOM 7211 C CA . SER B 1 372 ? -3.775 17.062 25.141 1 97.06 372 SER B CA 1
ATOM 7212 C C . SER B 1 372 ? -3.178 18.203 25.969 1 97.06 372 SER B C 1
ATOM 7214 O O . SER B 1 372 ? -1.993 18.516 25.828 1 97.06 372 SER B O 1
ATOM 7216 N N . ASP B 1 373 ? -4.004 18.812 26.766 1 97 373 ASP B N 1
ATOM 7217 C CA . ASP B 1 373 ? -3.547 19.906 27.609 1 97 373 ASP B CA 1
ATOM 7218 C C . ASP B 1 373 ? -2.455 19.438 28.562 1 97 373 ASP B C 1
ATOM 7220 O O . ASP B 1 373 ? -1.429 20.094 28.719 1 97 373 ASP B O 1
ATOM 7224 N N . ARG B 1 374 ? -2.658 18.281 29.203 1 97.5 374 ARG B N 1
ATOM 7225 C CA . ARG B 1 374 ? -1.704 17.766 30.172 1 97.5 374 ARG B CA 1
ATOM 7226 C C . ARG B 1 374 ? -0.413 17.312 29.5 1 97.5 374 ARG B C 1
ATOM 7228 O O . ARG B 1 374 ? 0.68 17.562 30.016 1 97.5 374 ARG B O 1
ATOM 7235 N N . VAL B 1 375 ? -0.538 16.656 28.359 1 97.56 375 VAL B N 1
ATOM 7236 C CA . VAL B 1 375 ? 0.644 16.281 27.594 1 97.56 375 VAL B CA 1
ATOM 7237 C C . VAL B 1 375 ? 1.456 17.516 27.234 1 97.56 375 VAL B C 1
ATOM 7239 O O . VAL B 1 375 ? 2.682 17.531 27.375 1 97.56 375 VAL B O 1
ATOM 7242 N N . SER B 1 376 ? 0.783 18.625 26.766 1 97.06 376 SER B N 1
ATOM 7243 C CA . SER B 1 376 ? 1.446 19.875 26.391 1 97.06 376 SER B CA 1
ATOM 7244 C C . SER B 1 376 ? 2.256 20.438 27.562 1 97.06 376 SER B C 1
ATOM 7246 O O . SER B 1 376 ? 3.379 20.906 27.375 1 97.06 376 SER B O 1
ATOM 7248 N N . GLU B 1 377 ? 1.636 20.344 28.672 1 97 377 GLU B N 1
ATOM 7249 C CA . GLU B 1 377 ? 2.262 20.906 29.859 1 97 377 GLU B CA 1
ATOM 7250 C C . GLU B 1 377 ? 3.523 20.141 30.234 1 97 377 GLU B C 1
ATOM 7252 O O . GLU B 1 377 ? 4.508 20.719 30.688 1 97 377 GLU B O 1
ATOM 7257 N N . LEU B 1 378 ? 3.504 18.906 30.031 1 97.94 378 LEU B N 1
ATOM 7258 C CA . LEU B 1 378 ? 4.547 18.047 30.562 1 97.94 378 LEU B CA 1
ATOM 7259 C C . LEU B 1 378 ? 5.684 17.859 29.562 1 97.94 378 LEU B C 1
ATOM 7261 O O . LEU B 1 378 ? 6.793 17.484 29.938 1 97.94 378 LEU B O 1
ATOM 7265 N N . LEU B 1 379 ? 5.457 18.094 28.312 1 97.12 379 LEU B N 1
ATOM 7266 C CA . LEU B 1 379 ? 6.5 17.969 27.297 1 97.12 379 LEU B CA 1
ATOM 7267 C C . LEU B 1 379 ? 7.539 19.078 27.438 1 97.12 379 LEU B C 1
ATOM 7269 O O . LEU B 1 379 ? 7.25 20.141 28.016 1 97.12 379 LEU B O 1
ATOM 7273 N N . ASN B 1 380 ? 8.672 18.812 26.906 1 95 380 ASN B N 1
ATOM 7274 C CA . ASN B 1 380 ? 9.781 19.75 27.031 1 95 380 ASN B CA 1
ATOM 7275 C C . ASN B 1 380 ? 9.969 20.562 25.75 1 95 380 ASN B C 1
ATOM 7277 O O . ASN B 1 380 ? 9.484 20.172 24.688 1 95 380 ASN B O 1
ATOM 7281 N N . GLU B 1 381 ? 10.633 21.688 25.922 1 95.12 381 GLU B N 1
ATOM 7282 C CA . GLU B 1 381 ? 11.117 22.422 24.766 1 95.12 381 GLU B CA 1
ATOM 7283 C C . GLU B 1 381 ? 11.969 21.516 23.859 1 95.12 381 GLU B C 1
ATOM 7285 O O . GLU B 1 381 ? 12.719 20.672 24.359 1 95.12 381 GLU B O 1
ATOM 7290 N N . GLY B 1 382 ? 11.75 21.594 22.625 1 93.56 382 GLY B N 1
ATOM 7291 C CA . GLY B 1 382 ? 12.586 20.891 21.672 1 93.56 382 GLY B CA 1
ATOM 7292 C C . GLY B 1 382 ? 12.078 19.5 21.359 1 93.56 382 GLY B C 1
ATOM 7293 O O . GLY B 1 382 ? 12.547 18.859 20.406 1 93.56 382 GLY B O 1
ATOM 7294 N N . ASP B 1 383 ? 11.102 19 22.094 1 95.38 383 ASP B N 1
ATOM 7295 C CA . ASP B 1 383 ? 10.547 17.688 21.797 1 95.38 383 ASP B CA 1
ATOM 7296 C C . ASP B 1 383 ? 9.938 17.641 20.406 1 95.38 383 ASP B C 1
ATOM 7298 O O . ASP B 1 383 ? 9.547 18.672 19.859 1 95.38 383 ASP B O 1
ATOM 7302 N N . VAL B 1 384 ? 10 16.453 19.812 1 97.5 384 VAL B N 1
ATOM 7303 C CA . VAL B 1 384 ? 9.375 16.234 18.516 1 97.5 384 VAL B CA 1
ATOM 7304 C C . VAL B 1 384 ? 7.988 15.617 18.703 1 97.5 384 VAL B C 1
ATOM 7306 O O . VAL B 1 384 ? 7.82 14.664 19.469 1 97.5 384 VAL B O 1
ATOM 7309 N N . ILE B 1 385 ? 7.055 16.266 18.125 1 96.94 385 ILE B N 1
ATOM 7310 C CA . ILE B 1 385 ? 5.68 15.766 18.156 1 96.94 385 ILE B CA 1
ATOM 7311 C C . ILE B 1 385 ? 5.242 15.406 16.734 1 96.94 385 ILE B C 1
ATOM 7313 O O . ILE B 1 385 ? 5.031 16.297 15.898 1 96.94 385 ILE B O 1
ATOM 7317 N N . ALA B 1 386 ? 5.164 14.141 16.438 1 90.81 386 ALA B N 1
ATOM 7318 C CA . ALA B 1 386 ? 4.715 13.625 15.148 1 90.81 386 ALA B CA 1
ATOM 7319 C C . ALA B 1 386 ? 3.377 12.898 15.281 1 90.81 386 ALA B C 1
ATOM 7321 O O . ALA B 1 386 ? 3.332 11.672 15.359 1 90.81 386 ALA B O 1
ATOM 7322 N N . PRO B 1 387 ? 2.428 13.734 15.289 1 79.38 387 PRO B N 1
ATOM 7323 C CA . PRO B 1 387 ? 1.151 13.094 15.602 1 79.38 387 PRO B CA 1
ATOM 7324 C C . PRO B 1 387 ? 0.703 12.109 14.531 1 79.38 387 PRO B C 1
ATOM 7326 O O . PRO B 1 387 ? 1.386 11.938 13.516 1 79.38 387 PRO B O 1
ATOM 7329 N N . GLY B 1 388 ? -0.393 11.531 14.648 1 76.44 388 GLY B N 1
ATOM 7330 C CA . GLY B 1 388 ? -0.901 10.32 14.023 1 76.44 388 GLY B CA 1
ATOM 7331 C C . GLY B 1 388 ? -1.691 10.594 12.758 1 76.44 388 GLY B C 1
ATOM 7332 O O . GLY B 1 388 ? -1.413 11.555 12.039 1 76.44 388 GLY B O 1
ATOM 7333 N N . SER B 1 389 ? -2.42 9.711 12.391 1 77.75 389 SER B N 1
ATOM 7334 C CA . SER B 1 389 ? -3.211 9.57 11.172 1 77.75 389 SER B CA 1
ATOM 7335 C C . SER B 1 389 ? -4.445 10.461 11.203 1 77.75 389 SER B C 1
ATOM 7337 O O . SER B 1 389 ? -4.66 11.195 12.172 1 77.75 389 SER B O 1
ATOM 7339 N N . SER B 1 390 ? -5.145 10.539 10.211 1 78.19 390 SER B N 1
ATOM 7340 C CA . SER B 1 390 ? -6.438 11.203 10.117 1 78.19 390 SER B CA 1
ATOM 7341 C C . SER B 1 390 ? -7.422 10.648 11.141 1 78.19 390 SER B C 1
ATOM 7343 O O . SER B 1 390 ? -7.18 9.594 11.734 1 78.19 390 SER B O 1
ATOM 7345 N N . GLY B 1 391 ? -8.328 11.492 11.523 1 85.88 391 GLY B N 1
ATOM 7346 C CA . GLY B 1 391 ? -9.391 11.062 12.414 1 85.88 391 GLY B CA 1
ATOM 7347 C C . GLY B 1 391 ? -9.477 11.875 13.688 1 85.88 391 GLY B C 1
ATOM 7348 O O . GLY B 1 391 ? -8.688 12.805 13.883 1 85.88 391 GLY B O 1
ATOM 7349 N N . PHE B 1 392 ? -10.328 11.445 14.523 1 88.94 392 PHE B N 1
ATOM 7350 C CA . PHE B 1 392 ? -10.641 12.195 15.734 1 88.94 392 PHE B CA 1
ATOM 7351 C C . PHE B 1 392 ? -9.438 12.234 16.672 1 88.94 392 PHE B C 1
ATOM 7353 O O . PHE B 1 392 ? -9.164 13.258 17.297 1 88.94 392 PHE B O 1
ATOM 7360 N N . ALA B 1 393 ? -8.688 11.18 16.656 1 91.06 393 ALA B N 1
ATOM 7361 C CA . ALA B 1 393 ? -7.562 11.086 17.578 1 91.06 393 ALA B CA 1
ATOM 7362 C C . ALA B 1 393 ? -6.562 12.219 17.344 1 91.06 393 ALA B C 1
ATOM 7364 O O . ALA B 1 393 ? -6.23 12.969 18.266 1 91.06 393 ALA B O 1
ATOM 7365 N N . SER B 1 394 ? -6.188 12.383 16.141 1 91.19 394 SER B N 1
ATOM 7366 C CA . SER B 1 394 ? -5.191 13.398 15.82 1 91.19 394 SER B CA 1
ATOM 7367 C C . SER B 1 394 ? -5.797 14.797 15.828 1 91.19 394 SER B C 1
ATOM 7369 O O . SER B 1 394 ? -5.16 15.75 16.266 1 91.19 394 SER B O 1
ATOM 7371 N N . GLU B 1 395 ? -7.004 14.945 15.375 1 91.81 395 GLU B N 1
ATOM 7372 C CA . GLU B 1 395 ? -7.637 16.25 15.25 1 91.81 395 GLU B CA 1
ATOM 7373 C C . GLU B 1 395 ? -7.887 16.875 16.625 1 91.81 395 GLU B C 1
ATOM 7375 O O . GLU B 1 395 ? -7.594 18.062 16.828 1 91.81 395 GLU B O 1
ATOM 7380 N N . LEU B 1 396 ? -8.398 16.062 17.531 1 94.31 396 LEU B N 1
ATOM 7381 C CA . LEU B 1 396 ? -8.68 16.578 18.859 1 94.31 396 LEU B CA 1
ATOM 7382 C C . LEU B 1 396 ? -7.391 16.875 19.625 1 94.31 396 LEU B C 1
ATOM 7384 O O . LEU B 1 396 ? -7.309 17.859 20.359 1 94.31 396 LEU B O 1
ATOM 7388 N N . PHE B 1 397 ? -6.418 16 19.453 1 95.94 397 PHE B N 1
ATOM 7389 C CA . PHE B 1 397 ? -5.125 16.219 20.094 1 95.94 397 PHE B CA 1
ATOM 7390 C C . PHE B 1 397 ? -4.504 17.531 19.641 1 95.94 397 PHE B C 1
ATOM 7392 O O . PHE B 1 397 ? -4.078 18.344 20.453 1 95.94 397 PHE B O 1
ATOM 7399 N N . LEU B 1 398 ? -4.527 17.766 18.281 1 94.5 398 LEU B N 1
ATOM 7400 C CA . LEU B 1 398 ? -3.881 18.938 17.703 1 94.5 398 LEU B CA 1
ATOM 7401 C C . LEU B 1 398 ? -4.656 20.203 18.031 1 94.5 398 LEU B C 1
ATOM 7403 O O . LEU B 1 398 ? -4.066 21.281 18.172 1 94.5 398 LEU B O 1
ATOM 7407 N N . LEU B 1 399 ? -5.926 20.078 18.141 1 94.69 399 LEU B N 1
ATOM 7408 C CA . LEU B 1 399 ? -6.762 21.234 18.422 1 94.69 399 LEU B CA 1
ATOM 7409 C C . LEU B 1 399 ? -6.355 21.906 19.734 1 94.69 399 LEU B C 1
ATOM 7411 O O . LEU B 1 399 ? -6.238 23.125 19.812 1 94.69 399 LEU B O 1
ATOM 7415 N N . ASN B 1 400 ? -6.066 21.047 20.75 1 94.12 400 ASN B N 1
ATOM 7416 C CA . ASN B 1 400 ? -5.781 21.625 22.047 1 94.12 400 ASN B CA 1
ATOM 7417 C C . ASN B 1 400 ? -4.297 21.531 22.391 1 94.12 400 ASN B C 1
ATOM 7419 O O . ASN B 1 400 ? -3.895 21.844 23.516 1 94.12 400 ASN B O 1
ATOM 7423 N N . LEU B 1 401 ? -3.492 21.094 21.516 1 96.06 401 LEU B N 1
ATOM 7424 C CA . LEU B 1 401 ? -2.053 21.016 21.734 1 96.06 401 LEU B CA 1
ATOM 7425 C C . LEU B 1 401 ? -1.433 22.391 21.844 1 96.06 401 LEU B C 1
ATOM 7427 O O . LEU B 1 401 ? -1.712 23.281 21.031 1 96.06 401 LEU B O 1
ATOM 7431 N N . ARG B 1 402 ? -0.659 22.641 22.891 1 96.5 402 ARG B N 1
ATOM 7432 C CA . ARG B 1 402 ? 0.128 23.844 23.078 1 96.5 402 ARG B CA 1
ATOM 7433 C C . ARG B 1 402 ? 1.614 23.578 22.875 1 96.5 402 ARG B C 1
ATOM 7435 O O . ARG B 1 402 ? 2.18 22.672 23.5 1 96.5 402 ARG B O 1
ATOM 7442 N N . LEU B 1 403 ? 2.174 24.297 21.984 1 97.38 403 LEU B N 1
ATOM 7443 C CA . LEU B 1 403 ? 3.572 24.062 21.641 1 97.38 403 LEU B CA 1
ATOM 7444 C C . LEU B 1 403 ? 4.488 24.984 22.438 1 97.38 403 LEU B C 1
ATOM 7446 O O . LEU B 1 403 ? 4.152 26.156 22.672 1 97.38 403 LEU B O 1
ATOM 7450 N N . LYS B 1 404 ? 5.59 24.453 22.844 1 97.38 404 LYS B N 1
ATOM 7451 C CA . LYS B 1 404 ? 6.66 25.203 23.484 1 97.38 404 LYS B CA 1
ATOM 7452 C C . LYS B 1 404 ? 7.77 25.547 22.5 1 97.38 404 LYS B C 1
ATOM 7454 O O . LYS B 1 404 ? 7.777 25.062 21.375 1 97.38 404 LYS B O 1
ATOM 7459 N N . LYS B 1 405 ? 8.602 26.406 22.953 1 95.31 405 LYS B N 1
ATOM 7460 C CA . LYS B 1 405 ? 9.695 26.875 22.109 1 95.31 405 LYS B CA 1
ATOM 7461 C C . LYS B 1 405 ? 10.562 25.719 21.641 1 95.31 405 LYS B C 1
ATOM 7463 O O . LYS B 1 405 ? 10.914 24.844 22.422 1 95.31 405 LYS B O 1
ATOM 7468 N N . GLY B 1 406 ? 10.812 25.719 20.375 1 94.12 406 GLY B N 1
ATOM 7469 C CA . GLY B 1 406 ? 11.758 24.766 19.828 1 94.12 406 GLY B CA 1
ATOM 7470 C C . GLY B 1 406 ? 11.125 23.422 19.5 1 94.12 406 GLY B C 1
ATOM 7471 O O . GLY B 1 406 ? 11.742 22.594 18.844 1 94.12 406 GLY B O 1
ATOM 7472 N N . GLN B 1 407 ? 9.906 23.156 19.953 1 96.69 407 GLN B N 1
ATOM 7473 C CA . GLN B 1 407 ? 9.227 21.922 19.594 1 96.69 407 GLN B CA 1
ATOM 7474 C C . GLN B 1 407 ? 8.898 21.891 18.109 1 96.69 407 GLN B C 1
ATOM 7476 O O . GLN B 1 407 ? 8.656 22.922 17.484 1 96.69 407 GLN B O 1
ATOM 7481 N N . ARG B 1 408 ? 9.023 20.688 17.531 1 96.25 408 ARG B N 1
ATOM 7482 C CA . ARG B 1 408 ? 8.594 20.453 16.156 1 96.25 408 ARG B CA 1
ATOM 7483 C C . ARG B 1 408 ? 7.281 19.672 16.125 1 96.25 408 ARG B C 1
ATOM 7485 O O . ARG B 1 408 ? 7.086 18.734 16.891 1 96.25 408 ARG B O 1
ATOM 7492 N N . CYS B 1 409 ? 6.359 20.109 15.328 1 96.06 409 CYS B N 1
ATOM 7493 C CA . CYS B 1 409 ? 5.082 19.422 15.156 1 96.06 409 CYS B CA 1
ATOM 7494 C C . CYS B 1 409 ? 4.559 19.594 13.734 1 96.06 409 CYS B C 1
ATOM 7496 O O . CYS B 1 409 ? 4.453 20.719 13.234 1 96.06 409 CYS B O 1
ATOM 7498 N N . PHE B 1 410 ? 4.316 18.484 13.086 1 90.38 410 PHE B N 1
ATOM 7499 C CA . PHE B 1 410 ? 3.754 18.453 11.742 1 90.38 410 PHE B CA 1
ATOM 7500 C C . PHE B 1 410 ? 2.973 17.172 11.508 1 90.38 410 PHE B C 1
ATOM 7502 O O . PHE B 1 410 ? 3.053 16.234 12.312 1 90.38 410 PHE B O 1
ATOM 7509 N N . HIS B 1 411 ? 2.186 17.141 10.555 1 88.56 411 HIS B N 1
ATOM 7510 C CA . HIS B 1 411 ? 1.453 15.938 10.156 1 88.56 411 HIS B CA 1
ATOM 7511 C C . HIS B 1 411 ? 1.255 15.891 8.648 1 88.56 411 HIS B C 1
ATOM 7513 O O . HIS B 1 411 ? 1.934 16.594 7.902 1 88.56 411 HIS B O 1
ATOM 7519 N N . ASN B 1 412 ? 0.565 14.875 8.211 1 86.62 412 ASN B N 1
ATOM 7520 C CA . ASN B 1 412 ? 0.276 14.727 6.785 1 86.62 412 ASN B CA 1
ATOM 7521 C C . ASN B 1 412 ? -1.128 15.219 6.445 1 86.62 412 ASN B C 1
ATOM 7523 O O . ASN B 1 412 ? -2.074 14.43 6.406 1 86.62 412 ASN B O 1
ATOM 7527 N N . ARG B 1 413 ? -1.222 16.391 6.078 1 83.31 413 ARG B N 1
ATOM 7528 C CA . ARG B 1 413 ? -2.527 17.016 5.902 1 83.31 413 ARG B CA 1
ATOM 7529 C C . ARG B 1 413 ? -3.096 16.719 4.52 1 83.31 413 ARG B C 1
ATOM 7531 O O . ARG B 1 413 ? -4.309 16.578 4.359 1 83.31 413 ARG B O 1
ATOM 7538 N N . GLY B 1 414 ? -2.279 16.719 3.564 1 85.81 414 GLY B N 1
ATOM 7539 C CA . GLY B 1 414 ? -2.77 16.531 2.207 1 85.81 414 GLY B CA 1
ATOM 7540 C C . GLY B 1 414 ? -3.424 15.18 1.99 1 85.81 414 GLY B C 1
ATOM 7541 O O . GLY B 1 414 ? -4.602 15.102 1.636 1 85.81 414 GLY B O 1
ATOM 7542 N N . THR B 1 415 ? -2.709 14.195 2.293 1 90.12 415 THR B N 1
ATOM 7543 C CA . THR B 1 415 ? -3.219 12.844 2.082 1 90.12 415 THR B CA 1
ATOM 7544 C C . THR B 1 415 ? -4.094 12.406 3.252 1 90.12 415 THR B C 1
ATOM 7546 O O . THR B 1 415 ? -5.109 11.727 3.057 1 90.12 415 THR B O 1
ATOM 7549 N N . GLY B 1 416 ? -3.723 12.836 4.484 1 91.25 416 GLY B N 1
ATOM 7550 C CA . GLY B 1 416 ? -4.488 12.43 5.652 1 91.25 416 GLY B CA 1
ATOM 7551 C C . GLY B 1 416 ? -4.684 10.93 5.754 1 91.25 416 GLY B C 1
ATOM 7552 O O . GLY B 1 416 ? -5.789 10.461 6.023 1 91.25 416 GLY B O 1
ATOM 7553 N N . SER B 1 417 ? -3.682 10.18 5.516 1 91.69 417 SER B N 1
ATOM 7554 C CA . SER B 1 417 ? -3.766 8.719 5.445 1 91.69 417 SER B CA 1
ATOM 7555 C C . SER B 1 417 ? -3.785 8.102 6.84 1 91.69 417 SER B C 1
ATOM 7557 O O . SER B 1 417 ? -3.055 8.539 7.73 1 91.69 417 SER B O 1
ATOM 7559 N N . MET B 1 418 ? -4.68 7.117 7.051 1 93.5 418 MET B N 1
ATOM 7560 C CA . MET B 1 418 ? -4.488 6.25 8.211 1 93.5 418 MET B CA 1
ATOM 7561 C C . MET B 1 418 ? -3.166 5.496 8.109 1 93.5 418 MET B C 1
ATOM 7563 O O . MET B 1 418 ? -2.701 5.191 7.008 1 93.5 418 MET B O 1
ATOM 7567 N N . GLY B 1 419 ? -2.6 5.191 9.219 1 93.19 419 GLY B N 1
ATOM 7568 C CA . GLY B 1 419 ? -1.364 4.422 9.227 1 93.19 419 GLY B CA 1
ATOM 7569 C C . GLY B 1 419 ? -0.122 5.289 9.148 1 93.19 419 GLY B C 1
ATOM 7570 O O . GLY B 1 419 ? 0.999 4.777 9.117 1 93.19 419 GLY B O 1
ATOM 7571 N N . PHE B 1 420 ? -0.267 6.578 9.195 1 94.44 420 PHE B N 1
ATOM 7572 C CA . PHE B 1 420 ? 0.822 7.543 9.109 1 94.44 420 PHE B CA 1
ATOM 7573 C C . PHE B 1 420 ? 1.583 7.617 10.43 1 94.44 420 PHE B C 1
ATOM 7575 O O . PHE B 1 420 ? 2.791 7.863 10.438 1 94.44 420 PHE B O 1
ATOM 7582 N N . GLY B 1 421 ? 1.011 7.402 11.562 1 95.56 421 GLY B N 1
ATOM 7583 C CA . GLY B 1 421 ? 1.491 7.762 12.883 1 95.56 421 GLY B CA 1
ATOM 7584 C C . GLY B 1 421 ? 2.834 7.141 13.219 1 95.56 421 GLY B C 1
ATOM 7585 O O . GLY B 1 421 ? 3.838 7.848 13.336 1 95.56 421 GLY B O 1
ATOM 7586 N N . ILE B 1 422 ? 2.941 5.844 13.242 1 97.19 422 ILE B N 1
ATOM 7587 C CA . ILE B 1 422 ? 4.129 5.152 13.734 1 97.19 422 ILE B CA 1
ATOM 7588 C C . ILE B 1 422 ? 5.289 5.375 12.766 1 97.19 422 ILE B C 1
ATOM 7590 O O . ILE B 1 422 ? 6.371 5.809 13.172 1 97.19 422 ILE B O 1
ATOM 7594 N N . PRO B 1 423 ? 5.086 5.184 11.453 1 97.94 423 PRO B N 1
ATOM 7595 C CA . PRO B 1 423 ? 6.211 5.434 10.539 1 97.94 423 PRO B CA 1
ATOM 7596 C C . PRO B 1 423 ? 6.672 6.891 10.562 1 97.94 423 PRO B C 1
ATOM 7598 O O . PRO B 1 423 ? 7.871 7.164 10.461 1 97.94 423 PRO B O 1
ATOM 7601 N N . SER B 1 424 ? 5.707 7.801 10.664 1 97.31 424 SER B N 1
ATOM 7602 C CA . SER B 1 424 ? 6.051 9.219 10.758 1 97.31 424 SER B CA 1
ATOM 7603 C C . SER B 1 424 ? 6.922 9.492 11.977 1 97.31 424 SER B C 1
ATOM 7605 O O . SER B 1 424 ? 7.93 10.203 11.875 1 97.31 424 SER B O 1
ATOM 7607 N N . ALA B 1 425 ? 6.543 8.945 13.133 1 98.06 425 ALA B N 1
ATOM 7608 C CA . ALA B 1 425 ? 7.316 9.125 14.359 1 98.06 425 ALA B CA 1
ATOM 7609 C C . ALA B 1 425 ? 8.719 8.547 14.211 1 98.06 425 ALA B C 1
ATOM 7611 O O . ALA B 1 425 ? 9.695 9.133 14.703 1 98.06 425 ALA B O 1
ATOM 7612 N N . VAL B 1 426 ? 8.867 7.422 13.508 1 98.56 426 VAL B N 1
ATOM 7613 C CA . VAL B 1 426 ? 10.164 6.797 13.273 1 98.56 426 VAL B CA 1
ATOM 7614 C C . VAL B 1 426 ? 11.055 7.742 12.461 1 98.56 426 VAL B C 1
ATOM 7616 O O . VAL B 1 426 ? 12.18 8.031 12.859 1 98.56 426 VAL B O 1
ATOM 7619 N N . GLY B 1 427 ? 10.508 8.227 11.344 1 98.38 427 GLY B N 1
ATOM 7620 C CA . GLY B 1 427 ? 11.266 9.133 10.5 1 98.38 427 GLY B CA 1
ATOM 7621 C C . GLY B 1 427 ? 11.672 10.414 11.211 1 98.38 427 GLY B C 1
ATOM 7622 O O . GLY B 1 427 ? 12.82 10.844 11.125 1 98.38 427 GLY B O 1
ATOM 7623 N N . ALA B 1 428 ? 10.719 10.992 11.945 1 97.94 428 ALA B N 1
ATOM 7624 C CA . ALA B 1 428 ? 10.969 12.25 12.656 1 97.94 428 ALA B CA 1
ATOM 7625 C C . ALA B 1 428 ? 12 12.055 13.766 1 97.94 428 ALA B C 1
ATOM 7627 O O . ALA B 1 428 ? 12.898 12.883 13.938 1 97.94 428 ALA B O 1
ATOM 7628 N N . CYS B 1 429 ? 11.867 10.953 14.531 1 98.44 429 CYS B N 1
ATOM 7629 C CA . CYS B 1 429 ? 12.781 10.656 15.625 1 98.44 429 CYS B CA 1
ATOM 7630 C C . CYS B 1 429 ? 14.211 10.516 15.125 1 98.44 429 CYS B C 1
ATOM 7632 O O . CYS B 1 429 ? 15.133 11.125 15.68 1 98.44 429 CYS B O 1
ATOM 7634 N N . LEU B 1 430 ? 14.359 9.812 14.094 1 98.38 430 LEU B N 1
ATOM 7635 C CA . LEU B 1 430 ? 15.695 9.562 13.562 1 98.38 430 LEU B CA 1
ATOM 7636 C C . LEU B 1 430 ? 16.297 10.836 12.969 1 98.38 430 LEU B C 1
ATOM 7638 O O . LEU B 1 430 ? 17.469 11.125 13.188 1 98.38 430 LEU B O 1
ATOM 7642 N N . ALA B 1 431 ? 15.484 11.594 12.25 1 97.5 431 ALA B N 1
ATOM 7643 C CA . ALA B 1 431 ? 15.953 12.836 11.641 1 97.5 431 ALA B CA 1
ATOM 7644 C C . ALA B 1 431 ? 16.328 13.867 12.703 1 97.5 431 ALA B C 1
ATOM 7646 O O . ALA B 1 431 ? 17.156 14.742 12.461 1 97.5 431 ALA B O 1
ATOM 7647 N N . SER B 1 432 ? 15.773 13.766 13.914 1 97.19 432 SER B N 1
ATOM 7648 C CA . SER B 1 432 ? 16.031 14.719 14.992 1 97.19 432 SER B CA 1
ATOM 7649 C C . SER B 1 432 ? 17.266 14.305 15.797 1 97.19 432 SER B C 1
ATOM 7651 O O . SER B 1 432 ? 17.609 14.961 16.781 1 97.19 432 SER B O 1
ATOM 7653 N N . GLY B 1 433 ? 17.922 13.195 15.406 1 97.06 433 GLY B N 1
ATOM 7654 C CA . GLY B 1 433 ? 19.047 12.664 16.172 1 97.06 433 GLY B CA 1
ATOM 7655 C C . GLY B 1 433 ? 18.609 11.812 17.344 1 97.06 433 GLY B C 1
ATOM 7656 O O . GLY B 1 433 ? 19.25 11.828 18.406 1 97.06 433 GLY B O 1
ATOM 7657 N N . ARG B 1 434 ? 17.359 11.234 17.219 1 96.94 434 ARG B N 1
ATOM 7658 C CA . ARG B 1 434 ? 16.812 10.305 18.188 1 96.94 434 ARG B CA 1
ATOM 7659 C C . ARG B 1 434 ? 16.375 11.039 19.453 1 96.94 434 ARG B C 1
ATOM 7661 O O . ARG B 1 434 ? 16.625 10.562 20.562 1 96.94 434 ARG B O 1
ATOM 7668 N N . LYS B 1 435 ? 15.805 12.211 19.25 1 96.12 435 LYS B N 1
ATOM 7669 C CA . LYS B 1 435 ? 15.148 12.914 20.359 1 96.12 435 LYS B CA 1
ATOM 7670 C C . LYS B 1 435 ? 13.828 12.25 20.719 1 96.12 435 LYS B C 1
ATOM 7672 O O . LYS B 1 435 ? 13.227 11.547 19.906 1 96.12 435 LYS B O 1
ATOM 7677 N N . GLN B 1 436 ? 13.445 12.477 21.984 1 96.75 436 GLN B N 1
ATOM 7678 C CA . GLN B 1 436 ? 12.125 11.992 22.375 1 96.75 436 GLN B CA 1
ATOM 7679 C C . GLN B 1 436 ? 11.055 12.469 21.406 1 96.75 436 GLN B C 1
ATOM 7681 O O . GLN B 1 436 ? 10.992 13.656 21.078 1 96.75 436 GLN B O 1
ATOM 7686 N N . THR B 1 437 ? 10.328 11.57 20.922 1 97.88 437 THR B N 1
ATOM 7687 C CA . THR B 1 437 ? 9.305 11.844 19.922 1 97.88 437 THR B CA 1
ATOM 7688 C C . THR B 1 437 ? 7.945 11.312 20.375 1 97.88 437 THR B C 1
ATOM 7690 O O . THR B 1 437 ? 7.84 10.18 20.844 1 97.88 437 THR B O 1
ATOM 7693 N N . ILE B 1 438 ? 6.934 12.141 20.266 1 97.62 438 ILE B N 1
ATOM 7694 C CA . ILE B 1 438 ? 5.574 11.812 20.688 1 97.62 438 ILE B CA 1
ATOM 7695 C C . ILE B 1 438 ? 4.727 11.461 19.469 1 97.62 438 ILE B C 1
ATOM 7697 O O . ILE B 1 438 ? 4.676 12.227 18.5 1 97.62 438 ILE B O 1
ATOM 7701 N N . CYS B 1 439 ? 4.156 10.328 19.5 1 97.06 439 CYS B N 1
ATOM 7702 C CA . CYS B 1 439 ? 3.197 9.891 18.5 1 97.06 439 CYS B CA 1
ATOM 7703 C C . CYS B 1 439 ? 1.806 9.734 19.094 1 97.06 439 CYS B C 1
ATOM 7705 O O . CYS B 1 439 ? 1.654 9.18 20.188 1 97.06 439 CYS B O 1
ATOM 7707 N N . VAL B 1 440 ? 0.783 10.289 18.5 1 96.81 440 VAL B N 1
ATOM 7708 C CA . VAL B 1 440 ? -0.615 10.102 18.875 1 96.81 440 VAL B CA 1
ATOM 7709 C C . VAL B 1 440 ? -1.38 9.469 17.719 1 96.81 440 VAL B C 1
ATOM 7711 O O . VAL B 1 440 ? -1.53 10.078 16.656 1 96.81 440 VAL B O 1
ATOM 7714 N N . GLU B 1 441 ? -1.815 8.297 17.906 1 96.19 441 GLU B N 1
ATOM 7715 C CA . GLU B 1 441 ? -2.451 7.527 16.828 1 96.19 441 GLU B CA 1
ATOM 7716 C C . GLU B 1 441 ? -3.75 6.887 17.312 1 96.19 441 GLU B C 1
ATOM 7718 O O . GLU B 1 441 ? -3.873 6.52 18.484 1 96.19 441 GLU B O 1
ATOM 7723 N N . GLY B 1 442 ? -4.754 6.84 16.422 1 96.5 442 GLY B N 1
ATOM 7724 C CA . GLY B 1 442 ? -5.988 6.152 16.75 1 96.5 442 GLY B CA 1
ATOM 7725 C C . GLY B 1 442 ? -5.844 4.641 16.781 1 96.5 442 GLY B C 1
ATOM 7726 O O . GLY B 1 442 ? -5.016 4.082 16.047 1 96.5 442 GLY B O 1
ATOM 7727 N N . ASP B 1 443 ? -6.77 3.988 17.531 1 96.75 443 ASP B N 1
ATOM 7728 C CA . ASP B 1 443 ? -6.734 2.531 17.641 1 96.75 443 ASP B CA 1
ATOM 7729 C C . ASP B 1 443 ? -6.98 1.88 16.281 1 96.75 443 ASP B C 1
ATOM 7731 O O . ASP B 1 443 ? -6.352 0.875 15.945 1 96.75 443 ASP B O 1
ATOM 7735 N N . GLY B 1 444 ? -7.852 2.465 15.469 1 95.75 444 GLY B N 1
ATOM 7736 C CA . GLY B 1 444 ? -8.102 1.948 14.133 1 95.75 444 GLY B CA 1
ATOM 7737 C C . GLY B 1 444 ? -6.973 2.234 13.156 1 95.75 444 GLY B C 1
ATOM 7738 O O . GLY B 1 444 ? -6.516 1.339 12.445 1 95.75 444 GLY B O 1
ATOM 7739 N N . GLY B 1 445 ? -6.504 3.504 13.117 1 95.56 445 GLY B N 1
ATOM 7740 C CA . GLY B 1 445 ? -5.445 3.912 12.211 1 95.56 445 GLY B CA 1
ATOM 7741 C C . GLY B 1 445 ? -4.133 3.193 12.461 1 95.56 445 GLY B C 1
ATOM 7742 O O . GLY B 1 445 ? -3.373 2.932 11.523 1 95.56 445 GLY B O 1
ATOM 7743 N N . LEU B 1 446 ? -3.91 2.789 13.688 1 96.44 446 LEU B N 1
ATOM 7744 C CA . LEU B 1 446 ? -2.693 2.107 14.109 1 96.44 446 LEU B CA 1
ATOM 7745 C C . LEU B 1 446 ? -2.5 0.808 13.336 1 96.44 446 LEU B C 1
ATOM 7747 O O . LEU B 1 446 ? -1.367 0.414 13.047 1 96.44 446 LEU B O 1
ATOM 7751 N N . GLN B 1 447 ? -3.588 0.222 12.984 1 97.12 447 GLN B N 1
ATOM 7752 C CA . GLN B 1 447 ? -3.543 -1.12 12.414 1 97.12 447 GLN B CA 1
ATOM 7753 C C . GLN B 1 447 ? -2.924 -1.104 11.016 1 97.12 447 GLN B C 1
ATOM 7755 O O . GLN B 1 447 ? -2.375 -2.111 10.562 1 97.12 447 GLN B O 1
ATOM 7760 N N . MET B 1 448 ? -2.955 0.011 10.32 1 96.88 448 MET B N 1
ATOM 7761 C CA . MET B 1 448 ? -2.467 0.106 8.945 1 96.88 448 MET B CA 1
ATOM 7762 C C . MET B 1 448 ? -0.978 -0.22 8.875 1 96.88 448 MET B C 1
ATOM 7764 O O . MET B 1 448 ? -0.497 -0.726 7.859 1 96.88 448 MET B O 1
ATOM 7768 N N . ASN B 1 449 ? -0.222 0.156 9.867 1 97.69 449 ASN B N 1
ATOM 7769 C CA . ASN B 1 449 ? 1.213 -0.098 9.938 1 97.69 449 ASN B CA 1
ATOM 7770 C C . ASN B 1 449 ? 1.629 -0.614 11.305 1 97.69 449 ASN B C 1
ATOM 7772 O O . ASN B 1 449 ? 2.682 -0.234 11.828 1 97.69 449 ASN B O 1
ATOM 7776 N N . VAL B 1 450 ? 0.854 -1.492 11.883 1 98.06 450 VAL B N 1
ATOM 7777 C CA . VAL B 1 450 ? 1.048 -1.995 13.234 1 98.06 450 VAL B CA 1
ATOM 7778 C C . VAL B 1 450 ? 2.359 -2.771 13.32 1 98.06 450 VAL B C 1
ATOM 7780 O O . VAL B 1 450 ? 3.018 -2.783 14.359 1 98.06 450 VAL B O 1
ATOM 7783 N N . GLN B 1 451 ? 2.811 -3.328 12.234 1 98.31 451 GLN B N 1
ATOM 7784 C CA . GLN B 1 451 ? 4.02 -4.145 12.203 1 98.31 451 GLN B CA 1
ATOM 7785 C C . GLN B 1 451 ? 5.254 -3.314 12.531 1 98.31 451 GLN B C 1
ATOM 7787 O O . GLN B 1 451 ? 6.309 -3.861 12.867 1 98.31 451 GLN B O 1
ATOM 7792 N N . GLU B 1 452 ? 5.156 -1.989 12.438 1 98.44 452 GLU B N 1
ATOM 7793 C CA . GLU B 1 452 ? 6.309 -1.129 12.672 1 98.44 452 GLU B CA 1
ATOM 7794 C C . GLU B 1 452 ? 6.605 -1.003 14.164 1 98.44 452 GLU B C 1
ATOM 7796 O O . GLU B 1 452 ? 7.605 -0.391 14.555 1 98.44 452 GLU B O 1
ATOM 7801 N N . PHE B 1 453 ? 5.73 -1.581 15.039 1 98.5 453 PHE B N 1
ATOM 7802 C CA . PHE B 1 453 ? 6.172 -1.793 16.406 1 98.5 453 PHE B CA 1
ATOM 7803 C C . PHE B 1 453 ? 7.508 -2.531 16.453 1 98.5 453 PHE B C 1
ATOM 7805 O O . PHE B 1 453 ? 8.336 -2.285 17.328 1 98.5 453 PHE B O 1
ATOM 7812 N N . ALA B 1 454 ? 7.688 -3.4 15.445 1 98.44 454 ALA B N 1
ATOM 7813 C CA . ALA B 1 454 ? 8.953 -4.117 15.312 1 98.44 454 ALA B CA 1
ATOM 7814 C C . ALA B 1 454 ? 10.102 -3.15 15.031 1 98.44 454 ALA B C 1
ATOM 7816 O O . ALA B 1 454 ? 11.211 -3.326 15.547 1 98.44 454 ALA B O 1
ATOM 7817 N N . THR B 1 455 ? 9.867 -2.148 14.164 1 98.38 455 THR B N 1
ATOM 7818 C CA . THR B 1 455 ? 10.883 -1.15 13.852 1 98.38 455 THR B CA 1
ATOM 7819 C C . THR B 1 455 ? 11.258 -0.346 15.086 1 98.38 455 THR B C 1
ATOM 7821 O O . THR B 1 455 ? 12.438 -0.056 15.312 1 98.38 455 THR B O 1
ATOM 7824 N N . LEU B 1 456 ? 10.219 0.017 15.906 1 98.31 456 LEU B N 1
ATOM 7825 C CA . LEU B 1 456 ? 10.469 0.713 17.156 1 98.31 456 LEU B CA 1
ATOM 7826 C C . LEU B 1 456 ? 11.391 -0.106 18.062 1 98.31 456 LEU B C 1
ATOM 7828 O O . LEU B 1 456 ? 12.375 0.416 18.578 1 98.31 456 LEU B O 1
ATOM 7832 N N . ALA B 1 457 ? 11.039 -1.347 18.172 1 98.06 457 ALA B N 1
ATOM 7833 C CA . ALA B 1 457 ? 11.773 -2.242 19.078 1 98.06 457 ALA B CA 1
ATOM 7834 C C . ALA B 1 457 ? 13.195 -2.475 18.562 1 98.06 457 ALA B C 1
ATOM 7836 O O . ALA B 1 457 ? 14.148 -2.4 19.344 1 98.06 457 ALA B O 1
ATOM 7837 N N . ALA B 1 458 ? 13.344 -2.744 17.266 1 97.94 458 ALA B N 1
ATOM 7838 C CA . ALA B 1 458 ? 14.633 -3.076 16.672 1 97.94 458 ALA B CA 1
ATOM 7839 C C . ALA B 1 458 ? 15.641 -1.939 16.844 1 97.94 458 ALA B C 1
ATOM 7841 O O . ALA B 1 458 ? 16.828 -2.18 17.016 1 97.94 458 ALA B O 1
ATOM 7842 N N . ASN B 1 459 ? 15.125 -0.715 16.828 1 97.94 459 ASN B N 1
ATOM 7843 C CA . ASN B 1 459 ? 16 0.45 16.891 1 97.94 459 ASN B CA 1
ATOM 7844 C C . ASN B 1 459 ? 15.969 1.093 18.281 1 97.94 459 ASN B C 1
ATOM 7846 O O . ASN B 1 459 ? 16.641 2.096 18.516 1 97.94 459 ASN B O 1
ATOM 7850 N N . ASN B 1 460 ? 15.195 0.562 19.234 1 98 460 ASN B N 1
ATOM 7851 C CA . ASN B 1 460 ? 15.023 1.083 20.594 1 98 460 ASN B CA 1
ATOM 7852 C C . ASN B 1 460 ? 14.805 2.594 20.578 1 98 460 ASN B C 1
ATOM 7854 O O . ASN B 1 460 ? 15.523 3.332 21.266 1 98 460 ASN B O 1
ATOM 7858 N N . LEU B 1 461 ? 13.914 3.08 19.734 1 98.19 461 LEU B N 1
ATOM 7859 C CA . LEU B 1 461 ? 13.688 4.508 19.531 1 98.19 461 LEU B CA 1
ATOM 7860 C C . LEU B 1 461 ? 12.891 5.098 20.688 1 98.19 461 LEU B C 1
ATOM 7862 O O . LEU B 1 461 ? 11.914 4.492 21.141 1 98.19 461 LEU B O 1
ATOM 7866 N N . PRO B 1 462 ? 13.258 6.234 21.203 1 98.12 462 PRO B N 1
ATOM 7867 C CA . PRO B 1 462 ? 12.516 6.867 22.297 1 98.12 462 PRO B CA 1
ATOM 7868 C C . PRO B 1 462 ? 11.211 7.516 21.812 1 98.12 462 PRO B C 1
ATOM 7870 O O . PRO B 1 462 ? 10.992 8.711 22.047 1 98.12 462 PRO B O 1
ATOM 7873 N N . ILE B 1 463 ? 10.391 6.75 21.281 1 98.38 463 ILE B N 1
ATOM 7874 C CA . ILE B 1 463 ? 9.086 7.18 20.797 1 98.38 463 ILE B CA 1
ATOM 7875 C C . ILE B 1 463 ? 8 6.762 21.781 1 98.38 463 ILE B C 1
ATOM 7877 O O . ILE B 1 463 ? 7.91 5.59 22.156 1 98.38 463 ILE B O 1
ATOM 7881 N N . LYS B 1 464 ? 7.27 7.707 22.297 1 98.5 464 LYS B N 1
ATOM 7882 C CA . LYS B 1 464 ? 6.09 7.477 23.125 1 98.5 464 LYS B CA 1
ATOM 7883 C C . LYS B 1 464 ? 4.812 7.559 22.297 1 98.5 464 LYS B C 1
ATOM 7885 O O . LYS B 1 464 ? 4.391 8.648 21.906 1 98.5 464 LYS B O 1
ATOM 7890 N N . CYS B 1 465 ? 4.277 6.383 22.016 1 98 465 CYS B N 1
ATOM 7891 C CA . CYS B 1 465 ? 3.088 6.324 21.172 1 98 465 CYS B CA 1
ATOM 7892 C C . CYS B 1 465 ? 1.822 6.234 22.016 1 98 465 CYS B C 1
ATOM 7894 O O . CYS B 1 465 ? 1.505 5.172 22.562 1 98 465 CYS B O 1
ATOM 7896 N N . PHE B 1 466 ? 1.117 7.293 22.109 1 98.06 466 PHE B N 1
ATOM 7897 C CA . PHE B 1 466 ? -0.198 7.301 22.734 1 98.06 466 PHE B CA 1
ATOM 7898 C C . PHE B 1 466 ? -1.269 6.828 21.766 1 98.06 466 PHE B C 1
ATOM 7900 O O . PHE B 1 466 ? -1.595 7.531 20.797 1 98.06 466 PHE B O 1
ATOM 7907 N N . VAL B 1 467 ? -1.768 5.629 22 1 98.12 467 VAL B N 1
ATOM 7908 C CA . VAL B 1 467 ? -2.822 5.066 21.172 1 98.12 467 VAL B CA 1
ATOM 7909 C C . VAL B 1 467 ? -4.188 5.434 21.734 1 98.12 467 VAL B C 1
ATOM 7911 O O . VAL B 1 467 ? -4.582 4.93 22.797 1 98.12 467 VAL B O 1
ATOM 7914 N N . ILE B 1 468 ? -4.879 6.254 21.031 1 97.5 468 ILE B N 1
ATOM 7915 C CA . ILE B 1 468 ? -6.191 6.727 21.453 1 97.5 468 ILE B CA 1
ATOM 7916 C C . ILE B 1 468 ? -7.246 5.66 21.156 1 97.5 468 ILE B C 1
ATOM 7918 O O . ILE B 1 468 ? -7.559 5.398 19.984 1 97.5 468 ILE B O 1
ATOM 7922 N N . ASN B 1 469 ? -7.758 5.062 22.172 1 97.88 469 ASN B N 1
ATOM 7923 C CA . ASN B 1 469 ? -8.75 4 22.047 1 97.88 469 ASN B CA 1
ATOM 7924 C C . ASN B 1 469 ? -10.172 4.543 22.188 1 97.88 469 ASN B C 1
ATOM 7926 O O . ASN B 1 469 ? -10.711 4.633 23.281 1 97.88 469 ASN B O 1
ATOM 7930 N N . ASN B 1 470 ? -10.742 4.895 21.078 1 96.56 470 ASN B N 1
ATOM 7931 C CA . ASN B 1 470 ? -12.141 5.297 21.047 1 96.56 470 ASN B CA 1
ATOM 7932 C C . ASN B 1 470 ? -13.016 4.219 20.406 1 96.56 470 ASN B C 1
ATOM 7934 O O . ASN B 1 470 ? -14.094 4.512 19.891 1 96.56 470 ASN B O 1
ATOM 7938 N N . GLN B 1 471 ? -12.492 3.031 20.344 1 96.31 471 GLN B N 1
ATOM 7939 C CA . GLN B 1 471 ? -13.203 1.797 20.016 1 96.31 471 GLN B CA 1
ATOM 7940 C C . GLN B 1 471 ? -13.633 1.782 18.547 1 96.31 471 GLN B C 1
ATOM 7942 O O . GLN B 1 471 ? -14.797 1.519 18.234 1 96.31 471 GLN B O 1
ATOM 7947 N N . GLY B 1 472 ? -12.789 2.023 17.688 1 96 472 GLY B N 1
ATOM 7948 C CA . GLY B 1 472 ? -13.055 1.896 16.25 1 96 472 GLY B CA 1
ATOM 7949 C C . GLY B 1 472 ? -12.758 3.164 15.477 1 96 472 GLY B C 1
ATOM 7950 O O . GLY B 1 472 ? -11.812 3.883 15.789 1 96 472 GLY B O 1
ATOM 7951 N N . TYR B 1 473 ? -13.445 3.332 14.336 1 96.44 473 TYR B N 1
ATOM 7952 C CA . TYR B 1 473 ? -13.297 4.508 13.484 1 96.44 473 TYR B CA 1
ATOM 7953 C C . TYR B 1 473 ? -14.297 5.59 13.867 1 96.44 473 TYR B C 1
ATOM 7955 O O . TYR B 1 473 ? -15.359 5.707 13.242 1 96.44 473 TYR B O 1
ATOM 7963 N N . ALA B 1 474 ? -13.883 6.438 14.773 1 95.69 474 ALA B N 1
ATOM 7964 C CA . ALA B 1 474 ? -14.781 7.402 15.391 1 95.69 474 ALA B CA 1
ATOM 7965 C C . ALA B 1 474 ? -15.336 8.383 14.359 1 95.69 474 ALA B C 1
ATOM 7967 O O . ALA B 1 474 ? -16.516 8.719 14.383 1 95.69 474 ALA B O 1
ATOM 7968 N N . SER B 1 475 ? -14.5 8.875 13.5 1 93.94 475 SER B N 1
ATOM 7969 C CA . SER B 1 475 ? -14.953 9.805 12.469 1 93.94 475 SER B CA 1
ATOM 7970 C C . SER B 1 475 ? -15.984 9.156 11.547 1 93.94 475 SER B C 1
ATOM 7972 O O . SER B 1 475 ? -16.953 9.789 11.156 1 93.94 475 SER B O 1
ATOM 7974 N N . ILE B 1 476 ? -15.773 7.906 11.211 1 96 476 ILE B N 1
ATOM 7975 C CA . ILE B 1 476 ? -16.672 7.16 10.336 1 96 476 ILE B CA 1
ATOM 7976 C C . ILE B 1 476 ? -17.984 6.875 11.062 1 96 476 ILE B C 1
ATOM 7978 O O . ILE B 1 476 ? -19.062 7.027 10.492 1 96 476 ILE B O 1
ATOM 7982 N N . ARG B 1 477 ? -17.828 6.457 12.266 1 96.5 477 ARG B N 1
ATOM 7983 C CA . ARG B 1 477 ? -19.016 6.184 13.078 1 96.5 477 ARG B CA 1
ATOM 7984 C C . ARG B 1 477 ? -19.906 7.418 13.188 1 96.5 477 ARG B C 1
ATOM 7986 O O . ARG B 1 477 ? -21.125 7.328 13.008 1 96.5 477 ARG B O 1
ATOM 7993 N N . THR B 1 478 ? -19.281 8.555 13.469 1 94.44 478 THR B N 1
ATOM 7994 C CA . THR B 1 478 ? -20.016 9.812 13.602 1 94.44 478 THR B CA 1
ATOM 7995 C C . THR B 1 478 ? -20.719 10.164 12.297 1 94.44 478 THR B C 1
ATOM 7997 O O . THR B 1 478 ? -21.906 10.523 12.305 1 94.44 478 THR B O 1
ATOM 8000 N N . SER B 1 479 ? -20.031 10.039 11.227 1 94.38 479 SER B N 1
ATOM 8001 C CA . SER B 1 479 ? -20.594 10.359 9.922 1 94.38 479 SER B CA 1
ATOM 8002 C C . SER B 1 479 ? -21.734 9.406 9.562 1 94.38 479 SER B C 1
ATOM 8004 O O . SER B 1 479 ? -22.797 9.844 9.094 1 94.38 479 SER B O 1
ATOM 8006 N N . GLN B 1 480 ? -21.562 8.102 9.742 1 97 480 GLN B N 1
ATOM 8007 C CA . GLN B 1 480 ? -22.562 7.102 9.406 1 97 480 GLN B CA 1
ATOM 8008 C C . GLN B 1 480 ? -23.812 7.27 10.258 1 97 480 GLN B C 1
ATOM 8010 O O . GLN B 1 480 ? -24.938 7.145 9.766 1 97 480 GLN B O 1
ATOM 8015 N N . ASN B 1 481 ? -23.641 7.57 11.523 1 95.81 481 ASN B N 1
ATOM 8016 C CA . ASN B 1 481 ? -24.781 7.812 12.398 1 95.81 481 ASN B CA 1
ATOM 8017 C C . ASN B 1 481 ? -25.531 9.078 11.992 1 95.81 481 ASN B C 1
ATOM 8019 O O . ASN B 1 481 ? -26.766 9.109 12.047 1 95.81 481 ASN B O 1
ATOM 8023 N N . ALA B 1 482 ? -24.781 10.094 11.633 1 92.88 482 ALA B N 1
ATOM 8024 C CA . ALA B 1 482 ? -25.375 11.383 11.289 1 92.88 482 ALA B CA 1
ATOM 8025 C C . ALA B 1 482 ? -26.156 11.297 9.984 1 92.88 482 ALA B C 1
ATOM 8027 O O . ALA B 1 482 ? -27.234 11.891 9.867 1 92.88 482 ALA B O 1
ATOM 8028 N N . HIS B 1 483 ? -25.672 10.508 9.039 1 94.81 483 HIS B N 1
ATOM 8029 C CA . HIS B 1 483 ? -26.219 10.602 7.688 1 94.81 483 HIS B CA 1
ATOM 8030 C C . HIS B 1 483 ? -27.094 9.391 7.367 1 94.81 483 HIS B C 1
ATOM 8032 O O . HIS B 1 483 ? -28.016 9.492 6.566 1 94.81 483 HIS B O 1
ATOM 8038 N N . PHE B 1 484 ? -26.781 8.195 7.977 1 96.56 484 PHE B N 1
ATOM 8039 C CA . PHE B 1 484 ? -27.375 6.988 7.402 1 96.56 484 PHE B CA 1
ATOM 8040 C C . PHE B 1 484 ? -28.047 6.152 8.484 1 96.56 484 PHE B C 1
ATOM 8042 O O . PHE B 1 484 ? -28.859 5.273 8.172 1 96.56 484 PHE B O 1
ATOM 8049 N N . LYS B 1 485 ? -27.719 6.297 9.766 1 96.81 485 LYS B N 1
ATOM 8050 C CA . LYS B 1 485 ? -28.266 5.547 10.891 1 96.81 485 LYS B CA 1
ATOM 8051 C C . LYS B 1 485 ? -28.016 4.051 10.734 1 96.81 485 LYS B C 1
ATOM 8053 O O . LYS B 1 485 ? -28.891 3.236 11.023 1 96.81 485 LYS B O 1
ATOM 8058 N N . LEU B 1 486 ? -27.031 3.695 10.062 1 97.5 486 LEU B N 1
ATOM 8059 C CA . LEU B 1 486 ? -26.5 2.346 9.898 1 97.5 486 LEU B CA 1
ATOM 8060 C C . LEU B 1 486 ? -24.984 2.344 9.977 1 97.5 486 LEU B C 1
ATOM 8062 O O . LEU B 1 486 ? -24.312 3.119 9.281 1 97.5 486 LEU B O 1
ATOM 8066 N N . LEU B 1 487 ? -24.469 1.552 10.883 1 97.94 487 LEU B N 1
ATOM 8067 C CA . LEU B 1 487 ? -23.031 1.41 10.969 1 97.94 487 LEU B CA 1
ATOM 8068 C C . LEU B 1 487 ? -22.531 0.285 10.062 1 97.94 487 LEU B C 1
ATOM 8070 O O . LEU B 1 487 ? -23.094 -0.814 10.07 1 97.94 487 LEU B O 1
ATOM 8074 N N . VAL B 1 488 ? -21.562 0.585 9.25 1 98.31 488 VAL B N 1
ATOM 8075 C CA . VAL B 1 488 ? -20.938 -0.371 8.352 1 98.31 488 VAL B CA 1
ATOM 8076 C C . VAL B 1 488 ? -19.422 -0.322 8.531 1 98.31 488 VAL B C 1
ATOM 8078 O O . VAL B 1 488 ? -18.75 0.562 7.988 1 98.31 488 VAL B O 1
ATOM 8081 N N . GLY B 1 489 ? -18.859 -1.248 9.305 1 98.19 489 GLY B N 1
ATOM 8082 C CA . GLY B 1 489 ? -17.422 -1.386 9.484 1 98.19 489 GLY B CA 1
ATOM 8083 C C . GLY B 1 489 ? -16.828 -0.321 10.383 1 98.19 489 GLY B C 1
ATOM 8084 O O . GLY B 1 489 ? -15.633 -0.019 10.289 1 98.19 489 GLY B O 1
ATOM 8085 N N . ALA B 1 490 ? -17.609 0.317 11.234 1 97.62 490 ALA B N 1
ATOM 8086 C CA . ALA B 1 490 ? -17.125 1.472 11.992 1 97.62 490 ALA B CA 1
ATOM 8087 C C . ALA B 1 490 ? -16.656 1.061 13.383 1 97.62 490 ALA B C 1
ATOM 8089 O O . ALA B 1 490 ? -15.82 1.738 13.984 1 97.62 490 ALA B O 1
ATOM 8090 N N . ASP B 1 491 ? -17.219 -0.04 13.914 1 97.31 491 ASP B N 1
ATOM 8091 C CA . ASP B 1 491 ? -16.875 -0.525 15.25 1 97.31 491 ASP B CA 1
ATOM 8092 C C . ASP B 1 491 ? -17.234 -2.002 15.406 1 97.31 491 ASP B C 1
ATOM 8094 O O . ASP B 1 491 ? -17.484 -2.691 14.414 1 97.31 491 ASP B O 1
ATOM 8098 N N . SER B 1 492 ? -17.188 -2.525 16.641 1 96.31 492 SER B N 1
ATOM 8099 C CA . SER B 1 492 ? -17.375 -3.953 16.891 1 96.31 492 SER B CA 1
ATOM 8100 C C . SER B 1 492 ? -18.766 -4.406 16.5 1 96.31 492 SER B C 1
ATOM 8102 O O . SER B 1 492 ? -18.984 -5.562 16.125 1 96.31 492 SER B O 1
ATOM 8104 N N . THR B 1 493 ? -19.719 -3.523 16.484 1 96.69 493 THR B N 1
ATOM 8105 C CA . THR B 1 493 ? -21.094 -3.879 16.172 1 96.69 493 THR B CA 1
ATOM 8106 C C . THR B 1 493 ? -21.297 -3.979 14.664 1 96.69 493 THR B C 1
ATOM 8108 O O . THR B 1 493 ? -22.312 -4.496 14.195 1 96.69 493 THR B O 1
ATOM 8111 N N . SER B 1 494 ? -20.359 -3.52 13.922 1 97.38 494 SER B N 1
ATOM 8112 C CA . SER B 1 494 ? -20.5 -3.498 12.469 1 97.38 494 SER B CA 1
ATOM 8113 C C . SER B 1 494 ? -19.328 -4.207 11.797 1 97.38 494 SER B C 1
ATOM 8115 O O . SER B 1 494 ? -18.922 -3.836 10.688 1 97.38 494 SER B O 1
ATOM 8117 N N . GLY B 1 495 ? -18.672 -5.129 12.531 1 95.75 495 GLY B N 1
ATOM 8118 C CA . GLY B 1 495 ? -17.75 -6.055 11.891 1 95.75 495 GLY B CA 1
ATOM 8119 C C . GLY B 1 495 ? -16.297 -5.762 12.211 1 95.75 495 GLY B C 1
ATOM 8120 O O . GLY B 1 495 ? -15.414 -6.555 11.883 1 95.75 495 GLY B O 1
ATOM 8121 N N . LEU B 1 496 ? -15.992 -4.684 12.922 1 97 496 LEU B N 1
ATOM 8122 C CA . LEU B 1 496 ? -14.617 -4.309 13.227 1 97 496 LEU B CA 1
ATOM 8123 C C . LEU B 1 496 ? -14.156 -4.941 14.531 1 97 496 LEU B C 1
ATOM 8125 O O . LEU B 1 496 ? -14.805 -4.785 15.57 1 97 496 LEU B O 1
ATOM 8129 N N . GLN B 1 497 ? -13.078 -5.68 14.469 1 96.56 497 GLN B N 1
ATOM 8130 C CA . GLN B 1 497 ? -12.406 -6.191 15.656 1 96.56 497 GLN B CA 1
ATOM 8131 C C . GLN B 1 497 ? -10.969 -5.684 15.742 1 96.56 497 GLN B C 1
ATOM 8133 O O . GLN B 1 497 ? -10.211 -5.793 14.773 1 96.56 497 GLN B O 1
ATOM 8138 N N . LEU B 1 498 ? -10.656 -5.102 16.812 1 97.69 498 LEU B N 1
ATOM 8139 C CA . LEU B 1 498 ? -9.305 -4.602 17.047 1 97.69 498 LEU B CA 1
ATOM 8140 C C . LEU B 1 498 ? -8.594 -5.434 18.109 1 97.69 498 LEU B C 1
ATOM 8142 O O . LEU B 1 498 ? -9.242 -6.035 18.969 1 97.69 498 LEU B O 1
ATOM 8146 N N . PRO B 1 499 ? -7.312 -5.488 18.047 1 98.12 499 PRO B N 1
ATOM 8147 C CA . PRO B 1 499 ? -6.551 -6.348 18.953 1 98.12 499 PRO B CA 1
ATOM 8148 C C . PRO B 1 499 ? -6.414 -5.754 20.344 1 98.12 499 PRO B C 1
ATOM 8150 O O . PRO B 1 499 ? -6.645 -4.555 20.547 1 98.12 499 PRO B O 1
ATOM 8153 N N . ASP B 1 500 ? -6.07 -6.656 21.297 1 98.38 500 ASP B N 1
ATOM 8154 C CA . ASP B 1 500 ? -5.621 -6.227 22.625 1 98.38 500 ASP B CA 1
ATOM 8155 C C . ASP B 1 500 ? -4.258 -5.547 22.547 1 98.38 500 ASP B C 1
ATOM 8157 O O . ASP B 1 500 ? -3.262 -6.176 22.172 1 98.38 500 ASP B O 1
ATOM 8161 N N . LEU B 1 501 ? -4.195 -4.32 22.953 1 98.44 501 LEU B N 1
ATOM 8162 C CA . LEU B 1 501 ? -2.998 -3.525 22.703 1 98.44 501 LEU B CA 1
ATOM 8163 C C . LEU B 1 501 ? -1.863 -3.961 23.625 1 98.44 501 LEU B C 1
ATOM 8165 O O . LEU B 1 501 ? -0.691 -3.895 23.25 1 98.44 501 LEU B O 1
ATOM 8169 N N . GLU B 1 502 ? -2.203 -4.324 24.828 1 98.69 502 GLU B N 1
ATOM 8170 C CA . GLU B 1 502 ? -1.178 -4.785 25.766 1 98.69 502 GLU B CA 1
ATOM 8171 C C . GLU B 1 502 ? -0.481 -6.039 25.234 1 98.69 502 GLU B C 1
ATOM 8173 O O . GLU B 1 502 ? 0.75 -6.113 25.234 1 98.69 502 GLU B O 1
ATOM 8178 N N . LYS B 1 503 ? -1.285 -7.035 24.828 1 98.69 503 LYS B N 1
ATOM 8179 C CA . LYS B 1 503 ? -0.732 -8.266 24.266 1 98.69 503 LYS B CA 1
ATOM 8180 C C . LYS B 1 503 ? 0.039 -7.977 22.984 1 98.69 503 LYS B C 1
ATOM 8182 O O . LYS B 1 503 ? 1.053 -8.625 22.703 1 98.69 503 LYS B O 1
ATOM 8187 N N . LEU B 1 504 ? -0.498 -7.07 22.219 1 98.62 504 LEU B N 1
ATOM 8188 C CA . LEU B 1 504 ? 0.149 -6.695 20.969 1 98.62 504 LEU B CA 1
ATOM 8189 C C . LEU B 1 504 ? 1.529 -6.098 21.234 1 98.62 504 LEU B C 1
ATOM 8191 O O . LEU B 1 504 ? 2.5 -6.453 20.562 1 98.62 504 LEU B O 1
ATOM 8195 N N . ALA B 1 505 ? 1.594 -5.109 22.125 1 98.69 505 ALA B N 1
ATOM 8196 C CA . ALA B 1 505 ? 2.877 -4.512 22.484 1 98.69 505 ALA B CA 1
ATOM 8197 C C . ALA B 1 505 ? 3.867 -5.578 22.953 1 98.69 505 ALA B C 1
ATOM 8199 O O . ALA B 1 505 ? 5.035 -5.562 22.547 1 98.69 505 ALA B O 1
ATOM 8200 N N . ALA B 1 506 ? 3.389 -6.484 23.75 1 98.62 506 ALA B N 1
ATOM 8201 C CA . ALA B 1 506 ? 4.23 -7.57 24.25 1 98.62 506 ALA B CA 1
ATOM 8202 C C . ALA B 1 506 ? 4.742 -8.438 23.109 1 98.62 506 ALA B C 1
ATOM 8204 O O . ALA B 1 506 ? 5.887 -8.891 23.125 1 98.62 506 ALA B O 1
ATOM 8205 N N . ALA B 1 507 ? 3.887 -8.695 22.156 1 98.69 507 ALA B N 1
ATOM 8206 C CA . ALA B 1 507 ? 4.262 -9.523 21 1 98.69 507 ALA B CA 1
ATOM 8207 C C . ALA B 1 507 ? 5.445 -8.922 20.25 1 98.69 507 ALA B C 1
ATOM 8209 O O . ALA B 1 507 ? 6.297 -9.648 19.75 1 98.69 507 ALA B O 1
ATOM 8210 N N . TYR B 1 508 ? 5.492 -7.656 20.203 1 98.44 508 TYR B N 1
ATOM 8211 C CA . TYR B 1 508 ? 6.535 -6.98 19.438 1 98.44 508 TYR B CA 1
ATOM 8212 C C . TYR B 1 508 ? 7.688 -6.566 20.344 1 98.44 508 TYR B C 1
ATOM 8214 O O . TYR B 1 508 ? 8.688 -6.02 19.875 1 98.44 508 TYR B O 1
ATOM 8222 N N . GLY B 1 509 ? 7.566 -6.711 21.609 1 97.75 509 GLY B N 1
ATOM 8223 C CA . GLY B 1 509 ? 8.641 -6.414 22.531 1 97.75 509 GLY B CA 1
ATOM 8224 C C . GLY B 1 509 ? 8.758 -4.938 22.859 1 97.75 509 GLY B C 1
ATOM 8225 O O . GLY B 1 509 ? 9.867 -4.414 23 1 97.75 509 GLY B O 1
ATOM 8226 N N . VAL B 1 510 ? 7.668 -4.254 22.906 1 98.31 510 VAL B N 1
ATOM 8227 C CA . VAL B 1 510 ? 7.637 -2.84 23.25 1 98.31 510 VAL B CA 1
ATOM 8228 C C . VAL B 1 510 ? 6.93 -2.654 24.594 1 98.31 510 VAL B C 1
ATOM 8230 O O . VAL B 1 510 ? 5.977 -3.375 24.906 1 98.31 510 VAL B O 1
ATOM 8233 N N . ASP B 1 511 ? 7.363 -1.678 25.406 1 98.44 511 ASP B N 1
ATOM 8234 C CA . ASP B 1 511 ? 6.742 -1.395 26.688 1 98.44 511 ASP B CA 1
ATOM 8235 C C . ASP B 1 511 ? 5.305 -0.909 26.516 1 98.44 511 ASP B C 1
ATOM 8237 O O . ASP B 1 511 ? 4.969 -0.308 25.484 1 98.44 511 ASP B O 1
ATOM 8241 N N . PHE B 1 512 ? 4.496 -1.211 27.562 1 98.69 512 PHE B N 1
ATOM 8242 C CA . PHE B 1 512 ? 3.08 -0.874 27.5 1 98.69 512 PHE B CA 1
ATOM 8243 C C . PHE B 1 512 ? 2.648 -0.122 28.75 1 98.69 512 PHE B C 1
ATOM 8245 O O . PHE B 1 512 ? 3.158 -0.381 29.844 1 98.69 512 PHE B O 1
ATOM 8252 N N . ALA B 1 513 ? 1.818 0.859 28.609 1 98.75 513 ALA B N 1
ATOM 8253 C CA . ALA B 1 513 ? 1.13 1.562 29.688 1 98.75 513 ALA B CA 1
ATOM 8254 C C . ALA B 1 513 ? -0.326 1.837 29.328 1 98.75 513 ALA B C 1
ATOM 8256 O O . ALA B 1 513 ? -0.709 1.738 28.156 1 98.75 513 ALA B O 1
ATOM 8257 N N . ARG B 1 514 ? -1.174 2.088 30.359 1 98.12 514 ARG B N 1
ATOM 8258 C CA . ARG B 1 514 ? -2.586 2.375 30.125 1 98.12 514 ARG B CA 1
ATOM 8259 C C . ARG B 1 514 ? -3.049 3.562 30.969 1 98.12 514 ARG B C 1
ATOM 8261 O O . ARG B 1 514 ? -2.684 3.682 32.125 1 98.12 514 ARG B O 1
ATOM 8268 N N . ILE B 1 515 ? -3.684 4.453 30.312 1 98.56 515 ILE B N 1
ATOM 8269 C CA . ILE B 1 515 ? -4.387 5.566 30.953 1 98.56 515 ILE B CA 1
ATOM 8270 C C . ILE B 1 515 ? -5.883 5.453 30.672 1 98.56 515 ILE B C 1
ATOM 8272 O O . ILE B 1 515 ? -6.309 5.48 29.516 1 98.56 515 ILE B O 1
ATOM 8276 N N . ASP B 1 516 ? -6.746 5.348 31.688 1 97.69 516 ASP B N 1
ATOM 8277 C CA . ASP B 1 516 ? -8.164 5.121 31.453 1 97.69 516 ASP B CA 1
ATOM 8278 C C . ASP B 1 516 ? -9.023 6.098 32.25 1 97.69 516 ASP B C 1
ATOM 8280 O O . ASP B 1 516 ? -10.25 5.992 32.281 1 97.69 516 ASP B O 1
ATOM 8284 N N . SER B 1 517 ? -8.359 7.031 33 1 97.5 517 SER B N 1
ATOM 8285 C CA . SER B 1 517 ? -9.055 8.062 33.781 1 97.5 517 SER B CA 1
ATOM 8286 C C . SER B 1 517 ? -8.156 9.273 34 1 97.5 517 SER B C 1
ATOM 8288 O O . SER B 1 517 ? -6.957 9.234 33.719 1 97.5 517 SER B O 1
ATOM 8290 N N . HIS B 1 518 ? -8.797 10.32 34.5 1 97.62 518 HIS B N 1
ATOM 8291 C CA . HIS B 1 518 ? -8.047 11.531 34.844 1 97.62 518 HIS B CA 1
ATOM 8292 C C . HIS B 1 518 ? -7.266 11.359 36.156 1 97.62 518 HIS B C 1
ATOM 8294 O O . HIS B 1 518 ? -6.34 12.125 36.406 1 97.62 518 HIS B O 1
ATOM 8300 N N . GLN B 1 519 ? -7.719 10.422 36.906 1 97 519 GLN B N 1
ATOM 8301 C CA . GLN B 1 519 ? -7.047 10.188 38.188 1 97 519 GLN B CA 1
ATOM 8302 C C . GLN B 1 519 ? -5.57 9.859 37.969 1 97 519 GLN B C 1
ATOM 8304 O O . GLN B 1 519 ? -5.23 8.891 37.312 1 97 519 GLN B O 1
ATOM 8309 N N . GLY B 1 520 ? -4.676 10.719 38.562 1 97.12 520 GLY B N 1
ATOM 8310 C CA . GLY B 1 520 ? -3.244 10.492 38.438 1 97.12 520 GLY B CA 1
ATOM 8311 C C . GLY B 1 520 ? -2.705 10.68 37.031 1 97.12 520 GLY B C 1
ATOM 8312 O O . GLY B 1 520 ? -1.68 10.094 36.688 1 97.12 520 GLY B O 1
ATOM 8313 N N . LEU B 1 521 ? -3.406 11.359 36.25 1 97.81 521 LEU B N 1
ATOM 8314 C CA . LEU B 1 521 ? -3.057 11.516 34.844 1 97.81 521 LEU B CA 1
ATOM 8315 C C . LEU B 1 521 ? -1.643 12.07 34.688 1 97.81 521 LEU B C 1
ATOM 8317 O O . LEU B 1 521 ? -0.85 11.547 33.906 1 97.81 521 LEU B O 1
ATOM 8321 N N . ASP B 1 522 ? -1.291 13.117 35.438 1 98 522 ASP B N 1
ATOM 8322 C CA . ASP B 1 522 ? 0.039 13.711 35.344 1 98 522 ASP B CA 1
ATOM 8323 C C . ASP B 1 522 ? 1.122 12.688 35.688 1 98 522 ASP B C 1
ATOM 8325 O O . ASP B 1 522 ? 2.145 12.602 35.031 1 98 522 ASP B O 1
ATOM 8329 N N . GLU B 1 523 ? 0.894 11.945 36.719 1 98.25 523 GLU B N 1
ATOM 8330 C CA . GLU B 1 523 ? 1.861 10.945 37.156 1 98.25 523 GLU B CA 1
ATOM 8331 C C . GLU B 1 523 ? 2.02 9.844 36.125 1 98.25 523 GLU B C 1
ATOM 8333 O O . GLU B 1 523 ? 3.137 9.406 35.844 1 98.25 523 GLU B O 1
ATOM 8338 N N . LYS B 1 524 ? 0.94 9.383 35.625 1 98.25 524 LYS B N 1
ATOM 8339 C CA . LYS B 1 524 ? 0.966 8.352 34.594 1 98.25 524 LYS B CA 1
ATOM 8340 C C . LYS B 1 524 ? 1.677 8.852 33.344 1 98.25 524 LYS B C 1
ATOM 8342 O O . LYS B 1 524 ? 2.465 8.117 32.75 1 98.25 524 LYS B O 1
ATOM 8347 N N . LEU B 1 525 ? 1.39 10.023 32.969 1 98.62 525 LEU B N 1
ATOM 8348 C CA . LEU B 1 525 ? 2.033 10.617 31.781 1 98.62 525 LEU B CA 1
ATOM 8349 C C . LEU B 1 525 ? 3.535 10.766 32 1 98.62 525 LEU B C 1
ATOM 8351 O O . LEU B 1 525 ? 4.332 10.453 31.125 1 98.62 525 LEU B O 1
ATOM 8355 N N . GLN B 1 526 ? 3.916 11.297 33.125 1 98.31 526 GLN B N 1
ATOM 8356 C CA . GLN B 1 526 ? 5.332 11.453 33.438 1 98.31 526 GLN B CA 1
ATOM 8357 C C . GLN B 1 526 ? 6.047 10.102 33.406 1 98.31 526 GLN B C 1
ATOM 8359 O O . GLN B 1 526 ? 7.176 10.008 32.938 1 98.31 526 GLN B O 1
ATOM 8364 N N . ASP B 1 527 ? 5.383 9.141 33.969 1 98.44 527 ASP B N 1
ATOM 8365 C CA . ASP B 1 527 ? 5.949 7.797 33.938 1 98.44 527 ASP B CA 1
ATOM 8366 C C . ASP B 1 527 ? 6.238 7.34 32.5 1 98.44 527 ASP B C 1
ATOM 8368 O O . ASP B 1 527 ? 7.332 6.855 32.219 1 98.44 527 ASP B O 1
ATOM 8372 N N . VAL B 1 528 ? 5.289 7.488 31.625 1 98.62 528 VAL B N 1
ATOM 8373 C CA . VAL B 1 528 ? 5.434 7.094 30.219 1 98.62 528 VAL B CA 1
ATOM 8374 C C . VAL B 1 528 ? 6.566 7.887 29.578 1 98.62 528 VAL B C 1
ATOM 8376 O O . VAL B 1 528 ? 7.426 7.316 28.891 1 98.62 528 VAL B O 1
ATOM 8379 N N . LEU B 1 529 ? 6.598 9.172 29.797 1 98.19 529 LEU B N 1
ATOM 8380 C CA . LEU B 1 529 ? 7.547 10.078 29.141 1 98.19 529 LEU B CA 1
ATOM 8381 C C . LEU B 1 529 ? 8.969 9.812 29.625 1 98.19 529 LEU B C 1
ATOM 8383 O O . LEU B 1 529 ? 9.93 10.055 28.906 1 98.19 529 LEU B O 1
ATOM 8387 N N . GLN B 1 530 ? 9.156 9.281 30.812 1 97.38 530 GLN B N 1
ATOM 8388 C CA . GLN B 1 530 ? 10.477 9.102 31.406 1 97.38 530 GLN B CA 1
ATOM 8389 C C . GLN B 1 530 ? 11.055 7.734 31.078 1 97.38 530 GLN B C 1
ATOM 8391 O O . GLN B 1 530 ? 12.25 7.5 31.25 1 97.38 530 GLN B O 1
ATOM 8396 N N . ARG B 1 531 ? 10.25 6.887 30.578 1 97.12 531 ARG B N 1
ATOM 8397 C CA . ARG B 1 531 ? 10.742 5.566 30.203 1 97.12 531 ARG B CA 1
ATOM 8398 C C . ARG B 1 531 ? 11.719 5.648 29.031 1 97.12 531 ARG B C 1
ATOM 8400 O O . ARG B 1 531 ? 11.547 6.477 28.141 1 97.12 531 ARG B O 1
ATOM 8407 N N . SER B 1 532 ? 12.688 4.758 29.172 1 95.25 532 SER B N 1
ATOM 8408 C CA . SER B 1 532 ? 13.633 4.684 28.062 1 95.25 532 SER B CA 1
ATOM 8409 C C . SER B 1 532 ? 13.07 3.873 26.906 1 95.25 532 SER B C 1
ATOM 8411 O O . SER B 1 532 ? 12.234 2.984 27.109 1 95.25 532 SER B O 1
ATOM 8413 N N . GLY B 1 533 ? 13.375 4.172 25.703 1 97.19 533 GLY B N 1
ATOM 8414 C CA . GLY B 1 533 ? 12.953 3.402 24.547 1 97.19 533 GLY B CA 1
ATOM 8415 C C . GLY B 1 533 ? 11.516 3.652 24.141 1 97.19 533 GLY B C 1
ATOM 8416 O O . GLY B 1 533 ? 10.898 4.625 24.594 1 97.19 533 GLY B O 1
ATOM 8417 N N . PRO B 1 534 ? 10.992 2.797 23.312 1 98.5 534 PRO B N 1
ATOM 8418 C CA . PRO B 1 534 ? 9.617 2.99 22.844 1 98.5 534 PRO B CA 1
ATOM 8419 C C . PRO B 1 534 ? 8.578 2.521 23.859 1 98.5 534 PRO B C 1
ATOM 8421 O O . PRO B 1 534 ? 8.789 1.521 24.547 1 98.5 534 PRO B O 1
ATOM 8424 N N . VAL B 1 535 ? 7.477 3.197 23.922 1 98.69 535 VAL B N 1
ATOM 8425 C CA . VAL B 1 535 ? 6.344 2.861 24.781 1 98.69 535 VAL B CA 1
ATOM 8426 C C . VAL B 1 535 ? 5.043 2.99 23.984 1 98.69 535 VAL B C 1
ATOM 8428 O O . VAL B 1 535 ? 4.867 3.936 23.219 1 98.69 535 VAL B O 1
ATOM 8431 N N . ILE B 1 536 ? 4.23 1.968 24.094 1 98.69 536 ILE B N 1
ATOM 8432 C CA . ILE B 1 536 ? 2.844 2.057 23.656 1 98.69 536 ILE B CA 1
ATOM 8433 C C . ILE B 1 536 ? 1.938 2.348 24.844 1 98.69 536 ILE B C 1
ATOM 8435 O O . ILE B 1 536 ? 1.849 1.541 25.781 1 98.69 536 ILE B O 1
ATOM 8439 N N . CYS B 1 537 ? 1.322 3.465 24.844 1 98.81 537 CYS B N 1
ATOM 8440 C CA . CYS B 1 537 ? 0.416 3.85 25.922 1 98.81 537 CYS B CA 1
ATOM 8441 C C . CYS B 1 537 ? -1.023 3.912 25.422 1 98.81 537 CYS B C 1
ATOM 8443 O O . CYS B 1 537 ? -1.376 4.793 24.641 1 98.81 537 CYS B O 1
ATOM 8445 N N . GLU B 1 538 ? -1.805 2.992 25.875 1 98.69 538 GLU B N 1
ATOM 8446 C CA . GLU B 1 538 ? -3.227 3.021 25.547 1 98.69 538 GLU B CA 1
ATOM 8447 C C . GLU B 1 538 ? -3.963 4.074 26.359 1 98.69 538 GLU B C 1
ATOM 8449 O O . GLU B 1 538 ? -3.896 4.066 27.594 1 98.69 538 GLU B O 1
ATOM 8454 N N . VAL B 1 539 ? -4.609 4.984 25.703 1 98.56 539 VAL B N 1
ATOM 8455 C CA . VAL B 1 539 ? -5.445 5.984 26.359 1 98.56 539 VAL B CA 1
ATOM 8456 C C . VAL B 1 539 ? -6.918 5.703 26.062 1 98.56 539 VAL B C 1
ATOM 8458 O O . VAL B 1 539 ? -7.371 5.883 24.922 1 98.56 539 VAL B O 1
ATOM 8461 N N . VAL B 1 540 ? -7.688 5.266 27.062 1 98.38 540 VAL B N 1
ATOM 8462 C CA . VAL B 1 540 ? -9.109 4.984 26.891 1 98.38 540 VAL B CA 1
ATOM 8463 C C . VAL B 1 540 ? -9.906 6.281 27 1 98.38 540 VAL B C 1
ATOM 8465 O O . VAL B 1 540 ? -10.117 6.805 28.094 1 98.38 540 VAL B O 1
ATOM 8468 N N . VAL B 1 541 ? -10.422 6.73 25.859 1 97.94 541 VAL B N 1
ATOM 8469 C CA . VAL B 1 541 ? -11.023 8.062 25.812 1 97.94 541 VAL B CA 1
ATOM 8470 C C . VAL B 1 541 ? -12.539 7.934 25.688 1 97.94 541 VAL B C 1
ATOM 8472 O O . VAL B 1 541 ? -13.07 6.824 25.547 1 97.94 541 VAL B O 1
ATOM 8475 N N . GLN B 1 542 ? -13.211 9.133 25.797 1 95.5 542 GLN B N 1
ATOM 8476 C CA . GLN B 1 542 ? -14.625 9.188 25.469 1 95.5 542 GLN B CA 1
ATOM 8477 C C . GLN B 1 542 ? -14.867 8.758 24.016 1 95.5 542 GLN B C 1
ATOM 8479 O O . GLN B 1 542 ? -14.227 9.281 23.094 1 95.5 542 GLN B O 1
ATOM 8484 N N . ILE B 1 543 ? -15.773 7.91 23.844 1 93 543 ILE B N 1
ATOM 8485 C CA . ILE B 1 543 ? -15.992 7.293 22.547 1 93 543 ILE B CA 1
ATOM 8486 C C . ILE B 1 543 ? -16.5 8.344 21.562 1 93 543 ILE B C 1
ATOM 8488 O O . ILE B 1 543 ? -16.156 8.312 20.375 1 93 543 ILE B O 1
ATOM 8492 N N . GLU B 1 544 ? -17.344 9.242 21.984 1 89.31 544 GLU B N 1
ATOM 8493 C CA . GLU B 1 544 ? -17.969 10.234 21.125 1 89.31 544 GLU B CA 1
ATOM 8494 C C . GLU B 1 544 ? -17.688 11.656 21.609 1 89.31 544 GLU B C 1
ATOM 8496 O O . GLU B 1 544 ? -18.609 12.453 21.766 1 89.31 544 GLU B O 1
ATOM 8501 N N . GLU B 1 545 ? -16.484 11.992 21.766 1 92.12 545 GLU B N 1
ATOM 8502 C CA . GLU B 1 545 ? -16.203 13.375 22.141 1 92.12 545 GLU B CA 1
ATOM 8503 C C . GLU B 1 545 ? -16.312 14.305 20.938 1 92.12 545 GLU B C 1
ATOM 8505 O O . GLU B 1 545 ? -15.773 14.008 19.859 1 92.12 545 GLU B O 1
ATOM 8510 N N . ALA B 1 546 ? -17 15.398 21.031 1 89.81 546 ALA B N 1
ATOM 8511 C CA . ALA B 1 546 ? -17.297 16.297 19.922 1 89.81 546 ALA B CA 1
ATOM 8512 C C . ALA B 1 546 ? -16.078 17.125 19.547 1 89.81 546 ALA B C 1
ATOM 8514 O O . ALA B 1 546 ? -15.328 17.562 20.438 1 89.81 546 ALA B O 1
ATOM 8515 N N . ARG B 1 547 ? -15.938 17.328 18.266 1 91.56 547 ARG B N 1
ATOM 8516 C CA . ARG B 1 547 ? -14.961 18.281 17.766 1 91.56 547 ARG B CA 1
ATOM 8517 C C . ARG B 1 547 ? -15.516 19.703 17.797 1 91.56 547 ARG B C 1
ATOM 8519 O O . ARG B 1 547 ? -16.203 20.141 16.875 1 91.56 547 ARG B O 1
ATOM 8526 N N . VAL B 1 548 ? -15.195 20.422 18.781 1 93.5 548 VAL B N 1
ATOM 8527 C CA . VAL B 1 548 ? -15.664 21.797 18.922 1 93.5 548 VAL B CA 1
ATOM 8528 C C . VAL B 1 548 ? -14.523 22.672 19.453 1 93.5 548 VAL B C 1
ATOM 8530 O O . VAL B 1 548 ? -13.641 22.188 20.156 1 93.5 548 VAL B O 1
ATOM 8533 N N . PRO B 1 549 ? -14.469 24 19.125 1 95.62 549 PRO B N 1
ATOM 8534 C CA . PRO B 1 549 ? -15.43 24.734 18.297 1 95.62 549 PRO B CA 1
ATOM 8535 C C . PRO B 1 549 ? -15.273 24.453 16.812 1 95.62 549 PRO B C 1
ATOM 8537 O O . PRO B 1 549 ? -14.172 24.109 16.359 1 95.62 549 PRO B O 1
ATOM 8540 N N . ARG B 1 550 ? -16.359 24.5 16.094 1 95.06 550 ARG B N 1
ATOM 8541 C CA . ARG B 1 550 ? -16.281 24.219 14.664 1 95.06 550 ARG B CA 1
ATOM 8542 C C . ARG B 1 550 ? -17.312 25 13.883 1 95.06 550 ARG B C 1
ATOM 8544 O O . ARG B 1 550 ? -18.297 25.5 14.453 1 95.06 550 ARG B O 1
ATOM 8551 N N . VAL B 1 551 ? -17.062 25.172 12.633 1 95.19 551 VAL B N 1
ATOM 8552 C CA . VAL B 1 551 ? -18.047 25.75 11.719 1 95.19 551 VAL B CA 1
ATOM 8553 C C . VAL B 1 551 ? -19.25 24.812 11.602 1 95.19 551 VAL B C 1
ATOM 8555 O O . VAL B 1 551 ? -19.094 23.594 11.492 1 95.19 551 VAL B O 1
ATOM 8558 N N . MET B 1 552 ? -20.359 25.281 11.742 1 92.69 552 MET B N 1
ATOM 8559 C CA . MET B 1 552 ? -21.609 24.531 11.648 1 92.69 552 MET B CA 1
ATOM 8560 C C . MET B 1 552 ? -22.734 25.422 11.094 1 92.69 552 MET B C 1
ATOM 8562 O O . MET B 1 552 ? -22.75 26.625 11.32 1 92.69 552 MET B O 1
ATOM 8566 N N . THR B 1 553 ? -23.547 24.797 10.344 1 89 553 THR B N 1
ATOM 8567 C CA . THR B 1 553 ? -24.719 25.5 9.852 1 89 553 THR B CA 1
ATOM 8568 C C . THR B 1 553 ? -25.625 25.922 11.008 1 89 553 THR B C 1
ATOM 8570 O O . THR B 1 553 ? -25.891 25.109 11.898 1 89 553 THR B O 1
ATOM 8573 N N . ARG B 1 554 ? -25.922 27.109 10.992 1 86.94 554 ARG B N 1
ATOM 8574 C CA . ARG B 1 554 ? -26.812 27.625 12.016 1 86.94 554 ARG B CA 1
ATOM 8575 C C . ARG B 1 554 ? -28.234 27.797 11.469 1 86.94 554 ARG B C 1
ATOM 8577 O O . ARG B 1 554 ? -28.422 28.188 10.312 1 86.94 554 ARG B O 1
ATOM 8584 N N . ILE B 1 555 ? -29.234 27.391 12.203 1 84.62 555 ILE B N 1
ATOM 8585 C CA . ILE B 1 555 ? -30.609 27.688 11.867 1 84.62 555 ILE B CA 1
ATOM 8586 C C . ILE B 1 555 ? -31 29.047 12.453 1 84.62 555 ILE B C 1
ATOM 8588 O O . ILE B 1 555 ? -30.969 29.234 13.664 1 84.62 555 ILE B O 1
ATOM 8592 N N . ASN B 1 556 ? -31.297 29.969 11.625 1 81.31 556 ASN B N 1
ATOM 8593 C CA . ASN B 1 556 ? -31.594 31.312 12.109 1 81.31 556 ASN B CA 1
ATOM 8594 C C . ASN B 1 556 ? -33 31.391 12.742 1 81.31 556 ASN B C 1
ATOM 8596 O O . ASN B 1 556 ? -33.656 30.375 12.867 1 81.31 556 ASN B O 1
ATOM 8600 N N . GLU B 1 557 ? -33.344 32.594 13.219 1 79.56 557 GLU B N 1
ATOM 8601 C CA . GLU B 1 557 ? -34.594 32.844 13.945 1 79.56 557 GLU B CA 1
ATOM 8602 C C . GLU B 1 557 ? -35.812 32.5 13.078 1 79.56 557 GLU B C 1
ATOM 8604 O O . GLU B 1 557 ? -36.875 32.188 13.602 1 79.56 557 GLU B O 1
ATOM 8609 N N . GLN B 1 558 ? -35.594 32.5 11.852 1 84.25 558 GLN B N 1
ATOM 8610 C CA . GLN B 1 558 ? -36.656 32.25 10.906 1 84.25 558 GLN B CA 1
ATOM 8611 C C . GLN B 1 558 ? -36.719 30.781 10.523 1 84.25 558 GLN B C 1
ATOM 8613 O O . GLN B 1 558 ? -37.5 30.375 9.68 1 84.25 558 GLN B O 1
ATOM 8618 N N . GLY B 1 559 ? -35.812 30.078 11.039 1 79.19 559 GLY B N 1
ATOM 8619 C CA . GLY B 1 559 ? -35.812 28.641 10.781 1 79.19 559 GLY B CA 1
ATOM 8620 C C . GLY B 1 559 ? -35.062 28.281 9.523 1 79.19 559 GLY B C 1
ATOM 8621 O O . GLY B 1 559 ? -35.125 27.141 9.047 1 79.19 559 GLY B O 1
ATOM 8622 N N . LYS B 1 560 ? -34.5 29.234 8.828 1 78.94 560 LYS B N 1
ATOM 8623 C CA . LYS B 1 560 ? -33.75 29 7.602 1 78.94 560 LYS B CA 1
ATOM 8624 C C . LYS B 1 560 ? -32.312 28.703 7.898 1 78.94 560 LYS B C 1
ATOM 8626 O O . LYS B 1 560 ? -31.688 29.375 8.727 1 78.94 560 LYS B O 1
ATOM 8631 N N . PRO B 1 561 ? -31.625 27.688 7.266 1 83.19 561 PRO B N 1
ATOM 8632 C CA . PRO B 1 561 ? -30.203 27.359 7.469 1 83.19 561 PRO B CA 1
ATOM 8633 C C . PRO B 1 561 ? -29.281 28.453 6.941 1 83.19 561 PRO B C 1
ATOM 8635 O O . PRO B 1 561 ? -29.531 29.016 5.875 1 83.19 561 PRO B O 1
ATOM 8638 N N . GLU B 1 562 ? -28.344 28.812 7.844 1 81.75 562 GLU B N 1
ATOM 8639 C CA . GLU B 1 562 ? -27.281 29.734 7.453 1 81.75 562 GLU B CA 1
ATOM 8640 C C . GLU B 1 562 ? -25.938 29.016 7.375 1 81.75 562 GLU B C 1
ATOM 8642 O O . GLU B 1 562 ? -25.609 28.219 8.25 1 81.75 562 GLU B O 1
ATOM 8647 N N . THR B 1 563 ? -25.344 29.359 6.277 1 80.12 563 THR B N 1
ATOM 8648 C CA . THR B 1 563 ? -24.031 28.734 6.07 1 80.12 563 THR B CA 1
ATOM 8649 C C . THR B 1 563 ? -23.078 29.094 7.199 1 80.12 563 THR B C 1
ATOM 8651 O O . THR B 1 563 ? -23.047 30.25 7.652 1 80.12 563 THR B O 1
ATOM 8654 N N . GLY B 1 564 ? -22.422 28.188 7.656 1 85 564 GLY B N 1
ATOM 8655 C CA . GLY B 1 564 ? -21.453 28.391 8.719 1 85 564 GLY B CA 1
ATOM 8656 C C . GLY B 1 564 ? -20.328 29.344 8.328 1 85 564 GLY B C 1
ATOM 8657 O O . GLY B 1 564 ? -19.938 29.422 7.16 1 85 564 GLY B O 1
ATOM 8658 N N . ALA B 1 565 ? -19.875 30.141 9.289 1 90.56 565 ALA B N 1
ATOM 8659 C CA . ALA B 1 565 ? -18.797 31.109 9.086 1 90.56 565 ALA B CA 1
ATOM 8660 C C . ALA B 1 565 ? -17.672 30.906 10.094 1 90.56 565 ALA B C 1
ATOM 8662 O O . ALA B 1 565 ? -17.906 30.438 11.211 1 90.56 565 ALA B O 1
ATOM 8663 N N . LEU B 1 566 ? -16.484 31.312 9.688 1 95.62 566 LEU B N 1
ATOM 8664 C CA . LEU B 1 566 ? -15.297 31.125 10.516 1 95.62 566 LEU B CA 1
ATOM 8665 C C . LEU B 1 566 ? -15.422 31.906 11.82 1 95.62 566 LEU B C 1
ATOM 8667 O O . LEU B 1 566 ? -14.914 31.469 12.859 1 95.62 566 LEU B O 1
ATOM 8671 N N . GLU B 1 567 ? -16.109 33.062 11.789 1 94.81 567 GLU B N 1
ATOM 8672 C CA . GLU B 1 567 ? -16.203 33.906 12.977 1 94.81 567 GLU B CA 1
ATOM 8673 C C . GLU B 1 567 ? -17.328 33.406 13.906 1 94.81 567 GLU B C 1
ATOM 8675 O O . GLU B 1 567 ? -17.406 33.844 15.055 1 94.81 567 GLU B O 1
ATOM 8680 N N . ASP B 1 568 ? -18.141 32.531 13.414 1 94.81 568 ASP B N 1
ATOM 8681 C CA . ASP B 1 568 ? -19.312 32.094 14.18 1 94.81 568 ASP B CA 1
ATOM 8682 C C . ASP B 1 568 ? -19.281 30.594 14.445 1 94.81 568 ASP B C 1
ATOM 8684 O O . ASP B 1 568 ? -20.172 29.859 14.023 1 94.81 568 ASP B O 1
ATOM 8688 N N . LEU B 1 569 ? -18.391 30.172 15.242 1 96.38 569 LEU B N 1
ATOM 8689 C CA . LEU B 1 569 ? -18.172 28.75 15.5 1 96.38 569 LEU B CA 1
ATOM 8690 C C . LEU B 1 569 ? -19.188 28.219 16.5 1 96.38 569 LEU B C 1
ATOM 8692 O O . LEU B 1 569 ? -19.578 28.906 17.438 1 96.38 569 LEU B O 1
ATOM 8696 N N . TYR B 1 570 ? -19.594 27.062 16.234 1 95.25 570 TYR B N 1
ATOM 8697 C CA . TYR B 1 570 ? -20.391 26.312 17.219 1 95.25 570 TYR B CA 1
ATOM 8698 C C . TYR B 1 570 ? -19.5 25.797 18.344 1 95.25 570 TYR B C 1
ATOM 8700 O O . TYR B 1 570 ? -18.391 25.297 18.094 1 95.25 570 TYR B O 1
ATOM 8708 N N . PRO B 1 571 ? -20.031 25.672 19.625 1 94.44 571 PRO B N 1
ATOM 8709 C CA . PRO B 1 571 ? -21.312 26.219 20.078 1 94.44 571 PRO B CA 1
ATOM 8710 C C . PRO B 1 571 ? -21.391 27.734 19.891 1 94.44 571 PRO B C 1
ATOM 8712 O O . PRO B 1 571 ? -20.438 28.453 20.203 1 94.44 571 PRO B O 1
ATOM 8715 N N . PHE B 1 572 ? -22.531 28.172 19.516 1 95.25 572 PHE B N 1
ATOM 8716 C CA . PHE B 1 572 ? -22.688 29.578 19.125 1 95.25 572 PHE B CA 1
ATOM 8717 C C . PHE B 1 572 ? -22.75 30.484 20.344 1 95.25 572 PHE B C 1
ATOM 8719 O O . PHE B 1 572 ? -23.359 30.141 21.344 1 95.25 572 PHE B O 1
ATOM 8726 N N . LEU B 1 573 ? -22.125 31.625 20.172 1 95.06 573 LEU B N 1
ATOM 8727 C CA . LEU B 1 573 ? -22.281 32.688 21.156 1 95.06 573 LEU B CA 1
ATOM 8728 C C . LEU B 1 573 ? -23.625 33.375 21.016 1 95.06 573 LEU B C 1
ATOM 8730 O O . LEU B 1 573 ? -24.266 33.281 19.969 1 95.06 573 LEU B O 1
ATOM 8734 N N . SER B 1 574 ? -24.016 34.062 22.172 1 94.94 574 SER B N 1
ATOM 8735 C CA . SER B 1 574 ? -25.172 34.906 22 1 94.94 574 SER B CA 1
ATOM 8736 C C . SER B 1 574 ? -24.938 35.969 20.906 1 94.94 574 SER B C 1
ATOM 8738 O O . SER B 1 574 ? -23.812 36.375 20.688 1 94.94 574 SER B O 1
ATOM 8740 N N . ARG B 1 575 ? -25.969 36.281 20.234 1 92.81 575 ARG B N 1
ATOM 8741 C CA . ARG B 1 575 ? -25.828 37.219 19.109 1 92.81 575 ARG B CA 1
ATOM 8742 C C . ARG B 1 575 ? -25.234 38.531 19.578 1 92.81 575 ARG B C 1
ATOM 8744 O O . ARG B 1 575 ? -24.438 39.156 18.875 1 92.81 575 ARG B O 1
ATOM 8751 N N . ASP B 1 576 ? -25.625 38.969 20.75 1 94.81 576 ASP B N 1
ATOM 8752 C CA . ASP B 1 576 ? -25.094 40.188 21.297 1 94.81 576 ASP B CA 1
ATOM 8753 C C . ASP B 1 576 ? -23.578 40.094 21.5 1 94.81 576 ASP B C 1
ATOM 8755 O O . ASP B 1 576 ? -22.828 41 21.109 1 94.81 576 ASP B O 1
ATOM 8759 N N . GLU B 1 577 ? -23.188 39.031 22.062 1 95.62 577 GLU B N 1
ATOM 8760 C CA . GLU B 1 577 ? -21.766 38.844 22.297 1 95.62 577 GLU B CA 1
ATOM 8761 C C . GLU B 1 577 ? -21 38.688 20.984 1 95.62 577 GLU B C 1
ATOM 8763 O O . GLU B 1 577 ? -19.906 39.25 20.844 1 95.62 577 GLU B O 1
ATOM 8768 N N . PHE B 1 578 ? -21.547 37.938 20.125 1 94.81 578 PHE B N 1
ATOM 8769 C CA . PHE B 1 578 ? -20.922 37.75 18.828 1 94.81 578 PHE B CA 1
ATOM 8770 C C . PHE B 1 578 ? -20.719 39.094 18.125 1 94.81 578 PHE B C 1
ATOM 8772 O O . PHE B 1 578 ? -19.609 39.375 17.641 1 94.81 578 PHE B O 1
ATOM 8779 N N . HIS B 1 579 ? -21.688 39.938 18.109 1 94.06 579 HIS B N 1
ATOM 8780 C CA . HIS B 1 579 ? -21.609 41.219 17.438 1 94.06 579 HIS B CA 1
ATOM 8781 C C . HIS B 1 579 ? -20.609 42.156 18.125 1 94.06 579 HIS B C 1
ATOM 8783 O O . HIS B 1 579 ? -19.922 42.938 17.469 1 94.06 579 HIS B O 1
ATOM 8789 N N . MET B 1 580 ? -20.609 42 19.328 1 94.12 580 MET B N 1
ATOM 8790 C CA . MET B 1 580 ? -19.656 42.781 20.094 1 94.12 580 MET B CA 1
ATOM 8791 C C . MET B 1 580 ? -18.219 42.469 19.672 1 94.12 580 MET B C 1
ATOM 8793 O O . MET B 1 580 ? -17.391 43.344 19.516 1 94.12 580 MET B O 1
ATOM 8797 N N . GLN B 1 581 ? -17.953 41.219 19.5 1 93.81 581 GLN B N 1
ATOM 8798 C CA . GLN B 1 581 ? -16.594 40.812 19.172 1 93.81 581 GLN B CA 1
ATOM 8799 C C . GLN B 1 581 ? -16.266 41.094 17.719 1 93.81 581 GLN B C 1
ATOM 8801 O O . GLN B 1 581 ? -15.109 41.312 17.375 1 93.81 581 GLN B O 1
ATOM 8806 N N . MET B 1 582 ? -17.25 41.125 16.828 1 93.12 582 MET B N 1
ATOM 8807 C CA . MET B 1 582 ? -17.016 41.375 15.414 1 93.12 582 MET B CA 1
ATOM 8808 C C . MET B 1 582 ? -17.016 42.844 15.117 1 93.12 582 MET B C 1
ATOM 8810 O O . MET B 1 582 ? -16.578 43.281 14.047 1 93.12 582 MET B O 1
ATOM 8814 N N . SER B 1 583 ? -17.391 43.656 16.031 1 85 583 SER B N 1
ATOM 8815 C CA . SER B 1 583 ? -17.438 45.094 15.836 1 85 583 SER B CA 1
ATOM 8816 C C . SER B 1 583 ? -16.031 45.688 15.891 1 85 583 SER B C 1
ATOM 8818 O O . SER B 1 583 ? -15.844 46.875 15.547 1 85 583 SER B O 1
ATOM 8820 N N . VAL B 1 584 ? -15.172 44.969 16.234 1 82.88 584 VAL B N 1
ATOM 8821 C CA . VAL B 1 584 ? -13.789 45.438 16.281 1 82.88 584 VAL B CA 1
ATOM 8822 C C . VAL B 1 584 ? -13.367 45.906 14.883 1 82.88 584 VAL B C 1
ATOM 8824 O O . VAL B 1 584 ? -12.648 46.906 14.742 1 82.88 584 VAL B O 1
ATOM 8827 N N . SER B 1 585 ? -13.844 45.25 13.914 1 81.25 585 SER B N 1
ATOM 8828 C CA . SER B 1 585 ? -13.531 45.625 12.531 1 81.25 585 SER B CA 1
ATOM 8829 C C . SER B 1 585 ? -14.305 46.875 12.094 1 81.25 585 SER B C 1
ATOM 8831 O O . SER B 1 585 ? -13.938 47.531 11.125 1 81.25 585 SER B O 1
ATOM 8833 N N . GLU B 1 586 ? -15.414 47.125 12.727 1 70.62 586 GLU B N 1
ATOM 8834 C CA . GLU B 1 586 ? -16.234 48.281 12.359 1 70.62 586 GLU B CA 1
ATOM 8835 C C . GLU B 1 586 ? -15.703 49.531 13.016 1 70.62 586 GLU B C 1
ATOM 8837 O O . GLU B 1 586 ? -16.031 50.656 12.578 1 70.62 586 GLU B O 1
ATOM 8842 N N . ARG B 1 587 ? -14.984 49.438 14.031 1 63.22 587 ARG B N 1
ATOM 8843 C CA . ARG B 1 587 ? -14.508 50.562 14.797 1 63.22 587 ARG B CA 1
ATOM 8844 C C . ARG B 1 587 ? -13.406 51.312 14.039 1 63.22 587 ARG B C 1
ATOM 8846 O O . ARG B 1 587 ? -13.008 52.406 14.438 1 63.22 587 ARG B O 1
ATOM 8853 N N . ASP B 1 588 ? -12.93 50.906 13.094 1 52.5 588 ASP B N 1
ATOM 8854 C CA . ASP B 1 588 ? -11.945 51.656 12.328 1 52.5 588 ASP B CA 1
ATOM 8855 C C . ASP B 1 588 ? -12.609 52.5 11.242 1 52.5 588 ASP B C 1
ATOM 8857 O O . ASP B 1 588 ? -13.562 52.031 10.602 1 52.5 588 ASP B O 1
#

InterPro domains:
  IPR011766 Thiamine pyrophosphate enzyme, TPP-binding [PF02775] (401-539)
  IPR012000 Thiamine pyrophosphate enzyme, central domain [PF00205] (190-326)
  IPR012001 Thiamine pyrophosphate enzyme, N-terminal TPP-binding domain [PF02776] (3-106)
  IPR029035 DHS-like NAD/FAD-binding domain superfamily [SSF52467] (152-357)
  IPR029061 Thiamin diphosphate-binding fold [SSF52518] (2-177)
  IPR029061 Thiamin diphosphate-binding fold [SSF52518] (365-551)
  IPR045229 Thiamine pyrophosphate enzyme [PTHR18968] (4-549)

Foldseek 3Di:
DVVCVVQVEQEEEEADDPLCPLVVVCQVPDPRHDYFYAPFQCLRLLLQQLLQLLQLGEGEYEFEAAPRLVRNQLSQQLQQQQLGEYEYEYGAAAPVFACPPVPDPGRDDSHDPSCVVNVVRFLEEDEDNDLLCVQAVVLVSVCSQQPFRHGYYYYYYGPCSSVDDDDPVRRDHHDDDDPDPFDDCQVVLVVVQVCLQPWQQEEEEAESLCSNLVQLVLVVLLCVQSVHAYAYEQQCVQSDFPPDLSHLFHFFQFAFLLSLLSFQQTAAYEYAADLCDCRRQVVPLARGNVNYAYAYEHLDPVSVVVRPYDHPHYHNGRRRVSSNSNSVVCVVPPHDHNVVNSVLSVVSCVVGPPDDPVQQDQVQWHRLLVLLQLLLVPDDAQEEEEEFADADFRLSSSRNHGHDHNYHYRYRDRSRAQQSFLSSQNSSCVSSVLGQYEYTYEQASCVVRVSCLLSQVVVLGNYEYEYEYLAFGLVQVVVCCVPPVDDDRGHPVRPDDTDDVCVSNVVNVAAEAEATHPVCSNVSSVVSNPDGGYYYYYGYGRNHDDRDFRFDWDQDPVRRTDGTDSNATPVGDDPVVSCVSSCSSVVD/DVVCVVQVEQEEEEADDPLCPLVVVCQVPDPRHDYFYAPFQCLRLLLQQLLQLLQLGEGEYEFEAAPRLVRNQLSQQLQQQQLGEYEYEYGAAAPVFACPPVPDPGRDDSHDPSCVVNVVRFLEEDEDNDLLCVQAVVLVSVCSQQPFRHGYYYYYYGPCSSVDDDDPVRRDHHDDDDPDPFDDCQVVLVVVQVCLQPWQQEEEEAESLCSNLVQLVLVVLLCVQSVAAYAYEQQCPQSDFPPDLSHLFHFFQFAFLLSLLSFQQTAAYEYAADLCDCRRQVVPLARGNVNYAYAYEHLDPVSVVPRPYDHPHYHNGRRRVSSNSNSVVCVVPPHDHNVVNSVLSVVSCVVGPPDDPVQQDQVQWHRLLVLLQLLLVPDDAQEEEEEFADADFRLSSSRNHGGDHNYHYRYRDRSRAQQSFLSSQNSSCVSSVLGQYEYTYEQASCVVRVSCLLSQVVVLGNYEYEYEYLAFGLVQVVVCCVPPVDDDRGHPVRPDDTDDVCVSNVVSVAAEAEATHPVCSNVRSVVSNPDGGYYYYYGYGRNHDDSDFRFDWDQDPVRRTDGTDSNATPVGDDPVVSCVSSCSSVVD

Radius of gyration: 31.72 Å; Cα contacts (8 Å, |Δi|>4): 2777; chains: 2; bounding box: 73×99×78 Å